Protein AF-0000000079665203 (afdb_homodimer)

Sequence (926 aa):
MATTLQLCRFCIRTGSDNFGGRSGAIPSRRKPISVRCSGDSNLSSSVAVDPDNFDAKSFRRNLTRSKNYNRKGFGHKEETLELMNREYTSDIIKKLKENGNEYTWGSVTVKLAEAYGFCWGVERAVQIAYEARKQFPDERIWITNEIIHNPTVNKRLEEMEVKNIPIEEGKKRFDVVDKKDVVVLPAFGAAVDEMLVLNDKNVQIVDTTCPWVTKVWNVVEKHKKGDFTSIIHGKYAHEETIATASFAGTYIIVKDMTEAMYVCDYILGGELNGSSSTKEAFMEKFKNATSEGFDPDRDLVKVGIANQTTMLKGETEEIGRLVERTMMQKYGVQNVTDHFLSFNTICDATQERQDAMYKLVDEDLDLILVVGGWNSSNTSHLQEISEDRGIPSYWIDSEKRIGPGNRIAHKLKHGELVETENWLPECPITIGVTSGASTPDKVVEDALIKVFDIKREAALQVAMATTLQLCRFCIRTGSDNFGGRSGAIPSRRKPISVRCSGDSNLSSSVAVDPDNFDAKSFRRNLTRSKNYNRKGFGHKEETLELMNREYTSDIIKKLKENGNEYTWGSVTVKLAEAYGFCWGVERAVQIAYEARKQFPDERIWITNEIIHNPTVNKRLEEMEVKNIPIEEGKKRFDVVDKKDVVVLPAFGAAVDEMLVLNDKNVQIVDTTCPWVTKVWNVVEKHKKGDFTSIIHGKYAHEETIATASFAGTYIIVKDMTEAMYVCDYILGGELNGSSSTKEAFMEKFKNATSEGFDPDRDLVKVGIANQTTMLKGETEEIGRLVERTMMQKYGVQNVTDHFLSFNTICDATQERQDAMYKLVDEDLDLILVVGGWNSSNTSHLQEISEDRGIPSYWIDSEKRIGPGNRIAHKLKHGELVETENWLPECPITIGVTSGASTPDKVVEDALIKVFDIKREAALQVA

Nearest PDB structures (foldseek):
  3szu-assembly1_A  TM=8.911E-01  e=7.426E-21  Escherichia coli K-12
  4eb3-assembly2_B  TM=9.051E-01  e=4.471E-20  Escherichia coli K-12
  3t0f-assembly1_A  TM=8.743E-01  e=2.146E-18  Escherichia coli K-12
  4n7b-assembly1_A  TM=8.937E-01  e=2.265E-17  Plasmodium falciparum
  3dnf-assembly1_A  TM=6.644E-01  e=4.471E-20  Aquifex aeolicus

InterPro domains:
  IPR003451 4-hydroxy-3-methylbut-2-enyl diphosphate reductase [MF_00191] (108-455)
  IPR003451 4-hydroxy-3-methylbut-2-enyl diphosphate reductase [PF02401] (110-448)
  IPR003451 4-hydroxy-3-methylbut-2-enyl diphosphate reductase [TIGR00216] (110-448)
  IPR003451 4-hydroxy-3-methylbut-2-enyl diphosphate reductase [cd13944] (110-448)

Structure (mmCIF, N/CA/C/O backbone):
data_AF-0000000079665203-model_v1
#
loop_
_entity.id
_entity.type
_entity.pdbx_description
1 polymer '4-hydroxy-3-methylbut-2-enyl diphosphate reductase'
#
loop_
_atom_site.group_PDB
_atom_site.id
_atom_site.type_symbol
_atom_site.label_atom_id
_atom_site.label_alt_id
_atom_site.label_comp_id
_atom_site.label_asym_id
_atom_site.label_entity_id
_atom_site.label_seq_id
_atom_site.pdbx_PDB_ins_code
_atom_site.Cartn_x
_atom_site.Cartn_y
_atom_site.Cartn_z
_atom_site.occupancy
_atom_site.B_iso_or_equiv
_atom_site.auth_seq_id
_atom_site.auth_comp_id
_atom_site.auth_asym_id
_atom_site.auth_atom_id
_atom_site.pdbx_PDB_model_num
ATOM 1 N N . MET A 1 1 ? -40.719 31.25 -18.406 1 16.84 1 MET A N 1
ATOM 2 C CA . MET A 1 1 ? -40.938 32.688 -18.266 1 16.84 1 MET A CA 1
ATOM 3 C C . MET A 1 1 ? -39.625 33.406 -18 1 16.84 1 MET A C 1
ATOM 5 O O . MET A 1 1 ? -38.875 33.031 -17.094 1 16.84 1 MET A O 1
ATOM 9 N N . ALA A 1 2 ? -39.219 34.469 -18.844 1 17.42 2 ALA A N 1
ATOM 10 C CA . ALA A 1 2 ? -38.031 34.906 -19.562 1 17.42 2 ALA A CA 1
ATOM 11 C C . ALA A 1 2 ? -37.031 35.562 -18.625 1 17.42 2 ALA A C 1
ATOM 13 O O . ALA A 1 2 ? -37.344 35.781 -17.453 1 17.42 2 ALA A O 1
ATOM 14 N N . THR A 1 3 ? -36.656 36.906 -18.734 1 18.45 3 THR A N 1
ATOM 15 C CA . THR A 1 3 ? -35.469 37.562 -19.234 1 18.45 3 THR A CA 1
ATOM 16 C C . THR A 1 3 ? -34.75 38.312 -18.109 1 18.45 3 THR A C 1
ATOM 18 O O . THR A 1 3 ? -33.531 38.25 -17.984 1 18.45 3 THR A O 1
ATOM 21 N N . THR A 1 4 ? -35.344 39.344 -17.453 1 19.11 4 THR A N 1
ATOM 22 C CA . THR A 1 4 ? -34.906 40.719 -17.516 1 19.11 4 THR A CA 1
ATOM 23 C C . THR A 1 4 ? -33.938 41 -16.375 1 19.11 4 THR A C 1
ATOM 25 O O . THR A 1 4 ? -34.312 40.906 -15.203 1 19.11 4 THR A O 1
ATOM 28 N N . LEU A 1 5 ? -32.531 41 -16.625 1 22.38 5 LEU A N 1
ATOM 29 C CA . LEU A 1 5 ? -31.266 41.062 -15.867 1 22.38 5 LEU A CA 1
ATOM 30 C C . LEU A 1 5 ? -31.047 42.469 -15.32 1 22.38 5 LEU A C 1
ATOM 32 O O . LEU A 1 5 ? -30.547 43.344 -16.031 1 22.38 5 LEU A O 1
ATOM 36 N N . GLN A 1 6 ? -32.062 43.094 -14.672 1 17.02 6 GLN A N 1
ATOM 37 C CA . GLN A 1 6 ? -32.062 44.531 -14.656 1 17.02 6 GLN A CA 1
ATOM 38 C C . GLN A 1 6 ? -30.781 45.094 -14.023 1 17.02 6 GLN A C 1
ATOM 40 O O . GLN A 1 6 ? -30.094 45.938 -14.617 1 17.02 6 GLN A O 1
ATOM 45 N N . LEU A 1 7 ? -30.625 45.656 -12.719 1 19.16 7 LEU A N 1
ATOM 46 C CA . LEU A 1 7 ? -30.422 47.062 -12.414 1 19.16 7 LEU A CA 1
ATOM 47 C C . LEU A 1 7 ? -28.938 47.344 -12.164 1 19.16 7 LEU A C 1
ATOM 49 O O . LEU A 1 7 ? -28.297 46.656 -11.367 1 19.16 7 LEU A O 1
ATOM 53 N N . CYS A 1 8 ? -28.156 48.125 -13.039 1 19.47 8 CYS A N 1
ATOM 54 C CA . CYS A 1 8 ? -26.844 48.656 -13.406 1 19.47 8 CYS A CA 1
ATOM 55 C C . CYS A 1 8 ? -26.359 49.656 -12.383 1 19.47 8 CYS A C 1
ATOM 57 O O . CYS A 1 8 ? -26.531 50.875 -12.562 1 19.47 8 CYS A O 1
ATOM 59 N N . ARG A 1 9 ? -26.594 49.5 -11 1 18.66 9 ARG A N 1
ATOM 60 C CA . ARG A 1 9 ? -26.469 50.688 -10.164 1 18.66 9 ARG A CA 1
ATOM 61 C C . ARG A 1 9 ? -25.031 51.25 -10.195 1 18.66 9 ARG A C 1
ATOM 63 O O . ARG A 1 9 ? -24.094 50.531 -9.828 1 18.66 9 ARG A O 1
ATOM 70 N N . PHE A 1 10 ? -24.672 52.25 -11.023 1 17.84 10 PHE A N 1
ATOM 71 C CA . PHE A 1 10 ? -23.531 52.938 -11.617 1 17.84 10 PHE A CA 1
ATOM 72 C C . PHE A 1 10 ? -22.734 53.688 -10.555 1 17.84 10 PHE A C 1
ATOM 74 O O . PHE A 1 10 ? -21.516 53.562 -10.469 1 17.84 10 PHE A O 1
ATOM 81 N N . CYS A 1 11 ? -23.109 54.812 -9.828 1 17.27 11 CYS A N 1
ATOM 82 C CA . CYS A 1 11 ? -22.609 56.156 -10.109 1 17.27 11 CYS A CA 1
ATOM 83 C C . CYS A 1 11 ? -21.625 56.594 -9.023 1 17.27 11 CYS A C 1
ATOM 85 O O . CYS A 1 11 ? -22.047 57.062 -7.965 1 17.27 11 CYS A O 1
ATOM 87 N N . ILE A 1 12 ? -20.625 55.938 -8.5 1 15.79 12 ILE A N 1
ATOM 88 C CA . ILE A 1 12 ? -20.109 56.344 -7.195 1 15.79 12 ILE A CA 1
ATOM 89 C C . ILE A 1 12 ? -19.453 57.719 -7.316 1 15.79 12 ILE A C 1
ATOM 91 O O . ILE A 1 12 ? -19.578 58.562 -6.418 1 15.79 12 ILE A O 1
ATOM 95 N N . ARG A 1 13 ? -18.531 57.969 -8.289 1 16.69 13 ARG A N 1
ATOM 96 C CA . ARG A 1 13 ? -17.188 58.312 -7.832 1 16.69 13 ARG A CA 1
ATOM 97 C C . ARG A 1 13 ? -17.078 59.812 -7.594 1 16.69 13 ARG A C 1
ATOM 99 O O . ARG A 1 13 ? -15.984 60.344 -7.336 1 16.69 13 ARG A O 1
ATOM 106 N N . THR A 1 14 ? -17.812 60.719 -7.535 1 15.81 14 THR A N 1
ATOM 107 C CA . THR A 1 14 ? -17.328 61.969 -8.133 1 15.81 14 THR A CA 1
ATOM 108 C C . THR A 1 14 ? -16.438 62.719 -7.145 1 15.81 14 THR A C 1
ATOM 110 O O . THR A 1 14 ? -15.375 63.219 -7.508 1 15.81 14 THR A O 1
ATOM 113 N N . GLY A 1 15 ? -16.781 63.219 -5.883 1 15.16 15 GLY A N 1
ATOM 114 C CA . GLY A 1 15 ? -16.812 64.688 -5.898 1 15.16 15 GLY A CA 1
ATOM 115 C C . GLY A 1 15 ? -15.492 65.312 -5.477 1 15.16 15 GLY A C 1
ATOM 116 O O . GLY A 1 15 ? -14.609 64.625 -4.953 1 15.16 15 GLY A O 1
ATOM 117 N N . SER A 1 16 ? -15.352 66.562 -4.887 1 16.08 16 SER A N 1
ATOM 118 C CA . SER A 1 16 ? -14.906 67.938 -5.223 1 16.08 16 SER A CA 1
ATOM 119 C C . SER A 1 16 ? -13.68 68.312 -4.406 1 16.08 16 SER A C 1
ATOM 121 O O . SER A 1 16 ? -12.641 68.688 -4.965 1 16.08 16 SER A O 1
ATOM 123 N N . ASP A 1 17 ? -13.656 69.312 -3.498 1 15.59 17 ASP A N 1
ATOM 124 C CA . ASP A 1 17 ? -13.141 70.625 -3.74 1 15.59 17 ASP A CA 1
ATOM 125 C C . ASP A 1 17 ? -11.859 70.875 -2.951 1 15.59 17 ASP A C 1
ATOM 127 O O . ASP A 1 17 ? -10.797 71.125 -3.537 1 15.59 17 ASP A O 1
ATOM 131 N N . ASN A 1 18 ? -11.859 71.562 -1.78 1 15.33 18 ASN A N 1
ATOM 132 C CA . ASN A 1 18 ? -11.359 72.938 -1.76 1 15.33 18 ASN A CA 1
ATOM 133 C C . ASN A 1 18 ? -9.984 73 -1.099 1 15.33 18 ASN A C 1
ATOM 135 O O . ASN A 1 18 ? -9.039 73.562 -1.688 1 15.33 18 ASN A O 1
ATOM 139 N N . PHE A 1 19 ? -9.789 73.375 0.28 1 15.9 19 PHE A N 1
ATOM 140 C CA . PHE A 1 19 ? -9.266 74.75 0.554 1 15.9 19 PHE A CA 1
ATOM 141 C C . PHE A 1 19 ? -7.781 74.688 0.892 1 15.9 19 PHE A C 1
ATOM 143 O O . PHE A 1 19 ? -7.242 73.562 1.136 1 15.9 19 PHE A O 1
ATOM 150 N N . GLY A 1 20 ? -7.242 75.312 2.025 1 15.45 20 GLY A N 1
ATOM 151 C CA . GLY A 1 20 ? -6.473 76.562 2.121 1 15.45 20 GLY A CA 1
ATOM 152 C C . GLY A 1 20 ? -5.031 76.312 2.543 1 15.45 20 GLY A C 1
ATOM 153 O O . GLY A 1 20 ? -4.102 76.812 1.885 1 15.45 20 GLY A O 1
ATOM 154 N N . GLY A 1 21 ? -4.676 75.875 3.789 1 15.53 21 GLY A N 1
ATOM 155 C CA . GLY A 1 21 ? -3.895 76.875 4.527 1 15.53 21 GLY A CA 1
ATOM 156 C C . GLY A 1 21 ? -2.4 76.625 4.453 1 15.53 21 GLY A C 1
ATOM 157 O O . GLY A 1 21 ? -1.955 75.438 4.531 1 15.53 21 GLY A O 1
ATOM 158 N N . ARG A 1 22 ? -1.627 77.5 3.91 1 16.28 22 ARG A N 1
ATOM 159 C CA . ARG A 1 22 ? -0.283 77.5 3.342 1 16.28 22 ARG A CA 1
ATOM 160 C C . ARG A 1 22 ? 0.775 77.438 4.434 1 16.28 22 ARG A C 1
ATOM 162 O O . ARG A 1 22 ? 1.966 77.25 4.145 1 16.28 22 ARG A O 1
ATOM 169 N N . SER A 1 23 ? 0.536 77.438 5.773 1 15.3 23 SER A N 1
ATOM 170 C CA . SER A 1 23 ? 1.487 78.5 6.23 1 15.3 23 SER A CA 1
ATOM 171 C C . SER A 1 23 ? 2.92 77.938 6.145 1 15.3 23 SER A C 1
ATOM 173 O O . SER A 1 23 ? 3.146 76.75 5.988 1 15.3 23 SER A O 1
ATOM 175 N N . GLY A 1 24 ? 3.783 78.375 7.18 1 16.02 24 GLY A N 1
ATOM 176 C CA . GLY A 1 24 ? 4.992 79.125 7.32 1 16.02 24 GLY A CA 1
ATOM 177 C C . GLY A 1 24 ? 6.254 78.312 7.395 1 16.02 24 GLY A C 1
ATOM 178 O O . GLY A 1 24 ? 6.191 77.125 7.676 1 16.02 24 GLY A O 1
ATOM 179 N N . ALA A 1 25 ? 7.289 78.938 7.047 1 17.89 25 ALA A N 1
ATOM 180 C CA . ALA A 1 25 ? 8.586 78.688 6.43 1 17.89 25 ALA A CA 1
ATOM 181 C C . ALA A 1 25 ? 9.57 78.125 7.449 1 17.89 25 ALA A C 1
ATOM 183 O O . ALA A 1 25 ? 10.758 78 7.152 1 17.89 25 ALA A O 1
ATOM 184 N N . ILE A 1 26 ? 9.125 77.375 8.5 1 17.59 26 ILE A N 1
ATOM 185 C CA . ILE A 1 26 ? 10.086 77.562 9.578 1 17.59 26 ILE A CA 1
ATOM 186 C C . ILE A 1 26 ? 11.469 77.125 9.133 1 17.59 26 ILE A C 1
ATOM 188 O O . ILE A 1 26 ? 11.586 76.125 8.414 1 17.59 26 ILE A O 1
ATOM 192 N N . PRO A 1 27 ? 12.461 77.688 9.781 1 17.12 27 PRO A N 1
ATOM 193 C CA . PRO A 1 27 ? 13.836 78.062 9.438 1 17.12 27 PRO A CA 1
ATOM 194 C C . PRO A 1 27 ? 14.766 76.875 9.297 1 17.12 27 PRO A C 1
ATOM 196 O O . PRO A 1 27 ? 15.383 76.688 8.25 1 17.12 27 PRO A O 1
ATOM 199 N N . SER A 1 28 ? 15.547 76.625 10.266 1 16.75 28 SER A N 1
ATOM 200 C CA . SER A 1 28 ? 16.984 76.812 10.344 1 16.75 28 SER A CA 1
ATOM 201 C C . SER A 1 28 ? 17.734 75.5 10.18 1 16.75 28 SER A C 1
ATOM 203 O O . SER A 1 28 ? 17.281 74.5 10.664 1 16.75 28 SER A O 1
ATOM 205 N N . ARG A 1 29 ? 18.719 75.5 9.398 1 18.69 29 ARG A N 1
ATOM 206 C CA . ARG A 1 29 ? 19.453 74.5 8.633 1 18.69 29 ARG A CA 1
ATOM 207 C C . ARG A 1 29 ? 20.344 73.625 9.531 1 18.69 29 ARG A C 1
ATOM 209 O O . ARG A 1 29 ? 20.969 72.688 9.078 1 18.69 29 ARG A O 1
ATOM 216 N N . ARG A 1 30 ? 20.625 74.125 10.758 1 19.45 30 ARG A N 1
ATOM 217 C CA . ARG A 1 30 ? 22.047 73.938 11 1 19.45 30 ARG A CA 1
ATOM 218 C C . ARG A 1 30 ? 22.391 72.438 10.969 1 19.45 30 ARG A C 1
ATOM 220 O O . ARG A 1 30 ? 21.625 71.625 11.438 1 19.45 30 ARG A O 1
ATOM 227 N N . LYS A 1 31 ? 23.641 72.125 10.344 1 21.03 31 LYS A N 1
ATOM 228 C CA . LYS A 1 31 ? 24.156 70.875 9.734 1 21.03 31 LYS A CA 1
ATOM 229 C C . LYS A 1 31 ? 24.609 69.875 10.797 1 21.03 31 LYS A C 1
ATOM 231 O O . LYS A 1 31 ? 25.453 70.188 11.641 1 21.03 31 LYS A O 1
ATOM 236 N N . PRO A 1 32 ? 23.766 69.125 11.406 1 19.14 32 PRO A N 1
ATOM 237 C CA . PRO A 1 32 ? 24.297 68.312 12.516 1 19.14 32 PRO A CA 1
ATOM 238 C C . PRO A 1 32 ? 25.578 67.562 12.133 1 19.14 32 PRO A C 1
ATOM 240 O O . PRO A 1 32 ? 25.828 67.312 10.945 1 19.14 32 PRO A O 1
ATOM 243 N N . ILE A 1 33 ? 26.516 67.375 13.164 1 23.34 33 ILE A N 1
ATOM 244 C CA . ILE A 1 33 ? 27.844 66.875 13.461 1 23.34 33 ILE A CA 1
ATOM 245 C C . ILE A 1 33 ? 27.938 65.375 13.023 1 23.34 33 ILE A C 1
ATOM 247 O O . ILE A 1 33 ? 27.078 64.562 13.359 1 23.34 33 ILE A O 1
ATOM 251 N N . SER A 1 34 ? 28.797 65.188 11.969 1 21.22 34 SER A N 1
ATOM 252 C CA . SER A 1 34 ? 29.031 64 11.141 1 21.22 34 SER A CA 1
ATOM 253 C C . SER A 1 34 ? 29.688 62.875 11.953 1 21.22 34 SER A C 1
ATOM 255 O O . SER A 1 34 ? 30.859 62.969 12.336 1 21.22 34 SER A O 1
ATOM 257 N N . VAL A 1 35 ? 29.188 62.5 13.117 1 19.97 35 VAL A N 1
ATOM 258 C CA . VAL A 1 35 ? 29.984 61.531 13.859 1 19.97 35 VAL A CA 1
ATOM 259 C C . VAL A 1 35 ? 30.219 60.312 12.992 1 19.97 35 VAL A C 1
ATOM 261 O O . VAL A 1 35 ? 29.281 59.688 12.484 1 19.97 35 VAL A O 1
ATOM 264 N N . ARG A 1 36 ? 31.438 60.156 12.562 1 23.16 36 ARG A N 1
ATOM 265 C CA . ARG A 1 36 ? 32.062 59.125 11.734 1 23.16 36 ARG A CA 1
ATOM 266 C C . ARG A 1 36 ? 31.938 57.75 12.406 1 23.16 36 ARG A C 1
ATOM 268 O O . ARG A 1 36 ? 32.719 57.438 13.305 1 23.16 36 ARG A O 1
ATOM 275 N N . CYS A 1 37 ? 30.766 57.281 12.992 1 19.7 37 CYS A N 1
ATOM 276 C CA . CYS A 1 37 ? 30.844 56 13.703 1 19.7 37 CYS A CA 1
ATOM 277 C C . CYS A 1 37 ? 31.312 54.875 12.773 1 19.7 37 CYS A C 1
ATOM 279 O O . CYS A 1 37 ? 30.75 54.688 11.688 1 19.7 37 CYS A O 1
ATOM 281 N N . SER A 1 38 ? 32.594 54.469 12.828 1 24.52 38 SER A N 1
ATOM 282 C CA . SER A 1 38 ? 33.281 53.406 12.094 1 24.52 38 SER A CA 1
ATOM 283 C C . SER A 1 38 ? 32.531 52.094 12.234 1 24.52 38 SER A C 1
ATOM 285 O O . SER A 1 38 ? 32.531 51.469 13.305 1 24.52 38 SER A O 1
ATOM 287 N N . GLY A 1 39 ? 31.297 51.875 11.898 1 21.2 39 GLY A N 1
ATOM 288 C CA . GLY A 1 39 ? 30.484 50.688 12.031 1 21.2 39 GLY A CA 1
ATOM 289 C C . GLY A 1 39 ? 31.047 49.5 11.281 1 21.2 39 GLY A C 1
ATOM 290 O O . GLY A 1 39 ? 30.922 49.406 10.055 1 21.2 39 GLY A O 1
ATOM 291 N N . ASP A 1 40 ? 32.281 49 11.609 1 24.8 40 ASP A N 1
ATOM 292 C CA . ASP A 1 40 ? 32.781 47.781 10.977 1 24.8 40 ASP A CA 1
ATOM 293 C C . ASP A 1 40 ? 31.75 46.656 11.047 1 24.8 40 ASP A C 1
ATOM 295 O O . ASP A 1 40 ? 31.469 46.125 12.125 1 24.8 40 ASP A O 1
ATOM 299 N N . SER A 1 41 ? 30.703 46.656 10.375 1 24.61 41 SER A N 1
ATOM 300 C CA . SER A 1 41 ? 29.688 45.625 10.258 1 24.61 41 SER A CA 1
ATOM 301 C C . SER A 1 41 ? 30.297 44.312 9.773 1 24.61 41 SER A C 1
ATOM 303 O O . SER A 1 41 ? 30.734 44.188 8.633 1 24.61 41 SER A O 1
ATOM 305 N N . ASN A 1 42 ? 31.125 43.656 10.625 1 26.3 42 ASN A N 1
ATOM 306 C CA . ASN A 1 42 ? 31.562 42.281 10.312 1 26.3 42 ASN A CA 1
ATOM 307 C C . ASN A 1 42 ? 30.406 41.438 9.797 1 26.3 42 ASN A C 1
ATOM 309 O O . ASN A 1 42 ? 29.406 41.25 10.492 1 26.3 42 ASN A O 1
ATOM 313 N N . LEU A 1 43 ? 30.188 41.406 8.5 1 26.56 43 LEU A N 1
ATOM 314 C CA . LEU A 1 43 ? 29.312 40.531 7.711 1 26.56 43 LEU A CA 1
ATOM 315 C C . LEU A 1 43 ? 29.406 39.094 8.188 1 26.56 43 LEU A C 1
ATOM 317 O O . LEU A 1 43 ? 30.5 38.531 8.234 1 26.56 43 LEU A O 1
ATOM 321 N N . SER A 1 44 ? 28.578 38.719 9.109 1 27.33 44 SER A N 1
ATOM 322 C CA . SER A 1 44 ? 28.359 37.375 9.57 1 27.33 44 SER A CA 1
ATOM 323 C C . SER A 1 44 ? 28.469 36.375 8.422 1 27.33 44 SER A C 1
ATOM 325 O O . SER A 1 44 ? 27.859 36.562 7.367 1 27.33 44 SER A O 1
ATOM 327 N N . SER A 1 45 ? 29.719 35.781 8.234 1 28.7 45 SER A N 1
ATOM 328 C CA . SER A 1 45 ? 30.078 34.688 7.359 1 28.7 45 SER A CA 1
ATOM 329 C C . SER A 1 45 ? 28.969 33.625 7.301 1 28.7 45 SER A C 1
ATOM 331 O O . SER A 1 45 ? 28.547 33.125 8.336 1 28.7 45 SER A O 1
ATOM 333 N N . SER A 1 46 ? 28.094 33.781 6.445 1 29.52 46 SER A N 1
ATOM 334 C CA . SER A 1 46 ? 27.234 32.656 6.066 1 29.52 46 SER A CA 1
ATOM 335 C C . SER A 1 46 ? 28.047 31.375 5.895 1 29.52 46 SER A C 1
ATOM 337 O O . SER A 1 46 ? 28.875 31.281 4.988 1 29.52 46 SER A O 1
ATOM 339 N N . VAL A 1 47 ? 28.547 30.734 6.895 1 33.44 47 VAL A N 1
ATOM 340 C CA . VAL A 1 47 ? 29.094 29.375 6.734 1 33.44 47 VAL A CA 1
ATOM 341 C C . VAL A 1 47 ? 28.234 28.594 5.75 1 33.44 47 VAL A C 1
ATOM 343 O O . VAL A 1 47 ? 27.078 28.266 6.047 1 33.44 47 VAL A O 1
ATOM 346 N N . ALA A 1 48 ? 28.422 28.906 4.512 1 35.66 48 ALA A N 1
ATOM 347 C CA . ALA A 1 48 ? 27.828 28.031 3.502 1 35.66 48 ALA A CA 1
ATOM 348 C C . ALA A 1 48 ? 28.125 26.562 3.799 1 35.66 48 ALA A C 1
ATOM 350 O O . ALA A 1 48 ? 29.281 26.125 3.727 1 35.66 48 ALA A O 1
ATOM 351 N N . VAL A 1 49 ? 27.453 25.906 4.629 1 43.22 49 VAL A N 1
ATOM 352 C CA . VAL A 1 49 ? 27.547 24.453 4.719 1 43.22 49 VAL A CA 1
ATOM 353 C C . VAL A 1 49 ? 27.562 23.844 3.318 1 43.22 49 VAL A C 1
ATOM 355 O O . VAL A 1 49 ? 26.812 24.281 2.438 1 43.22 49 VAL A O 1
ATOM 358 N N . ASP A 1 50 ? 28.609 23.328 2.811 1 43.5 50 ASP A N 1
ATOM 359 C CA . ASP A 1 50 ? 28.656 22.562 1.569 1 43.5 50 ASP A CA 1
ATOM 360 C C . ASP A 1 50 ? 27.516 21.547 1.493 1 43.5 50 ASP A C 1
ATOM 362 O O . ASP A 1 50 ? 27.453 20.594 2.273 1 43.5 50 ASP A O 1
ATOM 366 N N . PRO A 1 51 ? 26.406 21.906 0.857 1 50.41 51 PRO A N 1
ATOM 367 C CA . PRO A 1 51 ? 25.172 21.125 0.779 1 50.41 51 PRO A CA 1
ATOM 368 C C . PRO A 1 51 ? 25.438 19.672 0.409 1 50.41 51 PRO A C 1
ATOM 370 O O . PRO A 1 51 ? 24.719 18.766 0.868 1 50.41 51 PRO A O 1
ATOM 373 N N . ASP A 1 52 ? 26.516 19.391 -0.466 1 53.16 52 ASP A N 1
ATOM 374 C CA . ASP A 1 52 ? 26.688 18.062 -1.027 1 53.16 52 ASP A CA 1
ATOM 375 C C . ASP A 1 52 ? 27.203 17.078 0.028 1 53.16 52 ASP A C 1
ATOM 377 O O . ASP A 1 52 ? 26.984 15.875 -0.069 1 53.16 52 ASP A O 1
ATOM 381 N N . ASN A 1 53 ? 27.859 17.641 1.106 1 63.66 53 ASN A N 1
ATOM 382 C CA . ASN A 1 53 ? 28.5 16.719 2.049 1 63.66 53 ASN A CA 1
ATOM 383 C C . ASN A 1 53 ? 28 16.953 3.473 1 63.66 53 ASN A C 1
ATOM 385 O O . ASN A 1 53 ? 28.609 16.484 4.43 1 63.66 53 ASN A O 1
ATOM 389 N N . PHE A 1 54 ? 26.922 17.75 3.582 1 79.25 54 PHE A N 1
ATOM 390 C CA . PHE A 1 54 ? 26.469 18 4.941 1 79.25 54 PHE A CA 1
ATOM 391 C C . PHE A 1 54 ? 25.641 16.844 5.469 1 79.25 54 PHE A C 1
ATOM 393 O O . PHE A 1 54 ? 24.688 16.406 4.816 1 79.25 54 PHE A O 1
ATOM 400 N N . ASP A 1 55 ? 26.047 16.297 6.594 1 90.81 55 ASP A N 1
ATOM 401 C CA . ASP A 1 55 ? 25.328 15.203 7.238 1 90.81 55 ASP A CA 1
ATOM 402 C C . ASP A 1 55 ? 24.219 15.727 8.133 1 90.81 55 ASP A C 1
ATOM 404 O O . ASP A 1 55 ? 24.391 15.836 9.352 1 90.81 55 ASP A O 1
ATOM 408 N N . ALA A 1 56 ? 23.109 15.906 7.531 1 91.56 56 ALA A N 1
ATOM 409 C CA . ALA A 1 56 ? 21.953 16.469 8.227 1 91.56 56 ALA A CA 1
ATOM 410 C C . ALA A 1 56 ? 21.516 15.578 9.375 1 91.56 56 ALA A C 1
ATOM 412 O O . ALA A 1 56 ? 21.078 16.078 10.422 1 91.56 56 ALA A O 1
ATOM 413 N N . LYS A 1 57 ? 21.656 14.344 9.211 1 89.31 57 LYS A N 1
ATOM 414 C CA . LYS A 1 57 ? 21.234 13.391 10.234 1 89.31 57 LYS A CA 1
ATOM 415 C C . LYS A 1 57 ? 22.078 13.516 11.492 1 89.31 57 LYS A C 1
ATOM 417 O O . LYS A 1 57 ? 21.562 13.625 12.602 1 89.31 57 LYS A O 1
ATOM 422 N N . SER A 1 58 ? 23.359 13.492 11.297 1 91.31 58 SER A N 1
ATOM 423 C CA . SER A 1 58 ? 24.266 13.648 12.43 1 91.31 58 SER A CA 1
ATOM 424 C C . SER A 1 58 ? 24.078 15.008 13.102 1 91.31 58 SER A C 1
ATOM 426 O O . SER A 1 58 ? 24.109 15.102 14.328 1 91.31 58 SER A O 1
ATOM 428 N N . PHE A 1 59 ? 23.953 16 12.352 1 93.56 59 PHE A N 1
ATOM 429 C CA . PHE A 1 59 ? 23.719 17.344 12.898 1 93.56 59 PHE A CA 1
ATOM 430 C C . PHE A 1 59 ? 22.484 17.344 13.781 1 93.56 59 PHE A C 1
ATOM 432 O O . PHE A 1 59 ? 22.531 17.844 14.906 1 93.56 59 PHE A O 1
ATOM 439 N N . ARG A 1 60 ? 21.391 16.875 13.242 1 92.62 60 ARG A N 1
ATOM 440 C CA . ARG A 1 60 ? 20.141 16.859 13.992 1 92.62 60 ARG A CA 1
ATOM 441 C C . ARG A 1 60 ? 20.281 16.062 15.281 1 92.62 60 ARG A C 1
ATOM 443 O O . ARG A 1 60 ? 19.781 16.453 16.328 1 92.62 60 ARG A O 1
ATOM 450 N N . ARG A 1 61 ? 20.969 14.953 15.18 1 90.69 61 ARG A N 1
ATOM 451 C CA . ARG A 1 61 ? 21.203 14.133 16.359 1 90.69 61 ARG A CA 1
ATOM 452 C C . ARG A 1 61 ? 21.953 14.914 17.438 1 90.69 61 ARG A C 1
ATOM 454 O O . ARG A 1 61 ? 21.594 14.844 18.609 1 90.69 61 ARG A O 1
ATOM 461 N N . ASN A 1 62 ? 22.906 15.625 17.031 1 93.38 62 ASN A N 1
ATOM 462 C CA . ASN A 1 62 ? 23.672 16.453 17.969 1 93.38 62 ASN A CA 1
ATOM 463 C C . ASN A 1 62 ? 22.828 17.594 18.516 1 93.38 62 ASN A C 1
ATOM 465 O O . ASN A 1 62 ? 22.906 17.906 19.703 1 93.38 62 ASN A O 1
ATOM 469 N N . LEU A 1 63 ? 22.047 18.172 17.609 1 94.81 63 LEU A N 1
ATOM 470 C CA . LEU A 1 63 ? 21.188 19.281 18.031 1 94.81 63 LEU A CA 1
ATOM 471 C C . LEU A 1 63 ? 20.203 18.828 19.109 1 94.81 63 LEU A C 1
ATOM 473 O O . LEU A 1 63 ? 20 19.516 20.094 1 94.81 63 LEU A O 1
ATOM 477 N N . THR A 1 64 ? 19.609 17.641 18.922 1 93.06 64 THR A N 1
ATOM 478 C CA . THR A 1 64 ? 18.578 17.156 19.828 1 93.06 64 THR A CA 1
ATOM 479 C C . THR A 1 64 ? 19.188 16.797 21.188 1 93.06 64 THR A C 1
ATOM 481 O O . THR A 1 64 ? 18.453 16.672 22.172 1 93.06 64 THR A O 1
ATOM 484 N N . ARG A 1 65 ? 20.516 16.688 21.281 1 92.56 65 ARG A N 1
ATOM 485 C CA . ARG A 1 65 ? 21.188 16.328 22.516 1 92.56 65 ARG A CA 1
ATOM 486 C C . ARG A 1 65 ? 21.766 17.562 23.203 1 92.56 65 ARG A C 1
ATOM 488 O O . ARG A 1 65 ? 22.281 17.484 24.312 1 92.56 65 ARG A O 1
ATOM 495 N N . SER A 1 66 ? 21.688 18.625 22.531 1 93.19 66 SER A N 1
ATOM 496 C CA . SER A 1 66 ? 22.25 19.844 23.078 1 93.19 66 SER A CA 1
ATOM 497 C C . SER A 1 66 ? 21.422 20.344 24.266 1 93.19 66 SER A C 1
ATOM 499 O O . SER A 1 66 ? 20.25 20.031 24.391 1 93.19 66 SER A O 1
ATOM 501 N N . LYS A 1 67 ? 22.016 21.172 25.141 1 92.56 67 LYS A N 1
ATOM 502 C CA . LYS A 1 67 ? 21.406 21.656 26.375 1 92.56 67 LYS A CA 1
ATOM 503 C C . LYS A 1 67 ? 20.281 22.641 26.078 1 92.56 67 LYS A C 1
ATOM 505 O O . LYS A 1 67 ? 19.344 22.766 26.859 1 92.56 67 LYS A O 1
ATOM 510 N N . ASN A 1 68 ? 20.422 23.375 25.016 1 94 68 ASN A N 1
ATOM 511 C CA . ASN A 1 68 ? 19.453 24.406 24.703 1 94 68 ASN A CA 1
ATOM 512 C C . ASN A 1 68 ? 18.328 23.875 23.812 1 94 68 ASN A C 1
ATOM 514 O O . ASN A 1 68 ? 17.578 24.656 23.219 1 94 68 ASN A O 1
ATOM 518 N N . TYR A 1 69 ? 18.188 22.578 23.75 1 96.25 69 TYR A N 1
ATOM 519 C CA . TYR A 1 69 ? 17.172 21.953 22.891 1 96.25 69 TYR A CA 1
ATOM 520 C C . TYR A 1 69 ? 16.141 21.203 23.734 1 96.25 69 TYR A C 1
ATOM 522 O O . TYR A 1 69 ? 16.5 20.422 24.625 1 96.25 69 TYR A O 1
ATOM 530 N N . ASN A 1 70 ? 14.828 21.516 23.469 1 96 70 ASN A N 1
ATOM 531 C CA . ASN A 1 70 ? 13.75 20.828 24.172 1 96 70 ASN A CA 1
ATOM 532 C C . ASN A 1 70 ? 12.625 20.422 23.234 1 96 70 ASN A C 1
ATOM 534 O O . ASN A 1 70 ? 12.117 21.234 22.469 1 96 70 ASN A O 1
ATOM 538 N N . ARG A 1 71 ? 12.203 19.141 23.312 1 94.69 71 ARG A N 1
ATOM 539 C CA . ARG A 1 71 ? 11.109 18.672 22.484 1 94.69 71 ARG A CA 1
ATOM 540 C C . ARG A 1 71 ? 10.062 17.922 23.312 1 94.69 71 ARG A C 1
ATOM 542 O O . ARG A 1 71 ? 9.117 17.359 22.75 1 94.69 71 ARG A O 1
ATOM 549 N N . LYS A 1 72 ? 10.203 17.859 24.594 1 91.31 72 LYS A N 1
ATOM 550 C CA . LYS A 1 72 ? 9.344 17.031 25.438 1 91.31 72 LYS A CA 1
ATOM 551 C C . LYS A 1 72 ? 8.422 17.906 26.297 1 91.31 72 LYS A C 1
ATOM 553 O O . LYS A 1 72 ? 7.539 17.391 26.984 1 91.31 72 LYS A O 1
ATOM 558 N N . GLY A 1 73 ? 8.664 19.172 26.281 1 90.44 73 GLY A N 1
ATOM 559 C CA . GLY A 1 73 ? 7.93 20.062 27.188 1 90.44 73 GLY A CA 1
ATOM 560 C C . GLY A 1 73 ? 8.703 20.406 28.438 1 90.44 73 GLY A C 1
ATOM 561 O O . GLY A 1 73 ? 9.875 20.031 28.578 1 90.44 73 GLY A O 1
ATOM 562 N N . PHE A 1 74 ? 8.086 21.141 29.344 1 93.56 74 PHE A N 1
ATOM 563 C CA . PHE A 1 74 ? 8.797 21.688 30.484 1 93.56 74 PHE A CA 1
ATOM 564 C C . PHE A 1 74 ? 8.117 21.281 31.781 1 93.56 74 PHE A C 1
ATOM 566 O O . PHE A 1 74 ? 8.258 21.953 32.812 1 93.56 74 PHE A O 1
ATOM 573 N N . GLY A 1 75 ? 7.27 20.234 31.688 1 91.38 75 GLY A N 1
ATOM 574 C CA . GLY A 1 75 ? 6.668 19.688 32.906 1 91.38 75 GLY A CA 1
ATOM 575 C C . GLY A 1 75 ? 5.402 20.422 33.312 1 91.38 75 GLY A C 1
ATOM 576 O O . GLY A 1 75 ? 4.961 20.312 34.469 1 91.38 75 GLY A O 1
ATOM 577 N N . HIS A 1 76 ? 4.832 21.266 32.5 1 92.88 76 HIS A N 1
ATOM 578 C CA . HIS A 1 76 ? 3.598 21.984 32.781 1 92.88 76 HIS A CA 1
ATOM 579 C C . HIS A 1 76 ? 2.426 21.406 31.984 1 92.88 76 HIS A C 1
ATOM 581 O O . HIS A 1 76 ? 1.51 22.141 31.594 1 92.88 76 HIS A O 1
ATOM 587 N N . LYS A 1 77 ? 2.479 20.188 31.703 1 91.38 77 LYS A N 1
ATOM 588 C CA . LYS A 1 77 ? 1.538 19.547 30.781 1 91.38 77 LYS A CA 1
ATOM 589 C C . LYS A 1 77 ? 0.109 19.641 31.312 1 91.38 77 LYS A C 1
ATOM 591 O O . LYS A 1 77 ? -0.803 20.031 30.578 1 91.38 77 LYS A O 1
ATOM 596 N N . GLU A 1 78 ? -0.159 19.328 32.531 1 91.25 78 GLU A N 1
ATOM 597 C CA . GLU A 1 78 ? -1.505 19.297 33.125 1 91.25 78 GLU A CA 1
ATOM 598 C C . GLU A 1 78 ? -2.156 20.688 33.031 1 91.25 78 GLU A C 1
ATOM 600 O O . GLU A 1 78 ? -3.299 20.812 32.594 1 91.25 78 GLU A O 1
ATOM 605 N N . GLU A 1 79 ? -1.45 21.641 33.469 1 92.62 79 GLU A N 1
ATOM 606 C CA . GLU A 1 79 ? -1.959 23.016 33.469 1 92.62 79 GLU A CA 1
ATOM 607 C C . GLU A 1 79 ? -2.248 23.5 32.062 1 92.62 79 GLU A C 1
ATOM 609 O O . GLU A 1 79 ? -3.256 24.172 31.828 1 92.62 79 GLU A O 1
ATOM 614 N N . THR A 1 80 ? -1.389 23.25 31.172 1 92.5 80 THR A N 1
ATOM 615 C CA . THR A 1 80 ? -1.54 23.734 29.812 1 92.5 80 THR A CA 1
ATOM 616 C C . THR A 1 80 ? -2.662 23 29.094 1 92.5 80 THR A C 1
ATOM 618 O O . THR A 1 80 ? -3.381 23.594 28.281 1 92.5 80 THR A O 1
ATOM 621 N N . LEU A 1 81 ? -2.801 21.734 29.375 1 91.69 81 LEU A N 1
ATOM 622 C CA . LEU A 1 81 ? -3.904 20.984 28.797 1 91.69 81 LEU A CA 1
ATOM 623 C C . LEU A 1 81 ? -5.246 21.516 29.281 1 91.69 81 LEU A C 1
ATOM 625 O O . LEU A 1 81 ? -6.215 21.547 28.516 1 91.69 81 LEU A O 1
ATOM 629 N N . GLU A 1 82 ? -5.32 21.859 30.484 1 92.12 82 GLU A N 1
ATOM 630 C CA . GLU A 1 82 ? -6.539 22.469 31.016 1 92.12 82 GLU A CA 1
ATOM 631 C C . GLU A 1 82 ? -6.867 23.781 30.297 1 92.12 82 GLU A C 1
ATOM 633 O O . GLU A 1 82 ? -8.031 24.047 29.984 1 92.12 82 GLU A O 1
ATOM 638 N N . LEU A 1 83 ? -5.895 24.562 30.141 1 92.56 83 LEU A N 1
ATOM 639 C CA . LEU A 1 83 ? -6.07 25.828 29.438 1 92.56 83 LEU A CA 1
ATOM 640 C C . LEU A 1 83 ? -6.559 25.578 28 1 92.56 83 LEU A C 1
ATOM 642 O O . LEU A 1 83 ? -7.48 26.25 27.531 1 92.56 83 LEU A O 1
ATOM 646 N N . MET A 1 84 ? -5.941 24.641 27.344 1 93.06 84 MET A N 1
ATOM 647 C CA . MET A 1 84 ? -6.32 24.297 25.969 1 93.06 84 MET A CA 1
ATOM 648 C C . MET A 1 84 ? -7.754 23.781 25.922 1 93.06 84 MET A C 1
ATOM 650 O O . MET A 1 84 ? -8.508 24.109 25 1 93.06 84 MET A O 1
ATOM 654 N N . ASN A 1 85 ? -8.094 22.984 26.844 1 91.5 85 ASN A N 1
ATOM 655 C CA . ASN A 1 85 ? -9.445 22.438 26.891 1 91.5 85 ASN A CA 1
ATOM 656 C C . ASN A 1 85 ? -10.5 23.531 27.016 1 91.5 85 ASN A C 1
ATOM 658 O O . ASN A 1 85 ? -11.562 23.453 26.406 1 91.5 85 ASN A O 1
ATOM 662 N N . ARG A 1 86 ? -10.219 24.453 27.719 1 90 86 ARG A N 1
ATOM 663 C CA . ARG A 1 86 ? -11.133 25.578 27.891 1 90 86 ARG A CA 1
ATOM 664 C C . ARG A 1 86 ? -11.273 26.359 26.578 1 90 86 ARG A C 1
ATOM 666 O O . ARG A 1 86 ? -12.359 26.844 26.25 1 90 86 ARG A O 1
ATOM 673 N N . GLU A 1 87 ? -10.273 26.391 25.891 1 90.06 87 GLU A N 1
ATOM 674 C CA . GLU A 1 87 ? -10.219 27.25 24.719 1 90.06 87 GLU A CA 1
ATOM 675 C C . GLU A 1 87 ? -10.742 26.516 23.484 1 90.06 87 GLU A C 1
ATOM 677 O O . GLU A 1 87 ? -11.32 27.141 22.578 1 90.06 87 GLU A O 1
ATOM 682 N N . TYR A 1 88 ? -10.562 25.188 23.484 1 91.56 88 TYR A N 1
ATOM 683 C CA . TYR A 1 88 ? -10.68 24.562 22.172 1 91.56 88 TYR A CA 1
ATOM 684 C C . TYR A 1 88 ? -11.742 23.469 22.188 1 91.56 88 TYR A C 1
ATOM 686 O O . TYR A 1 88 ? -12.07 22.906 21.141 1 91.56 88 TYR A O 1
ATOM 694 N N . THR A 1 89 ? -12.398 23.188 23.219 1 90.75 89 THR A N 1
ATOM 695 C CA . THR A 1 89 ? -13.414 22.141 23.281 1 90.75 89 THR A CA 1
ATOM 696 C C . THR A 1 89 ? -14.797 22.703 22.984 1 90.75 89 THR A C 1
ATOM 698 O O . THR A 1 89 ? -14.969 23.922 22.891 1 90.75 89 THR A O 1
ATOM 701 N N . SER A 1 90 ? -15.711 21.844 22.719 1 92.88 90 SER A N 1
ATOM 702 C CA . SER A 1 90 ? -17.047 22.219 22.266 1 92.88 90 SER A CA 1
ATOM 703 C C . SER A 1 90 ? -18.109 21.312 22.891 1 92.88 90 SER A C 1
ATOM 705 O O . SER A 1 90 ? -17.984 20.094 22.875 1 92.88 90 SER A O 1
ATOM 707 N N . ASP A 1 91 ? -19.203 21.938 23.312 1 93.94 91 ASP A N 1
ATOM 708 C CA . ASP A 1 91 ? -20.344 21.188 23.859 1 93.94 91 ASP A CA 1
ATOM 709 C C . ASP A 1 91 ? -21.156 20.547 22.734 1 93.94 91 ASP A C 1
ATOM 711 O O . ASP A 1 91 ? -21.703 19.453 22.922 1 93.94 91 ASP A O 1
ATOM 715 N N . ILE A 1 92 ? -21.234 21.219 21.688 1 96.19 92 ILE A N 1
ATOM 716 C CA . ILE A 1 92 ? -21.969 20.688 20.547 1 96.19 92 ILE A CA 1
ATOM 717 C C . ILE A 1 92 ? -21.312 19.406 20.047 1 96.19 92 ILE A C 1
ATOM 719 O O . ILE A 1 92 ? -21.984 18.406 19.812 1 96.19 92 ILE A O 1
ATOM 723 N N . ILE A 1 93 ? -19.984 19.422 19.969 1 97.12 93 ILE A N 1
ATOM 724 C CA . ILE A 1 93 ? -19.25 18.266 19.5 1 97.12 93 ILE A CA 1
ATOM 725 C C . ILE A 1 93 ? -19.375 17.125 20.5 1 97.12 93 ILE A C 1
ATOM 727 O O . ILE A 1 93 ? -19.531 15.961 20.125 1 97.12 93 ILE A O 1
ATOM 731 N N . LYS A 1 94 ? -19.328 17.438 21.734 1 95.38 94 LYS A N 1
ATOM 732 C CA . LYS A 1 94 ? -19.516 16.438 22.797 1 95.38 94 LYS A CA 1
ATOM 733 C C . LYS A 1 94 ? -20.875 15.758 22.672 1 95.38 94 LYS A C 1
ATOM 735 O O . LYS A 1 94 ? -20.969 14.539 22.812 1 95.38 94 LYS A O 1
ATOM 740 N N . LYS A 1 95 ? -21.828 16.562 22.422 1 96.44 95 LYS A N 1
ATOM 741 C CA . LYS A 1 95 ? -23.188 16.031 22.281 1 96.44 95 LYS A CA 1
ATOM 742 C C . LYS A 1 95 ? -23.281 15.094 21.078 1 96.44 95 LYS A C 1
ATOM 744 O O . LYS A 1 95 ? -23.906 14.039 21.172 1 96.44 95 LYS A O 1
ATOM 749 N N . LEU A 1 96 ? -22.703 15.453 20.078 1 97.56 96 LEU A N 1
ATOM 750 C CA . LEU A 1 96 ? -22.703 14.602 18.891 1 97.56 96 LEU A CA 1
ATOM 751 C C . LEU A 1 96 ? -22.016 13.266 19.172 1 97.56 96 LEU A C 1
ATOM 753 O O . LEU A 1 96 ? -22.562 12.203 18.859 1 97.56 96 LEU A O 1
ATOM 757 N N . LYS A 1 97 ? -20.875 13.328 19.797 1 95.06 97 LYS A N 1
ATOM 758 C CA . LYS A 1 97 ? -20.125 12.125 20.109 1 95.06 97 LYS A CA 1
ATOM 759 C C . LYS A 1 97 ? -20.906 11.211 21.047 1 95.06 97 LYS A C 1
ATOM 761 O O . LYS A 1 97 ? -20.891 9.984 20.875 1 95.06 97 LYS A O 1
ATOM 766 N N . GLU A 1 98 ? -21.594 11.781 21.938 1 95.44 98 GLU A N 1
ATOM 767 C CA . GLU A 1 98 ? -22.359 11.023 22.922 1 95.44 98 GLU A CA 1
ATOM 768 C C . GLU A 1 98 ? -23.594 10.398 22.297 1 95.44 98 GLU A C 1
ATOM 770 O O . GLU A 1 98 ? -24.203 9.5 22.875 1 95.44 98 GLU A O 1
ATOM 775 N N . ASN A 1 99 ? -23.953 10.828 21.109 1 96.94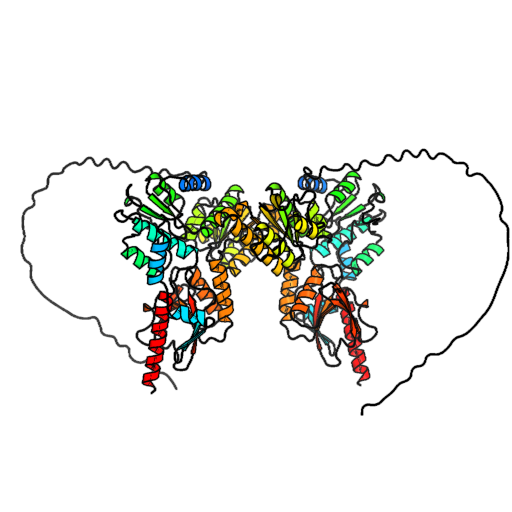 99 ASN A N 1
ATOM 776 C CA . ASN A 1 99 ? -25.141 10.328 20.438 1 96.94 99 ASN A CA 1
ATOM 777 C C . ASN A 1 99 ? -24.812 9.648 19.125 1 96.94 99 ASN A C 1
ATOM 779 O O . ASN A 1 99 ? -25.516 9.82 18.125 1 96.94 99 ASN A O 1
ATOM 783 N N . GLY A 1 100 ? -23.688 9.047 19.094 1 95.31 100 GLY A N 1
ATOM 784 C CA . GLY A 1 100 ? -23.312 8.289 17.906 1 95.31 100 GLY A CA 1
ATOM 785 C C . GLY A 1 100 ? -22.984 9.172 16.719 1 95.31 100 GLY A C 1
ATOM 786 O O . GLY A 1 100 ? -23.281 8.812 15.578 1 95.31 100 GLY A O 1
ATOM 787 N N . ASN A 1 101 ? -22.484 10.367 16.922 1 98.06 101 ASN A N 1
ATOM 788 C CA . ASN A 1 101 ? -22 11.336 15.93 1 98.06 101 ASN A CA 1
ATOM 789 C C . ASN A 1 101 ? -23.156 11.898 15.102 1 98.06 101 ASN A C 1
ATOM 791 O O . ASN A 1 101 ? -22.953 12.305 13.961 1 98.06 101 ASN A O 1
ATOM 795 N N . GLU A 1 102 ? -24.344 11.812 15.648 1 98.25 102 GLU A N 1
ATOM 796 C CA . GLU A 1 102 ? -25.516 12.359 14.969 1 98.25 102 GLU A CA 1
ATOM 797 C C . GLU A 1 102 ? -26.484 12.984 15.969 1 98.25 102 GLU A C 1
ATOM 799 O O . GLU A 1 102 ? -26.719 12.43 17.047 1 98.25 102 GLU A O 1
ATOM 804 N N . TYR A 1 103 ? -27 14.117 15.617 1 98.25 103 TYR A N 1
ATOM 805 C CA . TYR A 1 103 ? -27.984 14.781 16.453 1 98.25 103 TYR A CA 1
ATOM 806 C C . TYR A 1 103 ? -28.781 15.797 15.648 1 98.25 103 TYR A C 1
ATOM 808 O O . TYR A 1 103 ? -28.281 16.359 14.672 1 98.25 103 TYR A O 1
ATOM 816 N N . THR A 1 104 ? -30.016 16 16.031 1 98 104 THR A N 1
ATOM 817 C CA . THR A 1 104 ? -30.891 16.938 15.336 1 98 104 THR A CA 1
ATOM 818 C C . THR A 1 104 ? -31.203 18.156 16.203 1 98 104 THR A C 1
ATOM 820 O O . THR A 1 104 ? -31.625 18 17.359 1 98 104 THR A O 1
ATOM 823 N N . TRP A 1 105 ? -30.891 19.297 15.719 1 96.81 105 TRP A N 1
ATOM 824 C CA . TRP A 1 105 ? -31.297 20.562 16.297 1 96.81 105 TRP A CA 1
ATOM 825 C C . TRP A 1 105 ? -32.312 21.281 15.414 1 96.81 105 TRP A C 1
ATOM 827 O O . TRP A 1 105 ? -31.953 21.828 14.367 1 96.81 105 TRP A O 1
ATOM 837 N N . GLY A 1 106 ? -33.594 21.312 15.859 1 94.56 106 GLY A N 1
ATOM 838 C CA . GLY A 1 106 ? -34.625 21.891 15.008 1 94.56 106 GLY A CA 1
ATOM 839 C C . GLY A 1 106 ? -34.781 21.156 13.688 1 94.56 106 GLY A C 1
ATOM 840 O O . GLY A 1 106 ? -35.062 19.953 13.664 1 94.56 106 GLY A O 1
ATOM 841 N N . SER A 1 107 ? -34.469 21.922 12.633 1 95.69 107 SER A N 1
ATOM 842 C CA . SER A 1 107 ? -34.656 21.359 11.297 1 95.69 107 SER A CA 1
ATOM 843 C C . SER A 1 107 ? -33.312 20.906 10.711 1 95.69 107 SER A C 1
ATOM 845 O O . SER A 1 107 ? -33.219 20.609 9.516 1 95.69 107 SER A O 1
ATOM 847 N N . VAL A 1 108 ? -32.344 20.891 11.516 1 97.69 108 VAL A N 1
ATOM 848 C CA . VAL A 1 108 ? -31.016 20.531 11.016 1 97.69 108 VAL A CA 1
ATOM 849 C C . VAL A 1 108 ? -30.531 19.266 11.703 1 97.69 108 VAL A C 1
ATOM 851 O O . VAL A 1 108 ? -30.375 19.219 12.922 1 97.69 108 VAL A O 1
ATOM 854 N N . THR A 1 109 ? -30.328 18.234 10.906 1 98.5 109 THR A N 1
ATOM 855 C CA . THR A 1 109 ? -29.656 17.031 11.383 1 98.5 109 THR A CA 1
ATOM 856 C C . THR A 1 109 ? -28.172 17.078 11.023 1 98.5 109 THR A C 1
ATOM 858 O O . THR A 1 109 ? -27.812 17.266 9.859 1 98.5 109 THR A O 1
ATOM 861 N N . VAL A 1 110 ? -27.344 16.922 12.078 1 98.62 110 VAL A N 1
ATOM 862 C CA . VAL A 1 110 ? -25.906 16.969 11.875 1 98.62 110 VAL A CA 1
ATOM 863 C C . VAL A 1 110 ? -25.312 15.555 12 1 98.62 110 VAL A C 1
ATOM 865 O O . VAL A 1 110 ? -25.594 14.852 12.977 1 98.62 110 VAL A O 1
ATOM 868 N N . LYS A 1 111 ? -24.547 15.172 11.016 1 98.75 111 LYS A N 1
ATOM 869 C CA . LYS A 1 111 ? -23.734 13.961 11.078 1 98.75 111 LYS A CA 1
ATOM 870 C C . LYS A 1 111 ? -22.25 14.289 11.094 1 98.75 111 LYS A C 1
ATOM 872 O O . LYS A 1 111 ? -21.703 14.781 10.102 1 98.75 111 LYS A O 1
ATOM 877 N N . LEU A 1 112 ? -21.625 13.969 12.172 1 98.69 112 LEU A N 1
ATOM 878 C CA . LEU A 1 112 ? -20.203 14.266 12.375 1 98.69 112 LEU A CA 1
ATOM 879 C C . LEU A 1 112 ? -19.328 13.102 11.922 1 98.69 112 LEU A C 1
ATOM 881 O O . LEU A 1 112 ? -19.625 11.945 12.242 1 98.69 112 LEU A O 1
ATOM 885 N N . ALA A 1 113 ? -18.297 13.406 11.156 1 98.62 113 ALA A N 1
ATOM 886 C CA . ALA A 1 113 ? -17.359 12.367 10.742 1 98.62 113 ALA A CA 1
ATOM 887 C C . ALA A 1 113 ? -16.797 11.625 11.945 1 98.62 113 ALA A C 1
ATOM 889 O O . ALA A 1 113 ? -16.641 12.203 13.023 1 98.62 113 ALA A O 1
ATOM 890 N N . GLU A 1 114 ? -16.359 10.43 11.742 1 97.56 114 GLU A N 1
ATOM 891 C CA . GLU A 1 114 ? -15.875 9.578 12.828 1 97.56 114 GLU A CA 1
ATOM 892 C C . GLU A 1 114 ? -14.523 10.055 13.336 1 97.56 114 GLU A C 1
ATOM 894 O O . GLU A 1 114 ? -14.188 9.852 14.508 1 97.56 114 GLU A O 1
ATOM 899 N N . ALA A 1 115 ? -13.68 10.555 12.453 1 97.38 115 ALA A N 1
ATOM 900 C CA . ALA A 1 115 ? -12.406 11.18 12.797 1 97.38 115 ALA A CA 1
ATOM 901 C C . ALA A 1 115 ? -12.352 12.617 12.297 1 97.38 115 ALA A C 1
ATOM 903 O O . ALA A 1 115 ? -12.68 12.891 11.133 1 97.38 115 ALA A O 1
ATOM 904 N N . TYR A 1 116 ? -12.016 13.555 13.18 1 97.31 116 TYR A N 1
ATOM 905 C CA . TYR A 1 116 ? -12.055 14.992 12.93 1 97.31 116 TYR A CA 1
ATOM 906 C C . TYR A 1 116 ? -11.195 15.75 13.938 1 97.31 116 TYR A C 1
ATOM 908 O O . TYR A 1 116 ? -10.75 15.172 14.93 1 97.31 116 TYR A O 1
ATOM 916 N N . GLY A 1 117 ? -10.914 17.016 13.586 1 97 117 GLY A N 1
ATOM 917 C CA . GLY A 1 117 ? -10.359 17.922 14.578 1 97 117 GLY A CA 1
ATOM 918 C C . GLY A 1 117 ? -8.914 17.641 14.906 1 97 117 GLY A C 1
ATOM 919 O O . GLY A 1 117 ? -8.211 17 14.125 1 97 117 GLY A O 1
ATOM 920 N N . PHE A 1 118 ? -8.461 18.109 15.953 1 95.88 118 PHE A N 1
ATOM 921 C CA . PHE A 1 118 ? -7.07 18.047 16.391 1 95.88 118 PHE A CA 1
ATOM 922 C C . PHE A 1 118 ? -6.57 16.609 16.375 1 95.88 118 PHE A C 1
ATOM 924 O O . PHE A 1 118 ? -7.207 15.719 16.938 1 95.88 118 PHE A O 1
ATOM 931 N N . CYS A 1 119 ? -5.434 16.438 15.727 1 96.69 119 CYS A N 1
ATOM 932 C CA . CYS A 1 119 ? -4.734 15.164 15.875 1 96.69 119 CYS A CA 1
ATOM 933 C C . CYS A 1 119 ? -3.713 15.234 17 1 96.69 119 CYS A C 1
ATOM 935 O O . CYS A 1 119 ? -3.445 16.312 17.547 1 96.69 119 CYS A O 1
ATOM 937 N N . TRP A 1 120 ? -3.17 14.148 17.375 1 93 120 TRP A N 1
ATOM 938 C CA . TRP A 1 120 ? -2.229 14.055 18.5 1 93 120 TRP A CA 1
ATOM 939 C C . TRP A 1 120 ? -1.017 14.945 18.25 1 93 120 TRP A C 1
ATOM 941 O O . TRP A 1 120 ? -0.564 15.648 19.172 1 93 120 TRP A O 1
ATOM 951 N N . GLY A 1 121 ? -0.477 14.953 17.031 1 94.81 121 GLY A N 1
ATOM 952 C CA . GLY A 1 121 ? 0.682 15.773 16.719 1 94.81 121 GLY A CA 1
ATOM 953 C C . GLY A 1 121 ? 0.42 17.266 16.891 1 94.81 121 GLY A C 1
ATOM 954 O O . GLY A 1 121 ? 1.278 18 17.375 1 94.81 121 GLY A O 1
ATOM 955 N N . VAL A 1 122 ? -0.688 17.641 16.484 1 96.56 122 VAL A N 1
ATOM 956 C CA . VAL A 1 122 ? -1.097 19.047 16.594 1 96.56 122 VAL A CA 1
ATOM 957 C C . VAL A 1 122 ? -1.301 19.406 18.062 1 96.56 122 VAL A C 1
ATOM 959 O O . VAL A 1 122 ? -0.787 20.438 18.531 1 96.56 122 VAL A O 1
ATOM 962 N N . GLU A 1 123 ? -2.023 18.578 18.766 1 95.56 123 GLU A N 1
ATOM 963 C CA . GLU A 1 123 ? -2.252 18.828 20.188 1 95.56 123 GLU A CA 1
ATOM 964 C C . GLU A 1 123 ? -0.934 18.953 20.953 1 95.56 123 GLU A C 1
ATOM 966 O O . GLU A 1 123 ? -0.762 19.844 21.781 1 95.56 123 GLU A O 1
ATOM 971 N N . ARG A 1 124 ? -0.102 18.062 20.656 1 95.5 124 ARG A N 1
ATOM 972 C CA . ARG A 1 124 ? 1.218 18.062 21.281 1 95.5 124 ARG A CA 1
ATOM 973 C C . ARG A 1 124 ? 1.982 19.344 20.969 1 95.5 124 ARG A C 1
ATOM 975 O O . ARG A 1 124 ? 2.594 19.938 21.859 1 95.5 124 ARG A O 1
ATOM 982 N N . ALA A 1 125 ? 1.974 19.75 19.766 1 97.44 125 ALA A N 1
ATOM 983 C CA . ALA A 1 125 ? 2.699 20.953 19.344 1 97.44 125 ALA A CA 1
ATOM 984 C C . ALA A 1 125 ? 2.176 22.188 20.062 1 97.44 125 ALA A C 1
ATOM 986 O O . ALA A 1 125 ? 2.957 22.984 20.609 1 97.44 125 ALA A O 1
ATOM 987 N N . VAL A 1 126 ? 0.868 22.344 20.094 1 97.06 126 VAL A N 1
ATOM 988 C CA . VAL A 1 126 ? 0.252 23.5 20.734 1 97.06 126 VAL A CA 1
ATOM 989 C C . VAL A 1 126 ? 0.514 23.469 22.234 1 97.06 126 VAL A C 1
ATOM 991 O O . VAL A 1 126 ? 0.854 24.484 22.844 1 97.06 126 VAL A O 1
ATOM 994 N N . GLN A 1 127 ? 0.4 22.297 22.781 1 96.75 127 GLN A N 1
ATOM 995 C CA . GLN A 1 127 ? 0.636 22.125 24.203 1 96.75 127 GLN A CA 1
ATOM 996 C C . GLN A 1 127 ? 2.059 22.531 24.578 1 96.75 127 GLN A C 1
ATOM 998 O O . GLN A 1 127 ? 2.264 23.25 25.562 1 96.75 127 GLN A O 1
ATOM 1003 N N . ILE A 1 128 ? 3.01 22.094 23.844 1 97.38 128 ILE A N 1
ATOM 1004 C CA . ILE A 1 128 ? 4.41 22.406 24.125 1 97.38 128 ILE A CA 1
ATOM 1005 C C . ILE A 1 128 ? 4.66 23.906 23.938 1 97.38 128 ILE A C 1
ATOM 1007 O O . ILE A 1 128 ? 5.422 24.5 24.688 1 97.38 128 ILE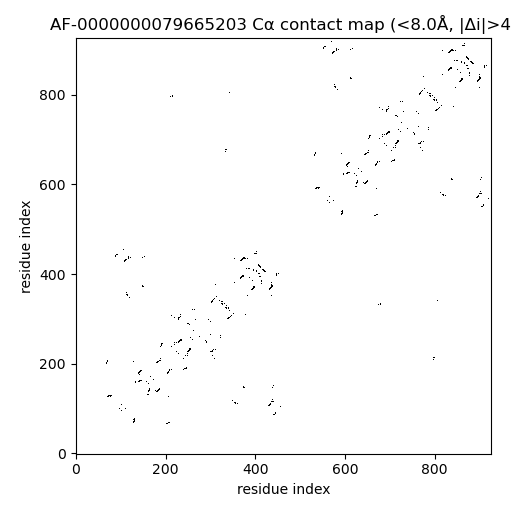 A O 1
ATOM 1011 N N . ALA A 1 129 ? 4.07 24.484 22.969 1 97.12 129 ALA A N 1
ATOM 1012 C CA . ALA A 1 129 ? 4.195 25.938 22.766 1 97.12 129 ALA A CA 1
ATOM 1013 C C . ALA A 1 129 ? 3.641 26.703 23.953 1 97.12 129 ALA A C 1
ATOM 1015 O O . ALA A 1 129 ? 4.238 27.688 24.406 1 97.12 129 ALA A O 1
ATOM 1016 N N . TYR A 1 130 ? 2.504 26.25 24.438 1 96.69 130 TYR A N 1
ATOM 1017 C CA . TYR A 1 130 ? 1.934 26.859 25.641 1 96.69 130 TYR A CA 1
ATOM 1018 C C . TYR A 1 130 ? 2.873 26.703 26.828 1 96.69 130 TYR A C 1
ATOM 1020 O O . TYR A 1 130 ? 3.057 27.641 27.609 1 96.69 130 TYR A O 1
ATOM 1028 N N . GLU A 1 131 ? 3.457 25.562 26.922 1 97.25 131 GLU A N 1
ATOM 1029 C CA . GLU A 1 131 ? 4.402 25.328 28.016 1 97.25 131 GLU A CA 1
ATOM 1030 C C . GLU A 1 131 ? 5.613 26.25 27.906 1 97.25 131 GLU A C 1
ATOM 1032 O O . GLU A 1 131 ? 6.145 26.703 28.922 1 97.25 131 GLU A O 1
ATOM 1037 N N . ALA A 1 132 ? 6.043 26.438 26.703 1 97.12 132 ALA A N 1
ATOM 1038 C CA . ALA A 1 132 ? 7.184 27.312 26.484 1 97.12 132 ALA A CA 1
ATOM 1039 C C . ALA A 1 132 ? 6.906 28.719 27.047 1 97.12 132 ALA A C 1
ATOM 1041 O O . ALA A 1 132 ? 7.754 29.297 27.719 1 97.12 132 ALA A O 1
ATOM 1042 N N . ARG A 1 133 ? 5.742 29.266 26.812 1 96.5 133 ARG A N 1
ATOM 1043 C CA . ARG A 1 133 ? 5.383 30.594 27.312 1 96.5 133 ARG A CA 1
ATOM 1044 C C . ARG A 1 133 ? 5.348 30.594 28.844 1 96.5 133 ARG A C 1
ATOM 1046 O O . ARG A 1 133 ? 5.812 31.531 29.484 1 96.5 133 ARG A O 1
ATOM 1053 N N . LYS A 1 134 ? 4.812 29.547 29.359 1 95.69 134 LYS A N 1
ATOM 1054 C CA . LYS A 1 134 ? 4.762 29.422 30.812 1 95.69 134 LYS A CA 1
ATOM 1055 C C . LYS A 1 134 ? 6.164 29.344 31.406 1 95.69 134 LYS A C 1
ATOM 1057 O O . LYS A 1 134 ? 6.449 29.953 32.438 1 95.69 134 LYS A O 1
ATOM 1062 N N . GLN A 1 135 ? 6.977 28.562 30.797 1 96.25 135 GLN A N 1
ATOM 1063 C CA . GLN A 1 135 ? 8.344 28.344 31.266 1 96.25 135 GLN A CA 1
ATOM 1064 C C . GLN A 1 135 ? 9.18 29.609 31.125 1 96.25 135 GLN A C 1
ATOM 1066 O O . GLN A 1 135 ? 10.062 29.859 31.953 1 96.25 135 GLN A O 1
ATOM 1071 N N . PHE A 1 136 ? 8.891 30.344 30.078 1 96.88 136 PHE A N 1
ATOM 1072 C CA . PHE A 1 136 ? 9.633 31.562 29.781 1 96.88 136 PHE A CA 1
ATOM 1073 C C . PHE A 1 136 ? 8.703 32.75 29.719 1 96.88 136 PHE A C 1
ATOM 1075 O O . PHE A 1 136 ? 8.5 33.344 28.656 1 96.88 136 PHE A O 1
ATOM 1082 N N . PRO A 1 137 ? 8.305 33.25 30.812 1 95.5 137 PRO A N 1
ATOM 1083 C CA . PRO A 1 137 ? 7.262 34.281 30.859 1 95.5 137 PRO A CA 1
ATOM 1084 C C . PRO A 1 137 ? 7.75 35.656 30.375 1 95.5 137 PRO A C 1
ATOM 1086 O O . PRO A 1 137 ? 6.961 36.438 29.844 1 95.5 137 PRO A O 1
ATOM 1089 N N . ASP A 1 138 ? 9.031 35.875 30.453 1 95.19 138 ASP A N 1
ATOM 1090 C CA . ASP A 1 138 ? 9.523 37.219 30.172 1 95.19 138 ASP A CA 1
ATOM 1091 C C . ASP A 1 138 ? 10.352 37.219 28.875 1 95.19 138 ASP A C 1
ATOM 1093 O O . ASP A 1 138 ? 10.578 38.281 28.297 1 95.19 138 ASP A O 1
ATOM 1097 N N . GLU A 1 139 ? 10.781 36.062 28.484 1 96.12 139 GLU A N 1
ATOM 1098 C CA . GLU A 1 139 ? 11.617 36 27.297 1 96.12 139 GLU A CA 1
ATOM 1099 C C . GLU A 1 139 ? 10.805 36.188 26.016 1 96.12 139 GLU A C 1
ATOM 1101 O O . GLU A 1 139 ? 9.609 35.906 25.984 1 96.12 139 GLU A O 1
ATOM 1106 N N . ARG A 1 140 ? 11.469 36.844 25.078 1 97.38 140 ARG A N 1
ATOM 1107 C CA . ARG A 1 140 ? 10.859 36.906 23.75 1 97.38 140 ARG A CA 1
ATOM 1108 C C . ARG A 1 140 ? 10.828 35.5 23.109 1 97.38 140 ARG A C 1
ATOM 1110 O O . ARG A 1 140 ? 11.836 34.812 23.094 1 97.38 140 ARG A O 1
ATOM 1117 N N . ILE A 1 141 ? 9.648 35.094 22.688 1 97.62 141 ILE A N 1
ATOM 1118 C CA . ILE A 1 141 ? 9.484 33.812 22.031 1 97.62 141 ILE A CA 1
ATOM 1119 C C . ILE A 1 141 ? 9.125 34 20.562 1 97.62 141 ILE A C 1
ATOM 1121 O O . ILE A 1 141 ? 8.164 34.719 20.25 1 97.62 141 ILE A O 1
ATOM 1125 N N . TRP A 1 142 ? 9.961 33.438 19.703 1 97.81 142 TRP A N 1
ATOM 1126 C CA . TRP A 1 142 ? 9.734 33.438 18.25 1 97.81 142 TRP A CA 1
ATOM 1127 C C . TRP A 1 142 ? 9.258 32.062 17.781 1 97.81 142 TRP A C 1
ATOM 1129 O O . TRP A 1 142 ? 9.523 31.047 18.422 1 97.81 142 TRP A O 1
ATOM 1139 N N . ILE A 1 143 ? 8.562 32.031 16.734 1 97.31 143 ILE A N 1
ATOM 1140 C CA . ILE A 1 143 ? 8.25 30.797 16 1 97.31 143 ILE A CA 1
ATOM 1141 C C . ILE A 1 143 ? 8.641 30.969 14.539 1 97.31 143 ILE A C 1
ATOM 1143 O O . ILE A 1 143 ? 8.469 32.031 13.961 1 97.31 143 ILE A O 1
ATOM 1147 N N . THR A 1 144 ? 9.188 29.938 13.922 1 95.94 144 THR A N 1
ATOM 1148 C CA . THR A 1 144 ? 9.758 30.062 12.594 1 95.94 144 THR A CA 1
ATOM 1149 C C . THR A 1 144 ? 8.664 30.203 11.539 1 95.94 144 THR A C 1
ATOM 1151 O O . THR A 1 144 ? 8.883 30.781 10.469 1 95.94 144 THR A O 1
ATOM 1154 N N . ASN A 1 145 ? 7.555 29.547 11.773 1 93.44 145 ASN A N 1
ATOM 1155 C CA . ASN A 1 145 ? 6.332 29.609 10.984 1 93.44 145 ASN A CA 1
ATOM 1156 C C . ASN A 1 145 ? 5.086 29.531 11.867 1 93.44 145 ASN A C 1
ATOM 1158 O O . ASN A 1 145 ? 5.176 29.672 13.086 1 93.44 145 ASN A O 1
ATOM 1162 N N . GLU A 1 146 ? 3.967 29.406 11.195 1 95.5 146 GLU A N 1
ATOM 1163 C CA . GLU A 1 146 ? 2.787 29.062 11.992 1 95.5 146 GLU A CA 1
ATOM 1164 C C . GLU A 1 146 ? 2.971 27.734 12.711 1 95.5 146 GLU A C 1
ATOM 1166 O O . GLU A 1 146 ? 3.561 26.797 12.164 1 95.5 146 GLU A O 1
ATOM 1171 N N . ILE A 1 147 ? 2.547 27.734 13.953 1 96.88 147 ILE A N 1
ATOM 1172 C CA . ILE A 1 147 ? 2.705 26.484 14.711 1 96.88 147 ILE A CA 1
ATOM 1173 C C . ILE A 1 147 ? 1.989 25.359 13.984 1 96.88 147 ILE A C 1
ATOM 1175 O O . ILE A 1 147 ? 2.477 24.219 13.961 1 96.88 147 ILE A O 1
ATOM 1179 N N . ILE A 1 148 ? 0.783 25.609 13.531 1 96.88 148 ILE A N 1
ATOM 1180 C CA . ILE A 1 148 ? -0.051 24.75 12.688 1 96.88 148 ILE A CA 1
ATOM 1181 C C . ILE A 1 148 ? -0.873 25.625 11.734 1 96.88 148 ILE A C 1
ATOM 1183 O O . ILE A 1 148 ? -0.937 26.844 11.898 1 96.88 148 ILE A O 1
ATOM 1187 N N . HIS A 1 149 ? -1.49 24.984 10.711 1 95.75 149 HIS A N 1
ATOM 1188 C CA . HIS A 1 149 ? -2.242 25.75 9.719 1 95.75 149 HIS A CA 1
ATOM 1189 C C . HIS A 1 149 ? -3.688 25.938 10.156 1 95.75 149 HIS A C 1
ATOM 1191 O O . HIS A 1 149 ? -4.609 25.406 9.547 1 95.75 149 HIS A O 1
ATOM 1197 N N . ASN A 1 150 ? -3.859 26.844 11.117 1 95.94 150 ASN A N 1
ATOM 1198 C CA . ASN A 1 150 ? -5.172 27.25 11.602 1 95.94 150 ASN A CA 1
ATOM 1199 C C . ASN A 1 150 ? -5.137 28.672 12.18 1 95.94 150 ASN A C 1
ATOM 1201 O O . ASN A 1 150 ? -4.441 28.922 13.164 1 95.94 150 ASN A O 1
ATOM 1205 N N . PRO A 1 151 ? -5.945 29.562 11.672 1 95.81 151 PRO A N 1
ATOM 1206 C CA . PRO A 1 151 ? -5.848 30.969 12.07 1 95.81 151 PRO A CA 1
ATOM 1207 C C . PRO A 1 151 ? -6.266 31.203 13.516 1 95.81 151 PRO A C 1
ATOM 1209 O O . PRO A 1 151 ? -5.707 32.062 14.188 1 95.81 151 PRO A O 1
ATOM 1212 N N . THR A 1 152 ? -7.203 30.453 13.992 1 94.69 152 THR A N 1
ATOM 1213 C CA . THR A 1 152 ? -7.672 30.625 15.367 1 94.69 152 THR A CA 1
ATOM 1214 C C . THR A 1 152 ? -6.562 30.312 16.359 1 94.69 152 THR A C 1
ATOM 1216 O O . THR A 1 152 ? -6.336 31.062 17.312 1 94.69 152 THR A O 1
ATOM 1219 N N . VAL A 1 153 ? -5.918 29.266 16.141 1 96 153 VAL A N 1
ATOM 1220 C CA . VAL A 1 153 ? -4.844 28.828 17.016 1 96 153 VAL A CA 1
ATOM 1221 C C . VAL A 1 153 ? -3.674 29.797 16.938 1 96 153 VAL A C 1
ATOM 1223 O O . VAL A 1 153 ? -3.1 30.188 17.953 1 96 153 VAL A O 1
ATOM 1226 N N . ASN A 1 154 ? -3.348 30.25 15.75 1 96.62 154 ASN A N 1
ATOM 1227 C CA . ASN A 1 154 ? -2.23 31.172 15.562 1 96.62 154 ASN A CA 1
ATOM 1228 C C . ASN A 1 154 ? -2.508 32.531 16.203 1 96.62 154 ASN A C 1
ATOM 1230 O O . ASN A 1 154 ? -1.603 33.156 16.766 1 96.62 154 ASN A O 1
ATOM 1234 N N . LYS A 1 155 ? -3.73 32.906 16.109 1 95.62 155 LYS A N 1
ATOM 1235 C CA . LYS A 1 155 ? -4.105 34.188 16.75 1 95.62 155 LYS A CA 1
ATOM 1236 C C . LYS A 1 155 ? -3.936 34.094 18.266 1 95.62 155 LYS A C 1
ATOM 1238 O O . LYS A 1 155 ? -3.475 35.031 18.891 1 95.62 155 LYS A O 1
ATOM 1243 N N . ARG A 1 156 ? -4.305 33 18.797 1 95.38 156 ARG A N 1
ATOM 1244 C CA . ARG A 1 156 ? -4.164 32.812 20.25 1 95.38 156 ARG A CA 1
ATOM 1245 C C . ARG A 1 156 ? -2.699 32.844 20.656 1 95.38 156 ARG A C 1
ATOM 1247 O O . ARG A 1 156 ? -2.355 33.438 21.688 1 95.38 156 ARG A O 1
ATOM 1254 N N . LEU A 1 157 ? -1.859 32.25 19.922 1 96.81 157 LEU A N 1
ATOM 1255 C CA . LEU A 1 157 ? -0.43 32.281 20.219 1 96.81 157 LEU A CA 1
ATOM 1256 C C . LEU A 1 157 ? 0.121 33.688 20.125 1 96.81 157 LEU A C 1
ATOM 1258 O O . LEU A 1 157 ? 0.971 34.094 20.922 1 96.81 157 LEU A O 1
ATOM 1262 N N . GLU A 1 158 ? -0.352 34.438 19.188 1 96 158 GLU A N 1
ATOM 1263 C CA . GLU A 1 158 ? 0.032 35.844 19.062 1 96 158 GLU A CA 1
ATOM 1264 C C . GLU A 1 158 ? -0.366 36.625 20.312 1 96 158 GLU A C 1
ATOM 1266 O O . GLU A 1 158 ? 0.399 37.469 20.797 1 96 158 GLU A O 1
ATOM 1271 N N . GLU A 1 159 ? -1.524 36.312 20.797 1 95.88 159 GLU A N 1
ATOM 1272 C CA . GLU A 1 159 ? -2.016 36.969 22 1 95.88 159 GLU A CA 1
ATOM 1273 C C . GLU A 1 159 ? -1.159 36.625 23.219 1 95.88 159 GLU A C 1
ATOM 1275 O O . GLU A 1 159 ? -1.078 37.375 24.172 1 95.88 159 GLU A O 1
ATOM 1280 N N . MET A 1 160 ? -0.538 35.5 23.125 1 95.5 160 MET A N 1
ATOM 1281 C CA . MET A 1 160 ? 0.36 35.062 24.188 1 95.5 160 MET A CA 1
ATOM 1282 C C . MET A 1 160 ? 1.779 35.562 23.953 1 95.5 160 MET A C 1
ATOM 1284 O O . MET A 1 160 ? 2.725 35.125 24.594 1 95.5 160 MET A O 1
ATOM 1288 N N . GLU A 1 161 ? 1.905 36.375 22.922 1 96.38 161 GLU A N 1
ATOM 1289 C CA . GLU A 1 161 ? 3.16 37.062 22.594 1 96.38 161 GLU A CA 1
ATOM 1290 C C . GLU A 1 161 ? 4.191 36.062 22.062 1 96.38 161 GLU A C 1
ATOM 1292 O O . GLU A 1 161 ? 5.379 36.188 22.375 1 96.38 161 GLU A O 1
ATOM 1297 N N . VAL A 1 162 ? 3.76 35.062 21.484 1 96.94 162 VAL A N 1
ATOM 1298 C CA . VAL A 1 162 ? 4.594 34.25 20.609 1 96.94 162 VAL A CA 1
ATOM 1299 C C . VAL A 1 162 ? 4.566 34.781 19.188 1 96.94 162 VAL A C 1
ATOM 1301 O O . VAL A 1 162 ? 3.535 34.719 18.516 1 96.94 162 VAL A O 1
ATOM 1304 N N . LYS A 1 163 ? 5.695 35.25 18.75 1 95.12 163 LYS A N 1
ATOM 1305 C CA . LYS A 1 163 ? 5.684 36.031 17.516 1 95.12 163 LYS A CA 1
ATOM 1306 C C . LYS A 1 163 ? 6.344 35.25 16.375 1 95.12 163 LYS A C 1
ATOM 1308 O O . LYS A 1 163 ? 7.32 34.531 16.594 1 95.12 163 LYS A O 1
ATOM 1313 N N . ASN A 1 164 ? 5.863 35.5 15.188 1 95 164 ASN A N 1
ATOM 1314 C CA . ASN A 1 164 ? 6.492 34.938 13.992 1 95 164 ASN A CA 1
ATOM 1315 C C . ASN A 1 164 ? 7.781 35.656 13.641 1 95 164 ASN A C 1
ATOM 1317 O O . ASN A 1 164 ? 7.855 36.906 13.758 1 95 164 ASN A O 1
ATOM 1321 N N . ILE A 1 165 ? 8.719 34.875 13.266 1 96.25 165 ILE A N 1
ATOM 1322 C CA . ILE A 1 165 ? 9.898 35.531 12.695 1 96.25 165 ILE A CA 1
ATOM 1323 C C . ILE A 1 165 ? 9.516 36.281 11.43 1 96.25 165 ILE A C 1
ATOM 1325 O O . ILE A 1 165 ? 8.844 35.719 10.547 1 96.25 165 ILE A O 1
ATOM 1329 N N . PRO A 1 166 ? 9.891 37.5 11.383 1 94.94 166 PRO A N 1
ATOM 1330 C CA . PRO A 1 166 ? 9.5 38.281 10.211 1 94.94 166 PRO A CA 1
ATOM 1331 C C . PRO A 1 166 ? 10.125 37.781 8.922 1 94.94 166 PRO A C 1
ATOM 1333 O O . PRO A 1 166 ? 11.227 37.219 8.938 1 94.94 166 PRO A O 1
ATOM 1336 N N . ILE A 1 167 ? 9.43 37.969 7.879 1 92.12 167 ILE A N 1
ATOM 1337 C CA . ILE A 1 167 ? 9.898 37.594 6.547 1 92.12 167 ILE A CA 1
ATOM 1338 C C . ILE A 1 167 ? 10.141 38.844 5.711 1 92.12 167 ILE A C 1
ATOM 1340 O O . ILE A 1 167 ? 9.281 39.719 5.645 1 92.12 167 ILE A O 1
ATOM 1344 N N . GLU A 1 168 ? 11.281 39 5.152 1 88.94 168 GLU A N 1
ATOM 1345 C CA . GLU A 1 168 ? 11.641 40.062 4.246 1 88.94 168 GLU A CA 1
ATOM 1346 C C . GLU A 1 168 ? 12.188 39.531 2.928 1 88.94 168 GLU A C 1
ATOM 1348 O O . GLU A 1 168 ? 13.133 38.75 2.918 1 88.94 168 GLU A O 1
ATOM 1353 N N . GLU A 1 169 ? 11.648 39.938 1.744 1 88.19 169 GLU A N 1
ATOM 1354 C CA . GLU A 1 169 ? 12.039 39.5 0.408 1 88.19 169 GLU A CA 1
ATOM 1355 C C . GLU A 1 169 ? 12.023 38 0.299 1 88.19 169 GLU A C 1
ATOM 1357 O O . GLU A 1 169 ? 12.984 37.375 -0.183 1 88.19 169 GLU A O 1
ATOM 1362 N N . GLY A 1 170 ? 11.102 37.406 0.932 1 83.31 170 GLY A N 1
ATOM 1363 C CA . GLY A 1 170 ? 10.883 35.969 0.808 1 83.31 170 GLY A CA 1
ATOM 1364 C C . GLY A 1 170 ? 11.781 35.156 1.717 1 83.31 170 GLY A C 1
ATOM 1365 O O . GLY A 1 170 ? 11.734 33.906 1.693 1 83.31 170 GLY A O 1
ATOM 1366 N N . LYS A 1 171 ? 12.484 35.781 2.545 1 89.38 171 LYS A N 1
ATOM 1367 C CA . LYS A 1 171 ? 13.398 35.062 3.441 1 89.38 171 LYS A CA 1
ATOM 1368 C C . LYS A 1 171 ? 13.125 35.438 4.898 1 89.38 171 LYS A C 1
ATOM 1370 O O . LYS A 1 171 ? 12.828 36.594 5.207 1 89.38 171 LYS A O 1
ATOM 1375 N N . LYS A 1 172 ? 13.328 34.5 5.719 1 93.75 172 LYS A N 1
ATOM 1376 C CA . LYS A 1 172 ? 13.156 34.719 7.152 1 93.75 172 LYS A CA 1
ATOM 1377 C C . LYS A 1 172 ? 14.32 35.531 7.723 1 93.75 172 LYS A C 1
ATOM 1379 O O . LYS A 1 172 ? 15.484 35.25 7.402 1 93.75 172 LYS A O 1
ATOM 1384 N N . ARG A 1 173 ? 13.961 36.469 8.594 1 93.81 173 ARG A N 1
ATOM 1385 C CA . ARG A 1 173 ? 14.961 37.344 9.219 1 93.81 173 ARG A CA 1
ATOM 1386 C C . ARG A 1 173 ? 15.383 36.781 10.578 1 93.81 173 ARG A C 1
ATOM 1388 O O . ARG A 1 173 ? 14.891 37.25 11.617 1 93.81 173 ARG A O 1
ATOM 1395 N N . PHE A 1 174 ? 16.375 35.969 10.516 1 95.56 174 PHE A N 1
ATOM 1396 C CA . PHE A 1 174 ? 16.828 35.344 11.758 1 95.56 174 PHE A CA 1
ATOM 1397 C C . PHE A 1 174 ? 17.703 36.312 12.555 1 95.56 174 PHE A C 1
ATOM 1399 O O . PHE A 1 174 ? 17.984 36.062 13.727 1 95.56 174 PHE A O 1
ATOM 1406 N N . ASP A 1 175 ? 18.031 37.438 11.938 1 93.62 175 ASP A N 1
ATOM 1407 C CA . ASP A 1 175 ? 18.859 38.438 12.602 1 93.62 175 ASP A CA 1
ATOM 1408 C C . ASP A 1 175 ? 18.125 39.062 13.789 1 93.62 175 ASP A C 1
ATOM 1410 O O . ASP A 1 175 ? 18.75 39.562 14.719 1 93.62 175 ASP A O 1
ATOM 1414 N N . VAL A 1 176 ? 16.828 39 13.773 1 95.06 176 VAL A N 1
ATOM 1415 C CA . VAL A 1 176 ? 16.031 39.594 14.844 1 95.06 176 VAL A CA 1
ATOM 1416 C C . VAL A 1 176 ? 16.109 38.719 16.094 1 95.06 176 VAL A C 1
ATOM 1418 O O . VAL A 1 176 ? 15.758 39.188 17.188 1 95.06 176 VAL A O 1
ATOM 1421 N N . VAL A 1 177 ? 16.547 37.5 16.016 1 96.19 177 VAL A N 1
ATOM 1422 C CA . VAL A 1 177 ? 16.625 36.562 17.141 1 96.19 177 VAL A CA 1
ATOM 1423 C C . VAL A 1 177 ? 17.891 36.812 17.953 1 96.19 177 VAL A C 1
ATOM 1425 O O . VAL A 1 177 ? 19 36.75 17.422 1 96.19 177 VAL A O 1
ATOM 1428 N N . ASP A 1 178 ? 17.719 37.094 19.203 1 93.88 178 ASP A N 1
ATOM 1429 C CA . ASP A 1 178 ? 18.844 37.344 20.094 1 93.88 178 ASP A CA 1
ATOM 1430 C C . ASP A 1 178 ? 19.188 36.062 20.891 1 93.88 178 ASP A C 1
ATOM 1432 O O . ASP A 1 178 ? 18.375 35.156 20.969 1 93.88 178 ASP A O 1
ATOM 1436 N N . LYS A 1 179 ? 20.312 36.062 21.547 1 91.06 179 LYS A N 1
ATOM 1437 C CA . LYS A 1 179 ? 20.828 34.906 22.266 1 91.06 179 LYS A CA 1
ATOM 1438 C C . LYS A 1 179 ? 19.906 34.5 23.391 1 91.06 179 LYS A C 1
ATOM 1440 O O . LYS A 1 179 ? 19.812 33.312 23.734 1 91.06 179 LYS A O 1
ATOM 1445 N N . LYS A 1 180 ? 19.219 35.344 23.953 1 93.5 180 LYS A N 1
ATOM 1446 C CA . LYS A 1 180 ? 18.391 35.031 25.109 1 93.5 180 LYS A CA 1
ATOM 1447 C C . LYS A 1 180 ? 16.969 34.656 24.656 1 93.5 180 LYS A C 1
ATOM 1449 O O . LYS A 1 180 ? 16.156 34.25 25.484 1 93.5 180 LYS A O 1
ATOM 1454 N N . ASP A 1 181 ? 16.75 34.719 23.422 1 97.06 181 ASP A N 1
ATOM 1455 C CA . ASP A 1 181 ? 15.414 34.438 22.906 1 97.06 181 ASP A CA 1
ATOM 1456 C C . ASP A 1 181 ? 15.148 32.938 22.859 1 97.06 181 ASP A C 1
ATOM 1458 O O . ASP A 1 181 ? 16.094 32.125 22.938 1 97.06 181 ASP A O 1
ATOM 1462 N N . VAL A 1 182 ? 13.859 32.562 22.906 1 98 182 VAL A N 1
ATOM 1463 C CA . VAL A 1 182 ? 13.383 31.203 22.688 1 98 182 VAL A CA 1
ATOM 1464 C C . VAL A 1 182 ? 12.781 31.078 21.297 1 98 182 VAL A C 1
ATOM 1466 O O . VAL A 1 182 ? 12.047 31.969 20.844 1 98 182 VAL A O 1
ATOM 1469 N N . VAL A 1 183 ? 13.164 30.109 20.562 1 98.31 183 VAL A N 1
ATOM 1470 C CA . VAL A 1 183 ? 12.609 29.906 19.219 1 98.31 183 VAL A CA 1
ATOM 1471 C C . VAL A 1 183 ? 11.867 28.578 19.172 1 98.31 183 VAL A C 1
ATOM 1473 O O . VAL A 1 183 ? 12.422 27.531 19.531 1 98.31 183 VAL A O 1
ATOM 1476 N N . VAL A 1 184 ? 10.625 28.625 18.719 1 98.31 184 VAL A N 1
ATOM 1477 C CA . VAL A 1 184 ? 9.781 27.438 18.594 1 98.31 184 VAL A CA 1
ATOM 1478 C C . VAL A 1 184 ? 9.797 26.953 17.141 1 98.31 184 VAL A C 1
ATOM 1480 O O . VAL A 1 184 ? 9.633 27.75 16.219 1 98.31 184 VAL A O 1
ATOM 1483 N N . LEU A 1 185 ? 10.094 25.688 16.938 1 98.19 185 LEU A N 1
ATOM 1484 C CA . LEU A 1 185 ? 9.914 25.031 15.633 1 98.19 185 LEU A CA 1
ATOM 1485 C C . LEU A 1 185 ? 8.516 24.453 15.5 1 98.19 185 LEU A C 1
ATOM 1487 O O . LEU A 1 185 ? 8.039 23.766 16.406 1 98.19 185 LEU A O 1
ATOM 1491 N N . PRO A 1 186 ? 7.891 24.688 14.406 1 98.06 186 PRO A N 1
ATOM 1492 C CA . PRO A 1 186 ? 6.48 24.312 14.266 1 98.06 186 PRO A CA 1
ATOM 1493 C C . PRO A 1 186 ? 6.281 22.812 14.102 1 98.06 186 PRO A C 1
ATOM 1495 O O . PRO A 1 186 ? 7.254 22.078 13.93 1 98.06 186 PRO A O 1
ATOM 1498 N N . ALA A 1 187 ? 4.984 22.375 14.102 1 97.69 187 ALA A N 1
ATOM 1499 C CA . ALA A 1 187 ? 4.59 20.969 14.062 1 97.69 187 ALA A CA 1
ATOM 1500 C C . ALA A 1 187 ? 5.09 20.297 12.781 1 97.69 187 ALA A C 1
ATOM 1502 O O . ALA A 1 187 ? 5.402 19.109 12.789 1 97.69 187 ALA A O 1
ATOM 1503 N N . PHE A 1 188 ? 5.168 21 11.711 1 97 188 PHE A N 1
ATOM 1504 C CA . PHE A 1 188 ? 5.527 20.406 10.43 1 97 188 PHE A CA 1
ATOM 1505 C C . PHE A 1 188 ? 7.031 20.5 10.195 1 97 188 PHE A C 1
ATOM 1507 O O . PHE A 1 188 ? 7.523 20.141 9.125 1 97 188 PHE A O 1
ATOM 1514 N N . GLY A 1 189 ? 7.797 21.062 11.141 1 96.38 189 GLY A N 1
ATOM 1515 C CA . GLY A 1 189 ? 9.25 21.047 11.094 1 96.38 189 GLY A CA 1
ATOM 1516 C C . GLY A 1 189 ? 9.852 22.312 10.539 1 96.38 189 GLY A C 1
ATOM 1517 O O . GLY A 1 189 ? 9.125 23.281 10.25 1 96.38 189 GLY A O 1
ATOM 1518 N N . ALA A 1 190 ? 11.172 22.359 10.578 1 96.12 190 ALA A N 1
ATOM 1519 C CA . ALA A 1 190 ? 11.984 23.438 10.023 1 96.12 190 ALA A CA 1
ATOM 1520 C C . ALA A 1 190 ? 13.094 22.891 9.133 1 96.12 190 ALA A C 1
ATOM 1522 O O . ALA A 1 190 ? 13.531 21.75 9.312 1 96.12 190 ALA A O 1
ATOM 1523 N N . ALA A 1 191 ? 13.516 23.703 8.188 1 96.25 191 ALA A N 1
ATOM 1524 C CA . ALA A 1 191 ? 14.586 23.281 7.285 1 96.25 191 ALA A CA 1
ATOM 1525 C C . ALA A 1 191 ? 15.914 23.172 8.023 1 96.25 191 ALA A C 1
ATOM 1527 O O . ALA A 1 191 ? 16.125 23.844 9.031 1 96.25 191 ALA A O 1
ATOM 1528 N N . VAL A 1 192 ? 16.812 22.359 7.461 1 96.62 192 VAL A N 1
ATOM 1529 C CA . VAL A 1 192 ? 18.109 22.094 8.07 1 96.62 192 VAL A CA 1
ATOM 1530 C C . VAL A 1 192 ? 18.891 23.406 8.227 1 96.62 192 VAL A C 1
ATOM 1532 O O . VAL A 1 192 ? 19.5 23.656 9.273 1 96.62 192 VAL A O 1
ATOM 1535 N N . ASP A 1 193 ? 18.859 24.25 7.266 1 94.69 193 ASP A N 1
ATOM 1536 C CA . ASP A 1 193 ? 19.594 25.516 7.305 1 94.69 193 ASP A CA 1
ATOM 1537 C C . ASP A 1 193 ? 19.062 26.422 8.414 1 94.69 193 ASP A C 1
ATOM 1539 O O . ASP A 1 193 ? 19.828 27.125 9.062 1 94.69 193 ASP A O 1
ATOM 1543 N N . GLU A 1 194 ? 17.766 26.438 8.617 1 95.5 194 GLU A N 1
ATOM 1544 C CA . GLU A 1 194 ? 17.172 27.203 9.711 1 95.5 194 GLU A CA 1
ATOM 1545 C C . GLU A 1 194 ? 17.672 26.703 11.062 1 95.5 194 GLU A C 1
ATOM 1547 O O . GLU A 1 194 ? 18.031 27.5 11.938 1 95.5 194 GLU A O 1
ATOM 1552 N N . MET A 1 195 ? 17.688 25.438 11.195 1 96.19 195 MET A N 1
ATOM 1553 C CA . MET A 1 195 ? 18.141 24.828 12.453 1 96.19 195 MET A CA 1
ATOM 1554 C C . MET A 1 195 ? 19.609 25.125 12.703 1 96.19 195 MET A C 1
ATOM 1556 O O . MET A 1 195 ? 20.016 25.344 13.844 1 96.19 195 MET A O 1
ATOM 1560 N N . LEU A 1 196 ? 20.359 25.094 11.641 1 95.44 196 LEU A N 1
ATOM 1561 C CA . LEU A 1 196 ? 21.781 25.406 11.742 1 95.44 196 LEU A CA 1
ATOM 1562 C C . LEU A 1 196 ? 21.984 26.844 12.242 1 95.44 196 LEU A C 1
ATOM 1564 O O . LEU A 1 196 ? 22.812 27.078 13.133 1 95.44 196 LEU A O 1
ATOM 1568 N N . VAL A 1 197 ? 21.234 27.797 11.68 1 95.25 197 VAL A N 1
ATOM 1569 C CA . VAL A 1 197 ? 21.328 29.203 12.07 1 95.25 197 VAL A CA 1
ATOM 1570 C C . VAL A 1 197 ? 21 29.344 13.555 1 95.25 197 VAL A C 1
ATOM 1572 O O . VAL A 1 197 ? 21.719 30.031 14.289 1 95.25 197 VAL A O 1
ATOM 1575 N N . LEU A 1 198 ? 20.016 28.703 13.961 1 96.31 198 LEU A N 1
ATOM 1576 C CA . LEU A 1 198 ? 19.562 28.797 15.352 1 96.31 198 LEU A CA 1
ATOM 1577 C C . LEU A 1 198 ? 20.578 28.156 16.297 1 96.31 198 LEU A C 1
ATOM 1579 O O . LEU A 1 198 ? 20.812 28.656 17.391 1 96.31 198 LEU A O 1
ATOM 1583 N N . ASN A 1 199 ? 21.078 26.984 15.898 1 94.94 199 ASN A N 1
ATOM 1584 C CA . ASN A 1 199 ? 22.109 26.328 16.672 1 94.94 199 ASN A CA 1
ATOM 1585 C C . ASN A 1 199 ? 23.344 27.203 16.859 1 94.94 199 ASN A C 1
ATOM 1587 O O . ASN A 1 199 ? 23.891 27.297 17.953 1 94.94 199 ASN A O 1
ATOM 1591 N N . ASP A 1 200 ? 23.766 27.875 15.797 1 94.44 200 ASP A N 1
ATOM 1592 C CA . ASP A 1 200 ? 24.938 28.734 15.812 1 94.44 200 ASP A CA 1
ATOM 1593 C C . ASP A 1 200 ? 24.703 29.953 16.719 1 94.44 200 ASP A C 1
ATOM 1595 O O . ASP A 1 200 ? 25.656 30.453 17.344 1 94.44 200 ASP A O 1
ATOM 1599 N N . LYS A 1 201 ? 23.484 30.406 16.797 1 94.81 201 LYS A N 1
ATOM 1600 C CA . LYS A 1 201 ? 23.141 31.531 17.656 1 94.81 201 LYS A CA 1
ATOM 1601 C C . LYS A 1 201 ? 23.031 31.094 19.125 1 94.81 201 LYS A C 1
ATOM 1603 O O . LYS A 1 201 ? 22.953 31.938 20.016 1 94.81 201 LYS A O 1
ATOM 1608 N N . ASN A 1 202 ? 23.016 29.797 19.297 1 94.31 202 ASN A N 1
ATOM 1609 C CA . ASN A 1 202 ? 22.969 29.203 20.641 1 94.31 202 ASN A CA 1
ATOM 1610 C C . ASN A 1 202 ? 21.719 29.656 21.406 1 94.31 202 ASN A C 1
ATOM 1612 O O . ASN A 1 202 ? 21.812 30.031 22.578 1 94.31 202 ASN A O 1
ATOM 1616 N N . VAL A 1 203 ? 20.641 29.734 20.734 1 96.44 203 VAL A N 1
ATOM 1617 C CA . VAL A 1 203 ? 19.375 30.109 21.344 1 96.44 203 VAL A CA 1
ATOM 1618 C C . VAL A 1 203 ? 18.672 28.875 21.922 1 96.44 203 VAL A C 1
ATOM 1620 O O . VAL A 1 203 ? 19.062 27.75 21.625 1 96.44 203 VAL A O 1
ATOM 1623 N N . GLN A 1 204 ? 17.703 29.172 22.812 1 96.94 204 GLN A N 1
ATOM 1624 C CA . GLN A 1 204 ? 16.844 28.094 23.297 1 96.94 204 GLN A CA 1
ATOM 1625 C C . GLN A 1 204 ? 15.875 27.641 22.203 1 96.94 204 GLN A C 1
ATOM 1627 O O . GLN A 1 204 ? 15.086 28.438 21.703 1 96.94 204 GLN A O 1
ATOM 1632 N N . ILE A 1 205 ? 15.945 26.391 21.875 1 97.94 205 ILE A N 1
ATOM 1633 C CA . ILE A 1 205 ? 15.078 25.844 20.828 1 97.94 205 ILE A CA 1
ATOM 1634 C C . ILE A 1 205 ? 14 24.969 21.453 1 97.94 205 ILE A C 1
ATOM 1636 O O . ILE A 1 205 ? 14.305 24.062 22.234 1 97.94 205 ILE A O 1
ATOM 1640 N N . VAL A 1 206 ? 12.766 25.281 21.219 1 98.25 206 VAL A N 1
ATOM 1641 C CA . VAL A 1 206 ? 11.617 24.453 21.562 1 98.25 206 VAL A CA 1
ATOM 1642 C C . VAL A 1 206 ? 11.07 23.797 20.281 1 98.25 206 VAL A C 1
ATOM 1644 O O . VAL A 1 206 ? 10.43 24.453 19.469 1 98.25 206 VAL A O 1
ATOM 1647 N N . ASP A 1 207 ? 11.289 22.484 20.156 1 98 207 ASP A N 1
ATOM 1648 C CA . ASP A 1 207 ? 10.938 21.75 18.938 1 98 207 ASP A CA 1
ATOM 1649 C C . ASP A 1 207 ? 9.602 21.031 19.094 1 98 207 ASP A C 1
ATOM 1651 O O . ASP A 1 207 ? 9.508 20.031 19.797 1 98 207 ASP A O 1
ATOM 1655 N N . THR A 1 208 ? 8.602 21.516 18.391 1 98.06 208 THR A N 1
ATOM 1656 C CA . THR A 1 208 ? 7.277 20.906 18.484 1 98.06 208 THR A CA 1
ATOM 1657 C C . THR A 1 208 ? 7.004 20.031 17.266 1 98.06 208 THR A C 1
ATOM 1659 O O . THR A 1 208 ? 5.859 19.641 17.031 1 98.06 208 THR A O 1
ATOM 1662 N N . THR A 1 209 ? 8.023 19.734 16.469 1 97.69 209 THR A N 1
ATOM 1663 C CA . THR A 1 209 ? 7.895 18.922 15.258 1 97.69 209 THR A CA 1
ATOM 1664 C C . THR A 1 209 ? 7.223 17.578 15.578 1 97.69 209 THR A C 1
ATOM 1666 O O . THR A 1 209 ? 7.574 16.922 16.547 1 97.69 209 THR A O 1
ATOM 1669 N N . CYS A 1 210 ? 6.211 17.297 14.781 1 96.94 210 CYS A N 1
ATOM 1670 C CA . CYS A 1 210 ? 5.508 16.031 14.93 1 96.94 210 CYS A CA 1
ATOM 1671 C C . CYS A 1 210 ? 6.426 14.859 14.609 1 96.94 210 CYS A C 1
ATOM 1673 O O . CYS A 1 210 ? 7.117 14.867 13.586 1 96.94 210 CYS A O 1
ATOM 1675 N N . PRO A 1 211 ? 6.441 13.82 15.414 1 94.5 211 PRO A N 1
ATOM 1676 C CA . PRO A 1 211 ? 7.293 12.648 15.18 1 94.5 211 PRO A CA 1
ATOM 1677 C C . PRO A 1 211 ? 7.023 11.992 13.82 1 94.5 211 PRO A C 1
ATOM 1679 O O . PRO A 1 211 ? 7.926 11.391 13.234 1 94.5 211 PRO A O 1
ATOM 1682 N N . TRP A 1 212 ? 5.824 12.078 13.312 1 93.88 212 TRP A N 1
ATOM 1683 C CA . TRP A 1 212 ? 5.504 11.531 12 1 93.88 212 TRP A CA 1
ATOM 1684 C C . TRP A 1 212 ? 6.27 12.266 10.898 1 93.88 212 TRP A C 1
ATOM 1686 O O . TRP A 1 212 ? 6.613 11.672 9.875 1 93.88 212 TRP A O 1
ATOM 1696 N N . VAL A 1 213 ? 6.438 13.531 11.117 1 96.94 213 VAL A N 1
ATOM 1697 C CA . VAL A 1 213 ? 7.219 14.32 10.172 1 96.94 213 VAL A CA 1
ATOM 1698 C C . VAL A 1 213 ? 8.688 13.898 10.234 1 96.94 213 VAL A C 1
ATOM 1700 O O . VAL A 1 213 ? 9.344 13.766 9.195 1 96.94 213 VAL A O 1
ATOM 1703 N N . THR A 1 214 ? 9.203 13.688 11.406 1 95.19 214 THR A N 1
ATOM 1704 C CA . THR A 1 214 ? 10.57 13.219 11.578 1 95.19 214 THR A CA 1
ATOM 1705 C C . THR A 1 214 ? 10.773 11.875 10.883 1 95.19 214 THR A C 1
ATOM 1707 O O . THR A 1 214 ? 11.852 11.602 10.352 1 95.19 214 THR A O 1
ATOM 1710 N N . LYS A 1 215 ? 9.781 11.047 10.953 1 93.75 215 LYS A N 1
ATOM 1711 C CA . LYS A 1 215 ? 9.82 9.773 10.234 1 93.75 215 LYS A CA 1
ATOM 1712 C C . LYS A 1 215 ? 10.109 10 8.75 1 93.75 215 LYS A C 1
ATOM 1714 O O . LYS A 1 215 ? 10.891 9.266 8.148 1 93.75 215 LYS A O 1
ATOM 1719 N N . VAL A 1 216 ? 9.5 10.977 8.148 1 96.62 216 VAL A N 1
ATOM 1720 C CA . VAL A 1 216 ? 9.703 11.273 6.734 1 96.62 216 VAL A CA 1
ATOM 1721 C C . VAL A 1 216 ? 11.156 11.672 6.496 1 96.62 216 VAL A C 1
ATOM 1723 O O . VAL A 1 216 ? 11.766 11.25 5.512 1 96.62 216 VAL A O 1
ATOM 1726 N N . TRP A 1 217 ? 11.68 12.5 7.426 1 96.94 217 TRP A N 1
ATOM 1727 C CA . TRP A 1 217 ? 13.078 12.898 7.328 1 96.94 217 TRP A CA 1
ATOM 1728 C C . TRP A 1 217 ? 13.992 11.68 7.336 1 96.94 217 TRP A C 1
ATOM 1730 O O . TRP A 1 217 ? 14.945 11.602 6.555 1 96.94 217 TRP A O 1
ATOM 1740 N N . ASN A 1 218 ? 13.688 10.758 8.164 1 94.5 218 ASN A N 1
ATOM 1741 C CA . ASN A 1 218 ? 14.484 9.539 8.258 1 94.5 218 ASN A CA 1
ATOM 1742 C C . ASN A 1 218 ? 14.43 8.742 6.957 1 94.5 218 ASN A C 1
ATOM 1744 O O . ASN A 1 218 ? 15.422 8.141 6.551 1 94.5 218 ASN A O 1
ATOM 1748 N N . VAL A 1 219 ? 13.32 8.703 6.316 1 94.81 219 VAL A N 1
ATOM 1749 C CA . VAL A 1 219 ? 13.148 7.961 5.07 1 94.81 219 VAL A CA 1
ATOM 1750 C C . VAL A 1 219 ? 14 8.594 3.971 1 94.81 219 VAL A C 1
ATOM 1752 O O . VAL A 1 219 ? 14.727 7.898 3.264 1 94.81 219 VAL A O 1
ATOM 1755 N N . VAL A 1 220 ? 13.953 9.906 3.828 1 96.88 220 VAL A N 1
ATOM 1756 C CA . VAL A 1 220 ? 14.703 10.547 2.748 1 96.88 220 VAL A CA 1
ATOM 1757 C C . VAL A 1 220 ? 16.203 10.492 3.053 1 96.88 220 VAL A C 1
ATOM 1759 O O . VAL A 1 220 ? 17.016 10.461 2.137 1 96.88 220 VAL A O 1
ATOM 1762 N N . GLU A 1 221 ? 16.547 10.477 4.309 1 94.88 221 GLU A N 1
ATOM 1763 C CA . GLU A 1 221 ? 17.953 10.273 4.672 1 94.88 221 GLU A CA 1
ATOM 1764 C C . GLU A 1 221 ? 18.422 8.875 4.281 1 94.88 221 GLU A C 1
ATOM 1766 O O . GLU A 1 221 ? 19.562 8.703 3.855 1 94.88 221 GLU A O 1
ATOM 1771 N N . LYS A 1 222 ? 17.578 7.941 4.504 1 91.62 222 LYS A N 1
ATOM 1772 C CA . LYS A 1 222 ? 17.906 6.586 4.066 1 91.62 222 LYS A CA 1
ATOM 1773 C C . LYS A 1 222 ? 18.094 6.527 2.555 1 91.62 222 LYS A C 1
ATOM 1775 O O . LYS A 1 222 ? 18.984 5.828 2.064 1 91.62 222 LYS A O 1
ATOM 1780 N N . HIS A 1 223 ? 17.219 7.23 1.797 1 95.38 223 HIS A N 1
ATOM 1781 C CA . HIS A 1 223 ? 17.422 7.352 0.358 1 95.38 223 HIS A CA 1
ATOM 1782 C C . HIS A 1 223 ? 18.812 7.891 0.045 1 95.38 223 HIS A C 1
ATOM 1784 O O . HIS A 1 223 ? 19.516 7.336 -0.8 1 95.38 223 HIS A O 1
ATOM 1790 N N . LYS A 1 224 ? 19.141 8.93 0.73 1 95.19 224 LYS A N 1
ATOM 1791 C CA . LYS A 1 224 ? 20.422 9.594 0.534 1 95.19 224 LYS A CA 1
ATOM 1792 C C . LYS A 1 224 ? 21.594 8.633 0.762 1 95.19 224 LYS A C 1
ATOM 1794 O O . LYS A 1 224 ? 22.516 8.57 -0.044 1 95.19 224 LYS A O 1
ATOM 1799 N N . LYS A 1 225 ? 21.531 7.887 1.728 1 91.94 225 LYS A N 1
ATOM 1800 C CA . LYS A 1 225 ? 22.578 6.934 2.072 1 91.94 225 LYS A CA 1
ATOM 1801 C C . LYS A 1 225 ? 22.719 5.852 1.004 1 91.94 225 LYS A C 1
ATOM 1803 O O . LYS A 1 225 ? 23.812 5.395 0.71 1 91.94 225 LYS A O 1
ATOM 1808 N N . GLY A 1 226 ? 21.609 5.492 0.404 1 92.38 226 GLY A N 1
ATOM 1809 C CA . GLY A 1 226 ? 21.625 4.453 -0.614 1 92.38 226 GLY A CA 1
ATOM 1810 C C . GLY A 1 226 ? 21.766 5 -2.021 1 92.38 226 GLY A C 1
ATOM 1811 O O . GLY A 1 226 ? 21.641 4.258 -2.998 1 92.38 226 GLY A O 1
ATOM 1812 N N . ASP A 1 227 ? 21.953 6.254 -2.156 1 95.69 227 ASP A N 1
ATOM 1813 C CA . ASP A 1 227 ? 22.125 6.941 -3.432 1 95.69 227 ASP A CA 1
ATOM 1814 C C . ASP A 1 227 ? 20.859 6.871 -4.266 1 95.69 227 ASP A C 1
ATOM 1816 O O . ASP A 1 227 ? 20.906 6.668 -5.48 1 95.69 227 ASP A O 1
ATOM 1820 N N . PHE A 1 228 ? 19.75 6.836 -3.607 1 97.38 228 PHE A N 1
ATOM 1821 C CA . PHE A 1 228 ? 18.453 6.953 -4.262 1 97.38 228 PHE A CA 1
ATOM 1822 C C . PHE A 1 228 ? 18 8.406 -4.324 1 97.38 228 PHE A C 1
ATOM 1824 O O . PHE A 1 228 ? 18.188 9.164 -3.365 1 97.38 228 PHE A O 1
ATOM 1831 N N . THR A 1 229 ? 17.484 8.836 -5.504 1 98.56 229 THR A N 1
ATOM 1832 C CA . THR A 1 229 ? 16.781 10.109 -5.582 1 98.56 229 THR A CA 1
ATOM 1833 C C . THR A 1 229 ? 15.398 9.992 -4.938 1 98.56 229 THR A C 1
ATOM 1835 O O . THR A 1 229 ? 14.648 9.062 -5.227 1 98.56 229 THR A O 1
ATOM 1838 N N . SER A 1 230 ? 15.07 10.93 -4.008 1 98.44 230 SER A N 1
ATOM 1839 C CA . SER A 1 230 ? 13.75 10.93 -3.391 1 98.44 230 SER A CA 1
ATOM 1840 C C . SER A 1 230 ? 12.711 11.562 -4.312 1 98.44 230 SER A C 1
ATOM 1842 O O . SER A 1 230 ? 12.828 12.734 -4.684 1 98.44 230 SER A O 1
ATOM 1844 N N . ILE A 1 231 ? 11.75 10.773 -4.742 1 98.69 231 ILE A N 1
ATOM 1845 C CA . ILE A 1 231 ? 10.531 11.336 -5.312 1 98.69 231 ILE A CA 1
ATOM 1846 C C . ILE A 1 231 ? 9.539 11.656 -4.191 1 98.69 231 ILE A C 1
ATOM 1848 O O . ILE A 1 231 ? 8.945 10.758 -3.605 1 98.69 231 ILE A O 1
ATOM 1852 N N . ILE A 1 232 ? 9.414 12.914 -3.936 1 98.56 232 ILE A N 1
ATOM 1853 C CA . ILE A 1 232 ? 8.586 13.359 -2.818 1 98.56 232 ILE A CA 1
ATOM 1854 C C . ILE A 1 232 ? 7.211 13.781 -3.332 1 98.56 232 ILE A C 1
ATOM 1856 O O . ILE A 1 232 ? 7.086 14.789 -4.039 1 98.56 232 ILE A O 1
ATOM 1860 N N . HIS A 1 233 ? 6.152 12.961 -3.047 1 98.56 233 HIS A N 1
ATOM 1861 C CA . HIS A 1 233 ? 4.777 13.367 -3.312 1 98.56 233 HIS A CA 1
ATOM 1862 C C . HIS A 1 233 ? 4.324 14.445 -2.336 1 98.56 233 HIS A C 1
ATOM 1864 O O . HIS A 1 233 ? 4.129 14.172 -1.149 1 98.56 233 HIS A O 1
ATOM 1870 N N . GLY A 1 234 ? 4.203 15.641 -2.826 1 98.25 234 GLY A N 1
ATOM 1871 C CA . GLY A 1 234 ? 3.875 16.781 -1.981 1 98.25 234 GLY A CA 1
ATOM 1872 C C . GLY A 1 234 ? 3.793 18.094 -2.746 1 98.25 234 GLY A C 1
ATOM 1873 O O . GLY A 1 234 ? 3.934 18.109 -3.971 1 98.25 234 GLY A O 1
ATOM 1874 N N . LYS A 1 235 ? 3.498 19.156 -2.029 1 96.25 235 LYS A N 1
ATOM 1875 C CA . LYS A 1 235 ? 3.492 20.516 -2.568 1 96.25 235 LYS A CA 1
ATOM 1876 C C . LYS A 1 235 ? 4.824 21.203 -2.316 1 96.25 235 LYS A C 1
ATOM 1878 O O . LYS A 1 235 ? 5.23 21.391 -1.167 1 96.25 235 LYS A O 1
ATOM 1883 N N . TYR A 1 236 ? 5.523 21.641 -3.381 1 96.06 236 TYR A N 1
ATOM 1884 C CA . TYR A 1 236 ? 6.918 22.062 -3.277 1 96.06 236 TYR A CA 1
ATOM 1885 C C . TYR A 1 236 ? 7.062 23.281 -2.381 1 96.06 236 TYR A C 1
ATOM 1887 O O . TYR A 1 236 ? 8.109 23.484 -1.76 1 96.06 236 TYR A O 1
ATOM 1895 N N . ALA A 1 237 ? 5.988 24.109 -2.246 1 93.94 237 ALA A N 1
ATOM 1896 C CA . ALA A 1 237 ? 6.086 25.344 -1.476 1 93.94 237 ALA A CA 1
ATOM 1897 C C . ALA A 1 237 ? 5.578 25.141 -0.051 1 93.94 237 ALA A C 1
ATOM 1899 O O . ALA A 1 237 ? 5.652 26.062 0.775 1 93.94 237 ALA A O 1
ATOM 1900 N N . HIS A 1 238 ? 5.066 24 0.193 1 95.25 238 HIS A N 1
ATOM 1901 C CA . HIS A 1 238 ? 4.574 23.734 1.54 1 95.25 238 HIS A CA 1
ATOM 1902 C C . HIS A 1 238 ? 5.727 23.594 2.531 1 95.25 238 HIS A C 1
ATOM 1904 O O . HIS A 1 238 ? 6.742 22.969 2.227 1 95.25 238 HIS A O 1
ATOM 1910 N N . GLU A 1 239 ? 5.551 24.141 3.715 1 95.31 239 GLU A N 1
ATOM 1911 C CA . GLU A 1 239 ? 6.602 24.203 4.727 1 95.31 239 GLU A CA 1
ATOM 1912 C C . GLU A 1 239 ? 7.113 22.797 5.074 1 95.31 239 GLU A C 1
ATOM 1914 O O . GLU A 1 239 ? 8.32 22.594 5.223 1 95.31 239 GLU A O 1
ATOM 1919 N N . GLU A 1 240 ? 6.199 21.844 5.246 1 97.44 240 GLU A N 1
ATOM 1920 C CA . GLU A 1 240 ? 6.598 20.484 5.566 1 97.44 240 GLU A CA 1
ATOM 1921 C C . GLU A 1 240 ? 7.477 19.891 4.465 1 97.44 240 GLU A C 1
ATOM 1923 O O . GLU A 1 240 ? 8.469 19.219 4.754 1 97.44 240 GLU A O 1
ATOM 1928 N N . THR A 1 241 ? 7.07 20.094 3.24 1 98.12 241 THR A N 1
ATOM 1929 C CA . THR A 1 241 ? 7.824 19.578 2.104 1 98.12 241 THR A CA 1
ATOM 1930 C C . THR A 1 241 ? 9.188 20.266 2.008 1 98.12 241 THR A C 1
ATOM 1932 O O . THR A 1 241 ? 10.195 19.609 1.719 1 98.12 241 THR A O 1
ATOM 1935 N N . ILE A 1 242 ? 9.211 21.547 2.279 1 96.5 242 ILE A N 1
ATOM 1936 C CA . ILE A 1 242 ? 10.461 22.297 2.289 1 96.5 242 ILE A CA 1
ATOM 1937 C C . ILE A 1 242 ? 11.406 21.703 3.332 1 96.5 242 ILE A C 1
ATOM 1939 O O . ILE A 1 242 ? 12.586 21.453 3.049 1 96.5 242 ILE A O 1
ATOM 1943 N N . ALA A 1 243 ? 10.906 21.516 4.492 1 97.5 243 ALA A N 1
ATOM 1944 C CA . ALA A 1 243 ? 11.711 20.891 5.547 1 97.5 243 ALA A CA 1
ATOM 1945 C C . ALA A 1 243 ? 12.203 19.516 5.129 1 97.5 243 ALA A C 1
ATOM 1947 O O . ALA A 1 243 ? 13.391 19.203 5.258 1 97.5 243 ALA A O 1
ATOM 1948 N N . THR A 1 244 ? 11.336 18.641 4.594 1 98 244 THR A N 1
ATOM 1949 C CA . THR A 1 244 ? 11.672 17.281 4.172 1 98 244 THR A CA 1
ATOM 1950 C C . THR A 1 244 ? 12.758 17.312 3.104 1 98 244 THR A C 1
ATOM 1952 O O . THR A 1 244 ? 13.75 16.578 3.199 1 98 244 THR A O 1
ATOM 1955 N N . ALA A 1 245 ? 12.578 18.188 2.135 1 97.94 245 ALA A N 1
ATOM 1956 C CA . ALA A 1 245 ? 13.531 18.297 1.035 1 97.94 245 ALA A CA 1
ATOM 1957 C C . ALA A 1 245 ? 14.922 18.672 1.548 1 97.94 245 ALA A C 1
ATOM 1959 O O . ALA A 1 245 ? 15.938 18.234 1 1 97.94 245 ALA A O 1
ATOM 1960 N N . SER A 1 246 ? 14.984 19.453 2.58 1 97.25 246 SER A N 1
ATOM 1961 C CA . SER A 1 246 ? 16.266 19.922 3.111 1 97.25 246 SER A CA 1
ATOM 1962 C C . SER A 1 246 ? 17.047 18.781 3.74 1 97.25 246 SER A C 1
ATOM 1964 O O . SER A 1 246 ? 18.266 18.875 3.906 1 97.25 246 SER A O 1
ATOM 1966 N N . PHE A 1 247 ? 16.391 17.703 4.105 1 97.12 247 PHE A N 1
ATOM 1967 C CA . PHE A 1 247 ? 17.031 16.531 4.68 1 97.12 247 PHE A CA 1
ATOM 1968 C C . PHE A 1 247 ? 17.422 15.531 3.592 1 97.12 247 PHE A C 1
ATOM 1970 O O . PHE A 1 247 ? 18.203 14.617 3.828 1 97.12 247 PHE A O 1
ATOM 1977 N N . ALA A 1 248 ? 16.859 15.766 2.414 1 97.25 248 ALA A N 1
ATOM 1978 C CA . ALA A 1 248 ? 17.094 14.844 1.307 1 97.25 248 ALA A CA 1
ATOM 1979 C C . ALA A 1 248 ? 18.406 15.164 0.604 1 97.25 248 ALA A C 1
ATOM 1981 O O . ALA A 1 248 ? 18.984 16.25 0.796 1 97.25 248 ALA A O 1
ATOM 1982 N N . GLY A 1 249 ? 19.062 14.188 -0.026 1 96.31 249 GLY A N 1
ATOM 1983 C CA . GLY A 1 249 ? 20.125 14.477 -0.979 1 96.31 249 GLY A CA 1
ATOM 1984 C C . GLY A 1 249 ? 19.609 14.984 -2.312 1 96.31 249 GLY A C 1
ATOM 1985 O O . GLY A 1 249 ? 19.172 16.125 -2.42 1 96.31 249 GLY A O 1
ATOM 1986 N N . THR A 1 250 ? 19.578 14.117 -3.242 1 98.19 250 THR A N 1
ATOM 1987 C CA . THR A 1 250 ? 18.922 14.43 -4.512 1 98.19 250 THR A CA 1
ATOM 1988 C C . THR A 1 250 ? 17.422 14.148 -4.434 1 98.19 250 THR A C 1
ATOM 1990 O O . THR A 1 250 ? 17 13.148 -3.852 1 98.19 250 THR A O 1
ATOM 1993 N N . TYR A 1 251 ? 16.594 15.125 -4.938 1 98.75 251 TYR A N 1
ATOM 1994 C CA . TYR A 1 251 ? 15.164 14.906 -4.848 1 98.75 251 TYR A CA 1
ATOM 1995 C C . TYR A 1 251 ? 14.438 15.578 -6.008 1 98.75 251 TYR A C 1
ATOM 1997 O O . TYR A 1 251 ? 15 16.438 -6.688 1 98.75 251 TYR A O 1
ATOM 2005 N N . ILE A 1 252 ? 13.227 15.156 -6.285 1 98.88 252 ILE A N 1
ATOM 2006 C CA . ILE A 1 252 ? 12.227 15.828 -7.109 1 98.88 252 ILE A CA 1
ATOM 2007 C C . ILE A 1 252 ? 10.867 15.766 -6.422 1 98.88 252 ILE A C 1
ATOM 2009 O O . ILE A 1 252 ? 10.484 14.727 -5.871 1 98.88 252 ILE A O 1
ATOM 2013 N N . ILE A 1 253 ? 10.203 16.844 -6.379 1 98.81 253 ILE A N 1
ATOM 2014 C CA . ILE A 1 253 ? 8.883 16.922 -5.773 1 98.81 253 ILE A CA 1
ATOM 2015 C C . ILE A 1 253 ? 7.812 16.859 -6.859 1 98.81 253 ILE A C 1
ATOM 2017 O O . ILE A 1 253 ? 7.875 17.594 -7.848 1 98.81 253 ILE A O 1
ATOM 2021 N N . VAL A 1 254 ? 6.883 15.93 -6.691 1 98.75 254 VAL A N 1
ATOM 2022 C CA . VAL A 1 254 ? 5.75 15.82 -7.605 1 98.75 254 VAL A CA 1
ATOM 2023 C C . VAL A 1 254 ? 4.453 16.109 -6.859 1 98.75 254 VAL A C 1
ATOM 2025 O O . VAL A 1 254 ? 4.23 15.602 -5.762 1 98.75 254 VAL A O 1
ATOM 2028 N N . LYS A 1 255 ? 3.625 16.875 -7.48 1 97.5 255 LYS A N 1
ATOM 2029 C CA . LYS A 1 255 ? 2.426 17.375 -6.812 1 97.5 255 LYS A CA 1
ATOM 2030 C C . LYS A 1 255 ? 1.285 16.359 -6.906 1 97.5 255 LYS A C 1
ATOM 2032 O O . LYS A 1 255 ? 0.451 16.281 -6.004 1 97.5 255 LYS A O 1
ATOM 2037 N N . ASP A 1 256 ? 1.211 15.625 -8.039 1 96.5 256 ASP A N 1
ATOM 2038 C CA . ASP A 1 256 ? 0.062 14.766 -8.305 1 96.5 256 ASP A CA 1
ATOM 2039 C C . ASP A 1 256 ? 0.415 13.68 -9.32 1 96.5 256 ASP A C 1
ATOM 2041 O O . ASP A 1 256 ? 1.576 13.539 -9.711 1 96.5 256 ASP A O 1
ATOM 2045 N N . MET A 1 257 ? -0.59 12.922 -9.688 1 96.81 257 MET A N 1
ATOM 2046 C CA . MET A 1 257 ? -0.415 11.797 -10.609 1 96.81 257 MET A CA 1
ATOM 2047 C C . MET A 1 257 ? 0.07 12.281 -11.977 1 96.81 257 MET A C 1
ATOM 2049 O O . MET A 1 257 ? 0.858 11.609 -12.633 1 96.81 257 MET A O 1
ATOM 2053 N N . THR A 1 258 ? -0.446 13.43 -12.391 1 97.19 258 THR A N 1
ATOM 2054 C CA . THR A 1 258 ? -0.054 13.969 -13.688 1 97.19 258 THR A CA 1
ATOM 2055 C C . THR A 1 258 ? 1.449 14.227 -13.734 1 97.19 258 THR A C 1
ATOM 2057 O O . THR A 1 258 ? 2.121 13.844 -14.695 1 97.19 258 THR A O 1
ATOM 2060 N N . GLU A 1 259 ? 1.965 14.836 -12.703 1 98.19 259 GLU A N 1
ATOM 2061 C CA . GLU A 1 259 ? 3.396 15.117 -12.648 1 98.19 259 GLU A CA 1
ATOM 2062 C C . GLU A 1 259 ? 4.207 13.836 -12.477 1 98.19 259 GLU A C 1
ATOM 2064 O O . GLU A 1 259 ? 5.281 13.695 -13.055 1 98.19 259 GLU A O 1
ATOM 2069 N N . ALA A 1 260 ? 3.709 12.93 -11.695 1 98.56 260 ALA A N 1
ATOM 2070 C CA . ALA A 1 260 ? 4.375 11.641 -11.539 1 98.56 260 ALA A CA 1
ATOM 2071 C C . ALA A 1 260 ? 4.465 10.898 -12.867 1 98.56 260 ALA A C 1
ATOM 2073 O O . ALA A 1 260 ? 5.504 10.32 -13.195 1 98.56 260 ALA A O 1
ATOM 2074 N N . MET A 1 261 ? 3.381 10.914 -13.633 1 98.25 261 MET A N 1
ATOM 2075 C CA . MET A 1 261 ? 3.35 10.289 -14.953 1 98.25 261 MET A CA 1
ATOM 2076 C C . MET A 1 261 ? 4.387 10.914 -15.875 1 98.25 261 MET A C 1
ATOM 2078 O O . MET A 1 261 ? 5.043 10.211 -16.641 1 98.25 261 MET A O 1
ATOM 2082 N N . TYR A 1 262 ? 4.496 12.227 -15.773 1 98.5 262 TYR A N 1
ATOM 2083 C CA . TYR A 1 262 ? 5.473 12.953 -16.578 1 98.5 262 TYR A CA 1
ATOM 2084 C C . TYR A 1 262 ? 6.891 12.469 -16.281 1 98.5 262 TYR A C 1
ATOM 2086 O O . TYR A 1 262 ? 7.672 12.219 -17.203 1 98.5 262 TYR A O 1
ATOM 2094 N N . VAL A 1 263 ? 7.234 12.305 -15.023 1 98.75 263 VAL A N 1
ATOM 2095 C CA . VAL A 1 263 ? 8.547 11.844 -14.594 1 98.75 263 VAL A CA 1
ATOM 2096 C C . VAL A 1 263 ? 8.781 10.414 -15.078 1 98.75 263 VAL A C 1
ATOM 2098 O O . VAL A 1 263 ? 9.836 10.102 -15.625 1 98.75 263 VAL A O 1
ATOM 2101 N N . CYS A 1 264 ? 7.805 9.562 -14.891 1 98.56 264 CYS A N 1
ATOM 2102 C CA . CYS A 1 264 ? 7.918 8.164 -15.273 1 98.56 264 CYS A CA 1
ATOM 2103 C C . CYS A 1 264 ? 8.047 8.016 -16.781 1 98.56 264 CYS A C 1
ATOM 2105 O O . CYS A 1 264 ? 8.797 7.164 -17.266 1 98.56 264 CYS A O 1
ATOM 2107 N N . ASP A 1 265 ? 7.293 8.82 -17.531 1 98.25 265 ASP A N 1
ATOM 2108 C CA . ASP A 1 265 ? 7.414 8.82 -19 1 98.25 265 ASP A CA 1
ATOM 2109 C C . ASP A 1 265 ? 8.836 9.18 -19.422 1 98.25 265 ASP A C 1
ATOM 2111 O O . ASP A 1 265 ? 9.375 8.57 -20.344 1 98.25 265 ASP A O 1
ATOM 2115 N N . TYR A 1 266 ? 9.391 10.148 -18.766 1 98.56 266 TYR A N 1
ATOM 2116 C CA . TYR A 1 266 ? 10.766 10.531 -19.062 1 98.56 266 TYR A CA 1
ATOM 2117 C C . TYR A 1 266 ? 11.727 9.391 -18.781 1 98.56 266 TYR A C 1
ATOM 2119 O O . TYR A 1 266 ? 12.625 9.117 -19.594 1 98.56 266 TYR A O 1
ATOM 2127 N N . ILE A 1 267 ? 11.562 8.734 -17.672 1 98.25 267 ILE A N 1
ATOM 2128 C CA . ILE A 1 267 ? 12.414 7.605 -17.297 1 98.25 267 ILE A CA 1
ATOM 2129 C C . ILE A 1 267 ? 12.391 6.551 -18.391 1 98.25 267 ILE A C 1
ATOM 2131 O O . ILE A 1 267 ? 13.422 5.949 -18.703 1 98.25 267 ILE A O 1
ATOM 2135 N N . LEU A 1 268 ? 11.242 6.367 -19.016 1 97.81 268 LEU A N 1
ATOM 2136 C CA . LEU A 1 268 ? 11.086 5.332 -20.031 1 97.81 268 LEU A CA 1
ATOM 2137 C C . LEU A 1 268 ? 11.336 5.898 -21.422 1 97.81 268 LEU A C 1
ATOM 2139 O O . LEU A 1 268 ? 10.953 5.281 -22.422 1 97.81 268 LEU A O 1
ATOM 2143 N N . GLY A 1 269 ? 11.812 7.086 -21.547 1 95.88 269 GLY A N 1
ATOM 2144 C CA . GLY A 1 269 ? 12.18 7.68 -22.828 1 95.88 269 GLY A CA 1
ATOM 2145 C C . GLY A 1 269 ? 10.977 8.117 -23.656 1 95.88 269 GLY A C 1
ATOM 2146 O O . GLY A 1 269 ? 11.023 8.109 -24.875 1 95.88 269 GLY A O 1
ATOM 2147 N N . GLY A 1 270 ? 9.891 8.344 -22.969 1 95.88 270 GLY A N 1
ATOM 2148 C CA . GLY A 1 270 ? 8.688 8.805 -23.641 1 95.88 270 GLY A CA 1
ATOM 2149 C C . GLY A 1 270 ? 7.75 7.684 -24.031 1 95.88 270 GLY A C 1
ATOM 2150 O O . GLY A 1 270 ? 6.734 7.918 -24.688 1 95.88 270 GLY A O 1
ATOM 2151 N N . GLU A 1 271 ? 7.965 6.527 -23.578 1 94.62 271 GLU A N 1
ATOM 2152 C CA . GLU A 1 271 ? 7.254 5.363 -24.109 1 94.62 271 GLU A CA 1
ATOM 2153 C C . GLU A 1 271 ? 6.062 5.004 -23.234 1 94.62 271 GLU A C 1
ATOM 2155 O O . GLU A 1 271 ? 5.262 4.133 -23.578 1 94.62 271 GLU A O 1
ATOM 2160 N N . LEU A 1 272 ? 6.035 5.633 -22.016 1 94.88 272 LEU A N 1
ATOM 2161 C CA . LEU A 1 272 ? 4.91 5.312 -21.156 1 94.88 272 LEU A CA 1
ATOM 2162 C C . LEU A 1 272 ? 3.604 5.848 -21.734 1 94.88 272 LEU A C 1
ATOM 2164 O O . LEU A 1 272 ? 2.693 5.078 -22.047 1 94.88 272 LEU A O 1
ATOM 2168 N N . ASN A 1 273 ? 3.559 7.176 -21.953 1 93.19 273 ASN A N 1
ATOM 2169 C CA . ASN A 1 273 ? 2.359 7.766 -22.547 1 93.19 273 ASN A CA 1
ATOM 2170 C C . ASN A 1 273 ? 2.693 8.977 -23.406 1 93.19 273 ASN A C 1
ATOM 2172 O O . ASN A 1 273 ? 1.795 9.688 -23.859 1 93.19 273 ASN A O 1
ATOM 2176 N N . GLY A 1 274 ? 3.9 9.352 -23.547 1 93.69 274 GLY A N 1
ATOM 2177 C CA . GLY A 1 274 ? 4.371 10.398 -24.438 1 93.69 274 GLY A CA 1
ATOM 2178 C C . GLY A 1 274 ? 4.223 11.789 -23.859 1 93.69 274 GLY A C 1
ATOM 2179 O O . GLY A 1 274 ? 4.332 12.781 -24.578 1 93.69 274 GLY A O 1
ATOM 2180 N N . SER A 1 275 ? 3.988 11.852 -22.578 1 92.56 275 SER A N 1
ATOM 2181 C CA . SER A 1 275 ? 3.742 13.156 -21.969 1 92.56 275 SER A CA 1
ATOM 2182 C C . SER A 1 275 ? 5.039 13.93 -21.781 1 92.56 275 SER A C 1
ATOM 2184 O O . SER A 1 275 ? 5.035 15.164 -21.766 1 92.56 275 SER A O 1
ATOM 2186 N N . SER A 1 276 ? 6.168 13.148 -21.562 1 91.5 276 SER A N 1
ATOM 2187 C CA . SER A 1 276 ? 7.441 13.82 -21.328 1 91.5 276 SER A CA 1
ATOM 2188 C C . SER A 1 276 ? 8.086 14.266 -22.625 1 91.5 276 SER A C 1
ATOM 2190 O O . SER A 1 276 ? 7.676 13.836 -23.703 1 91.5 276 SER A O 1
ATOM 2192 N N . SER A 1 277 ? 8.969 15.273 -22.594 1 88.81 277 SER A N 1
ATOM 2193 C CA . SER A 1 277 ? 9.625 15.828 -23.766 1 88.81 277 SER A CA 1
ATOM 2194 C C . SER A 1 277 ? 11.141 15.844 -23.609 1 88.81 277 SER A C 1
ATOM 2196 O O . SER A 1 277 ? 11.734 14.844 -23.188 1 88.81 277 SER A O 1
ATOM 2198 N N . THR A 1 278 ? 11.742 16.984 -23.859 1 94.31 278 THR A N 1
ATOM 2199 C CA . THR A 1 278 ? 13.195 17.094 -23.812 1 94.31 278 THR A CA 1
ATOM 2200 C C . THR A 1 278 ? 13.664 17.328 -22.375 1 94.31 278 THR A C 1
ATOM 2202 O O . THR A 1 278 ? 12.867 17.625 -21.5 1 94.31 278 THR A O 1
ATOM 2205 N N . LYS A 1 279 ? 14.938 17.078 -22.203 1 96.94 279 LYS A N 1
ATOM 2206 C CA . LYS A 1 279 ? 15.547 17.344 -20.906 1 96.94 279 LYS A CA 1
ATOM 2207 C C . LYS A 1 279 ? 15.312 18.797 -20.469 1 96.94 279 LYS A C 1
ATOM 2209 O O . LYS A 1 279 ? 15.031 19.062 -19.297 1 96.94 279 LYS A O 1
ATOM 2214 N N . GLU A 1 280 ? 15.414 19.703 -21.391 1 97 280 GLU A N 1
ATOM 2215 C CA . GLU A 1 280 ? 15.203 21.125 -21.125 1 97 280 GLU A CA 1
ATOM 2216 C C . GLU A 1 280 ? 13.781 21.375 -20.641 1 97 280 GLU A C 1
ATOM 2218 O O . GLU A 1 280 ? 13.562 22.141 -19.703 1 97 280 GLU A O 1
ATOM 2223 N N . ALA A 1 281 ? 12.875 20.766 -21.312 1 97.31 281 ALA A N 1
ATOM 2224 C CA . ALA A 1 281 ? 11.477 20.922 -20.938 1 97.31 281 ALA A CA 1
ATOM 2225 C C . ALA A 1 281 ? 11.211 20.344 -19.547 1 97.31 281 ALA A C 1
ATOM 2227 O O . ALA A 1 281 ? 10.461 20.922 -18.766 1 97.31 281 ALA A O 1
ATOM 2228 N N . PHE A 1 282 ? 11.844 19.234 -19.312 1 98.19 282 PHE A N 1
ATOM 2229 C CA . PHE A 1 282 ? 11.727 18.594 -18.016 1 98.19 282 PHE A CA 1
ATOM 2230 C C . PHE A 1 282 ? 12.234 19.516 -16.906 1 98.19 282 PHE A C 1
ATOM 2232 O O . PHE A 1 282 ? 11.555 19.719 -15.898 1 98.19 282 PHE A O 1
ATOM 2239 N N . MET A 1 283 ? 13.359 20.078 -17.109 1 98.12 283 MET A N 1
ATOM 2240 C CA . MET A 1 283 ? 13.992 20.938 -16.109 1 98.12 283 MET A CA 1
ATOM 2241 C C . MET A 1 283 ? 13.188 22.219 -15.898 1 98.12 283 MET A C 1
ATOM 2243 O O . MET A 1 283 ? 13.109 22.719 -14.781 1 98.12 283 MET A O 1
ATOM 2247 N N . GLU A 1 284 ? 12.609 22.703 -16.922 1 97.88 284 GLU A N 1
ATOM 2248 C CA . GLU A 1 284 ? 11.773 23.891 -16.797 1 97.88 284 GLU A CA 1
ATOM 2249 C C . GLU A 1 284 ? 10.508 23.594 -15.992 1 97.88 284 GLU A C 1
ATOM 2251 O O . GLU A 1 284 ? 10.117 24.391 -15.133 1 97.88 284 GLU A O 1
ATOM 2256 N N . LYS A 1 285 ? 9.898 22.5 -16.281 1 97.38 285 LYS A N 1
ATOM 2257 C CA . LYS A 1 285 ? 8.656 22.125 -15.609 1 97.38 285 LYS A CA 1
ATOM 2258 C C . LYS A 1 285 ? 8.859 21.984 -14.109 1 97.38 285 LYS A C 1
ATOM 2260 O O . LYS A 1 285 ? 8.008 22.391 -13.32 1 97.38 285 LYS A O 1
ATOM 2265 N N . PHE A 1 286 ? 10.008 21.438 -13.734 1 98.31 286 PHE A N 1
ATOM 2266 C CA . PHE A 1 286 ? 10.25 21.125 -12.328 1 98.31 286 PHE A CA 1
ATOM 2267 C C . PHE A 1 286 ? 11.297 22.062 -11.742 1 98.31 286 PHE A C 1
ATOM 2269 O O . PHE A 1 286 ? 12 21.703 -10.805 1 98.31 286 PHE A O 1
ATOM 2276 N N . LYS A 1 287 ? 11.453 23.281 -12.172 1 97.25 287 LYS A N 1
ATOM 2277 C CA . LYS A 1 287 ? 12.516 24.219 -11.828 1 97.25 287 LYS A CA 1
ATOM 2278 C C . LYS A 1 287 ? 12.492 24.562 -10.344 1 97.25 287 LYS A C 1
ATOM 2280 O O . LYS A 1 287 ? 13.531 24.812 -9.742 1 97.25 287 LYS A O 1
ATOM 2285 N N . ASN A 1 288 ? 11.336 24.531 -9.688 1 96.94 288 ASN A N 1
ATOM 2286 C CA . ASN A 1 288 ? 11.227 24.875 -8.273 1 96.94 288 ASN A CA 1
ATOM 2287 C C . ASN A 1 288 ? 11.141 23.625 -7.402 1 96.94 288 ASN A C 1
ATOM 2289 O O . ASN A 1 288 ? 11.039 23.719 -6.18 1 96.94 288 ASN A O 1
ATOM 2293 N N . ALA A 1 289 ? 11.203 22.453 -8.047 1 98.44 289 ALA A N 1
ATOM 2294 C CA . ALA A 1 289 ? 10.805 21.234 -7.332 1 98.44 289 ALA A CA 1
ATOM 2295 C C . ALA A 1 289 ? 11.93 20.219 -7.328 1 98.44 289 ALA A C 1
ATOM 2297 O O . ALA A 1 289 ? 11.688 19.016 -7.172 1 98.44 289 ALA A O 1
ATOM 2298 N N . THR A 1 290 ? 13.172 20.641 -7.578 1 98.56 290 THR A N 1
ATOM 2299 C CA . THR A 1 290 ? 14.281 19.703 -7.578 1 98.56 290 THR A CA 1
ATOM 2300 C C . THR A 1 290 ? 15.438 20.234 -6.742 1 98.56 290 THR A C 1
ATOM 2302 O O . THR A 1 290 ? 15.508 21.422 -6.445 1 98.56 290 THR A O 1
ATOM 2305 N N . SER A 1 291 ? 16.312 19.281 -6.344 1 98 291 SER A N 1
ATOM 2306 C CA . SER A 1 291 ? 17.531 19.672 -5.645 1 98 291 SER A CA 1
ATOM 2307 C C . SER A 1 291 ? 18.5 20.406 -6.574 1 98 291 SER A C 1
ATOM 2309 O O . SER A 1 291 ? 18.391 20.297 -7.797 1 98 291 SER A O 1
ATOM 2311 N N . GLU A 1 292 ? 19.391 21.172 -5.945 1 95.5 292 GLU A N 1
ATOM 2312 C CA . GLU A 1 292 ? 20.438 21.828 -6.723 1 95.5 292 GLU A CA 1
ATOM 2313 C C . GLU A 1 292 ? 21.297 20.812 -7.477 1 95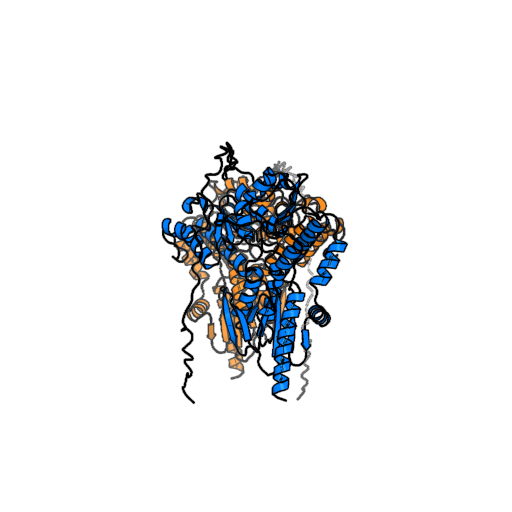.5 292 GLU A C 1
ATOM 2315 O O . GLU A 1 292 ? 21.672 19.781 -6.922 1 95.5 292 GLU A O 1
ATOM 2320 N N . GLY A 1 293 ? 21.516 21.062 -8.734 1 96.31 293 GLY A N 1
ATOM 2321 C CA . GLY A 1 293 ? 22.359 20.203 -9.539 1 96.31 293 GLY A CA 1
ATOM 2322 C C . GLY A 1 293 ? 21.641 18.969 -10.055 1 96.31 293 GLY A C 1
ATOM 2323 O O . GLY A 1 293 ? 22.266 18.078 -10.633 1 96.31 293 GLY A O 1
ATOM 2324 N N . PHE A 1 294 ? 20.359 18.906 -9.961 1 98.31 294 PHE A N 1
ATOM 2325 C CA . PHE A 1 294 ? 19.562 17.781 -10.406 1 98.31 294 PHE A CA 1
ATOM 2326 C C . PHE A 1 294 ? 19.719 17.562 -11.906 1 98.31 294 PHE A C 1
ATOM 2328 O O . PHE A 1 294 ? 19.688 18.516 -12.688 1 98.31 294 PHE A O 1
ATOM 2335 N N . ASP A 1 295 ? 19.984 16.344 -12.273 1 98.38 295 ASP A N 1
ATOM 2336 C CA . ASP A 1 295 ? 20.047 15.883 -13.656 1 98.38 295 ASP A CA 1
ATOM 2337 C C . ASP A 1 295 ? 19.172 14.648 -13.859 1 98.38 295 ASP A C 1
ATOM 2339 O O . ASP A 1 295 ? 19.5 13.562 -13.391 1 98.38 295 ASP A O 1
ATOM 2343 N N . PRO A 1 296 ? 18.078 14.789 -14.656 1 98 296 PRO A N 1
ATOM 2344 C CA . PRO A 1 296 ? 17.141 13.664 -14.758 1 98 296 PRO A CA 1
ATOM 2345 C C . PRO A 1 296 ? 17.75 12.445 -15.438 1 98 296 PRO A C 1
ATOM 2347 O O . PRO A 1 296 ? 17.328 11.312 -15.188 1 98 296 PRO A O 1
ATOM 2350 N N . ASP A 1 297 ? 18.734 12.562 -16.266 1 97.56 297 ASP A N 1
ATOM 2351 C CA . ASP A 1 297 ? 19.375 11.438 -16.922 1 97.56 297 ASP A CA 1
ATOM 2352 C C . ASP A 1 297 ? 20.234 10.641 -15.945 1 97.56 297 ASP A C 1
ATOM 2354 O O . ASP A 1 297 ? 20.391 9.43 -16.094 1 97.56 297 ASP A O 1
ATOM 2358 N N . ARG A 1 298 ? 20.688 11.289 -14.984 1 97.75 298 ARG A N 1
ATOM 2359 C CA . ARG A 1 298 ? 21.578 10.68 -14 1 97.75 298 ARG A CA 1
ATOM 2360 C C . ARG A 1 298 ? 20.812 10.305 -12.734 1 97.75 298 ARG A C 1
ATOM 2362 O O . ARG A 1 298 ? 21.062 9.242 -12.148 1 97.75 298 ARG A O 1
ATOM 2369 N N . ASP A 1 299 ? 19.906 11.125 -12.359 1 98.38 299 ASP A N 1
ATOM 2370 C CA . ASP A 1 299 ? 19.391 11.078 -11 1 98.38 299 ASP A CA 1
ATOM 2371 C C . ASP A 1 299 ? 18.109 10.25 -10.938 1 98.38 299 ASP A C 1
ATOM 2373 O O . ASP A 1 299 ? 17.609 9.945 -9.852 1 98.38 299 ASP A O 1
ATOM 2377 N N . LEU A 1 300 ? 17.609 9.781 -12.07 1 98.5 300 LEU A N 1
ATOM 2378 C CA . LEU A 1 300 ? 16.391 9 -12.047 1 98.5 300 LEU A CA 1
ATOM 2379 C C . LEU A 1 300 ? 16.672 7.523 -12.305 1 98.5 300 LEU A C 1
ATOM 2381 O O . LEU A 1 300 ? 15.789 6.77 -12.719 1 98.5 300 LEU A O 1
ATOM 2385 N N . VAL A 1 301 ? 17.875 7.098 -12.008 1 98.12 301 VAL A N 1
ATOM 2386 C CA . VAL A 1 301 ? 18.312 5.711 -12.164 1 98.12 301 VAL A CA 1
ATOM 2387 C C . VAL A 1 301 ? 17.891 4.898 -10.938 1 98.12 301 VAL A C 1
ATOM 2389 O O . VAL A 1 301 ? 17.484 3.738 -11.062 1 98.12 301 VAL A O 1
ATOM 2392 N N . LYS A 1 302 ? 18.047 5.402 -9.758 1 97.81 302 LYS A N 1
ATOM 2393 C CA . LYS A 1 302 ? 17.578 4.879 -8.477 1 97.81 302 LYS A CA 1
ATOM 2394 C C . LYS A 1 302 ? 16.641 5.871 -7.789 1 97.81 302 LYS A C 1
ATOM 2396 O O . LYS A 1 302 ? 17.031 7.004 -7.504 1 97.81 302 LYS A O 1
ATOM 2401 N N . VAL A 1 303 ? 15.453 5.371 -7.523 1 98.31 303 VAL A N 1
ATOM 2402 C CA . VAL A 1 303 ? 14.492 6.324 -6.98 1 98.31 303 VAL A CA 1
ATOM 2403 C C . VAL A 1 303 ? 13.789 5.715 -5.77 1 98.31 303 VAL A C 1
ATOM 2405 O O . VAL A 1 303 ? 13.578 4.5 -5.715 1 98.31 303 VAL A O 1
ATOM 2408 N N . GLY A 1 304 ? 13.531 6.508 -4.746 1 96.88 304 GLY A N 1
ATOM 2409 C CA . GLY A 1 304 ? 12.719 6.164 -3.59 1 96.88 304 GLY A C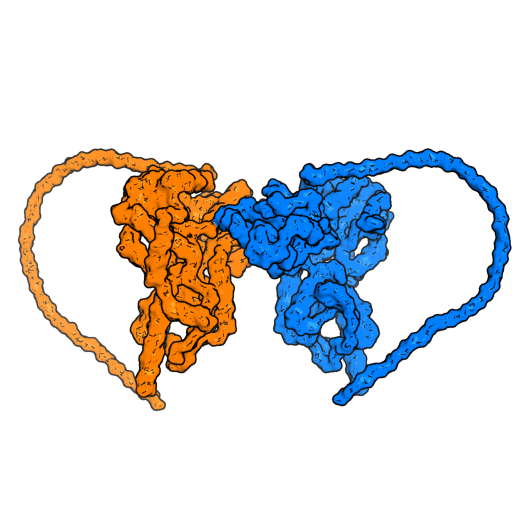A 1
ATOM 2410 C C . GLY A 1 304 ? 11.531 7.094 -3.395 1 96.88 304 GLY A C 1
ATOM 2411 O O . GLY A 1 304 ? 11.617 8.289 -3.688 1 96.88 304 GLY A O 1
ATOM 2412 N N . ILE A 1 305 ? 10.469 6.559 -2.822 1 96.81 305 ILE A N 1
ATOM 2413 C CA . ILE A 1 305 ? 9.242 7.336 -2.662 1 96.81 305 ILE A CA 1
ATOM 2414 C C . ILE A 1 305 ? 9.117 7.805 -1.214 1 96.81 305 ILE A C 1
ATOM 2416 O O . ILE A 1 305 ? 9.344 7.027 -0.282 1 96.81 305 ILE A O 1
ATOM 2420 N N . ALA A 1 306 ? 8.82 9.023 -0.993 1 96.38 306 ALA A N 1
ATOM 2421 C CA . ALA A 1 306 ? 8.367 9.617 0.263 1 96.38 306 ALA A CA 1
ATOM 2422 C C . ALA A 1 306 ? 7.223 10.602 0.025 1 96.38 306 ALA A C 1
ATOM 2424 O O . ALA A 1 306 ? 6.961 11 -1.113 1 96.38 306 ALA A O 1
ATOM 2425 N N . ASN A 1 307 ? 6.492 10.891 1.061 1 97.12 307 ASN A N 1
ATOM 2426 C CA . ASN A 1 307 ? 5.355 11.773 0.862 1 97.12 307 ASN A CA 1
ATOM 2427 C C . ASN A 1 307 ? 5.18 12.734 2.037 1 97.12 307 ASN A C 1
ATOM 2429 O O . ASN A 1 307 ? 5.477 12.383 3.18 1 97.12 307 ASN A O 1
ATOM 2433 N N . GLN A 1 308 ? 4.742 13.961 1.614 1 97.69 308 GLN A N 1
ATOM 2434 C CA . GLN A 1 308 ? 4.145 14.812 2.639 1 97.69 308 GLN A CA 1
ATOM 2435 C C . GLN A 1 308 ? 3.059 14.062 3.408 1 97.69 308 GLN A C 1
ATOM 2437 O O . GLN A 1 308 ? 2.246 13.352 2.812 1 97.69 308 GLN A O 1
ATOM 2442 N N . THR A 1 309 ? 2.992 14.242 4.719 1 97.81 309 THR A N 1
ATOM 2443 C CA . THR A 1 309 ? 2.184 13.398 5.59 1 97.81 309 THR A CA 1
ATOM 2444 C C . THR A 1 309 ? 0.696 13.625 5.34 1 97.81 309 THR A C 1
ATOM 2446 O O . THR A 1 309 ? -0.14 12.82 5.746 1 97.81 309 THR A O 1
ATOM 2449 N N . THR A 1 310 ? 0.312 14.727 4.66 1 97.62 310 THR A N 1
ATOM 2450 C CA . THR A 1 310 ? -1.09 15.133 4.594 1 97.62 310 THR A CA 1
ATOM 2451 C C . THR A 1 310 ? -1.638 14.945 3.182 1 97.62 310 THR A C 1
ATOM 2453 O O . THR A 1 310 ? -2.711 15.453 2.855 1 97.62 310 THR A O 1
ATOM 2456 N N . MET A 1 311 ? -0.861 14.273 2.289 1 97.62 311 MET A N 1
ATOM 2457 C CA . MET A 1 311 ? -1.336 14.062 0.923 1 97.62 311 MET A CA 1
ATOM 2458 C C . MET A 1 311 ? -2.439 13.016 0.885 1 97.62 311 MET A C 1
ATOM 2460 O O . MET A 1 311 ? -2.691 12.336 1.883 1 97.62 311 MET A O 1
ATOM 2464 N N . LEU A 1 312 ? -3.152 13.016 -0.271 1 96.19 312 LEU A N 1
ATOM 2465 C CA . LEU A 1 312 ? -4.184 12 -0.459 1 96.19 312 LEU A CA 1
ATOM 2466 C C . LEU A 1 312 ? -3.57 10.602 -0.492 1 96.19 312 LEU A C 1
ATOM 2468 O O . LEU A 1 312 ? -2.756 10.297 -1.367 1 96.19 312 LEU A O 1
ATOM 2472 N N . LYS A 1 313 ? -3.988 9.766 0.442 1 94.19 313 LYS A N 1
ATOM 2473 C CA . LYS A 1 313 ? -3.428 8.43 0.627 1 94.19 313 LYS A CA 1
ATOM 2474 C C . LYS A 1 313 ? -3.533 7.609 -0.653 1 94.19 313 LYS A C 1
ATOM 2476 O O . LYS A 1 313 ? -2.553 6.996 -1.087 1 94.19 313 LYS A O 1
ATOM 2481 N N . GLY A 1 314 ? -4.762 7.52 -1.245 1 92.38 314 GLY A N 1
ATOM 2482 C CA . GLY A 1 314 ? -4.969 6.766 -2.473 1 92.38 314 GLY A CA 1
ATOM 2483 C C . GLY A 1 314 ? -4.023 7.172 -3.588 1 92.38 314 GLY A C 1
ATOM 2484 O O . GLY A 1 314 ? -3.449 6.316 -4.262 1 92.38 314 GLY A O 1
ATOM 2485 N N . GLU A 1 315 ? -3.814 8.406 -3.746 1 95.12 315 GLU A N 1
ATOM 2486 C CA . GLU A 1 315 ? -2.932 8.914 -4.793 1 95.12 315 GLU A CA 1
ATOM 2487 C C . GLU A 1 315 ? -1.475 8.57 -4.5 1 95.12 315 GLU A C 1
ATOM 2489 O O . GLU A 1 315 ? -0.713 8.242 -5.414 1 95.12 315 GLU A O 1
ATOM 2494 N N . THR A 1 316 ? -1.084 8.688 -3.262 1 95.75 316 THR A N 1
ATOM 2495 C CA . THR A 1 316 ? 0.269 8.344 -2.838 1 95.75 316 THR A CA 1
ATOM 2496 C C . THR A 1 316 ? 0.59 6.895 -3.186 1 95.75 316 THR A C 1
ATOM 2498 O O . THR A 1 316 ? 1.667 6.598 -3.707 1 95.75 316 THR A O 1
ATOM 2501 N N . GLU A 1 317 ? -0.325 6.055 -2.895 1 91.69 317 GLU A N 1
ATOM 2502 C CA . GLU A 1 317 ? -0.152 4.641 -3.201 1 91.69 317 GLU A CA 1
ATOM 2503 C C . GLU A 1 317 ? -0.057 4.41 -4.707 1 91.69 317 GLU A C 1
ATOM 2505 O O . GLU A 1 317 ? 0.762 3.611 -5.168 1 91.69 317 GLU A O 1
ATOM 2510 N N . GLU A 1 318 ? -0.874 5.066 -5.465 1 93.5 318 GLU A N 1
ATOM 2511 C CA . GLU A 1 318 ? -0.867 4.945 -6.922 1 93.5 318 GLU A CA 1
ATOM 2512 C C . GLU A 1 318 ? 0.457 5.426 -7.508 1 93.5 318 GLU A C 1
ATOM 2514 O O . GLU A 1 318 ? 0.984 4.82 -8.445 1 93.5 318 GLU A O 1
ATOM 2519 N N . ILE A 1 319 ? 0.949 6.477 -6.992 1 96.75 319 ILE A N 1
ATOM 2520 C CA . ILE A 1 319 ? 2.227 7.008 -7.457 1 96.75 319 ILE A CA 1
ATOM 2521 C C . ILE A 1 319 ? 3.34 6.008 -7.148 1 96.75 319 ILE A C 1
ATOM 2523 O O . ILE A 1 319 ? 4.188 5.734 -8 1 96.75 319 ILE A O 1
ATOM 2527 N N . GLY A 1 320 ? 3.348 5.5 -5.938 1 94.94 320 GLY A N 1
ATOM 2528 C CA . GLY A 1 320 ? 4.316 4.465 -5.605 1 94.94 320 GLY A CA 1
ATOM 2529 C C . GLY A 1 320 ? 4.301 3.299 -6.57 1 94.94 320 GLY A C 1
ATOM 2530 O O . GLY A 1 320 ? 5.352 2.863 -7.047 1 94.94 320 GLY A O 1
ATOM 2531 N N . ARG A 1 321 ? 3.156 2.809 -6.961 1 91.06 321 ARG A N 1
ATOM 2532 C CA . ARG A 1 321 ? 3.008 1.688 -7.887 1 91.06 321 ARG A CA 1
ATOM 2533 C C . ARG A 1 321 ? 3.49 2.066 -9.281 1 91.06 321 ARG A C 1
ATOM 2535 O O . ARG A 1 321 ? 4.141 1.265 -9.961 1 91.06 321 ARG A O 1
ATOM 2542 N N . LEU A 1 322 ? 3.076 3.23 -9.664 1 95.31 322 LEU A N 1
ATOM 2543 C CA . LEU A 1 322 ? 3.479 3.721 -10.984 1 95.31 322 LEU A CA 1
ATOM 2544 C C . LEU A 1 322 ? 4.996 3.738 -11.117 1 95.31 322 LEU A C 1
ATOM 2546 O O . LEU A 1 322 ? 5.543 3.264 -12.109 1 95.31 322 LEU A O 1
ATOM 2550 N N . VAL A 1 323 ? 5.645 4.254 -10.117 1 97.38 323 VAL A N 1
ATOM 2551 C CA . VAL A 1 323 ? 7.098 4.371 -10.164 1 97.38 323 VAL A CA 1
ATOM 2552 C C . VAL A 1 323 ? 7.73 2.984 -10.117 1 97.38 323 VAL A C 1
ATOM 2554 O O . VAL A 1 323 ? 8.68 2.699 -10.852 1 97.38 323 VAL A O 1
ATOM 2557 N N . GLU A 1 324 ? 7.238 2.143 -9.266 1 94.31 324 GLU A N 1
ATOM 2558 C CA . GLU A 1 324 ? 7.742 0.776 -9.188 1 94.31 324 GLU A CA 1
ATOM 2559 C C . GLU A 1 324 ? 7.648 0.071 -10.539 1 94.31 324 GLU A C 1
ATOM 2561 O O . GLU A 1 324 ? 8.625 -0.518 -11.008 1 94.31 324 GLU A O 1
ATOM 2566 N N . ARG A 1 325 ? 6.488 0.143 -11.148 1 92.88 325 ARG A N 1
ATOM 2567 C CA . ARG A 1 325 ? 6.266 -0.482 -12.453 1 92.88 325 ARG A CA 1
ATOM 2568 C C . ARG A 1 325 ? 7.211 0.092 -13.5 1 92.88 325 ARG A C 1
ATOM 2570 O O . ARG A 1 325 ? 7.715 -0.64 -14.352 1 92.88 325 ARG A O 1
ATOM 2577 N N . THR A 1 326 ? 7.352 1.364 -13.406 1 96.88 326 THR A N 1
ATOM 2578 C CA . THR A 1 326 ? 8.25 2.045 -14.328 1 96.88 326 THR A CA 1
ATOM 2579 C C . THR A 1 326 ? 9.672 1.503 -14.203 1 96.88 326 THR A C 1
ATOM 2581 O O . THR A 1 326 ? 10.312 1.191 -15.211 1 96.88 326 THR A O 1
ATOM 2584 N N . MET A 1 327 ? 10.156 1.345 -12.984 1 96.88 327 MET A N 1
ATOM 2585 C CA . MET A 1 327 ? 11.508 0.845 -12.75 1 96.88 327 MET A CA 1
ATOM 2586 C C . MET A 1 327 ? 11.617 -0.623 -13.148 1 96.88 327 MET A C 1
ATOM 2588 O O . MET A 1 327 ? 12.656 -1.053 -13.664 1 96.88 327 MET A O 1
ATOM 2592 N N . MET A 1 328 ? 10.562 -1.345 -12.945 1 93.75 328 MET A N 1
ATOM 2593 C CA . MET A 1 328 ? 10.539 -2.736 -13.383 1 93.75 328 MET A CA 1
ATOM 2594 C C . MET A 1 328 ? 10.633 -2.826 -14.906 1 93.75 328 MET A C 1
ATOM 2596 O O . MET A 1 328 ? 11.336 -3.684 -15.438 1 93.75 328 MET A O 1
ATOM 2600 N N . GLN A 1 329 ? 9.883 -1.999 -15.57 1 94.56 329 GLN A N 1
ATOM 2601 C CA . GLN A 1 329 ? 9.875 -1.986 -17.031 1 94.56 329 GLN A CA 1
ATOM 2602 C C . GLN A 1 329 ? 11.25 -1.618 -17.578 1 94.56 329 GLN A C 1
ATOM 2604 O O . GLN A 1 329 ? 11.719 -2.209 -18.562 1 94.56 329 GLN A O 1
ATOM 2609 N N . LYS A 1 330 ? 11.867 -0.688 -16.938 1 96.5 330 LYS A N 1
ATOM 2610 C CA . LYS A 1 330 ? 13.133 -0.186 -17.453 1 96.5 330 LYS A CA 1
ATOM 2611 C C . LYS A 1 330 ? 14.281 -1.136 -17.109 1 96.5 330 LYS A C 1
ATOM 2613 O O . LYS A 1 330 ? 15.156 -1.386 -17.938 1 96.5 330 LYS A O 1
ATOM 2618 N N . TYR A 1 331 ? 14.25 -1.706 -15.922 1 95.75 331 TYR A N 1
ATOM 2619 C CA . TYR A 1 331 ? 15.445 -2.4 -15.445 1 95.75 331 TYR A CA 1
ATOM 2620 C C . TYR A 1 331 ? 15.164 -3.885 -15.242 1 95.75 331 TYR A C 1
ATOM 2622 O O . TYR A 1 331 ? 16.078 -4.66 -14.938 1 95.75 331 TYR A O 1
ATOM 2630 N N . GLY A 1 332 ? 13.914 -4.289 -15.406 1 92.56 332 GLY A N 1
ATOM 2631 C CA . GLY A 1 332 ? 13.531 -5.676 -15.18 1 92.56 332 GLY A CA 1
ATOM 2632 C C . GLY A 1 332 ? 13.016 -5.93 -13.773 1 92.56 332 GLY A C 1
ATOM 2633 O O . GLY A 1 332 ? 13.508 -5.34 -12.812 1 92.56 332 GLY A O 1
ATOM 2634 N N . VAL A 1 333 ? 12.094 -6.801 -13.633 1 88.62 333 VAL A N 1
ATOM 2635 C CA . VAL A 1 333 ? 11.414 -7.113 -12.375 1 88.62 333 VAL A CA 1
ATOM 2636 C C . VAL A 1 333 ? 12.43 -7.633 -11.359 1 88.62 333 VAL A C 1
ATOM 2638 O O . VAL A 1 333 ? 12.391 -7.254 -10.188 1 88.62 333 VAL A O 1
ATOM 2641 N N . GLN A 1 334 ? 13.344 -8.398 -11.75 1 84.5 334 GLN A N 1
ATOM 2642 C CA . GLN A 1 334 ? 14.289 -9.055 -10.852 1 84.5 334 GLN A CA 1
ATOM 2643 C C . GLN A 1 334 ? 15.273 -8.047 -10.266 1 84.5 334 GLN A C 1
ATOM 2645 O O . GLN A 1 334 ? 15.914 -8.312 -9.242 1 84.5 334 GLN A O 1
ATOM 2650 N N . ASN A 1 335 ? 15.383 -6.883 -10.922 1 90.44 335 ASN A N 1
ATOM 2651 C CA . ASN A 1 335 ? 16.375 -5.895 -10.508 1 90.44 335 ASN A CA 1
ATOM 2652 C C . ASN A 1 335 ? 15.719 -4.723 -9.781 1 90.44 335 ASN A C 1
ATOM 2654 O O . ASN A 1 335 ? 16.406 -3.773 -9.391 1 90.44 335 ASN A O 1
ATOM 2658 N N . VAL A 1 336 ? 14.516 -4.746 -9.523 1 91.31 336 VAL A N 1
ATOM 2659 C CA . VAL A 1 336 ? 13.766 -3.58 -9.07 1 91.31 336 VAL A CA 1
ATOM 2660 C C . VAL A 1 336 ? 14.25 -3.156 -7.684 1 91.31 336 VAL A C 1
ATOM 2662 O O . VAL A 1 336 ? 14.281 -1.966 -7.367 1 91.31 336 VAL A O 1
ATOM 2665 N N . THR A 1 337 ? 14.734 -4.102 -6.832 1 87.94 337 THR A N 1
ATOM 2666 C CA . THR A 1 337 ? 15.141 -3.781 -5.469 1 87.94 337 THR A CA 1
ATOM 2667 C C . THR A 1 337 ? 16.406 -2.924 -5.465 1 87.94 337 THR A C 1
ATOM 2669 O O . THR A 1 337 ? 16.734 -2.285 -4.461 1 87.94 337 THR A O 1
ATOM 2672 N N . ASP A 1 338 ? 17.094 -2.91 -6.598 1 92.5 338 ASP A N 1
ATOM 2673 C CA . ASP A 1 338 ? 18.297 -2.1 -6.723 1 92.5 338 ASP A CA 1
ATOM 2674 C C . ASP A 1 338 ? 17.969 -0.698 -7.23 1 92.5 338 ASP A C 1
ATOM 2676 O O . ASP A 1 338 ? 18.797 0.206 -7.164 1 92.5 338 ASP A O 1
ATOM 2680 N N . HIS A 1 339 ? 16.719 -0.533 -7.699 1 95.94 339 HIS A N 1
ATOM 2681 C CA . HIS A 1 339 ? 16.406 0.713 -8.391 1 95.94 339 HIS A CA 1
ATOM 2682 C C . HIS A 1 339 ? 15.203 1.411 -7.754 1 95.94 339 HIS A C 1
ATOM 2684 O O . HIS A 1 339 ? 14.828 2.512 -8.172 1 95.94 339 HIS A O 1
ATOM 2690 N N . PHE A 1 340 ? 14.648 0.731 -6.754 1 95 340 PHE A N 1
ATOM 2691 C CA . PHE A 1 340 ? 13.414 1.288 -6.207 1 95 340 PHE A CA 1
ATOM 2692 C C . PHE A 1 340 ? 13.281 0.957 -4.727 1 95 340 PHE A C 1
ATOM 2694 O O . PHE A 1 340 ? 13.562 -0.167 -4.305 1 95 340 PHE A O 1
ATOM 2701 N N . LEU A 1 341 ? 12.945 2.025 -3.984 1 90.69 341 LEU A N 1
ATOM 2702 C CA . LEU A 1 341 ? 12.586 1.891 -2.578 1 90.69 341 LEU A CA 1
ATOM 2703 C C . LEU A 1 341 ? 11.25 2.578 -2.293 1 90.69 341 LEU A C 1
ATOM 2705 O O . LEU A 1 341 ? 11.023 3.705 -2.738 1 90.69 341 LEU A O 1
ATOM 2709 N N . SER A 1 342 ? 10.352 1.868 -1.605 1 84.88 342 SER A N 1
ATOM 2710 C CA . SER A 1 342 ? 9.07 2.494 -1.294 1 84.88 342 SER A CA 1
ATOM 2711 C C . SER A 1 342 ? 8.82 2.512 0.21 1 84.88 342 SER A C 1
ATOM 2713 O O . SER A 1 342 ? 9.016 1.504 0.891 1 84.88 342 SER A O 1
ATOM 2715 N N . PHE A 1 343 ? 8.492 3.67 0.748 1 82.94 343 PHE A N 1
ATOM 2716 C CA . PHE A 1 343 ? 8.023 3.826 2.121 1 82.94 343 PHE A CA 1
ATOM 2717 C C . PHE A 1 343 ? 6.832 4.777 2.184 1 82.94 343 PHE A C 1
ATOM 2719 O O . PHE A 1 343 ? 6.922 5.922 1.74 1 82.94 343 PHE A O 1
ATOM 2726 N N . ASN A 1 344 ? 5.758 4.273 2.627 1 86.56 344 ASN A N 1
ATOM 2727 C CA . ASN A 1 344 ? 4.582 5.121 2.814 1 86.56 344 ASN A CA 1
ATOM 2728 C C . ASN A 1 344 ? 4.703 5.977 4.074 1 86.56 344 ASN A C 1
ATOM 2730 O O . ASN A 1 344 ? 4.75 5.445 5.184 1 86.56 344 ASN A O 1
ATOM 2734 N N . THR A 1 345 ? 4.66 7.281 3.865 1 92.25 345 THR A N 1
ATOM 2735 C CA . THR A 1 345 ? 4.91 8.156 5.008 1 92.25 345 THR A CA 1
ATOM 2736 C C . THR A 1 345 ? 3.658 8.953 5.363 1 92.25 345 THR A C 1
ATOM 2738 O O . THR A 1 345 ? 3.732 9.945 6.09 1 92.25 345 THR A O 1
ATOM 2741 N N . ILE A 1 346 ? 2.51 8.586 4.789 1 94.31 346 ILE A N 1
ATOM 2742 C CA . ILE A 1 346 ? 1.253 9.188 5.227 1 94.31 346 ILE A CA 1
ATOM 2743 C C . ILE A 1 346 ? 1.042 8.922 6.715 1 94.31 346 ILE A C 1
ATOM 2745 O O . ILE A 1 346 ? 1.277 7.809 7.191 1 94.31 346 ILE A O 1
ATOM 2749 N N . CYS A 1 347 ? 0.681 9.992 7.418 1 94 347 CYS A N 1
ATOM 2750 C CA . CYS A 1 347 ? 0.552 9.789 8.859 1 94 347 CYS A CA 1
ATOM 2751 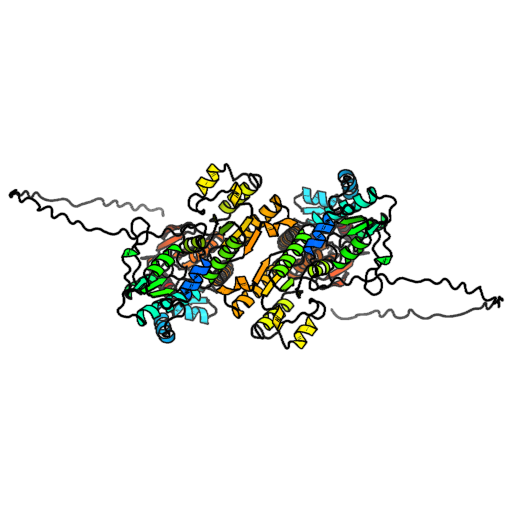C C . CYS A 1 347 ? -0.8 9.18 9.203 1 94 347 CYS A C 1
ATOM 2753 O O . CYS A 1 347 ? -1.729 9.219 8.398 1 94 347 CYS A O 1
ATOM 2755 N N . ASP A 1 348 ? -0.875 8.656 10.359 1 89.06 348 ASP A N 1
ATOM 2756 C CA . ASP A 1 348 ? -2.059 7.949 10.844 1 89.06 348 ASP A CA 1
ATOM 2757 C C . ASP A 1 348 ? -3.271 8.875 10.891 1 89.06 348 ASP A C 1
ATOM 2759 O O . ASP A 1 348 ? -4.367 8.492 10.477 1 89.06 348 ASP A O 1
ATOM 2763 N N . ALA A 1 349 ? -3.076 10.078 11.328 1 94.5 349 ALA A N 1
ATOM 2764 C CA . ALA A 1 349 ? -4.168 11.039 11.453 1 94.5 349 ALA A CA 1
ATOM 2765 C C . ALA A 1 349 ? -4.789 11.344 10.086 1 94.5 349 ALA A C 1
ATOM 2767 O O . ALA A 1 349 ? -6.008 11.461 9.969 1 94.5 349 ALA A O 1
ATOM 2768 N N . THR A 1 350 ? -3.959 11.555 9.086 1 96.81 350 THR A N 1
ATOM 2769 C CA . THR A 1 350 ? -4.438 11.805 7.734 1 96.81 350 THR A CA 1
ATOM 2770 C C . THR A 1 350 ? -5.238 10.617 7.215 1 96.81 350 THR A C 1
ATOM 2772 O O . THR A 1 350 ? -6.336 10.781 6.684 1 96.81 350 THR A O 1
ATOM 2775 N N . GLN A 1 351 ? -4.73 9.453 7.414 1 92.69 351 GLN A N 1
ATOM 2776 C CA . GLN A 1 351 ? -5.414 8.242 6.977 1 92.69 351 GLN A CA 1
ATOM 2777 C C . GLN A 1 351 ? -6.781 8.109 7.641 1 92.69 351 GLN A C 1
ATOM 2779 O O . GLN A 1 351 ? -7.781 7.859 6.965 1 92.69 351 GLN A O 1
ATOM 2784 N N . GLU A 1 352 ? -6.859 8.234 8.898 1 94 352 GLU A N 1
ATOM 2785 C CA . GLU A 1 352 ? -8.094 8.078 9.656 1 94 352 GLU A CA 1
ATOM 2786 C C . GLU A 1 352 ? -9.156 9.078 9.203 1 94 352 GLU A C 1
ATOM 2788 O O . GLU A 1 352 ? -10.328 8.734 9.07 1 94 352 GLU A O 1
ATOM 2793 N N . ARG A 1 353 ? -8.766 10.258 8.977 1 97.44 353 ARG A N 1
ATOM 2794 C CA . ARG A 1 353 ? -9.711 11.297 8.594 1 97.44 353 ARG A CA 1
ATOM 2795 C C . ARG A 1 353 ? -10.219 11.07 7.172 1 97.44 353 ARG A C 1
ATOM 2797 O O . ARG A 1 353 ? -11.398 11.297 6.883 1 97.44 353 ARG A O 1
ATOM 2804 N N . GLN A 1 354 ? -9.328 10.664 6.305 1 97.31 354 GLN A N 1
ATOM 2805 C CA . GLN A 1 354 ? -9.781 10.352 4.953 1 97.31 354 GLN A CA 1
ATOM 2806 C C . GLN A 1 354 ? -10.719 9.148 4.945 1 97.31 354 GLN A C 1
ATOM 2808 O O . GLN A 1 354 ? -11.75 9.164 4.266 1 97.31 354 GLN A O 1
ATOM 2813 N N . ASP A 1 355 ? -10.406 8.125 5.711 1 94.94 355 ASP A N 1
ATOM 2814 C CA . ASP A 1 355 ? -11.305 6.984 5.844 1 94.94 355 ASP A CA 1
ATOM 2815 C C . ASP A 1 355 ? -12.672 7.422 6.371 1 94.94 355 ASP A C 1
ATOM 2817 O O . ASP A 1 355 ? -13.703 6.984 5.863 1 94.94 355 ASP A O 1
ATOM 2821 N N . ALA A 1 356 ? -12.695 8.227 7.387 1 97.81 356 ALA A N 1
ATOM 2822 C CA . ALA A 1 356 ? -13.93 8.75 7.961 1 97.81 356 ALA A CA 1
ATOM 2823 C C . ALA A 1 356 ? -14.727 9.539 6.922 1 97.81 356 ALA A C 1
ATOM 2825 O O . ALA A 1 356 ? -15.961 9.453 6.879 1 97.81 356 ALA A O 1
ATOM 2826 N N . MET A 1 357 ? -14.055 10.273 6.121 1 98.19 357 MET A N 1
ATOM 2827 C CA . MET A 1 357 ? -14.719 11.062 5.09 1 98.19 357 MET A CA 1
ATOM 2828 C C . MET A 1 357 ? -15.375 10.164 4.051 1 98.19 357 MET A C 1
ATOM 2830 O O . MET A 1 357 ? -16.5 10.422 3.619 1 98.19 357 MET A O 1
ATOM 2834 N N . TYR A 1 358 ? -14.648 9.117 3.668 1 96.62 358 TYR A N 1
ATOM 2835 C CA . TYR A 1 358 ? -15.211 8.195 2.688 1 96.62 358 TYR A CA 1
ATOM 2836 C C . TYR A 1 358 ? -16.469 7.512 3.229 1 96.62 358 TYR A C 1
ATOM 2838 O O . TYR A 1 358 ? -17.391 7.223 2.477 1 96.62 358 TYR A O 1
ATOM 2846 N N . LYS A 1 359 ? -16.5 7.242 4.465 1 96.31 359 LYS A N 1
ATOM 2847 C CA . LYS A 1 359 ? -17.703 6.703 5.09 1 96.31 359 LYS A CA 1
ATOM 2848 C C . LYS A 1 359 ? -18.812 7.746 5.121 1 96.31 359 LYS A C 1
ATOM 2850 O O . LYS A 1 359 ? -19.984 7.434 4.844 1 96.31 359 LYS A O 1
ATOM 2855 N N . LEU A 1 360 ? -18.469 8.938 5.406 1 98 360 LEU A N 1
ATOM 2856 C CA . LEU A 1 360 ? -19.438 10.023 5.551 1 98 360 LEU A CA 1
ATOM 2857 C C . LEU A 1 360 ? -20.125 10.328 4.219 1 98 360 LEU A C 1
ATOM 2859 O O . LEU A 1 360 ? -21.328 10.523 4.168 1 98 360 LEU A O 1
ATOM 2863 N N . VAL A 1 361 ? -19.344 10.32 3.164 1 97.56 361 VAL A N 1
ATOM 2864 C CA . VAL A 1 361 ? -19.891 10.711 1.865 1 97.56 361 VAL A CA 1
ATOM 2865 C C . VAL A 1 361 ? -20.797 9.609 1.333 1 97.56 361 VAL A C 1
ATOM 2867 O O . VAL A 1 361 ? -21.547 9.82 0.378 1 97.56 361 VAL A O 1
ATOM 2870 N N . ASP A 1 362 ? -20.781 8.492 1.871 1 93.94 362 ASP A N 1
ATOM 2871 C CA . ASP A 1 362 ? -21.656 7.398 1.464 1 93.94 362 ASP A CA 1
ATOM 2872 C C . ASP A 1 362 ? -23.016 7.512 2.137 1 93.94 362 ASP A C 1
ATOM 2874 O O . ASP A 1 362 ? -23.969 6.84 1.735 1 93.94 362 ASP A O 1
ATOM 2878 N N . GLU A 1 363 ? -23.141 8.375 3.121 1 95.31 363 GLU A N 1
ATOM 2879 C CA . GLU A 1 363 ? -24.406 8.617 3.793 1 95.31 363 GLU A CA 1
ATOM 2880 C C . GLU A 1 363 ? -25.312 9.516 2.957 1 95.31 363 GLU A C 1
ATOM 2882 O O . GLU A 1 363 ? -24.875 10.125 1.985 1 95.31 363 GLU A O 1
ATOM 2887 N N . ASP A 1 364 ? -26.656 9.43 3.297 1 95.56 364 ASP A N 1
ATOM 2888 C CA . ASP A 1 364 ? -27.609 10.305 2.625 1 95.56 364 ASP A CA 1
ATOM 2889 C C . ASP A 1 364 ? -27.562 11.719 3.197 1 95.56 364 ASP A C 1
ATOM 2891 O O . ASP A 1 364 ? -28.234 12.016 4.188 1 95.56 364 ASP A O 1
ATOM 2895 N N . LEU A 1 365 ? -26.797 12.602 2.559 1 98 365 LEU A N 1
ATOM 2896 C CA . LEU A 1 365 ? -26.578 13.961 3.031 1 98 365 LEU A CA 1
ATOM 2897 C C . LEU A 1 365 ? -27.062 14.977 2.008 1 98 365 LEU A C 1
ATOM 2899 O O . LEU A 1 365 ? -26.984 14.742 0.801 1 98 365 LEU A O 1
ATOM 2903 N N . ASP A 1 366 ? -27.531 16.062 2.533 1 97.69 366 ASP A N 1
ATOM 2904 C CA . ASP A 1 366 ? -27.906 17.172 1.655 1 97.69 366 ASP A CA 1
ATOM 2905 C C . ASP A 1 366 ? -26.688 18.016 1.295 1 97.69 366 ASP A C 1
ATOM 2907 O O . ASP A 1 366 ? -26.625 18.562 0.194 1 97.69 366 ASP A O 1
ATOM 2911 N N . LEU A 1 367 ? -25.812 18.188 2.191 1 98.25 367 LEU A N 1
ATOM 2912 C CA . LEU A 1 367 ? -24.578 18.938 1.983 1 98.25 367 LEU A CA 1
ATOM 2913 C C . LEU A 1 367 ? -23.531 18.562 3.027 1 98.25 367 LEU A C 1
ATOM 2915 O O . LEU A 1 367 ? -23.844 17.859 3.99 1 98.25 367 LEU A O 1
ATOM 2919 N N . ILE A 1 368 ? -22.25 19.016 2.797 1 98.81 368 ILE A N 1
ATOM 2920 C CA . ILE A 1 368 ? -21.172 18.75 3.732 1 98.81 368 ILE A CA 1
ATOM 2921 C C . ILE A 1 368 ? -20.453 20.062 4.074 1 98.81 368 ILE A C 1
ATOM 2923 O O . ILE A 1 368 ? -20.203 20.891 3.191 1 98.81 368 ILE A O 1
ATOM 2927 N N . LEU A 1 369 ? -20.219 20.281 5.32 1 98.81 369 LEU A N 1
ATOM 2928 C CA . LEU A 1 369 ? -19.422 21.406 5.805 1 98.81 369 LEU A CA 1
ATOM 2929 C C . LEU A 1 369 ? -18.031 20.938 6.219 1 98.81 369 LEU A C 1
ATOM 2931 O O . LEU A 1 369 ? -17.891 20.109 7.125 1 98.81 369 LEU A O 1
ATOM 2935 N N . VAL A 1 370 ? -17 21.406 5.551 1 98.81 370 VAL A N 1
ATOM 2936 C CA . VAL A 1 370 ? -15.602 21.094 5.852 1 98.81 370 VAL A CA 1
ATOM 2937 C C . VAL A 1 370 ? -14.945 22.297 6.531 1 98.81 370 VAL A C 1
ATOM 2939 O O . VAL A 1 370 ? -14.773 23.344 5.914 1 98.81 370 VAL A O 1
ATOM 2942 N N . VAL A 1 371 ? -14.516 22.125 7.781 1 98.75 371 VAL A N 1
ATOM 2943 C CA . VAL A 1 371 ? -14 23.25 8.555 1 98.75 371 VAL A CA 1
ATOM 2944 C C . VAL A 1 371 ? -12.5 23.078 8.781 1 98.75 371 VAL A C 1
ATOM 2946 O O . VAL A 1 371 ? -12.055 22.031 9.266 1 98.75 371 VAL A O 1
ATOM 2949 N N . GLY A 1 372 ? -11.719 24.125 8.445 1 98.38 372 GLY A N 1
ATOM 2950 C CA . GLY A 1 372 ? -10.281 24.125 8.664 1 98.38 372 GLY A CA 1
ATOM 2951 C C . GLY A 1 372 ? -9.555 25.234 7.934 1 98.38 372 GLY A C 1
ATOM 2952 O O . GLY A 1 372 ? -10.125 25.891 7.051 1 98.38 372 GLY A O 1
ATOM 2953 N N . GLY A 1 373 ? -8.336 25.438 8.281 1 97.5 373 GLY A N 1
ATOM 2954 C CA . GLY A 1 373 ? -7.551 26.5 7.68 1 97.5 373 GLY A CA 1
ATOM 2955 C C . GLY A 1 373 ? -7.406 26.375 6.176 1 97.5 373 GLY A C 1
ATOM 2956 O O . GLY A 1 373 ? -7.309 25.25 5.656 1 97.5 373 GLY A O 1
ATOM 2957 N N . TRP A 1 374 ? -7.277 27.469 5.465 1 96.5 374 TRP A N 1
ATOM 2958 C CA . TRP A 1 374 ? -7.23 27.484 4.004 1 96.5 374 TRP A CA 1
ATOM 2959 C C . TRP A 1 374 ? -5.852 27.078 3.498 1 96.5 374 TRP A C 1
ATOM 2961 O O . TRP A 1 374 ? -5.68 26.797 2.311 1 96.5 374 TRP A O 1
ATOM 2971 N N . ASN A 1 375 ? -4.91 27.094 4.379 1 95.06 375 ASN A N 1
ATOM 2972 C CA . ASN A 1 375 ? -3.58 26.625 4.016 1 95.06 375 ASN A CA 1
ATOM 2973 C C . ASN A 1 375 ? -3.316 25.219 4.551 1 95.06 375 ASN A C 1
ATOM 2975 O O . ASN A 1 375 ? -2.174 24.766 4.566 1 95.06 375 ASN A O 1
ATOM 2979 N N . SER A 1 376 ? -4.328 24.609 5.055 1 96.31 376 SER A N 1
ATOM 2980 C CA . SER A 1 376 ? -4.219 23.234 5.562 1 96.31 376 SER A CA 1
ATOM 2981 C C . SER A 1 376 ? -4.344 22.219 4.434 1 96.31 376 SER A C 1
ATOM 2983 O O . SER A 1 376 ? -5.422 22.031 3.871 1 96.31 376 SER A O 1
ATOM 2985 N N . SER A 1 377 ? -3.281 21.531 4.199 1 96.12 377 SER A N 1
ATOM 2986 C CA . SER A 1 377 ? -3.271 20.5 3.17 1 96.12 377 SER A CA 1
ATOM 2987 C C . SER A 1 377 ? -4.246 19.375 3.506 1 96.12 377 SER A C 1
ATOM 2989 O O . SER A 1 377 ? -5.016 18.938 2.648 1 96.12 377 SER A O 1
ATOM 2991 N N . ASN A 1 378 ? -4.258 18.859 4.688 1 96.88 378 ASN A N 1
ATOM 2992 C CA . ASN A 1 378 ? -5.188 17.828 5.133 1 96.88 378 ASN A CA 1
ATOM 2993 C C . ASN A 1 378 ? -6.637 18.234 4.883 1 96.88 378 ASN A C 1
ATOM 2995 O O . ASN A 1 378 ? -7.434 17.438 4.383 1 96.88 378 ASN A O 1
ATOM 2999 N N . THR A 1 379 ? -7.008 19.469 5.227 1 97.75 379 THR A N 1
ATOM 3000 C CA . THR A 1 379 ? -8.367 19.969 5.055 1 97.75 379 THR A CA 1
ATOM 3001 C C . THR A 1 379 ? -8.75 20.016 3.578 1 97.75 379 THR A C 1
ATOM 3003 O O . THR A 1 379 ? -9.859 19.641 3.203 1 97.75 379 THR A O 1
ATOM 3006 N N . SER A 1 380 ? -7.855 20.484 2.82 1 97.06 380 SER A N 1
ATOM 3007 C CA . SER A 1 380 ? -8.109 20.594 1.388 1 97.06 380 SER A CA 1
ATOM 3008 C C . SER A 1 380 ? -8.461 19.234 0.789 1 97.06 380 SER A C 1
ATOM 3010 O O . SER A 1 380 ? -9.336 19.141 -0.076 1 97.06 380 SER A O 1
ATOM 3012 N N . HIS A 1 381 ? -7.812 18.203 1.221 1 97.5 381 HIS A N 1
ATOM 3013 C CA . HIS A 1 381 ? -8.055 16.875 0.662 1 97.5 381 HIS A CA 1
ATOM 3014 C C . HIS A 1 381 ? -9.391 16.312 1.143 1 97.5 381 HIS A C 1
ATOM 3016 O O . HIS A 1 381 ? -10.031 15.531 0.432 1 97.5 381 HIS A O 1
ATOM 3022 N N . LEU A 1 382 ? -9.828 16.656 2.354 1 98.38 382 LEU A N 1
ATOM 3023 C CA . LEU A 1 382 ? -11.172 16.297 2.775 1 98.38 382 LEU A CA 1
ATOM 3024 C C . LEU A 1 382 ? -12.227 16.938 1.881 1 98.38 382 LEU A C 1
ATOM 3026 O O . LEU A 1 382 ? -13.195 16.297 1.482 1 98.38 382 LEU A O 1
ATOM 3030 N N . GLN A 1 383 ? -11.984 18.219 1.547 1 98.31 383 GLN A N 1
ATOM 3031 C CA . GLN A 1 383 ? -12.859 18.922 0.618 1 98.31 383 GLN A CA 1
ATOM 3032 C C . GLN A 1 383 ? -12.883 18.234 -0.745 1 98.31 383 GLN A C 1
ATOM 3034 O O . GLN A 1 383 ? -13.945 18.109 -1.363 1 98.31 383 GLN A O 1
ATOM 3039 N N . GLU A 1 384 ? -11.719 17.844 -1.148 1 97.44 384 GLU A N 1
ATOM 3040 C CA . GLU A 1 384 ? -11.578 17.156 -2.436 1 97.44 384 GLU A CA 1
ATOM 3041 C C . GLU A 1 384 ? -12.445 15.906 -2.502 1 97.44 384 GLU A C 1
ATOM 3043 O O . GLU A 1 384 ? -13.133 15.68 -3.496 1 97.44 384 GLU A O 1
ATOM 3048 N N . ILE A 1 385 ? -12.43 15.07 -1.494 1 97.44 385 ILE A N 1
ATOM 3049 C CA . ILE A 1 385 ? -13.195 13.836 -1.439 1 97.44 385 ILE A CA 1
ATOM 3050 C C . ILE A 1 385 ? -14.688 14.141 -1.566 1 97.44 385 ILE A C 1
ATOM 3052 O O . ILE A 1 385 ? -15.406 13.461 -2.295 1 97.44 385 ILE A O 1
ATOM 3056 N N . SER A 1 386 ? -15.156 15.18 -0.919 1 97.44 386 SER A N 1
ATOM 3057 C CA . SER A 1 386 ? -16.562 15.578 -0.969 1 97.44 386 SER A CA 1
ATOM 3058 C C . SER A 1 386 ? -16.969 16.031 -2.371 1 97.44 386 SER A C 1
ATOM 3060 O O . SER A 1 386 ? -18 15.617 -2.889 1 97.44 386 SER A O 1
ATOM 3062 N N . GLU A 1 387 ? -16.156 16.859 -2.957 1 96.56 387 GLU A N 1
ATOM 3063 C CA . GLU A 1 387 ? -16.438 17.375 -4.297 1 96.56 387 GLU A CA 1
ATOM 3064 C C . GLU A 1 387 ? -16.438 16.25 -5.328 1 96.56 387 GLU A C 1
ATOM 3066 O O . GLU A 1 387 ? -17.297 16.219 -6.215 1 96.56 387 GLU A O 1
ATOM 3071 N N . ASP A 1 388 ? -15.508 15.398 -5.184 1 94.94 388 ASP A N 1
ATOM 3072 C CA . ASP A 1 388 ? -15.391 14.305 -6.137 1 94.94 388 ASP A CA 1
ATOM 3073 C C . ASP A 1 388 ? -16.609 13.383 -6.078 1 94.94 388 ASP A C 1
ATOM 3075 O O . ASP A 1 388 ? -16.969 12.75 -7.07 1 94.94 388 ASP A O 1
ATOM 3079 N N . ARG A 1 389 ? -17.219 13.25 -4.93 1 95.06 389 ARG A N 1
ATOM 3080 C CA . ARG A 1 389 ? -18.422 12.43 -4.773 1 95.06 389 ARG A CA 1
ATOM 3081 C C . ARG A 1 389 ? -19.656 13.156 -5.297 1 95.06 389 ARG A C 1
ATOM 3083 O O . ARG A 1 389 ? -20.719 12.555 -5.418 1 95.06 389 ARG A O 1
ATOM 3090 N N . GLY A 1 390 ? -19.594 14.477 -5.566 1 95.25 390 GLY A N 1
ATOM 3091 C CA . GLY A 1 390 ? -20.672 15.258 -6.156 1 95.25 390 GLY A CA 1
ATOM 3092 C C . GLY A 1 390 ? -21.641 15.812 -5.125 1 95.25 390 GLY A C 1
ATOM 3093 O O . GLY A 1 390 ? -22.766 16.203 -5.465 1 95.25 390 GLY A O 1
ATOM 3094 N N . ILE A 1 391 ? -21.312 15.844 -3.918 1 96.62 391 ILE A N 1
ATOM 3095 C CA . ILE A 1 391 ? -22.141 16.406 -2.859 1 96.62 391 ILE A CA 1
ATOM 3096 C C . ILE A 1 391 ? -21.797 17.875 -2.66 1 96.62 391 ILE A C 1
ATOM 3098 O O . ILE A 1 391 ? -20.625 18.25 -2.537 1 96.62 391 ILE A O 1
ATOM 3102 N N . PRO A 1 392 ? -22.812 18.75 -2.631 1 97.44 392 PRO A N 1
ATOM 3103 C CA . PRO A 1 392 ? -22.484 20.125 -2.283 1 97.44 392 PRO A CA 1
ATOM 3104 C C . PRO A 1 392 ? -21.688 20.234 -0.988 1 97.44 392 PRO A C 1
ATOM 3106 O O . PRO A 1 392 ? -22.078 19.672 0.037 1 97.44 392 PRO A O 1
ATOM 3109 N N . SER A 1 393 ? -20.516 20.891 -1.076 1 98.5 393 SER A N 1
ATOM 3110 C CA . SER A 1 393 ? -19.625 20.969 0.084 1 98.5 393 SER A CA 1
ATOM 3111 C C . SER A 1 393 ? -18.969 22.344 0.194 1 98.5 393 SER A C 1
ATOM 3113 O O . SER A 1 393 ? -18.703 22.984 -0.819 1 98.5 393 SER A O 1
ATOM 3115 N N . TYR A 1 394 ? -18.75 22.812 1.418 1 98.75 394 TYR A N 1
ATOM 3116 C CA . TYR A 1 394 ? -18.281 24.156 1.706 1 98.75 394 TYR A CA 1
ATOM 3117 C C . TYR A 1 394 ? -17.109 24.141 2.68 1 98.75 394 TYR A C 1
ATOM 3119 O O . TYR A 1 394 ? -17.281 23.844 3.865 1 98.75 394 TYR A O 1
ATOM 3127 N N . TRP A 1 395 ? -15.93 24.5 2.188 1 98.75 395 TRP A N 1
ATOM 3128 C CA . TRP A 1 395 ? -14.719 24.578 2.996 1 98.75 395 TRP A CA 1
ATOM 3129 C C . TRP A 1 395 ? -14.523 25.969 3.568 1 98.75 395 TRP A C 1
ATOM 3131 O O . TRP A 1 395 ? -14.273 26.922 2.828 1 98.75 395 TRP A O 1
ATOM 3141 N N . ILE A 1 396 ? -14.594 26.062 4.91 1 98.75 396 ILE A N 1
ATOM 3142 C CA . ILE A 1 396 ? -14.469 27.359 5.566 1 98.75 396 ILE A CA 1
ATOM 3143 C C . ILE A 1 396 ? -13.406 27.281 6.668 1 98.75 396 ILE A C 1
ATOM 3145 O O . ILE A 1 396 ? -13.188 26.219 7.246 1 98.75 396 ILE A O 1
ATOM 3149 N N . ASP A 1 397 ? -12.797 28.406 6.969 1 98.12 397 ASP A N 1
ATOM 3150 C CA . ASP A 1 397 ? -11.758 28.406 7.992 1 98.12 397 ASP A CA 1
ATOM 3151 C C . ASP A 1 397 ? -12.312 28.875 9.336 1 98.12 397 ASP A C 1
ATOM 3153 O O . ASP A 1 397 ? -11.672 28.703 10.375 1 98.12 397 ASP A O 1
ATOM 3157 N N . SER A 1 398 ? -13.492 29.5 9.281 1 97.19 398 SER A N 1
ATOM 3158 C CA . SER A 1 398 ? -14.117 29.984 10.508 1 97.19 398 SER A CA 1
ATOM 3159 C C . SER A 1 398 ? -15.586 30.328 10.273 1 97.19 398 SER A C 1
ATOM 3161 O O . SER A 1 398 ? -16.047 30.375 9.133 1 97.19 398 SER A O 1
ATOM 3163 N N . GLU A 1 399 ? -16.234 30.594 11.391 1 97.81 399 GLU A N 1
ATOM 3164 C CA . GLU A 1 399 ? -17.641 30.984 11.344 1 97.81 399 GLU A CA 1
ATOM 3165 C C . GLU A 1 399 ? -17.828 32.312 10.633 1 97.81 399 GLU A C 1
ATOM 3167 O O . GLU A 1 399 ? -18.938 32.656 10.195 1 97.81 399 GLU A O 1
ATOM 3172 N N . LYS A 1 400 ? -16.812 33.062 10.516 1 97.19 400 LYS A N 1
ATOM 3173 C CA . LYS A 1 400 ? -16.891 34.375 9.906 1 97.19 400 LYS A CA 1
ATOM 3174 C C . LYS A 1 400 ? -17.234 34.281 8.422 1 97.19 400 LYS A C 1
ATOM 3176 O O . LYS A 1 400 ? -17.625 35.281 7.809 1 97.19 400 LYS A O 1
ATOM 3181 N N . ARG A 1 401 ? -17.094 33.062 7.879 1 98.25 401 ARG A N 1
ATOM 3182 C CA . ARG A 1 401 ? -17.391 32.844 6.465 1 98.25 401 ARG A CA 1
ATOM 3183 C C . ARG A 1 401 ? -18.891 32.688 6.227 1 98.25 401 ARG A C 1
ATOM 3185 O O . ARG A 1 401 ? -19.344 32.688 5.082 1 98.25 401 ARG A O 1
ATOM 3192 N N . ILE A 1 402 ? -19.656 32.625 7.27 1 98.5 402 ILE A N 1
ATOM 3193 C CA . ILE A 1 402 ? -21.094 32.375 7.164 1 98.5 402 ILE A CA 1
ATOM 3194 C C . ILE A 1 402 ? -21.875 33.656 7.504 1 98.5 402 ILE A C 1
ATOM 3196 O O . ILE A 1 402 ? -21.703 34.219 8.586 1 98.5 402 ILE A O 1
ATOM 3200 N N . GLY A 1 403 ? -22.781 34 6.582 1 94.75 403 GLY A N 1
ATOM 3201 C CA . GLY A 1 403 ? -23.594 35.188 6.801 1 94.75 403 GLY A CA 1
ATOM 3202 C C . GLY A 1 403 ? -22.875 36.5 6.473 1 94.75 403 GLY A C 1
ATOM 3203 O O . GLY A 1 403 ? -21.75 36.469 5.961 1 94.75 403 GLY A O 1
ATOM 3204 N N . PRO A 1 404 ? -23.484 37.531 6.727 1 93.25 404 PRO A N 1
ATOM 3205 C CA . PRO A 1 404 ? -24.875 37.688 7.152 1 93.25 404 PRO A CA 1
ATOM 3206 C C . PRO A 1 404 ? -25.859 37.156 6.125 1 93.25 404 PRO A C 1
ATOM 3208 O O . PRO A 1 404 ? -25.562 37.125 4.926 1 93.25 404 PRO A O 1
ATOM 3211 N N . GLY A 1 405 ? -26.969 36.781 6.578 1 94.12 405 GLY A N 1
ATOM 3212 C CA . GLY A 1 405 ? -27.938 36.156 5.695 1 94.12 405 GLY A CA 1
ATOM 3213 C C . GLY A 1 405 ? -27.578 34.75 5.316 1 94.12 405 GLY A C 1
ATOM 3214 O O . GLY A 1 405 ? -26.656 34.156 5.898 1 94.12 405 GLY A O 1
ATOM 3215 N N . ASN A 1 406 ? -28.328 34.188 4.332 1 97.12 406 ASN A N 1
ATOM 3216 C CA . ASN A 1 406 ? -28.094 32.844 3.877 1 97.12 406 ASN A CA 1
ATOM 3217 C C . ASN A 1 406 ? -27.031 32.781 2.773 1 97.12 406 ASN A C 1
ATOM 3219 O O . ASN A 1 406 ? -27.328 32.406 1.642 1 97.12 406 ASN A O 1
ATOM 3223 N N . ARG A 1 407 ? -25.875 33.219 3.217 1 97.88 407 ARG A N 1
ATOM 3224 C CA . ARG A 1 407 ? -24.719 33.25 2.324 1 97.88 407 ARG A CA 1
ATOM 3225 C C . ARG A 1 407 ? -23.5 32.625 2.977 1 97.88 407 ARG A C 1
ATOM 3227 O O . ARG A 1 407 ? -23.359 32.625 4.203 1 97.88 407 ARG A O 1
ATOM 3234 N N . ILE A 1 408 ? -22.578 32.094 2.107 1 98.38 408 ILE A N 1
ATOM 3235 C CA . ILE A 1 408 ? -21.375 31.469 2.623 1 98.38 408 ILE A CA 1
ATOM 3236 C C . ILE A 1 408 ? -20.219 31.688 1.655 1 98.38 408 ILE A C 1
ATOM 3238 O O . ILE A 1 408 ? -20.375 31.547 0.441 1 98.38 408 ILE A O 1
ATOM 3242 N N . ALA A 1 409 ? -19.172 32.219 2.174 1 98.44 409 ALA A N 1
ATOM 3243 C CA . ALA A 1 409 ? -17.922 32.281 1.425 1 98.44 409 ALA A CA 1
ATOM 3244 C C . ALA A 1 409 ? -17.047 31.062 1.707 1 98.44 409 ALA A C 1
ATOM 3246 O O . ALA A 1 409 ? -16.75 30.766 2.863 1 98.44 409 ALA A O 1
ATOM 3247 N N . HIS A 1 410 ? -16.656 30.297 0.639 1 98.38 410 HIS A N 1
ATOM 3248 C CA . HIS A 1 410 ? -15.953 29.031 0.848 1 98.38 410 HIS A CA 1
ATOM 3249 C C . HIS A 1 410 ? -14.953 28.766 -0.269 1 98.38 410 HIS A C 1
ATOM 3251 O O . HIS A 1 410 ? -15.008 29.406 -1.321 1 98.38 410 HIS A O 1
ATOM 3257 N N . LYS A 1 411 ? -14.023 27.891 0.024 1 97.75 411 LYS A N 1
ATOM 3258 C CA . LYS A 1 411 ? -13.047 27.516 -0.992 1 97.75 411 LYS A CA 1
ATOM 3259 C C . LYS A 1 411 ? -13.422 26.172 -1.633 1 97.75 411 LYS A C 1
ATOM 3261 O O . LYS A 1 411 ? -13.992 25.297 -0.972 1 97.75 411 LYS A O 1
ATOM 3266 N N . LEU A 1 412 ? -13.078 26.078 -2.912 1 95.56 412 LEU A N 1
ATOM 3267 C CA . LEU A 1 412 ? -13.164 24.812 -3.627 1 95.56 412 LEU A CA 1
ATOM 3268 C C . LEU A 1 412 ? -11.844 24.047 -3.525 1 95.56 412 LEU A C 1
ATOM 3270 O O . LEU A 1 412 ? -10.828 24.609 -3.107 1 95.56 412 LEU A O 1
ATOM 3274 N N . LYS A 1 413 ? -11.859 22.797 -3.918 1 91.56 413 LYS A N 1
ATOM 3275 C CA . LYS A 1 413 ? -10.695 21.938 -3.775 1 91.56 413 LYS A CA 1
ATOM 3276 C C . LYS A 1 413 ? -9.492 22.5 -4.527 1 91.56 413 LYS A C 1
ATOM 3278 O O . LYS A 1 413 ? -8.352 22.297 -4.121 1 91.56 413 LYS A O 1
ATOM 3283 N N . HIS A 1 414 ? -9.695 23.266 -5.555 1 88 414 HIS A N 1
ATOM 3284 C CA . HIS A 1 414 ? -8.586 23.797 -6.336 1 88 414 HIS A CA 1
ATOM 3285 C C . HIS A 1 414 ? -8.133 25.156 -5.797 1 88 414 HIS A C 1
ATOM 3287 O O . HIS A 1 414 ? -7.242 25.781 -6.367 1 88 414 HIS A O 1
ATOM 3293 N N . GLY A 1 415 ? -8.805 25.656 -4.805 1 90.06 415 GLY A N 1
ATOM 3294 C CA . GLY A 1 415 ? -8.289 26.828 -4.102 1 90.06 415 GLY A CA 1
ATOM 3295 C C . GLY A 1 415 ? -9.086 28.094 -4.375 1 90.06 415 GLY A C 1
ATOM 3296 O O . GLY A 1 415 ? -8.875 29.109 -3.723 1 90.06 415 GLY A O 1
ATOM 3297 N N . GLU A 1 416 ? -10.047 28.031 -5.211 1 92.12 416 GLU A N 1
ATOM 3298 C CA . GLU A 1 416 ? -10.836 29.203 -5.57 1 92.12 416 GLU A CA 1
ATOM 3299 C C . GLU A 1 416 ? -11.812 29.578 -4.461 1 92.12 416 GLU A C 1
ATOM 3301 O O . GLU A 1 416 ? -12.445 28.703 -3.865 1 92.12 416 GLU A O 1
ATOM 3306 N N . LEU A 1 417 ? -11.867 30.891 -4.184 1 96.44 417 LEU A N 1
ATOM 3307 C CA . LEU A 1 417 ? -12.836 31.406 -3.229 1 96.44 417 LEU A CA 1
ATOM 3308 C C . LEU A 1 417 ? -14.164 31.719 -3.918 1 96.44 417 LEU A C 1
ATOM 3310 O O . LEU A 1 417 ? -14.188 32.406 -4.934 1 96.44 417 LEU A O 1
ATOM 3314 N N . VAL A 1 418 ? -15.203 31.188 -3.375 1 97.19 418 VAL A N 1
ATOM 3315 C CA . VAL A 1 418 ? -16.531 31.344 -3.975 1 97.19 418 VAL A CA 1
ATOM 3316 C C . VAL A 1 418 ? -17.531 31.781 -2.91 1 97.19 418 VAL A C 1
ATOM 3318 O O . VAL A 1 418 ? -17.438 31.359 -1.754 1 97.19 418 VAL A O 1
ATOM 3321 N N . GLU A 1 419 ? -18.422 32.625 -3.34 1 97.56 419 GLU A N 1
ATOM 3322 C CA . GLU A 1 419 ? -19.562 33 -2.498 1 97.56 419 GLU A CA 1
ATOM 3323 C C . GLU A 1 419 ? -20.844 32.375 -3.02 1 97.56 419 GLU A C 1
ATOM 3325 O O . GLU A 1 419 ? -21.172 32.5 -4.199 1 97.56 419 GLU A O 1
ATOM 3330 N N . THR A 1 420 ? -21.531 31.688 -2.17 1 97.81 420 THR A N 1
ATOM 3331 C CA . THR A 1 420 ? -22.766 31.031 -2.551 1 97.81 420 THR A CA 1
ATOM 3332 C C . THR A 1 420 ? -23.953 31.594 -1.772 1 97.81 420 THR A C 1
ATOM 3334 O O . THR A 1 420 ? -23.922 31.656 -0.542 1 97.81 420 THR A O 1
ATOM 3337 N N . GLU A 1 421 ? -25.031 31.969 -2.51 1 97.19 421 GLU A N 1
ATOM 3338 C CA . GLU A 1 421 ? -26.25 32.469 -1.897 1 97.19 421 GLU A CA 1
ATOM 3339 C C . GLU A 1 421 ? -27.281 31.328 -1.756 1 97.19 421 GLU A C 1
ATOM 3341 O O . GLU A 1 421 ? -27.297 30.391 -2.549 1 97.19 421 GLU A O 1
ATOM 3346 N N . ASN A 1 422 ? -28.062 31.453 -0.728 1 96.31 422 ASN A N 1
ATOM 3347 C CA . ASN A 1 422 ? -29.141 30.5 -0.465 1 96.31 422 ASN A CA 1
ATOM 3348 C C . ASN A 1 422 ? -28.625 29.062 -0.448 1 96.31 422 ASN A C 1
ATOM 3350 O O . ASN A 1 422 ? -29.188 28.203 -1.119 1 96.31 422 ASN A O 1
ATOM 3354 N N . TRP A 1 423 ? -27.5 28.906 0.312 1 97.19 423 TRP A N 1
ATOM 3355 C CA . TRP A 1 423 ? -26.844 27.609 0.35 1 97.19 423 TRP A CA 1
ATOM 3356 C C . TRP A 1 423 ? -27.562 26.656 1.298 1 97.19 423 TRP A C 1
ATOM 3358 O O . TRP A 1 423 ? -27.406 25.438 1.208 1 97.19 423 TRP A O 1
ATOM 3368 N N . LEU A 1 424 ? -28.359 27.172 2.221 1 97.62 424 LEU A N 1
ATOM 3369 C CA . LEU A 1 424 ? -29.188 26.359 3.107 1 97.62 424 LEU A CA 1
ATOM 3370 C C . LEU 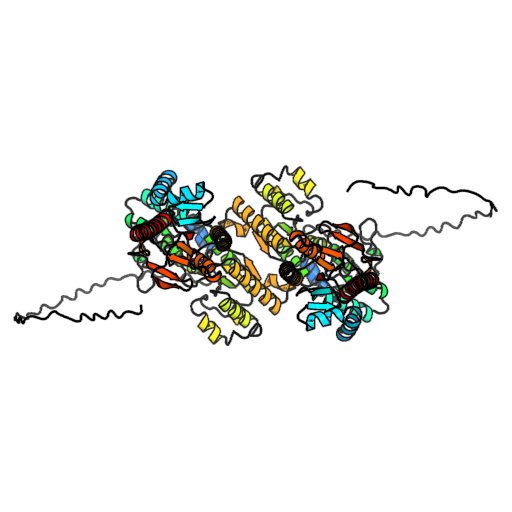A 1 424 ? -30.641 26.406 2.678 1 97.62 424 LEU A C 1
ATOM 3372 O O . LEU A 1 424 ? -31.281 27.453 2.74 1 97.62 424 LEU A O 1
ATOM 3376 N N . PRO A 1 425 ? -31.172 25.312 2.352 1 94.62 425 PRO A N 1
ATOM 3377 C CA . PRO A 1 425 ? -32.594 25.312 1.983 1 94.62 425 PRO A CA 1
ATOM 3378 C C . PRO A 1 425 ? -33.5 25.484 3.188 1 94.62 425 PRO A C 1
ATOM 3380 O O . PRO A 1 425 ? -33.094 25.25 4.324 1 94.62 425 PRO A O 1
ATOM 3383 N N . GLU A 1 426 ? -34.781 25.797 2.881 1 91.44 426 GLU A N 1
ATOM 3384 C CA . GLU A 1 426 ? -35.75 26.047 3.945 1 91.44 426 GLU A CA 1
ATOM 3385 C C . GLU A 1 426 ? -36.25 24.75 4.562 1 91.44 426 GLU A C 1
ATOM 3387 O O . GLU A 1 426 ? -36.625 24.703 5.738 1 91.44 426 GLU A O 1
ATOM 3392 N N . CYS A 1 427 ? -36.219 23.75 3.838 1 93.44 427 CYS A N 1
ATOM 3393 C CA . CYS A 1 427 ? -36.688 22.453 4.309 1 93.44 427 CYS A CA 1
ATOM 3394 C C . CYS A 1 427 ? -35.719 21.812 5.273 1 93.44 427 CYS A C 1
ATOM 3396 O O . CYS A 1 427 ? -34.562 22.281 5.395 1 93.44 427 CYS A O 1
ATOM 3398 N N . PRO A 1 428 ? -36.188 20.844 6.02 1 95.38 428 PRO A N 1
ATOM 3399 C CA . PRO A 1 428 ? -35.219 20.109 6.875 1 95.38 428 PRO A CA 1
ATOM 3400 C C . PRO A 1 428 ? -34.094 19.484 6.086 1 95.38 428 PRO A C 1
ATOM 3402 O O . PRO A 1 428 ? -34.281 18.969 4.984 1 95.38 428 PRO A O 1
ATOM 3405 N N . ILE A 1 429 ? -32.906 19.562 6.727 1 97.25 429 ILE A N 1
ATOM 3406 C CA . ILE A 1 429 ? -31.766 19.062 5.98 1 97.25 429 ILE A CA 1
ATOM 3407 C C . ILE A 1 429 ? -30.891 18.188 6.895 1 97.25 429 ILE A C 1
ATOM 3409 O O . ILE A 1 429 ? -30.938 18.328 8.117 1 97.25 429 ILE A O 1
ATOM 3413 N N . THR A 1 430 ? -30.109 17.344 6.277 1 98.44 430 THR A N 1
ATOM 3414 C CA . THR A 1 430 ? -29.047 16.578 6.91 1 98.44 430 THR A CA 1
ATOM 3415 C C . THR A 1 430 ? -27.672 17.047 6.406 1 98.44 430 THR A C 1
ATOM 3417 O O . THR A 1 430 ? -27.391 16.969 5.207 1 98.44 430 THR A O 1
ATOM 3420 N N . ILE A 1 431 ? -26.859 17.484 7.379 1 98.5 431 ILE A N 1
ATOM 3421 C CA . ILE A 1 431 ? -25.562 18.047 7.027 1 98.5 431 ILE A CA 1
ATOM 3422 C C . ILE A 1 431 ? -24.438 17.156 7.547 1 98.5 431 ILE A C 1
ATOM 3424 O O . ILE A 1 431 ? -24.422 16.797 8.727 1 98.5 431 ILE A O 1
ATOM 3428 N N . GLY A 1 432 ? -23.5 16.734 6.633 1 98.75 432 GLY A N 1
ATOM 3429 C CA . GLY A 1 432 ? -22.25 16.156 7.094 1 98.75 432 GLY A CA 1
ATOM 3430 C C . GLY A 1 432 ? -21.234 17.188 7.535 1 98.75 432 GLY A C 1
ATOM 3431 O O . GLY A 1 432 ? -21.078 18.234 6.891 1 98.75 432 GLY A O 1
ATOM 3432 N N . VAL A 1 433 ? -20.562 16.938 8.633 1 98.81 433 VAL A N 1
ATOM 3433 C CA . VAL A 1 433 ? -19.594 17.875 9.156 1 98.81 433 VAL A CA 1
ATOM 3434 C C . VAL A 1 433 ? -18.266 17.156 9.438 1 98.81 433 VAL A C 1
ATOM 3436 O O . VAL A 1 433 ? -18.266 16.062 9.992 1 98.81 433 VAL A O 1
ATOM 3439 N N . THR A 1 434 ? -17.203 17.734 8.984 1 98.75 434 THR A N 1
ATOM 3440 C CA . THR A 1 434 ? -15.852 17.281 9.305 1 98.75 434 THR A CA 1
ATOM 3441 C C . THR A 1 434 ? -14.898 18.453 9.469 1 98.75 434 THR A C 1
ATOM 3443 O O . THR A 1 434 ? -15.289 19.609 9.266 1 98.75 434 THR A O 1
ATOM 3446 N N . SER A 1 435 ? -13.773 18.203 10 1 98.62 435 SER A N 1
ATOM 3447 C CA . SER A 1 435 ? -12.758 19.234 10.164 1 98.62 435 SER A CA 1
ATOM 3448 C C . SER A 1 435 ? -11.352 18.656 10.039 1 98.62 435 SER A C 1
ATOM 3450 O O . SER A 1 435 ? -11.133 17.484 10.344 1 98.62 435 SER A O 1
ATOM 3452 N N . GLY A 1 436 ? -10.438 19.5 9.578 1 98 436 GLY A N 1
ATOM 3453 C CA . GLY A 1 436 ? -9.055 19.078 9.406 1 98 436 GLY A CA 1
ATOM 3454 C C . GLY A 1 436 ? -8.359 18.797 10.719 1 98 436 GLY A C 1
ATOM 3455 O O . GLY A 1 436 ? -8.844 19.172 11.789 1 98 436 GLY A O 1
ATOM 3456 N N . ALA A 1 437 ? -7.145 18.297 10.633 1 97.69 437 ALA A N 1
ATOM 3457 C CA . ALA A 1 437 ? -6.359 17.844 11.781 1 97.69 437 ALA A CA 1
ATOM 3458 C C . ALA A 1 437 ? -5.883 19.031 12.617 1 97.69 437 ALA A C 1
ATOM 3460 O O . ALA A 1 437 ? -5.492 18.875 13.773 1 97.69 437 ALA A O 1
ATOM 3461 N N . SER A 1 438 ? -5.949 20.234 12.102 1 97.88 438 SER A N 1
ATOM 3462 C CA . SER A 1 438 ? -5.469 21.422 12.797 1 97.88 438 SER A CA 1
ATOM 3463 C C . SER A 1 438 ? -6.629 22.25 13.344 1 97.88 438 SER A C 1
ATOM 3465 O O . SER A 1 438 ? -6.438 23.375 13.789 1 97.88 438 SER A O 1
ATOM 3467 N N . THR A 1 439 ? -7.797 21.75 13.359 1 98.31 439 THR A N 1
ATOM 3468 C CA . THR A 1 439 ? -8.969 22.562 13.664 1 98.31 439 THR A CA 1
ATOM 3469 C C . THR A 1 439 ? -9.531 22.219 15.039 1 98.31 439 THR A C 1
ATOM 3471 O O . THR A 1 439 ? -9.969 21.094 15.266 1 98.31 439 THR A O 1
ATOM 3474 N N . PRO A 1 440 ? -9.609 23.188 15.914 1 97.69 440 PRO A N 1
ATOM 3475 C CA . PRO A 1 440 ? -10.25 22.938 17.203 1 97.69 440 PRO A CA 1
ATOM 3476 C C . PRO A 1 440 ? -11.75 22.672 17.094 1 97.69 440 PRO A C 1
ATOM 3478 O O . PRO A 1 440 ? -12.406 23.219 16.203 1 97.69 440 PRO A O 1
ATOM 3481 N N . ASP A 1 441 ? -12.258 21.938 18.062 1 97.56 441 ASP A N 1
ATOM 3482 C CA . ASP A 1 441 ? -13.688 21.672 18.109 1 97.56 441 ASP A CA 1
ATOM 3483 C C . ASP A 1 441 ? -14.5 22.953 18.219 1 97.56 441 ASP A C 1
ATOM 3485 O O . ASP A 1 441 ? -15.594 23.062 17.656 1 97.56 441 ASP A O 1
ATOM 3489 N N . LYS A 1 442 ? -13.969 23.875 18.891 1 97.62 442 LYS A N 1
ATOM 3490 C CA . LYS A 1 442 ? -14.648 25.156 19.109 1 97.62 442 LYS A CA 1
ATOM 3491 C C . LYS A 1 442 ? -14.93 25.859 17.797 1 97.62 442 LYS A C 1
ATOM 3493 O O . LYS A 1 442 ? -15.961 26.516 17.641 1 97.62 442 LYS A O 1
ATOM 3498 N N . VAL A 1 443 ? -14.062 25.75 16.875 1 97.94 443 VAL A N 1
ATOM 3499 C CA . VAL A 1 443 ? -14.227 26.391 15.578 1 97.94 443 VAL A CA 1
ATOM 3500 C C . VAL A 1 443 ? -15.398 25.766 14.836 1 97.94 443 VAL A C 1
ATOM 3502 O O . VAL A 1 443 ? -16.172 26.453 14.18 1 97.94 443 VAL A O 1
ATOM 3505 N N . VAL A 1 444 ? -15.508 24.484 14.953 1 98.38 444 VAL A N 1
ATOM 3506 C CA . VAL A 1 444 ? -16.609 23.75 14.336 1 98.38 444 VAL A CA 1
ATOM 3507 C C . VAL A 1 444 ? -17.938 24.156 14.984 1 98.38 444 VAL A C 1
ATOM 3509 O O . VAL A 1 444 ? -18.922 24.406 14.281 1 98.38 444 VAL A O 1
ATOM 3512 N N . GLU A 1 445 ? -17.906 24.188 16.266 1 98.19 445 GLU A N 1
ATOM 3513 C CA . GLU A 1 445 ? -19.094 24.609 17 1 98.19 445 GLU A CA 1
ATOM 3514 C C . GLU A 1 445 ? -19.562 26 16.547 1 98.19 445 GLU A C 1
ATOM 3516 O O . GLU A 1 445 ? -20.75 26.203 16.281 1 98.19 445 GLU A O 1
ATOM 3521 N N . ASP A 1 446 ? -18.641 26.922 16.5 1 98.06 446 ASP A N 1
ATOM 3522 C CA . ASP A 1 446 ? -18.984 28.297 16.125 1 98.06 446 ASP A CA 1
ATOM 3523 C C . ASP A 1 446 ? -19.594 28.344 14.727 1 98.06 446 ASP A C 1
ATOM 3525 O O . ASP A 1 446 ? -20.531 29.109 14.477 1 98.06 446 ASP A O 1
ATOM 3529 N N . ALA A 1 447 ? -19.109 27.562 13.844 1 98.38 447 ALA A N 1
ATOM 3530 C CA . ALA A 1 447 ? -19.672 27.484 12.5 1 98.38 447 ALA A CA 1
ATOM 3531 C C . ALA A 1 447 ? -21.094 26.922 12.531 1 98.38 447 ALA A C 1
ATOM 3533 O O . ALA A 1 447 ? -21.984 27.453 11.875 1 98.38 447 ALA A O 1
ATOM 3534 N N . LEU A 1 448 ? -21.312 25.875 13.273 1 98.38 448 LEU A N 1
ATOM 3535 C CA . LEU A 1 448 ? -22.609 25.219 13.359 1 98.38 448 LEU A CA 1
ATOM 3536 C C . LEU A 1 448 ? -23.641 26.156 13.969 1 98.38 448 LEU A C 1
ATOM 3538 O O . LEU A 1 448 ? -24.812 26.156 13.555 1 98.38 448 LEU A O 1
ATOM 3542 N N . ILE A 1 449 ? -23.234 26.906 14.945 1 98.06 449 ILE A N 1
ATOM 3543 C CA . ILE A 1 449 ? -24.141 27.875 15.578 1 98.06 449 ILE A CA 1
ATOM 3544 C C . ILE A 1 449 ? -24.672 28.844 14.531 1 98.06 449 ILE A C 1
ATOM 3546 O O . ILE A 1 449 ? -25.859 29.172 14.531 1 98.06 449 ILE A O 1
ATOM 3550 N N . LYS A 1 450 ? -23.797 29.297 13.648 1 98.19 450 LYS A N 1
ATOM 3551 C CA . LYS A 1 450 ? -24.234 30.172 12.57 1 98.19 450 LYS A CA 1
ATOM 3552 C C . LYS A 1 450 ? -25.266 29.484 11.68 1 98.19 450 LYS A C 1
ATOM 3554 O O . LYS A 1 450 ? -26.234 30.094 11.234 1 98.19 450 LYS A O 1
ATOM 3559 N N . VAL A 1 451 ? -25.047 28.25 11.391 1 98 451 VAL A N 1
ATOM 3560 C CA . VAL A 1 451 ? -25.953 27.453 10.57 1 98 451 VAL A CA 1
ATOM 3561 C C . VAL A 1 451 ? -27.328 27.391 11.242 1 98 451 VAL A C 1
ATOM 3563 O O . VAL A 1 451 ? -28.359 27.609 10.602 1 98 451 VAL A O 1
ATOM 3566 N N . PHE A 1 452 ? -27.328 27.109 12.523 1 97.25 452 PHE A N 1
ATOM 3567 C CA . PHE A 1 452 ? -28.562 27 13.289 1 97.25 452 PHE A CA 1
ATOM 3568 C C . PHE A 1 452 ? -29.312 28.312 13.289 1 97.25 452 PHE A C 1
ATOM 3570 O O . PHE A 1 452 ? -30.547 28.344 13.195 1 97.25 452 PHE A O 1
ATOM 3577 N N . ASP A 1 453 ? -28.547 29.344 13.398 1 96.31 453 ASP A N 1
ATOM 3578 C CA . ASP A 1 453 ? -29.141 30.672 13.438 1 96.31 453 ASP A CA 1
ATOM 3579 C C . ASP A 1 453 ? -29.859 31 12.125 1 96.31 453 ASP A C 1
ATOM 3581 O O . ASP A 1 453 ? -30.969 31.531 12.133 1 96.31 453 ASP A O 1
ATOM 3585 N N . ILE A 1 454 ? -29.281 30.688 11.047 1 96.56 454 ILE A N 1
ATOM 3586 C CA . ILE A 1 454 ? -29.859 30.953 9.734 1 96.56 454 ILE A CA 1
ATOM 3587 C C . ILE A 1 454 ? -31.141 30.141 9.562 1 96.56 454 ILE A C 1
ATOM 3589 O O . ILE A 1 454 ? -32.156 30.672 9.102 1 96.56 454 ILE A O 1
ATOM 3593 N N . LYS A 1 455 ? -31.078 28.922 9.945 1 95.69 455 LYS A N 1
ATOM 3594 C CA . LYS A 1 455 ? -32.219 28.016 9.797 1 95.69 455 LYS A CA 1
ATOM 3595 C C . LYS A 1 455 ? -33.375 28.453 10.695 1 95.69 455 LYS A C 1
ATOM 3597 O O . LYS A 1 455 ? -34.531 28.375 10.305 1 95.69 455 LYS A O 1
ATOM 3602 N N . ARG A 1 456 ? -33.062 28.922 11.797 1 92.81 456 ARG A N 1
ATOM 3603 C CA . ARG A 1 456 ? -34.094 29.406 12.727 1 92.81 456 ARG A CA 1
ATOM 3604 C C . ARG A 1 456 ? -34.75 30.672 12.195 1 92.81 456 ARG A C 1
ATOM 3606 O O . ARG A 1 456 ? -35.969 30.844 12.32 1 92.81 456 ARG A O 1
ATOM 3613 N N . GLU A 1 457 ? -33.969 31.547 11.672 1 91.38 457 GLU A N 1
ATOM 3614 C CA . GLU A 1 457 ? -34.5 32.781 11.125 1 91.38 457 GLU A CA 1
ATOM 3615 C C . GLU A 1 457 ? -35.406 32.531 9.945 1 91.38 457 GLU A C 1
ATOM 3617 O O . GLU A 1 457 ? -36.438 33.188 9.781 1 91.38 457 GLU A O 1
ATOM 3622 N N . ALA A 1 458 ? -35.094 31.609 9.203 1 86.62 458 ALA A N 1
ATOM 3623 C CA . ALA A 1 458 ? -35.906 31.25 8.062 1 86.62 458 ALA A CA 1
ATOM 3624 C C . ALA A 1 458 ? -37.25 30.672 8.516 1 86.62 458 ALA A C 1
ATOM 3626 O O . ALA A 1 458 ? -38.281 30.906 7.887 1 86.62 458 ALA A O 1
ATOM 3627 N N . ALA A 1 459 ? -37.188 29.953 9.5 1 83.88 459 ALA A N 1
ATOM 3628 C CA . ALA A 1 459 ? -38.406 29.344 10.023 1 83.88 459 ALA A CA 1
ATOM 3629 C C . ALA A 1 459 ? -39.344 30.406 10.602 1 83.88 459 ALA A C 1
ATOM 3631 O O . ALA A 1 459 ? -40.562 30.266 10.523 1 83.88 459 ALA A O 1
ATOM 3632 N N . LEU A 1 460 ? -38.781 31.406 11.141 1 84 460 LEU A N 1
ATOM 3633 C CA . LEU A 1 460 ? -39.594 32.5 11.734 1 84 460 LEU A CA 1
ATOM 3634 C C . LEU A 1 460 ? -40.25 33.344 10.648 1 84 460 LEU A C 1
ATOM 3636 O O . LEU A 1 460 ? -41.312 33.938 10.875 1 84 460 LEU A O 1
ATOM 3640 N N . GLN A 1 461 ? -39.719 33.438 9.523 1 74.38 461 GLN A N 1
ATOM 3641 C CA . GLN A 1 461 ? -40.281 34.219 8.43 1 74.38 461 GLN A CA 1
ATOM 3642 C C . GLN A 1 461 ? -41.438 33.469 7.762 1 74.38 461 GLN A C 1
ATOM 3644 O O . GLN A 1 461 ? -42.344 34.125 7.223 1 74.38 461 GLN A O 1
ATOM 3649 N N . VAL A 1 462 ? -41.531 32.188 7.852 1 67.31 462 VAL A N 1
ATOM 3650 C CA . VAL A 1 462 ? -42.594 31.391 7.223 1 67.31 462 VAL A CA 1
ATOM 3651 C C . VAL A 1 462 ? -43.75 31.203 8.203 1 67.31 462 VAL A C 1
ATOM 3653 O O . VAL A 1 462 ? -44.906 30.953 7.797 1 67.31 462 VAL A O 1
ATOM 3656 N N . ALA A 1 463 ? -43.406 31.438 9.359 1 58.38 463 ALA A N 1
ATOM 3657 C CA . ALA A 1 463 ? -44.5 31.359 10.312 1 58.38 463 ALA A CA 1
ATOM 3658 C C . ALA A 1 463 ? -45.281 32.688 10.367 1 58.38 463 ALA A C 1
ATOM 3660 O O . ALA A 1 463 ? -44.688 33.75 10.5 1 58.38 463 ALA A O 1
ATOM 3661 N N . MET B 1 1 ? -51.312 -32.406 -3.25 1 13.8 1 MET B N 1
ATOM 3662 C CA . MET B 1 1 ? -51.406 -33.844 -3.59 1 13.8 1 MET B CA 1
ATOM 3663 C C . MET B 1 1 ? -50.094 -34.531 -3.295 1 13.8 1 MET B C 1
ATOM 3665 O O . MET B 1 1 ? -49.062 -34.25 -3.924 1 13.8 1 MET B O 1
ATOM 3669 N N . ALA B 1 2 ? -49.844 -34.938 -2.023 1 18.06 2 ALA B N 1
ATOM 3670 C CA . ALA B 1 2 ? -48.844 -35.219 -0.991 1 18.06 2 ALA B CA 1
ATOM 3671 C C . ALA B 1 2 ? -48.219 -36.594 -1.211 1 18.06 2 ALA B C 1
ATOM 3673 O O . ALA B 1 2 ? -47.5 -37.094 -0.342 1 18.06 2 ALA B O 1
ATOM 3674 N N . THR B 1 3 ? -48.312 -37.25 -2.494 1 16.11 3 THR B N 1
ATOM 3675 C CA . THR B 1 3 ? -48.375 -38.719 -2.459 1 16.11 3 THR B CA 1
ATOM 3676 C C . THR B 1 3 ? -47.031 -39.312 -2.137 1 16.11 3 THR B C 1
ATOM 3678 O O . THR B 1 3 ? -46 -38.719 -2.389 1 16.11 3 THR B O 1
ATOM 3681 N N . THR B 1 4 ? -46.812 -40.719 -1.875 1 16.11 4 THR B N 1
ATOM 3682 C CA . THR B 1 4 ? -46.406 -41.812 -1.021 1 16.11 4 THR B CA 1
ATOM 3683 C C . THR B 1 4 ? -45.125 -42.469 -1.582 1 16.11 4 THR B C 1
ATOM 3685 O O . THR B 1 4 ? -44.375 -43.094 -0.846 1 16.11 4 THR B O 1
ATOM 3688 N N . LEU B 1 5 ? -44.562 -42.438 -2.84 1 16.72 5 LEU B N 1
ATOM 3689 C CA . LEU B 1 5 ? -44.312 -43.812 -3.238 1 16.72 5 LEU B CA 1
ATOM 3690 C C . LEU B 1 5 ? -42.969 -44.281 -2.646 1 16.72 5 LEU B C 1
ATOM 3692 O O . LEU B 1 5 ? -41.969 -43.594 -2.734 1 16.72 5 LEU B O 1
ATOM 3696 N N . GLN B 1 6 ? -42.781 -45.469 -1.968 1 16.11 6 GLN B N 1
ATOM 3697 C CA . GLN B 1 6 ? -42.156 -46.406 -1.015 1 16.11 6 GLN B CA 1
ATOM 3698 C C . GLN B 1 6 ? -40.969 -47.094 -1.634 1 16.11 6 GLN B C 1
ATOM 3700 O O . GLN B 1 6 ? -39.969 -47.375 -0.952 1 16.11 6 GLN B O 1
ATOM 3705 N N . LEU B 1 7 ? -40.781 -47.719 -2.859 1 16.16 7 LEU B N 1
ATOM 3706 C CA . LEU B 1 7 ? -40.438 -49.156 -2.844 1 16.16 7 LEU B CA 1
ATOM 3707 C C . LEU B 1 7 ? -38.969 -49.344 -2.611 1 16.16 7 LEU B C 1
ATOM 3709 O O . LEU B 1 7 ? -38.125 -48.688 -3.256 1 16.16 7 LEU B O 1
ATOM 3713 N N . CYS B 1 8 ? -38.406 -50.25 -1.612 1 16.69 8 CYS B N 1
ATOM 3714 C CA . CYS B 1 8 ? -37.438 -50.906 -0.733 1 16.69 8 CYS B CA 1
ATOM 3715 C C . CYS B 1 8 ? -36.625 -51.969 -1.481 1 16.69 8 CYS B C 1
ATOM 3717 O O . CYS B 1 8 ? -35.844 -52.688 -0.876 1 16.69 8 CYS B O 1
ATOM 3719 N N . ARG B 1 9 ? -36.438 -52.125 -2.715 1 15.06 9 ARG B N 1
ATOM 3720 C CA . ARG B 1 9 ? -36.156 -53.5 -3.102 1 15.06 9 ARG B CA 1
ATOM 3721 C C . ARG B 1 9 ? -34.75 -53.906 -2.703 1 15.06 9 ARG B C 1
ATOM 3723 O O . ARG B 1 9 ? -33.781 -53.25 -3.121 1 15.06 9 ARG B O 1
ATOM 3730 N N . PHE B 1 10 ? -34.438 -54.875 -1.68 1 16.09 10 PHE B N 1
ATOM 3731 C CA . PHE B 1 10 ? -33.531 -55.594 -0.806 1 16.09 10 PHE B CA 1
ATOM 3732 C C . PHE B 1 10 ? -32.719 -56.625 -1.588 1 16.09 10 PHE B C 1
ATOM 3734 O O . PHE B 1 10 ? -31.656 -57.062 -1.151 1 16.09 10 PHE B O 1
ATOM 3741 N N . CYS B 1 11 ? -32.969 -57.219 -2.729 1 15.1 11 CYS B N 1
ATOM 3742 C CA . CYS B 1 11 ? -33 -58.688 -2.645 1 15.1 11 CYS B CA 1
ATOM 3743 C C . CYS B 1 11 ? -31.562 -59.25 -2.641 1 15.1 11 CYS B C 1
ATOM 3745 O O . CYS B 1 11 ? -31.219 -60.062 -1.776 1 15.1 11 CYS B O 1
ATOM 3747 N N . ILE B 1 12 ? -30.844 -59.812 -3.758 1 15.31 12 ILE B N 1
ATOM 3748 C CA . ILE B 1 12 ? -30.938 -61.25 -4.012 1 15.31 12 ILE B CA 1
ATOM 3749 C C . ILE B 1 12 ? -29.625 -61.938 -3.611 1 15.31 12 ILE B C 1
ATOM 3751 O O . ILE B 1 12 ? -29.625 -62.906 -2.883 1 15.31 12 ILE B O 1
ATOM 3755 N N . ARG B 1 13 ? -28.5 -61.969 -4.375 1 15.7 13 ARG B N 1
ATOM 3756 C CA . ARG B 1 13 ? -28.234 -63.312 -4.871 1 15.7 13 ARG B CA 1
ATOM 3757 C C . ARG B 1 13 ? -27.234 -64.062 -3.986 1 15.7 13 ARG B C 1
ATOM 3759 O O . ARG B 1 13 ? -26.344 -63.438 -3.408 1 15.7 13 ARG B O 1
ATOM 3766 N N . THR B 1 14 ? -27.328 -65.312 -3.969 1 15.62 14 THR B N 1
ATOM 3767 C CA . THR B 1 14 ? -27.141 -66.562 -3.197 1 15.62 14 THR B CA 1
ATOM 3768 C C . THR B 1 14 ? -25.688 -67 -3.227 1 15.62 14 THR B C 1
ATOM 3770 O O . THR B 1 14 ? -25.078 -67.25 -2.178 1 15.62 14 THR B O 1
ATOM 3773 N N . GLY B 1 15 ? -25.172 -67.812 -4.215 1 14.87 15 GLY B N 1
ATOM 3774 C CA . GLY B 1 15 ? -24.953 -69.188 -3.852 1 14.87 15 GLY B CA 1
ATOM 3775 C C . GLY B 1 15 ? -23.516 -69.5 -3.48 1 14.87 15 GLY B C 1
ATOM 3776 O O . GLY B 1 15 ? -23.219 -69.875 -2.34 1 14.87 15 GLY B O 1
ATOM 3777 N N . SER B 1 16 ? -22.625 -70.125 -4.387 1 14.94 16 SER B N 1
ATOM 3778 C CA . SER B 1 16 ? -22.219 -71.5 -4.289 1 14.94 16 SER B CA 1
ATOM 3779 C C . SER B 1 16 ? -20.828 -71.625 -3.65 1 14.94 16 SER B C 1
ATOM 3781 O O . SER B 1 16 ? -20.094 -70.625 -3.551 1 14.94 16 SER B O 1
ATOM 3783 N N . ASP B 1 17 ? -19.984 -72.688 -4.102 1 15.2 17 ASP B N 1
ATOM 3784 C CA . ASP B 1 17 ? -19.5 -74 -3.539 1 15.2 17 ASP B CA 1
ATOM 3785 C C . ASP B 1 17 ? -18.031 -73.875 -3.148 1 15.2 17 ASP B C 1
ATOM 3787 O O . ASP B 1 17 ? -17.328 -72.938 -3.574 1 15.2 17 ASP B O 1
ATOM 3791 N N . ASN B 1 18 ? -17.359 -75.062 -2.973 1 14.93 18 ASN B N 1
ATOM 3792 C CA . ASN B 1 18 ? -16.625 -75.875 -1.974 1 14.93 18 ASN B CA 1
ATOM 3793 C C . ASN B 1 18 ? -15.125 -75.875 -2.271 1 14.93 18 ASN B C 1
ATOM 3795 O O . ASN B 1 18 ? -14.32 -76.25 -1.43 1 14.93 18 ASN B O 1
ATOM 3799 N N . PHE B 1 19 ? -14.562 -75.688 -3.441 1 15.54 19 PHE B N 1
ATOM 3800 C CA . PHE B 1 19 ? -13.664 -76.75 -3.725 1 15.54 19 PHE B CA 1
ATOM 3801 C C . PHE B 1 19 ? -12.344 -76.625 -2.977 1 15.54 19 PHE B C 1
ATOM 3803 O O . PHE B 1 19 ? -11.836 -75.5 -2.834 1 15.54 19 PHE B O 1
ATOM 3810 N N . GLY B 1 20 ? -11.766 -77.75 -2.492 1 14.92 20 GLY B N 1
ATOM 3811 C CA . GLY B 1 20 ? -10.922 -78.312 -1.45 1 14.92 20 GLY B CA 1
ATOM 3812 C C . GLY B 1 20 ? -9.438 -78.125 -1.729 1 14.92 20 GLY B C 1
ATOM 3813 O O . GLY B 1 20 ? -8.641 -78 -0.8 1 14.92 20 GLY B O 1
ATOM 3814 N N . GLY B 1 21 ? -8.906 -78.375 -2.895 1 14.34 21 GLY B N 1
ATOM 3815 C CA . GLY B 1 21 ? -7.898 -79.438 -2.812 1 14.34 21 GLY B CA 1
ATOM 3816 C C . GLY B 1 21 ? -6.574 -78.938 -2.252 1 14.34 21 GLY B C 1
ATOM 3817 O O . GLY B 1 21 ? -6.352 -77.75 -2.125 1 14.34 21 GLY B O 1
ATOM 3818 N N . ARG B 1 22 ? -5.516 -79.875 -2.611 1 15.48 22 ARG B N 1
ATOM 3819 C CA . ARG B 1 22 ? -4.508 -80.625 -1.863 1 15.48 22 ARG B CA 1
ATOM 3820 C C . ARG B 1 22 ? -3.246 -79.812 -1.671 1 15.48 22 ARG B C 1
ATOM 3822 O O . ARG B 1 22 ? -3.076 -78.75 -2.316 1 15.48 22 ARG B O 1
ATOM 3829 N N . SER B 1 23 ? -1.939 -80.438 -2.008 1 14.91 23 SER B N 1
ATOM 3830 C CA . SER B 1 23 ? -0.934 -81.062 -1.148 1 14.91 23 SER B CA 1
ATOM 3831 C C . SER B 1 23 ? 0.363 -80.25 -1.15 1 14.91 23 SER B C 1
ATOM 3833 O O . SER B 1 23 ? 0.95 -80 -0.094 1 14.91 23 SER B O 1
ATOM 3835 N N . GLY B 1 24 ? 1.061 -80.125 -2.334 1 16.05 24 GLY B N 1
ATOM 3836 C CA . GLY B 1 24 ? 2.355 -80.812 -2.336 1 16.05 24 GLY B CA 1
ATOM 3837 C C . GLY B 1 24 ? 3.445 -79.938 -1.674 1 16.05 24 GLY B C 1
ATOM 3838 O O . GLY B 1 24 ? 3.295 -78.75 -1.489 1 16.05 24 GLY B O 1
ATOM 3839 N N . ALA B 1 25 ? 4.703 -80.625 -1.677 1 17.56 25 ALA B N 1
ATOM 3840 C CA . ALA B 1 25 ? 5.816 -80.938 -0.781 1 17.56 25 ALA B CA 1
ATOM 3841 C C . ALA B 1 25 ? 6.812 -79.75 -0.735 1 17.56 25 ALA B C 1
ATOM 3843 O O . ALA B 1 25 ? 6.883 -78.938 -1.669 1 17.56 25 ALA B O 1
ATOM 3844 N N . ILE B 1 26 ? 7.727 -79.875 0.227 1 17.39 26 ILE B N 1
ATOM 3845 C CA . ILE B 1 26 ? 8.383 -79.125 1.269 1 17.39 26 ILE B CA 1
ATOM 3846 C C . ILE B 1 26 ? 9.719 -78.562 0.747 1 17.39 26 ILE B C 1
ATOM 3848 O O . ILE B 1 26 ? 10.133 -77.5 1.108 1 17.39 26 ILE B O 1
ATOM 3852 N N . PRO B 1 27 ? 10.422 -79.312 -0.286 1 16.28 27 PRO B N 1
ATOM 3853 C CA . PRO B 1 27 ? 11.68 -79.562 0.404 1 16.28 27 PRO B CA 1
ATOM 3854 C C . PRO B 1 27 ? 12.531 -78.312 0.651 1 16.28 27 PRO B C 1
ATOM 3856 O O . PRO B 1 27 ? 12.219 -77.25 0.135 1 16.28 27 PRO B O 1
ATOM 3859 N N . SER B 1 28 ? 13.844 -78.562 0.288 1 16.61 28 SER B N 1
ATOM 3860 C CA . SER B 1 28 ? 15.078 -78.625 1.063 1 16.61 28 SER B CA 1
ATOM 3861 C C . SER B 1 28 ? 15.781 -77.312 1.095 1 16.61 28 SER B C 1
ATOM 3863 O O . SER B 1 28 ? 15.461 -76.375 0.302 1 16.61 28 SER B O 1
ATOM 3865 N N . ARG B 1 29 ? 17.141 -77.375 1.199 1 16.19 29 ARG B N 1
ATOM 3866 C CA . ARG B 1 29 ? 18.172 -76.938 2.158 1 16.19 29 ARG B CA 1
ATOM 3867 C C . ARG B 1 29 ? 18.891 -75.688 1.691 1 16.19 29 ARG B C 1
ATOM 3869 O O . ARG B 1 29 ? 19.5 -75 2.498 1 16.19 29 ARG B O 1
ATOM 3876 N N . ARG B 1 30 ? 18.969 -75.688 0.353 1 18.52 30 ARG B N 1
ATOM 3877 C CA . ARG B 1 30 ? 20.375 -75.312 0.165 1 18.52 30 ARG B CA 1
ATOM 3878 C C . ARG B 1 30 ? 20.688 -73.938 0.712 1 18.52 30 ARG B C 1
ATOM 3880 O O . ARG B 1 30 ? 19.875 -73 0.599 1 18.52 30 ARG B O 1
ATOM 3887 N N . LYS B 1 31 ? 21.828 -74 1.488 1 19.53 31 LYS B N 1
ATOM 3888 C CA . LYS B 1 31 ? 22.453 -73 2.336 1 19.53 31 LYS B CA 1
ATOM 3889 C C . LYS B 1 31 ? 22.812 -71.75 1.529 1 19.53 31 LYS B C 1
ATOM 3891 O O . LYS B 1 31 ? 23.406 -71.875 0.453 1 19.53 31 LYS B O 1
ATOM 3896 N N . PRO B 1 32 ? 22.219 -70.625 1.74 1 16.78 32 PRO B N 1
ATOM 3897 C CA . PRO B 1 32 ? 22.531 -69.438 0.993 1 16.78 32 PRO B CA 1
ATOM 3898 C C . PRO B 1 32 ? 23.969 -68.938 1.18 1 16.78 32 PRO B C 1
ATOM 3900 O O . PRO B 1 32 ? 24.531 -69.125 2.268 1 16.78 32 PRO B O 1
ATOM 3903 N N . ILE B 1 33 ? 24.812 -69.312 0.186 1 20.3 33 ILE B N 1
ATOM 3904 C CA . ILE B 1 33 ? 26.172 -68.75 0.065 1 20.3 33 ILE B CA 1
ATOM 3905 C C . ILE B 1 33 ? 26.156 -67.25 0.329 1 20.3 33 ILE B C 1
ATOM 3907 O O . ILE B 1 33 ? 25.391 -66.5 -0.304 1 20.3 33 ILE B O 1
ATOM 3911 N N . SER B 1 34 ? 26.562 -66.938 1.527 1 18.8 34 SER B N 1
ATOM 3912 C CA . SER B 1 34 ? 26.562 -65.562 2.084 1 18.8 34 SER B CA 1
ATOM 3913 C C . SER B 1 34 ? 27.562 -64.688 1.354 1 18.8 34 SER B C 1
ATOM 3915 O O . SER B 1 34 ? 28.781 -64.938 1.4 1 18.8 34 SER B O 1
ATOM 3917 N N . VAL B 1 35 ? 27.5 -64.625 0.081 1 19.62 35 VAL B N 1
ATOM 3918 C CA . VAL B 1 35 ? 28.531 -63.781 -0.499 1 19.62 35 VAL B CA 1
ATOM 3919 C C . VAL B 1 35 ? 28.5 -62.406 0.168 1 19.62 35 VAL B C 1
ATOM 3921 O O . VAL B 1 35 ? 27.453 -61.781 0.254 1 19.62 35 VAL B O 1
ATOM 3924 N N . ARG B 1 36 ? 29.562 -62.156 0.963 1 22.03 36 ARG B N 1
ATOM 3925 C CA . ARG B 1 36 ? 29.922 -60.938 1.697 1 22.03 36 ARG B CA 1
ATOM 3926 C C . ARG B 1 36 ? 30.094 -59.75 0.752 1 22.03 36 ARG B C 1
ATOM 3928 O O . ARG B 1 36 ? 30.984 -59.781 -0.114 1 22.03 36 ARG B O 1
ATOM 3935 N N . CYS B 1 37 ? 28.984 -59.125 0.175 1 18.42 37 CYS B N 1
ATOM 3936 C CA . CYS B 1 37 ? 29 -57.875 -0.576 1 18.42 37 CYS B CA 1
ATOM 3937 C C . CYS B 1 37 ? 29.656 -56.75 0.237 1 18.42 37 CYS B C 1
ATOM 3939 O O . CYS B 1 37 ? 29.125 -56.375 1.278 1 18.42 37 CYS B O 1
ATOM 3941 N N . SER B 1 38 ? 30.938 -56.719 0.342 1 23.77 38 SER B N 1
ATOM 3942 C CA . SER B 1 38 ? 31.609 -55.594 0.996 1 23.77 38 SER B CA 1
ATOM 3943 C C . SER B 1 38 ? 31.25 -54.281 0.333 1 23.77 38 SER B C 1
ATOM 3945 O O . SER B 1 38 ? 31.969 -53.281 0.475 1 23.77 38 SER B O 1
ATOM 3947 N N . GLY B 1 39 ? 30.125 -53.938 -0.279 1 21.12 39 GLY B N 1
ATOM 3948 C CA . GLY B 1 39 ? 29.969 -52.719 -1.069 1 21.12 39 GLY B CA 1
ATOM 3949 C C . GLY B 1 39 ? 30.203 -51.438 -0.273 1 21.12 39 GLY B C 1
ATOM 3950 O O . GLY B 1 39 ? 29.5 -51.188 0.697 1 21.12 39 GLY B O 1
ATOM 3951 N N . ASP B 1 40 ? 31.469 -50.906 -0.133 1 24.7 40 ASP B N 1
ATOM 3952 C CA . ASP B 1 40 ? 31.875 -49.656 0.457 1 24.7 40 ASP B CA 1
ATOM 3953 C C . ASP B 1 40 ? 31.047 -48.5 -0.105 1 24.7 40 ASP B C 1
ATOM 3955 O O . ASP B 1 40 ? 31.219 -48.094 -1.264 1 24.7 40 ASP B O 1
ATOM 3959 N N . SER B 1 41 ? 29.766 -48.406 -0.004 1 24.19 41 SER B N 1
ATOM 3960 C CA . SER B 1 41 ? 28.922 -47.281 -0.403 1 24.19 41 SER B CA 1
ATOM 3961 C C . SER B 1 41 ? 29.359 -46 0.277 1 24.19 41 SER B C 1
ATOM 3963 O O . SER B 1 41 ? 29.281 -45.875 1.501 1 24.19 41 SER B O 1
ATOM 3965 N N . ASN B 1 42 ? 30.469 -45.375 -0.221 1 26.27 42 ASN B N 1
ATOM 3966 C CA . ASN B 1 42 ? 30.828 -44.031 0.18 1 26.27 42 ASN B CA 1
ATOM 3967 C C . ASN B 1 42 ? 29.609 -43.125 0.242 1 26.27 42 ASN B C 1
ATOM 3969 O O . ASN B 1 42 ? 28.922 -42.906 -0.763 1 26.27 42 ASN B O 1
ATOM 3973 N N . LEU B 1 43 ? 28.953 -43.031 1.347 1 25.88 43 LEU B N 1
ATOM 3974 C CA . LEU B 1 43 ? 27.938 -42.094 1.762 1 25.88 43 LEU B CA 1
ATOM 3975 C C . LEU B 1 43 ? 28.312 -40.656 1.358 1 25.88 43 LEU B C 1
ATOM 3977 O O . LEU B 1 43 ? 29.391 -40.188 1.735 1 25.88 43 LEU B O 1
ATOM 3981 N N . SER B 1 44 ? 28 -40.312 0.137 1 27.19 44 SER B N 1
ATOM 3982 C CA . SER B 1 44 ? 28.078 -38.938 -0.331 1 27.19 44 SER B CA 1
ATOM 3983 C C . SER B 1 44 ? 27.75 -37.938 0.792 1 27.19 44 SER B C 1
ATOM 3985 O O . SER B 1 44 ? 26.766 -38.094 1.502 1 27.19 44 SER B O 1
ATOM 3987 N N . SER B 1 45 ? 28.844 -37.438 1.457 1 28.59 45 SER B N 1
ATOM 3988 C CA . SER B 1 45 ? 28.875 -36.375 2.434 1 28.59 45 SER B CA 1
ATOM 3989 C C . SER B 1 45 ? 27.906 -35.25 2.061 1 28.59 45 SER B C 1
ATOM 3991 O O . SER B 1 45 ? 27.938 -34.75 0.943 1 28.59 45 SER B O 1
ATOM 3993 N N . SER B 1 46 ? 26.766 -35.312 2.51 1 29.36 46 SER B N 1
ATOM 3994 C CA . SER B 1 46 ? 25.906 -34.156 2.539 1 29.36 46 SER B CA 1
ATOM 3995 C C . SER B 1 46 ? 26.688 -32.906 2.982 1 29.36 46 SER B C 1
ATOM 3997 O O . SER B 1 46 ? 27.172 -32.844 4.117 1 29.36 46 SER B O 1
ATOM 3999 N N . VAL B 1 47 ? 27.547 -32.312 2.186 1 33.47 47 VAL B N 1
ATOM 4000 C CA . VAL B 1 47 ? 28.094 -31 2.52 1 33.47 47 VAL B CA 1
ATOM 4001 C C . VAL B 1 47 ? 27 -30.141 3.176 1 33.47 47 VAL B C 1
ATOM 4003 O O . VAL B 1 47 ? 26.031 -29.766 2.527 1 33.47 47 VAL B O 1
ATOM 4006 N N . ALA B 1 48 ? 26.781 -30.438 4.402 1 35.56 48 ALA B N 1
ATOM 4007 C CA . ALA B 1 48 ? 25.938 -29.516 5.176 1 35.56 48 ALA B CA 1
ATOM 4008 C C . ALA B 1 48 ? 26.406 -28.078 4.988 1 35.56 48 ALA B C 1
ATOM 4010 O O . ALA B 1 48 ? 27.484 -27.703 5.426 1 35.56 48 ALA B O 1
ATOM 4011 N N . VAL B 1 49 ? 26.062 -27.375 3.973 1 43.34 49 VAL B N 1
ATOM 4012 C CA . VAL B 1 49 ? 26.25 -25.938 3.926 1 43.34 49 VAL B CA 1
ATOM 4013 C C . VAL B 1 49 ? 25.875 -25.312 5.266 1 43.34 49 VAL B C 1
ATOM 4015 O O . VAL B 1 49 ? 24.875 -25.703 5.871 1 43.34 49 VAL B O 1
ATOM 4018 N N . ASP B 1 50 ? 26.734 -24.844 6.082 1 43.75 50 ASP B N 1
ATOM 4019 C CA . ASP B 1 50 ? 26.438 -24.078 7.285 1 43.75 50 ASP B CA 1
ATOM 4020 C C . ASP B 1 50 ? 25.391 -23 7.008 1 43.75 50 ASP B C 1
ATOM 4022 O O . ASP B 1 50 ? 25.656 -22.062 6.254 1 43.75 50 ASP B O 1
ATOM 4026 N N . PRO B 1 51 ? 24.125 -23.281 7.258 1 50.47 51 PRO B N 1
ATOM 4027 C CA . PRO B 1 51 ? 22.984 -22.422 6.949 1 50.47 51 PRO B CA 1
ATOM 4028 C C . PRO B 1 51 ? 23.203 -20.984 7.383 1 50.47 51 PRO B C 1
ATOM 4030 O O . PRO B 1 51 ? 22.734 -20.047 6.727 1 50.47 51 PRO B O 1
ATOM 4033 N N . ASP B 1 52 ? 23.984 -20.75 8.547 1 53.34 52 ASP B N 1
ATOM 4034 C CA . ASP B 1 52 ? 24.062 -19.422 9.141 1 53.34 52 ASP B CA 1
ATOM 4035 C C . ASP B 1 52 ? 24.938 -18.5 8.305 1 53.34 52 ASP B C 1
ATOM 4037 O O . ASP B 1 52 ? 24.766 -17.266 8.336 1 53.34 52 ASP B O 1
ATOM 4041 N N . ASN B 1 53 ? 25.859 -19.094 7.469 1 64.12 53 ASN B N 1
ATOM 4042 C CA . ASN B 1 53 ? 26.812 -18.234 6.785 1 64.12 53 ASN B CA 1
ATOM 4043 C C . ASN B 1 53 ? 26.781 -18.453 5.273 1 64.12 53 ASN B C 1
ATOM 4045 O O . ASN B 1 53 ? 27.688 -18.031 4.562 1 64.12 53 ASN B O 1
ATOM 4049 N N . PHE B 1 54 ? 25.75 -19.203 4.832 1 79.44 54 PHE B N 1
ATOM 4050 C CA . PHE B 1 54 ? 25.734 -19.438 3.396 1 79.44 54 PHE B CA 1
ATOM 4051 C C . PHE B 1 54 ? 25.172 -18.25 2.648 1 79.44 54 PHE B C 1
ATOM 4053 O O . PHE B 1 54 ? 24.078 -17.75 2.971 1 79.44 54 PHE B O 1
ATOM 4060 N N . ASP B 1 55 ? 25.922 -17.734 1.709 1 90.69 55 ASP B N 1
ATOM 4061 C CA . ASP B 1 55 ? 25.516 -16.594 0.887 1 90.69 55 ASP B CA 1
ATOM 4062 C C . ASP B 1 55 ? 24.703 -17.062 -0.326 1 90.69 55 ASP B C 1
ATOM 4064 O O . ASP B 1 55 ? 25.266 -17.203 -1.422 1 90.69 55 ASP B O 1
ATOM 4068 N N . ALA B 1 56 ? 23.469 -17.188 -0.103 1 91.56 56 ALA B N 1
ATOM 4069 C CA . ALA B 1 56 ? 22.562 -17.703 -1.132 1 91.56 56 ALA B CA 1
ATOM 4070 C C . ALA B 1 56 ? 22.562 -16.797 -2.359 1 91.56 56 ALA B C 1
ATOM 4072 O O . ALA B 1 56 ? 22.469 -17.266 -3.492 1 91.56 56 ALA B O 1
ATOM 4073 N N . LYS B 1 57 ? 22.703 -15.562 -2.141 1 89.31 57 LYS B N 1
ATOM 4074 C CA . LYS B 1 57 ? 22.688 -14.602 -3.24 1 89.31 57 LYS B CA 1
ATOM 4075 C C . LYS B 1 57 ? 23.891 -14.781 -4.16 1 89.31 57 LYS B C 1
ATOM 4077 O O . LYS B 1 57 ? 23.734 -14.867 -5.379 1 89.31 57 LYS B O 1
ATOM 4082 N N . SER B 1 58 ? 25.031 -14.82 -3.578 1 91.19 58 SER B N 1
ATOM 4083 C CA . SER B 1 58 ? 26.234 -15.031 -4.359 1 91.19 58 SER B CA 1
ATOM 4084 C C . SER B 1 58 ? 26.219 -16.375 -5.07 1 91.19 58 SER B C 1
ATOM 4086 O O . SER B 1 58 ? 26.641 -16.484 -6.223 1 91.19 58 SER B O 1
ATOM 4088 N N . PHE B 1 59 ? 25.797 -17.375 -4.406 1 93.5 59 PHE B N 1
ATOM 4089 C CA . PHE B 1 59 ? 25.688 -18.688 -5.008 1 93.5 59 PHE B CA 1
ATOM 4090 C C . PHE B 1 59 ? 24.797 -18.641 -6.242 1 93.5 59 PHE B C 1
ATOM 4092 O O . PHE B 1 59 ? 25.172 -19.156 -7.301 1 93.5 59 PHE B O 1
ATOM 4099 N N . ARG B 1 60 ? 23.625 -18.109 -6.066 1 92.56 60 ARG B N 1
ATOM 4100 C CA . ARG B 1 60 ? 22.672 -18.031 -7.18 1 92.56 60 ARG B CA 1
ATOM 4101 C C . ARG B 1 60 ? 23.266 -17.25 -8.344 1 92.56 60 ARG B C 1
ATOM 4103 O O . ARG B 1 60 ? 23.109 -17.641 -9.508 1 92.56 60 ARG B O 1
ATOM 4110 N N . ARG B 1 61 ? 23.938 -16.188 -8.031 1 90.69 61 ARG B N 1
ATOM 4111 C CA . ARG B 1 61 ? 24.594 -15.383 -9.062 1 90.69 61 ARG B CA 1
ATOM 4112 C C . ARG B 1 61 ? 25.594 -16.219 -9.852 1 90.69 61 ARG B C 1
ATOM 4114 O O . ARG B 1 61 ? 25.641 -16.141 -11.086 1 90.69 61 ARG B O 1
ATOM 4121 N N . ASN B 1 62 ? 26.328 -16.969 -9.164 1 93.38 62 ASN B N 1
ATOM 4122 C CA . ASN B 1 62 ? 27.312 -17.844 -9.812 1 93.38 62 ASN B CA 1
ATOM 4123 C C . ASN B 1 62 ? 26.625 -18.953 -10.617 1 93.38 62 ASN B C 1
ATOM 4125 O O . ASN B 1 62 ? 27.078 -19.281 -11.719 1 93.38 62 ASN B O 1
ATOM 4129 N N . LEU B 1 63 ? 25.578 -19.484 -10.008 1 94.81 63 LEU B N 1
ATOM 4130 C CA . LEU B 1 63 ? 24.828 -20.547 -10.68 1 94.81 63 LEU B CA 1
ATOM 4131 C C . LEU B 1 63 ? 24.266 -20.047 -12.016 1 94.81 63 LEU B C 1
ATOM 4133 O O . LEU B 1 63 ? 24.359 -20.75 -13.023 1 94.81 63 LEU B O 1
ATOM 4137 N N . THR B 1 64 ? 23.719 -18.844 -12.023 1 93.06 64 THR B N 1
ATOM 4138 C CA . THR B 1 64 ? 23.047 -18.312 -13.211 1 93.06 64 THR B CA 1
ATOM 4139 C C . THR B 1 64 ? 24.062 -18 -14.305 1 93.06 64 THR B C 1
ATOM 4141 O O . THR B 1 64 ? 23.703 -17.844 -15.469 1 93.06 64 THR B O 1
ATOM 4144 N N . ARG B 1 65 ? 25.375 -17.953 -13.961 1 92.56 65 ARG B N 1
ATOM 4145 C CA . ARG B 1 65 ? 26.422 -17.641 -14.922 1 92.56 65 ARG B CA 1
ATOM 4146 C C . ARG B 1 65 ? 27.125 -18.922 -15.391 1 92.56 65 ARG B C 1
ATOM 4148 O O . ARG B 1 65 ? 27.969 -18.875 -16.281 1 92.56 65 ARG B O 1
ATOM 4155 N N . SER B 1 66 ? 26.766 -19.953 -14.812 1 93.12 66 SER B N 1
ATOM 4156 C CA . SER B 1 66 ? 27.406 -21.219 -15.164 1 93.12 66 SER B CA 1
ATOM 4157 C C . SER B 1 66 ? 27 -21.688 -16.547 1 93.12 66 SER B C 1
ATOM 4159 O O . SER B 1 66 ? 25.938 -21.297 -17.047 1 93.12 66 SER B O 1
ATOM 4161 N N . LYS B 1 67 ? 27.781 -22.531 -17.203 1 92.44 67 LYS B N 1
ATOM 4162 C CA . LYS B 1 67 ? 27.562 -23 -18.562 1 92.44 67 LYS B CA 1
ATOM 4163 C C . LYS B 1 67 ? 26.359 -23.922 -18.656 1 92.44 67 LYS B C 1
ATOM 4165 O O . LYS B 1 67 ? 25.703 -24 -19.688 1 92.44 67 LYS B O 1
ATOM 4170 N N . ASN B 1 68 ? 26.109 -24.641 -17.609 1 94 68 ASN B N 1
ATOM 4171 C CA . ASN B 1 68 ? 25.031 -25.641 -17.609 1 94 68 ASN B CA 1
ATOM 4172 C C . ASN B 1 68 ? 23.719 -25.031 -17.141 1 94 68 ASN B C 1
ATOM 4174 O O . ASN B 1 68 ? 22.781 -25.766 -16.812 1 94 68 ASN B O 1
ATOM 4178 N N . TYR B 1 69 ? 23.625 -23.734 -17.094 1 96.31 69 TYR B N 1
ATOM 4179 C CA . TYR B 1 69 ? 22.438 -23.031 -16.609 1 96.31 69 TYR B CA 1
ATOM 4180 C C . TYR B 1 69 ? 21.766 -22.234 -17.734 1 96.31 69 TYR B C 1
ATOM 4182 O O . TYR B 1 69 ? 22.438 -21.484 -18.453 1 96.31 69 TYR B O 1
ATOM 4190 N N . ASN B 1 70 ? 20.422 -22.484 -17.906 1 96 70 ASN B N 1
ATOM 4191 C CA . ASN B 1 70 ? 19.672 -21.734 -18.906 1 96 70 ASN B CA 1
ATOM 4192 C C . ASN B 1 70 ? 18.328 -21.266 -18.359 1 96 70 ASN B C 1
ATOM 4194 O O . ASN B 1 70 ? 17.562 -22.047 -17.812 1 96 70 ASN B O 1
ATOM 4198 N N . ARG B 1 71 ? 18.016 -19.969 -18.578 1 94.69 71 ARG B N 1
ATOM 4199 C CA . ARG B 1 71 ? 16.75 -19.422 -18.125 1 94.69 71 ARG B CA 1
ATOM 4200 C C . ARG B 1 71 ? 16.062 -18.641 -19.234 1 94.69 71 ARG B C 1
ATOM 4202 O O . ARG B 1 71 ? 15.008 -18.031 -19.016 1 94.69 71 ARG B O 1
ATOM 4209 N N . LYS B 1 72 ? 16.594 -18.578 -20.391 1 91.25 72 LYS B N 1
ATOM 4210 C CA . LYS B 1 72 ? 16.109 -17.719 -21.469 1 91.25 72 LYS B CA 1
ATOM 4211 C C . LYS B 1 72 ? 15.453 -18.547 -22.578 1 91.25 72 LYS B C 1
ATOM 4213 O O . LYS B 1 72 ? 14.867 -18 -23.5 1 91.25 72 LYS B O 1
ATOM 4218 N N . GLY B 1 73 ? 15.617 -19.828 -22.5 1 90.31 73 GLY B N 1
ATOM 4219 C CA . GLY B 1 73 ? 15.156 -20.672 -23.594 1 90.31 73 GLY B CA 1
ATOM 4220 C C . GLY B 1 73 ? 16.281 -21.078 -24.547 1 90.31 73 GLY B C 1
ATOM 4221 O O . GLY B 1 73 ? 17.438 -20.781 -24.297 1 90.31 73 GLY B O 1
ATOM 4222 N N . PHE B 1 74 ? 15.93 -21.781 -25.609 1 93.69 74 PHE B N 1
ATOM 4223 C CA . PHE B 1 74 ? 16.938 -22.375 -26.469 1 93.69 74 PHE B CA 1
ATOM 4224 C C . PHE B 1 74 ? 16.734 -21.938 -27.922 1 93.69 74 PHE B C 1
ATOM 4226 O O . PHE B 1 74 ? 17.156 -22.625 -28.844 1 93.69 74 PHE B O 1
ATOM 4233 N N . GLY B 1 75 ? 15.961 -20.844 -28.078 1 91.25 75 GLY B N 1
ATOM 4234 C CA . GLY B 1 75 ? 15.812 -20.281 -29.406 1 91.25 75 GLY B CA 1
ATOM 4235 C C . GLY B 1 75 ? 14.703 -20.953 -30.203 1 91.25 75 GLY B C 1
ATOM 4236 O O . GLY B 1 75 ? 14.664 -20.828 -31.438 1 91.25 75 GLY B O 1
ATOM 4237 N N . HIS B 1 76 ? 13.859 -21.75 -29.625 1 92.69 76 HIS B N 1
ATOM 4238 C CA . HIS B 1 76 ? 12.742 -22.422 -30.297 1 92.69 76 HIS B CA 1
ATOM 4239 C C . HIS B 1 76 ? 11.414 -21.781 -29.922 1 92.69 76 HIS B C 1
ATOM 4241 O O . HIS B 1 76 ? 10.383 -22.453 -29.875 1 92.69 76 HIS B O 1
ATOM 4247 N N . LYS B 1 77 ? 11.445 -20.562 -29.625 1 91.31 77 LYS B N 1
ATOM 4248 C CA . LYS B 1 77 ? 10.297 -19.875 -29.047 1 91.31 77 LYS B CA 1
ATOM 4249 C C . LYS B 1 77 ? 9.102 -19.891 -30 1 91.31 77 LYS B C 1
ATOM 4251 O O . LYS B 1 77 ? 7.988 -20.234 -29.609 1 91.31 77 LYS B O 1
ATOM 4256 N N . GLU B 1 78 ? 9.258 -19.562 -31.25 1 91.06 78 GLU B N 1
ATOM 4257 C CA . GLU B 1 78 ? 8.164 -19.469 -32.219 1 91.06 78 GLU B CA 1
ATOM 4258 C C . GLU B 1 78 ? 7.457 -20.812 -32.375 1 91.06 78 GLU B C 1
ATOM 4260 O O . GLU B 1 78 ? 6.227 -20.891 -32.312 1 91.06 78 GLU B O 1
ATOM 4265 N N . GLU B 1 79 ? 8.203 -21.812 -32.562 1 92.44 79 GLU B N 1
ATOM 4266 C CA . GLU B 1 79 ? 7.66 -23.156 -32.75 1 92.44 79 GLU B CA 1
ATOM 4267 C C . GLU B 1 79 ? 6.91 -23.625 -31.5 1 92.44 79 GLU B C 1
ATOM 4269 O O . GLU B 1 79 ? 5.844 -24.234 -31.609 1 92.44 79 GLU B O 1
ATOM 4274 N N . THR B 1 80 ? 7.457 -23.406 -30.391 1 92.5 80 THR B N 1
ATOM 4275 C CA . THR B 1 80 ? 6.852 -23.891 -29.156 1 92.5 80 THR B CA 1
ATOM 4276 C C . THR B 1 80 ? 5.598 -23.078 -28.812 1 92.5 80 THR B C 1
ATOM 4278 O O . THR B 1 80 ? 4.629 -23.625 -28.281 1 92.5 80 THR B O 1
ATOM 4281 N N . LEU B 1 81 ? 5.625 -21.812 -29.109 1 91.56 81 LEU B N 1
ATOM 4282 C CA . LEU B 1 81 ? 4.434 -21 -28.906 1 91.56 81 LEU B CA 1
ATOM 4283 C C . LEU B 1 81 ? 3.289 -21.469 -29.797 1 91.56 81 LEU B C 1
ATOM 4285 O O . LEU B 1 81 ? 2.127 -21.453 -29.375 1 91.56 81 LEU B O 1
ATOM 4289 N N . GLU B 1 82 ? 3.586 -21.812 -30.969 1 92.12 82 GLU B N 1
ATOM 4290 C CA . GLU B 1 82 ? 2.568 -22.359 -31.859 1 92.12 82 GLU B CA 1
ATOM 4291 C C . GLU B 1 82 ? 1.961 -23.641 -31.297 1 92.12 82 GLU B C 1
ATOM 4293 O O . GLU B 1 82 ? 0.748 -23.844 -31.375 1 92.12 82 GLU B O 1
ATOM 4298 N N . LEU B 1 83 ? 2.791 -24.484 -30.859 1 92.69 83 LEU B N 1
ATOM 4299 C CA . LEU B 1 83 ? 2.33 -25.719 -30.25 1 92.69 83 LEU B CA 1
ATOM 4300 C C . LEU B 1 83 ? 1.43 -25.438 -29.047 1 92.69 83 LEU B C 1
ATOM 4302 O O . LEU B 1 83 ? 0.372 -26.047 -28.906 1 92.69 83 LEU B O 1
ATOM 4306 N N . MET B 1 84 ? 1.852 -24.531 -28.219 1 93.06 84 MET B N 1
ATOM 4307 C CA . MET B 1 84 ? 1.073 -24.156 -27.031 1 93.06 84 MET B CA 1
ATOM 4308 C C . MET B 1 84 ? -0.275 -23.562 -27.438 1 93.06 84 MET B C 1
ATOM 4310 O O . MET B 1 84 ? -1.295 -23.859 -26.812 1 93.06 84 MET B O 1
ATOM 4314 N N . ASN B 1 85 ? -0.26 -22.766 -28.422 1 91.62 85 ASN B N 1
ATOM 4315 C CA . ASN B 1 85 ? -1.494 -22.141 -28.891 1 91.62 85 ASN B CA 1
ATOM 4316 C C . ASN B 1 85 ? -2.504 -23.188 -29.359 1 91.62 85 ASN B C 1
ATOM 4318 O O . ASN B 1 85 ? -3.705 -23.047 -29.125 1 91.62 85 ASN B O 1
ATOM 4322 N N . ARG B 1 86 ? -2.07 -24.125 -29.953 1 90.12 86 ARG B N 1
ATOM 4323 C CA . ARG B 1 86 ? -2.938 -25.219 -30.406 1 90.12 86 ARG B CA 1
ATOM 4324 C C . ARG B 1 86 ? -3.531 -25.969 -29.219 1 90.12 86 ARG B C 1
ATOM 4326 O O . ARG B 1 86 ? -4.688 -26.406 -29.266 1 90.12 86 ARG B O 1
ATOM 4333 N N . GLU B 1 87 ? -2.801 -26.047 -28.25 1 90.31 87 GLU B N 1
ATOM 4334 C CA . GLU B 1 87 ? -3.17 -26.891 -27.125 1 90.31 87 GLU B CA 1
ATOM 4335 C C . GLU B 1 87 ? -4.016 -26.125 -26.109 1 90.31 87 GLU B C 1
ATOM 4337 O O . GLU B 1 87 ? -4.883 -26.703 -25.453 1 90.31 87 GLU B O 1
ATOM 4342 N N . TYR B 1 88 ? -3.775 -24.828 -26.031 1 91.5 88 TYR B N 1
ATOM 4343 C CA . TYR B 1 88 ? -4.27 -24.172 -24.828 1 91.5 88 TYR B CA 1
ATOM 4344 C C . TYR B 1 88 ? -5.215 -23.031 -25.172 1 91.5 88 TYR B C 1
ATOM 4346 O O . TYR B 1 88 ? -5.824 -22.438 -24.281 1 91.5 88 TYR B O 1
ATOM 4354 N N . THR B 1 89 ? -5.484 -22.719 -26.359 1 90.69 89 THR B N 1
ATOM 4355 C CA . THR B 1 89 ? -6.367 -21.625 -26.734 1 90.69 89 THR B CA 1
ATOM 4356 C C . THR B 1 89 ? -7.801 -22.125 -26.891 1 90.69 89 THR B C 1
ATOM 4358 O O . THR B 1 89 ? -8.055 -23.328 -26.859 1 90.69 89 THR B O 1
ATOM 4361 N N . SER B 1 90 ? -8.711 -21.219 -26.938 1 92.81 90 SER B N 1
ATOM 4362 C CA . SER B 1 90 ? -10.141 -21.516 -26.938 1 92.81 90 SER B CA 1
ATOM 4363 C C . SER B 1 90 ? -10.906 -20.562 -27.859 1 92.81 90 SER B C 1
ATOM 4365 O O . SER B 1 90 ? -10.719 -19.344 -27.797 1 92.81 90 SER B O 1
ATOM 4367 N N . ASP B 1 91 ? -11.828 -21.125 -28.625 1 93.94 91 ASP B N 1
ATOM 4368 C CA . ASP B 1 91 ? -12.688 -20.328 -29.484 1 93.94 91 ASP B CA 1
ATOM 4369 C C . ASP B 1 91 ? -13.781 -19.625 -28.688 1 93.94 91 ASP B C 1
ATOM 4371 O O . ASP B 1 91 ? -14.188 -18.516 -29.016 1 93.94 91 ASP B O 1
ATOM 4375 N N . ILE B 1 92 ? -14.227 -20.297 -27.719 1 96.12 92 ILE B N 1
ATOM 4376 C CA . ILE B 1 92 ? -15.266 -19.719 -26.875 1 96.12 92 ILE B CA 1
ATOM 4377 C C . ILE B 1 92 ? -14.727 -18.469 -26.172 1 96.12 92 ILE B C 1
ATOM 4379 O O . ILE B 1 92 ? -15.391 -17.438 -26.156 1 96.12 92 ILE B O 1
ATOM 4383 N N . ILE B 1 93 ? -13.508 -18.562 -25.672 1 97.12 93 ILE B N 1
ATOM 4384 C CA . ILE B 1 93 ? -12.898 -17.438 -24.984 1 97.12 93 ILE B CA 1
ATOM 4385 C C . ILE B 1 93 ? -12.641 -16.297 -25.969 1 97.12 93 ILE B C 1
ATOM 4387 O O . ILE B 1 93 ? -12.844 -15.125 -25.641 1 97.12 93 ILE B O 1
ATOM 4391 N N . LYS B 1 94 ? -12.203 -16.625 -27.109 1 95.44 94 LYS B N 1
ATOM 4392 C CA . LYS B 1 94 ? -11.977 -15.617 -28.156 1 95.44 94 LYS B CA 1
ATOM 4393 C C . LYS B 1 94 ? -13.266 -14.867 -28.469 1 95.44 94 LYS B C 1
ATOM 4395 O O . LYS B 1 94 ? -13.258 -13.641 -28.609 1 95.44 94 LYS B O 1
ATOM 4400 N N . LYS B 1 95 ? -14.305 -15.617 -28.562 1 96.44 95 LYS B N 1
ATOM 4401 C CA . LYS B 1 95 ? -15.602 -15.016 -28.859 1 96.44 95 LYS B CA 1
ATOM 4402 C C . LYS B 1 95 ? -16.031 -14.055 -27.75 1 96.44 95 LYS B C 1
ATOM 4404 O O . LYS B 1 95 ? -16.547 -12.977 -28.016 1 96.44 95 LYS B O 1
ATOM 4409 N N . LEU B 1 96 ? -15.828 -14.438 -26.594 1 97.5 96 LEU B N 1
ATOM 4410 C CA . LEU B 1 96 ? -16.172 -13.578 -25.469 1 97.5 96 LEU B CA 1
ATOM 4411 C C . LEU B 1 96 ? -15.359 -12.289 -25.516 1 97.5 96 LEU B C 1
ATOM 4413 O O . LEU B 1 96 ? -15.922 -11.195 -25.375 1 97.5 96 LEU B O 1
ATOM 4417 N N . LYS B 1 97 ? -14.086 -12.414 -25.734 1 95 97 LYS B N 1
ATOM 4418 C CA . LYS B 1 97 ? -13.203 -11.258 -25.781 1 95 97 LYS B CA 1
ATOM 4419 C C . LYS B 1 97 ? -13.602 -10.305 -26.906 1 95 97 LYS B C 1
ATOM 4421 O O . LYS B 1 97 ? -13.586 -9.086 -26.719 1 95 97 LYS B O 1
ATOM 4426 N N . GLU B 1 98 ? -13.977 -10.852 -27.969 1 95.44 98 GLU B N 1
ATOM 4427 C CA . GLU B 1 98 ? -14.352 -10.062 -29.141 1 95.44 98 GLU B CA 1
ATOM 4428 C C . GLU B 1 98 ? -15.688 -9.359 -28.938 1 95.44 98 GLU B C 1
ATOM 4430 O O . GLU B 1 98 ? -16.031 -8.438 -29.672 1 95.44 98 GLU B O 1
ATOM 4435 N N . ASN B 1 99 ? -16.453 -9.766 -27.938 1 96.81 99 ASN B N 1
ATOM 4436 C CA . ASN B 1 99 ? -17.766 -9.203 -27.688 1 96.81 99 ASN B CA 1
ATOM 4437 C C . ASN B 1 99 ? -17.844 -8.531 -26.328 1 96.81 99 ASN B C 1
ATOM 4439 O O . ASN B 1 99 ? -18.844 -8.672 -25.609 1 96.81 99 ASN B O 1
ATOM 4443 N N . GLY B 1 100 ? -16.75 -7.98 -25.922 1 95.25 100 GLY B N 1
ATOM 4444 C CA . GLY B 1 100 ? -16.75 -7.238 -24.672 1 95.25 100 GLY B CA 1
ATOM 4445 C C . GLY B 1 100 ? -16.859 -8.125 -23.453 1 95.25 100 GLY B C 1
ATOM 4446 O O . GLY B 1 100 ? -17.484 -7.746 -22.453 1 95.25 100 GLY B O 1
ATOM 4447 N N . ASN B 1 101 ? -16.375 -9.352 -23.484 1 98 101 ASN B N 1
ATOM 4448 C CA . ASN B 1 101 ? -16.297 -10.328 -22.406 1 98 101 ASN B CA 1
ATOM 4449 C C . ASN B 1 101 ? -17.672 -10.828 -22 1 98 101 ASN B C 1
ATOM 4451 O O . ASN B 1 101 ? -17.875 -11.234 -20.859 1 98 101 ASN B O 1
ATOM 4455 N N . GLU B 1 102 ? -18.594 -10.688 -22.891 1 98.19 102 GLU B N 1
ATOM 4456 C CA . GLU B 1 102 ? -19.953 -11.172 -22.641 1 98.19 102 GLU B CA 1
ATOM 4457 C C . GLU B 1 102 ? -20.578 -11.75 -23.906 1 98.19 102 GLU B C 1
ATOM 4459 O O . GLU B 1 102 ? -20.438 -11.195 -24.984 1 98.19 102 GLU B O 1
ATOM 4464 N N . TYR B 1 103 ? -21.25 -12.852 -23.734 1 98.25 103 TYR B N 1
ATOM 4465 C CA . TYR B 1 103 ? -21.953 -13.477 -24.859 1 98.25 103 TYR B CA 1
ATOM 4466 C C . TYR B 1 103 ? -23.016 -14.438 -24.359 1 98.25 103 TYR B C 1
ATOM 4468 O O . TYR B 1 103 ? -22.891 -15.016 -23.281 1 98.25 103 TYR B O 1
ATOM 4476 N N . THR B 1 104 ? -24.062 -14.586 -25.125 1 97.94 104 THR B N 1
ATOM 4477 C CA . THR B 1 104 ? -25.156 -15.461 -24.75 1 97.94 104 THR B CA 1
ATOM 4478 C C . THR B 1 104 ? -25.234 -16.656 -25.688 1 97.94 104 THR B C 1
ATOM 4480 O O . THR B 1 104 ? -25.266 -16.5 -26.906 1 97.94 104 THR B O 1
ATOM 4483 N N . TRP B 1 105 ? -25.172 -17.828 -25.125 1 96.75 105 TRP B N 1
ATOM 4484 C CA . TRP B 1 105 ? -25.438 -19.078 -25.828 1 96.75 105 TRP B CA 1
ATOM 4485 C C . TRP B 1 105 ? -26.719 -19.734 -25.312 1 96.75 105 TRP B C 1
ATOM 4487 O O . TRP B 1 105 ? -26.75 -20.281 -24.219 1 96.75 105 TRP B O 1
ATOM 4497 N N . GLY B 1 106 ? -27.797 -19.703 -26.156 1 94.56 106 GLY B N 1
ATOM 4498 C CA . GLY B 1 106 ? -29.078 -20.219 -25.688 1 94.56 106 GLY B CA 1
ATOM 4499 C C . GLY B 1 106 ? -29.609 -19.469 -24.469 1 94.56 106 GLY B C 1
ATOM 4500 O O . GLY B 1 106 ? -29.828 -18.266 -24.531 1 94.56 106 GLY B O 1
ATOM 4501 N N . SER B 1 107 ? -29.688 -20.25 -23.375 1 95.62 107 SER B N 1
ATOM 4502 C CA . SER B 1 107 ? -30.25 -19.672 -22.156 1 95.62 107 SER B CA 1
ATOM 4503 C C . SER B 1 107 ? -29.156 -19.281 -21.172 1 95.62 107 SER B C 1
ATOM 4505 O O . SER B 1 107 ? -29.438 -18.984 -20.016 1 95.62 107 SER B O 1
ATOM 4507 N N . VAL B 1 108 ? -27.969 -19.312 -21.625 1 97.69 108 VAL B N 1
ATOM 4508 C CA . VAL B 1 108 ? -26.859 -19.016 -20.734 1 97.69 108 VAL B CA 1
ATOM 4509 C C . VAL B 1 108 ? -26.109 -17.766 -21.219 1 97.69 108 VAL B C 1
ATOM 4511 O O . VAL B 1 108 ? -25.578 -17.75 -22.328 1 97.69 108 VAL B O 1
ATOM 4514 N N . THR B 1 109 ? -26.125 -16.766 -20.391 1 98.5 109 THR B N 1
ATOM 4515 C CA . THR B 1 109 ? -25.266 -15.602 -20.609 1 98.5 109 THR B CA 1
ATOM 4516 C C . THR B 1 109 ? -23.984 -15.711 -19.797 1 98.5 109 THR B C 1
ATOM 4518 O O . THR B 1 109 ? -24.031 -15.914 -18.578 1 98.5 109 THR B O 1
ATOM 4521 N N . VAL B 1 110 ? -22.859 -15.602 -20.531 1 98.62 110 VAL B N 1
ATOM 4522 C CA . VAL B 1 110 ? -21.562 -15.719 -19.875 1 98.62 110 VAL B CA 1
ATOM 4523 C C . VAL B 1 110 ? -20.891 -14.344 -19.797 1 98.62 110 VAL B C 1
ATOM 4525 O O . VAL B 1 110 ? -20.797 -13.633 -20.797 1 98.62 110 VAL B O 1
ATOM 4528 N N . LYS B 1 111 ? -20.469 -13.992 -18.609 1 98.75 111 LYS B N 1
ATOM 4529 C CA . LYS B 1 111 ? -19.609 -12.82 -18.391 1 98.75 111 LYS B CA 1
ATOM 4530 C C . LYS B 1 111 ? -18.219 -13.234 -17.938 1 98.75 111 LYS B C 1
ATOM 4532 O O . LYS B 1 111 ? -18.047 -13.742 -16.828 1 98.75 111 LYS B O 1
ATOM 4537 N N . LEU B 1 112 ? -17.266 -12.953 -18.766 1 98.69 112 LEU B N 1
ATOM 4538 C CA . LEU B 1 112 ? -15.875 -13.32 -18.5 1 98.69 112 LEU B CA 1
ATOM 4539 C C . LEU B 1 112 ? -15.141 -12.195 -17.781 1 98.69 112 LEU B C 1
ATOM 4541 O O . LEU B 1 112 ? -15.25 -11.031 -18.172 1 98.69 112 LEU B O 1
ATOM 4545 N N . ALA B 1 113 ? -14.414 -12.555 -16.734 1 98.56 113 ALA B N 1
ATOM 4546 C CA . ALA B 1 113 ? -13.609 -11.555 -16.031 1 98.56 113 ALA B CA 1
ATOM 4547 C C . ALA B 1 113 ? -12.648 -10.859 -16.984 1 98.56 113 ALA B C 1
ATOM 4549 O O . ALA B 1 113 ? -12.195 -11.453 -17.969 1 98.56 113 ALA B O 1
ATOM 4550 N N . GLU B 1 114 ? -12.25 -9.68 -16.641 1 97.56 114 GLU B N 1
ATOM 4551 C CA . GLU B 1 114 ? -11.398 -8.867 -17.5 1 97.56 114 GLU B CA 1
ATOM 4552 C C . GLU B 1 114 ? -9.977 -9.414 -17.562 1 97.56 114 GLU B C 1
ATOM 4554 O O . GLU B 1 114 ? -9.281 -9.242 -18.562 1 97.56 114 GLU B O 1
ATOM 4559 N N . ALA B 1 115 ? -9.5 -9.953 -16.469 1 97.38 115 ALA B N 1
ATOM 4560 C CA . ALA B 1 115 ? -8.219 -10.641 -16.391 1 97.38 115 ALA B CA 1
ATOM 4561 C C . ALA B 1 115 ? -8.398 -12.078 -15.906 1 97.38 115 ALA B C 1
ATOM 4563 O O . ALA B 1 115 ? -9.094 -12.328 -14.922 1 97.38 115 ALA B O 1
ATOM 4564 N N . TYR B 1 116 ? -7.844 -13.039 -16.641 1 97.31 116 TYR B N 1
ATOM 4565 C CA . TYR B 1 116 ? -8.031 -14.469 -16.438 1 97.31 116 TYR B CA 1
ATOM 4566 C C . TYR B 1 116 ? -6.938 -15.273 -17.125 1 97.31 116 TYR B C 1
ATOM 4568 O O . TYR B 1 116 ? -6.164 -14.734 -17.922 1 97.31 116 TYR B O 1
ATOM 4576 N N . GLY B 1 117 ? -6.848 -16.562 -16.703 1 97 117 GLY B N 1
ATOM 4577 C CA . GLY B 1 117 ? -6.055 -17.5 -17.469 1 97 117 GLY B CA 1
ATOM 4578 C C . GLY B 1 117 ? -4.559 -17.297 -17.312 1 97 117 GLY B C 1
ATOM 4579 O O . GLY B 1 117 ? -4.109 -16.688 -16.344 1 97 117 GLY B O 1
ATOM 4580 N N . PHE B 1 118 ? -3.824 -17.797 -18.172 1 95.88 118 PHE B N 1
ATOM 4581 C CA . PHE B 1 118 ? -2.367 -17.797 -18.141 1 95.88 118 PHE B CA 1
ATOM 4582 C C . PHE B 1 118 ? -1.822 -16.391 -17.953 1 95.88 118 PHE B C 1
ATOM 4584 O O . PHE B 1 118 ? -2.197 -15.469 -18.688 1 95.88 118 PHE B O 1
ATOM 4591 N N . CYS B 1 119 ? -0.948 -16.281 -16.984 1 96.69 119 CYS B N 1
ATOM 4592 C CA . CYS B 1 119 ? -0.173 -15.047 -16.875 1 96.69 119 CYS B CA 1
ATOM 4593 C C . CYS B 1 119 ? 1.151 -15.18 -17.625 1 96.69 119 CYS B C 1
ATOM 4595 O O . CYS B 1 119 ? 1.522 -16.266 -18.062 1 96.69 119 CYS B O 1
ATOM 4597 N N . TRP B 1 120 ? 1.834 -14.117 -17.812 1 92.88 120 TRP B N 1
ATOM 4598 C CA . TRP B 1 120 ? 3.084 -14.086 -18.562 1 92.88 120 TRP B CA 1
ATOM 4599 C C . TRP B 1 120 ? 4.109 -15.039 -17.953 1 92.88 120 TRP B C 1
ATOM 4601 O O . TRP B 1 120 ? 4.789 -15.773 -18.672 1 92.88 120 TRP B O 1
ATOM 4611 N N . GLY B 1 121 ? 4.242 -15.062 -16.625 1 94.75 121 GLY B N 1
ATOM 4612 C CA . GLY B 1 121 ? 5.195 -15.945 -15.969 1 94.75 121 GLY B CA 1
ATOM 4613 C C . GLY B 1 121 ? 4.922 -17.406 -16.219 1 94.75 121 GLY B C 1
ATOM 4614 O O . GLY B 1 121 ? 5.852 -18.203 -16.422 1 94.75 121 GLY B O 1
ATOM 4615 N N . VAL B 1 122 ? 3.723 -17.734 -16.203 1 96.56 122 VAL B N 1
ATOM 4616 C CA . VAL B 1 122 ? 3.299 -19.109 -16.438 1 96.56 122 VAL B CA 1
ATOM 4617 C C . VAL B 1 122 ? 3.557 -19.484 -17.906 1 96.56 122 VAL B C 1
ATOM 4619 O O . VAL B 1 122 ? 4.141 -20.531 -18.188 1 96.56 122 VAL B O 1
ATOM 4622 N N . GLU B 1 123 ? 3.137 -18.625 -18.797 1 95.62 123 GLU B N 1
ATOM 4623 C CA . GLU B 1 123 ? 3.363 -18.875 -20.219 1 95.62 123 GLU B CA 1
ATOM 4624 C C . GLU B 1 123 ? 4.848 -19.062 -20.516 1 95.62 123 GLU B C 1
ATOM 4626 O O . GLU B 1 123 ? 5.227 -19.969 -21.25 1 95.62 123 GLU B O 1
ATOM 4631 N N . ARG B 1 124 ? 5.586 -18.219 -19.969 1 95.44 124 ARG B N 1
ATOM 4632 C CA . ARG B 1 124 ? 7.035 -18.281 -20.141 1 95.44 124 ARG B CA 1
ATOM 4633 C C . ARG B 1 124 ? 7.59 -19.609 -19.609 1 95.44 124 ARG B C 1
ATOM 4635 O O . ARG B 1 124 ? 8.422 -20.234 -20.266 1 95.44 124 ARG B O 1
ATOM 4642 N N . ALA B 1 125 ? 7.184 -20.016 -18.469 1 97.44 125 ALA B N 1
ATOM 4643 C CA . ALA B 1 125 ? 7.672 -21.25 -17.859 1 97.44 125 ALA B CA 1
ATOM 4644 C C . ALA B 1 125 ? 7.344 -22.469 -18.719 1 97.44 125 ALA B C 1
ATOM 4646 O O . ALA B 1 125 ? 8.219 -23.297 -18.984 1 97.44 125 ALA B O 1
ATOM 4647 N N . VAL B 1 126 ? 6.105 -22.547 -19.156 1 97.12 126 VAL B N 1
ATOM 4648 C CA . VAL B 1 126 ? 5.668 -23.672 -19.969 1 97.12 126 VAL B CA 1
ATOM 4649 C C . VAL B 1 126 ? 6.398 -23.656 -21.312 1 97.12 126 VAL B C 1
ATOM 4651 O O . VAL B 1 126 ? 6.859 -24.703 -21.781 1 97.12 126 VAL B O 1
ATOM 4654 N N . GLN B 1 127 ? 6.52 -22.484 -21.859 1 96.75 127 GLN B N 1
ATOM 4655 C CA . GLN B 1 127 ? 7.211 -22.344 -23.141 1 96.75 127 GLN B CA 1
ATOM 4656 C C . GLN B 1 127 ? 8.656 -22.828 -23.031 1 96.75 127 GLN B C 1
ATOM 4658 O O . GLN B 1 127 ? 9.125 -23.562 -23.906 1 96.75 127 GLN B O 1
ATOM 4663 N N . ILE B 1 128 ? 9.336 -22.438 -22.016 1 97.38 128 ILE B N 1
ATOM 4664 C CA . ILE B 1 128 ? 10.734 -22.828 -21.844 1 97.38 128 ILE B CA 1
ATOM 4665 C C . ILE B 1 128 ? 10.836 -24.328 -21.609 1 97.38 128 ILE B C 1
ATOM 4667 O O . ILE B 1 128 ? 11.766 -24.984 -22.078 1 97.38 128 ILE B O 1
ATOM 4671 N N . ALA B 1 129 ? 9.93 -24.875 -20.875 1 97.12 129 ALA B N 1
ATOM 4672 C CA . ALA B 1 129 ? 9.914 -26.312 -20.656 1 97.12 129 ALA B CA 1
ATOM 4673 C C . ALA B 1 129 ? 9.727 -27.078 -21.969 1 97.12 129 ALA B C 1
ATOM 4675 O O . ALA B 1 129 ? 10.391 -28.078 -22.219 1 97.12 129 ALA B O 1
ATOM 4676 N N . TYR B 1 130 ? 8.836 -26.578 -22.797 1 96.69 130 TYR B N 1
ATOM 4677 C CA . TYR B 1 130 ? 8.648 -27.156 -24.109 1 96.69 130 TYR B CA 1
ATOM 4678 C C . TYR B 1 130 ? 9.922 -27.062 -24.938 1 96.69 130 TYR B C 1
ATOM 4680 O O . TYR B 1 130 ? 10.297 -28.016 -25.625 1 96.69 130 TYR B O 1
ATOM 4688 N N . GLU B 1 131 ? 10.562 -25.953 -24.844 1 97.25 131 GLU B N 1
ATOM 4689 C CA . GLU B 1 131 ? 11.812 -25.766 -25.562 1 97.25 131 GLU B CA 1
ATOM 4690 C C . GLU B 1 131 ? 12.875 -26.75 -25.078 1 97.25 131 GLU B C 1
ATOM 4692 O O . GLU B 1 131 ? 13.68 -27.234 -25.875 1 97.25 131 GLU B O 1
ATOM 4697 N N . ALA B 1 132 ? 12.891 -26.953 -23.812 1 97.19 132 ALA B N 1
ATOM 4698 C CA . ALA B 1 132 ? 13.859 -27.906 -23.25 1 97.19 132 ALA B CA 1
ATOM 4699 C C . ALA B 1 132 ? 13.695 -29.281 -23.875 1 97.19 132 ALA B C 1
ATOM 4701 O O . ALA B 1 132 ? 14.688 -29.922 -24.25 1 97.19 132 ALA B O 1
ATOM 4702 N N . ARG B 1 133 ? 12.492 -29.766 -24.031 1 96.5 133 ARG B N 1
ATOM 4703 C CA . ARG B 1 133 ? 12.25 -31.062 -24.641 1 96.5 133 ARG B CA 1
ATOM 4704 C C . ARG B 1 133 ? 12.695 -31.078 -26.094 1 96.5 133 ARG B C 1
ATOM 4706 O O . ARG B 1 133 ? 13.289 -32.062 -26.562 1 96.5 133 ARG B O 1
ATOM 4713 N N . LYS B 1 134 ? 12.414 -30.016 -26.75 1 95.69 134 LYS B N 1
ATOM 4714 C CA . LYS B 1 134 ? 12.836 -29.906 -28.141 1 95.69 134 LYS B CA 1
ATOM 4715 C C . LYS B 1 134 ? 14.359 -29.906 -28.25 1 95.69 134 LYS B C 1
ATOM 4717 O O . LYS B 1 134 ? 14.93 -30.547 -29.141 1 95.69 134 LYS B O 1
ATOM 4722 N N . GLN B 1 135 ? 14.969 -29.172 -27.406 1 96.12 135 GLN B N 1
ATOM 4723 C CA . GLN B 1 135 ? 16.422 -29.016 -27.406 1 96.12 135 GLN B CA 1
ATOM 4724 C C . GLN B 1 135 ? 17.109 -30.328 -27.031 1 96.12 135 GLN B C 1
ATOM 4726 O O . GLN B 1 135 ? 18.203 -30.625 -27.516 1 96.12 135 GLN B O 1
ATOM 4731 N N . PHE B 1 136 ? 16.453 -31.031 -26.125 1 96.88 136 PHE B N 1
ATOM 4732 C CA . PHE B 1 136 ? 17 -32.281 -25.609 1 96.88 136 PHE B CA 1
ATOM 4733 C C . PHE B 1 136 ? 16.031 -33.438 -25.875 1 96.88 136 PHE B C 1
ATOM 4735 O O . PHE B 1 136 ? 15.477 -34 -24.938 1 96.88 136 PHE B O 1
ATOM 4742 N N . PRO B 1 137 ? 15.984 -33.938 -27.031 1 95.44 137 PRO B N 1
ATOM 4743 C CA . PRO B 1 137 ? 14.961 -34.906 -27.422 1 95.44 137 PRO B CA 1
ATOM 4744 C C . PRO B 1 137 ? 15.188 -36.281 -26.812 1 95.44 137 PRO B C 1
ATOM 4746 O O . PRO B 1 137 ? 14.234 -37.031 -26.578 1 95.44 137 PRO B O 1
ATOM 4749 N N . ASP B 1 138 ? 16.422 -36.594 -26.5 1 95.06 138 ASP B N 1
ATOM 4750 C CA . ASP B 1 138 ? 16.719 -37.938 -26.062 1 95.06 138 ASP B CA 1
ATOM 4751 C C . ASP B 1 138 ? 17.094 -38 -24.594 1 95.06 138 ASP B C 1
ATOM 4753 O O . ASP B 1 138 ? 17.078 -39.062 -23.969 1 95.06 138 ASP B O 1
ATOM 4757 N N . GLU B 1 139 ? 17.422 -36.844 -24.062 1 96.06 139 GLU B N 1
ATOM 4758 C CA . GLU B 1 139 ? 17.859 -36.812 -22.672 1 96.06 139 GLU B CA 1
ATOM 4759 C C . GLU B 1 139 ? 16.672 -36.969 -21.719 1 96.06 139 GLU B C 1
ATOM 4761 O O . GLU B 1 139 ? 15.539 -36.625 -22.062 1 96.06 139 GLU B O 1
ATOM 4766 N N . ARG B 1 140 ? 16.953 -37.625 -20.625 1 97.31 140 ARG B N 1
ATOM 4767 C CA . ARG B 1 140 ? 15.953 -37.656 -19.562 1 97.31 140 ARG B CA 1
ATOM 4768 C C . ARG B 1 140 ? 15.789 -36.25 -18.938 1 97.31 140 ARG B C 1
ATOM 4770 O O . ARG B 1 140 ? 16.781 -35.594 -18.594 1 97.31 140 ARG B O 1
ATOM 4777 N N . ILE B 1 141 ? 14.555 -35.781 -18.891 1 97.94 141 ILE B N 1
ATOM 4778 C CA . ILE B 1 141 ? 14.266 -34.469 -18.328 1 97.94 141 ILE B CA 1
ATOM 4779 C C . ILE B 1 141 ? 13.445 -34.625 -17.047 1 97.94 141 ILE B C 1
ATOM 4781 O O . ILE B 1 141 ? 12.398 -35.281 -17.047 1 97.94 141 ILE B O 1
ATOM 4785 N N . TRP B 1 142 ? 14 -34.125 -15.961 1 97.81 142 TRP B N 1
ATOM 4786 C CA . TRP B 1 142 ? 13.32 -34.094 -14.664 1 97.81 142 TRP B CA 1
ATOM 4787 C C . TRP B 1 142 ? 12.797 -32.688 -14.352 1 97.81 142 TRP B C 1
ATOM 4789 O O . TRP B 1 142 ? 13.305 -31.688 -14.883 1 97.81 142 TRP B O 1
ATOM 4799 N N . ILE B 1 143 ? 11.812 -32.594 -13.594 1 97.31 143 ILE B N 1
ATOM 4800 C CA . ILE B 1 143 ? 11.352 -31.344 -12.992 1 97.31 143 ILE B CA 1
ATOM 4801 C C . ILE B 1 143 ? 11.242 -31.516 -11.477 1 97.31 143 ILE B C 1
ATOM 4803 O O . ILE B 1 143 ? 10.836 -32.562 -10.992 1 97.31 143 ILE B O 1
ATOM 4807 N N . THR B 1 144 ? 11.609 -30.516 -10.711 1 96.12 144 THR B N 1
ATOM 4808 C CA . THR B 1 144 ? 11.719 -30.656 -9.266 1 96.12 144 THR B CA 1
ATOM 4809 C C . THR B 1 144 ? 10.336 -30.719 -8.625 1 96.12 144 THR B C 1
ATOM 4811 O O . THR B 1 144 ? 10.172 -31.297 -7.547 1 96.12 144 THR B O 1
ATOM 4814 N N . ASN B 1 145 ? 9.398 -30.016 -9.195 1 93.69 145 ASN B N 1
ATOM 4815 C CA . ASN B 1 145 ? 7.98 -30 -8.844 1 93.69 145 ASN B CA 1
ATOM 4816 C C . ASN B 1 145 ? 7.098 -29.859 -10.078 1 93.69 145 ASN B C 1
ATOM 4818 O O . ASN B 1 145 ? 7.574 -29.969 -11.203 1 93.69 145 ASN B O 1
ATOM 4822 N N . GLU B 1 146 ? 5.82 -29.688 -9.805 1 95.62 146 GLU B N 1
ATOM 4823 C CA . GLU B 1 146 ? 4.973 -29.297 -10.93 1 95.62 146 GLU B CA 1
ATOM 4824 C C . GLU B 1 146 ? 5.445 -27.969 -11.539 1 95.62 146 GLU B C 1
ATOM 4826 O O . GLU B 1 146 ? 5.875 -27.062 -10.828 1 95.62 146 GLU B O 1
ATOM 4831 N N . ILE B 1 147 ? 5.441 -27.953 -12.852 1 96.94 147 ILE B N 1
ATOM 4832 C CA . ILE B 1 147 ? 5.895 -26.719 -13.5 1 96.94 147 ILE B CA 1
ATOM 4833 C C . ILE B 1 147 ? 5.047 -25.547 -13.039 1 96.94 147 ILE B C 1
ATOM 4835 O O . ILE B 1 147 ? 5.559 -24.438 -12.852 1 96.94 147 ILE B O 1
ATOM 4839 N N . ILE B 1 148 ? 3.752 -25.734 -12.992 1 96.94 148 ILE B N 1
ATOM 4840 C CA . ILE B 1 148 ? 2.736 -24.828 -12.453 1 96.94 148 ILE B CA 1
ATOM 4841 C C . ILE B 1 148 ? 1.607 -25.641 -11.82 1 96.94 148 ILE B C 1
ATOM 4843 O O . ILE B 1 148 ? 1.531 -26.859 -12.008 1 96.94 148 ILE B O 1
ATOM 4847 N N . HIS B 1 149 ? 0.735 -24.969 -11.047 1 95.94 149 HIS B N 1
ATOM 4848 C CA . HIS B 1 149 ? -0.333 -25.688 -10.352 1 95.94 149 HIS B CA 1
ATOM 4849 C C . HIS B 1 149 ? -1.568 -25.828 -11.234 1 95.94 149 HIS B C 1
ATOM 4851 O O . HIS B 1 149 ? -2.607 -25.219 -10.953 1 95.94 149 HIS B O 1
ATOM 4857 N N . ASN B 1 150 ? -1.472 -26.703 -12.203 1 96.06 150 ASN B N 1
ATOM 4858 C CA . ASN B 1 150 ? -2.576 -27.047 -13.094 1 96.06 150 ASN B CA 1
ATOM 4859 C C . ASN B 1 150 ? -2.436 -28.469 -13.633 1 96.06 150 ASN B C 1
ATOM 4861 O O . ASN B 1 150 ? -1.475 -28.781 -14.344 1 96.06 150 ASN B O 1
ATOM 4865 N N . PRO B 1 151 ? -3.412 -29.297 -13.414 1 95.94 151 PRO B N 1
ATOM 4866 C CA . PRO B 1 151 ? -3.268 -30.719 -13.766 1 95.94 151 PRO B CA 1
ATOM 4867 C C . PRO B 1 151 ? -3.211 -30.953 -15.273 1 95.94 151 PRO B C 1
ATOM 4869 O O . PRO B 1 151 ? -2.516 -31.859 -15.742 1 95.94 151 PRO B O 1
ATOM 4872 N N . THR B 1 152 ? -3.908 -30.172 -16.031 1 94.88 152 THR B N 1
ATOM 4873 C CA . THR B 1 152 ? -3.924 -30.328 -17.484 1 94.88 152 THR B CA 1
ATOM 4874 C C . THR B 1 152 ? -2.539 -30.078 -18.062 1 94.88 152 THR B C 1
ATOM 4876 O O . THR B 1 152 ? -2.061 -30.859 -18.906 1 94.88 152 THR B O 1
ATOM 4879 N N . VAL B 1 153 ? -1.948 -29.062 -17.641 1 96.12 153 VAL B N 1
ATOM 4880 C CA . VAL B 1 153 ? -0.625 -28.703 -18.125 1 96.12 153 VAL B CA 1
ATOM 4881 C C . VAL B 1 153 ? 0.401 -29.734 -17.688 1 96.12 153 VAL B C 1
ATOM 4883 O O . VAL B 1 153 ? 1.248 -30.156 -18.469 1 96.12 153 VAL B O 1
ATOM 4886 N N . ASN B 1 154 ? 0.321 -30.188 -16.469 1 96.75 154 ASN B N 1
ATOM 4887 C CA . ASN B 1 154 ? 1.271 -31.156 -15.938 1 96.75 154 ASN B CA 1
ATOM 4888 C C . ASN B 1 154 ? 1.142 -32.5 -16.641 1 96.75 154 ASN B C 1
ATOM 4890 O O . ASN B 1 154 ? 2.141 -33.188 -16.875 1 96.75 154 ASN B O 1
ATOM 4894 N N . LYS B 1 155 ? -0.073 -32.844 -16.938 1 95.69 155 LYS B N 1
ATOM 4895 C CA . LYS B 1 155 ? -0.29 -34.062 -17.672 1 95.69 155 LYS B CA 1
ATOM 4896 C C . LYS B 1 155 ? 0.359 -34 -19.062 1 95.69 155 LYS B C 1
ATOM 4898 O O . LYS B 1 155 ? 0.946 -35 -19.516 1 95.69 155 LYS B O 1
ATOM 4903 N N . ARG B 1 156 ? 0.239 -32.906 -19.688 1 95.44 156 ARG B N 1
ATOM 4904 C CA . ARG B 1 156 ? 0.842 -32.75 -21 1 95.44 156 ARG B CA 1
ATOM 4905 C C . ARG B 1 156 ? 2.361 -32.875 -20.922 1 95.44 156 ARG B C 1
ATOM 4907 O O . ARG B 1 156 ? 2.984 -33.469 -21.797 1 95.44 156 ARG B O 1
ATOM 4914 N N . LEU B 1 157 ? 2.953 -32.281 -19.953 1 96.88 157 LEU B N 1
ATOM 4915 C CA . LEU B 1 157 ? 4.398 -32.406 -19.781 1 96.88 157 LEU B CA 1
ATOM 4916 C C . LEU B 1 157 ? 4.812 -33.844 -19.516 1 96.88 157 LEU B C 1
ATOM 4918 O O . LEU B 1 157 ? 5.852 -34.281 -20.016 1 96.88 157 LEU B O 1
ATOM 4922 N N . GLU B 1 158 ? 4.023 -34.531 -18.781 1 96.12 158 GLU B N 1
ATOM 4923 C CA . GLU B 1 158 ? 4.277 -35.969 -18.562 1 96.12 158 GLU B CA 1
ATOM 4924 C C . GLU B 1 158 ? 4.258 -36.75 -19.875 1 96.12 158 GLU B C 1
ATOM 4926 O O . GLU B 1 158 ? 5.09 -37.625 -20.094 1 96.12 158 GLU B O 1
ATOM 4931 N N . GLU B 1 159 ? 3.326 -36.375 -20.703 1 96 159 GLU B N 1
ATOM 4932 C CA . GLU B 1 159 ? 3.213 -37.031 -22.016 1 96 159 GLU B CA 1
ATOM 4933 C C . GLU B 1 159 ? 4.43 -36.719 -22.891 1 96 159 GLU B C 1
ATOM 4935 O O . GLU B 1 159 ? 4.773 -37.5 -23.766 1 96 159 GLU B O 1
ATOM 4940 N N . MET B 1 160 ? 5.043 -35.656 -22.578 1 95.56 160 MET B N 1
ATOM 4941 C CA . MET B 1 160 ? 6.258 -35.281 -23.297 1 95.56 160 MET B CA 1
ATOM 4942 C C . MET B 1 160 ? 7.496 -35.844 -22.625 1 95.56 160 MET B C 1
ATOM 4944 O O . MET B 1 160 ? 8.617 -35.438 -22.922 1 95.56 160 MET B O 1
ATOM 4948 N N . GLU B 1 161 ? 7.25 -36.656 -21.625 1 96.44 161 GLU B N 1
ATOM 4949 C CA . GLU B 1 161 ? 8.297 -37.375 -20.922 1 96.44 161 GLU B CA 1
ATOM 4950 C C . GLU B 1 161 ? 9.156 -36.438 -20.062 1 96.44 161 GLU B C 1
ATOM 4952 O O . GLU B 1 161 ? 10.375 -36.625 -19.984 1 96.44 161 GLU B O 1
ATOM 4957 N N . VAL B 1 162 ? 8.609 -35.438 -19.641 1 96.94 162 VAL B N 1
ATOM 4958 C CA . VAL B 1 162 ? 9.172 -34.625 -18.562 1 96.94 162 VAL B CA 1
ATOM 4959 C C . VAL B 1 162 ? 8.656 -35.156 -17.219 1 96.94 162 VAL B C 1
ATOM 4961 O O . VAL B 1 162 ? 7.469 -35.031 -16.906 1 96.94 162 VAL B O 1
ATOM 4964 N N . LYS B 1 163 ? 9.555 -35.656 -16.438 1 95.31 163 LYS B N 1
ATOM 4965 C CA . LYS B 1 163 ? 9.109 -36.438 -15.273 1 95.31 163 LYS B CA 1
ATOM 4966 C C . LYS B 1 163 ? 9.414 -35.688 -13.977 1 95.31 163 LYS B C 1
ATOM 4968 O O . LYS B 1 163 ? 10.445 -35.031 -13.867 1 95.31 163 LYS B O 1
ATOM 4973 N N . ASN B 1 164 ? 8.562 -35.875 -13.016 1 95.12 164 ASN B N 1
ATOM 4974 C CA . ASN B 1 164 ? 8.812 -35.344 -11.68 1 95.12 164 ASN B CA 1
ATOM 4975 C C . ASN B 1 164 ? 9.875 -36.156 -10.945 1 95.12 164 ASN B C 1
ATOM 4977 O O . ASN B 1 164 ? 9.914 -37.375 -11.039 1 95.12 164 ASN B O 1
ATOM 4981 N N . ILE B 1 165 ? 10.703 -35.406 -10.281 1 96.25 165 ILE B N 1
ATOM 4982 C CA . ILE B 1 165 ? 11.602 -36.094 -9.367 1 96.25 165 ILE B CA 1
ATOM 4983 C C . ILE B 1 165 ? 10.789 -36.812 -8.289 1 96.25 165 ILE B C 1
ATOM 4985 O O . ILE B 1 165 ? 9.914 -36.219 -7.664 1 96.25 165 ILE B O 1
ATOM 4989 N N . PRO B 1 166 ? 11.055 -38.062 -8.117 1 95.06 166 PRO B N 1
ATOM 4990 C CA . PRO B 1 166 ? 10.266 -38.812 -7.141 1 95.06 166 PRO B CA 1
ATOM 4991 C C . PRO B 1 166 ? 10.477 -38.344 -5.707 1 95.06 166 PRO B C 1
ATOM 4993 O O . PRO B 1 166 ? 11.555 -37.844 -5.375 1 95.06 166 PRO B O 1
ATOM 4996 N N . ILE B 1 167 ? 9.477 -38.469 -4.949 1 92.19 167 ILE B N 1
ATOM 4997 C CA . ILE B 1 167 ? 9.516 -38.125 -3.537 1 92.19 167 ILE B CA 1
ATOM 4998 C C . ILE B 1 167 ? 9.406 -39.375 -2.67 1 92.19 167 ILE B C 1
ATOM 5000 O O . ILE B 1 167 ? 8.531 -40.188 -2.887 1 92.19 167 ILE B O 1
ATOM 5004 N N . GLU B 1 168 ? 10.297 -39.562 -1.77 1 89.19 168 GLU B N 1
ATOM 5005 C CA . GLU B 1 168 ? 10.289 -40.656 -0.797 1 89.19 168 GLU B CA 1
ATOM 5006 C C . GLU B 1 168 ? 10.414 -40.125 0.628 1 89.19 168 GLU B C 1
ATOM 5008 O O . GLU B 1 168 ? 11.344 -39.375 0.943 1 89.19 168 GLU B O 1
ATOM 5013 N N . GLU B 1 169 ? 9.492 -40.5 1.558 1 88.38 169 GLU B N 1
ATOM 5014 C CA . GLU B 1 169 ? 9.461 -40.062 2.951 1 88.38 169 GLU B CA 1
ATOM 5015 C C . GLU B 1 169 ? 9.484 -38.562 3.053 1 88.38 169 GLU B C 1
ATOM 5017 O O . GLU B 1 169 ? 10.273 -38 3.816 1 88.38 169 GLU B O 1
ATOM 5022 N N . GLY B 1 170 ? 8.852 -37.938 2.156 1 83.38 170 GLY B N 1
ATOM 5023 C CA . GLY B 1 170 ? 8.68 -36.469 2.207 1 83.38 170 GLY B CA 1
ATOM 5024 C C . GLY B 1 170 ? 9.867 -35.719 1.64 1 83.38 170 GLY B C 1
ATOM 5025 O O . GLY B 1 170 ? 9.883 -34.5 1.651 1 83.38 170 GLY B O 1
ATOM 5026 N N . LYS B 1 171 ? 10.766 -36.406 1.08 1 89.44 171 LYS B N 1
ATOM 5027 C CA . LYS B 1 171 ? 11.953 -35.75 0.527 1 89.44 171 LYS B CA 1
ATOM 5028 C C . LYS B 1 171 ? 12.148 -36.125 -0.94 1 89.44 171 LYS B C 1
ATOM 5030 O O . LYS B 1 171 ? 11.906 -37.281 -1.336 1 89.44 171 LYS B O 1
ATOM 5035 N N . LYS B 1 172 ? 12.648 -35.219 -1.659 1 93.81 172 LYS B N 1
ATOM 5036 C CA . LYS B 1 172 ? 12.93 -35.438 -3.072 1 93.81 172 LYS B CA 1
ATOM 5037 C C . LYS B 1 172 ? 14.172 -36.312 -3.246 1 93.81 172 LYS B C 1
ATOM 5039 O O . LYS B 1 172 ? 15.18 -36.094 -2.57 1 93.81 172 LYS B O 1
ATOM 5044 N N . ARG B 1 173 ? 14.062 -37.25 -4.18 1 93.81 173 ARG B N 1
ATOM 5045 C CA . ARG B 1 173 ? 15.164 -38.156 -4.457 1 93.81 173 ARG B CA 1
ATOM 5046 C C . ARG B 1 173 ? 16.031 -37.656 -5.609 1 93.81 173 ARG B C 1
ATOM 5048 O O . ARG B 1 173 ? 15.867 -38.094 -6.75 1 93.81 173 ARG B O 1
ATOM 5055 N N . PHE B 1 174 ? 16.969 -36.906 -5.223 1 95.56 174 PHE B N 1
ATOM 5056 C CA . PHE B 1 174 ? 17.828 -36.312 -6.246 1 95.56 174 PHE B CA 1
ATOM 5057 C C . PHE B 1 174 ? 18.859 -37.344 -6.738 1 95.56 174 PHE B C 1
ATOM 5059 O O . PHE B 1 174 ? 19.516 -37.125 -7.754 1 95.56 174 PHE B O 1
ATOM 5066 N N . ASP B 1 175 ? 18.922 -38.438 -6.051 1 93.62 175 ASP B N 1
ATOM 5067 C CA . ASP B 1 175 ? 19.875 -39.5 -6.426 1 93.62 175 ASP B CA 1
ATOM 5068 C C . ASP B 1 175 ? 19.516 -40.094 -7.785 1 93.62 175 ASP B C 1
ATOM 5070 O O . ASP B 1 175 ? 20.375 -40.625 -8.469 1 93.62 175 ASP B O 1
ATOM 5074 N N . VAL B 1 176 ? 18.297 -39.938 -8.195 1 95 176 VAL B N 1
ATOM 5075 C CA . VAL B 1 176 ? 17.859 -40.531 -9.461 1 95 176 VAL B CA 1
ATOM 5076 C C . VAL B 1 176 ? 18.375 -39.688 -10.625 1 95 176 VAL B C 1
ATOM 5078 O O . VAL B 1 176 ? 18.359 -40.125 -11.773 1 95 176 VAL B O 1
ATOM 5081 N N . VAL B 1 177 ? 18.844 -38.5 -10.406 1 96.19 177 VAL B N 1
ATOM 5082 C CA . VAL B 1 177 ? 19.312 -37.562 -11.43 1 96.19 177 VAL B CA 1
ATOM 5083 C C . VAL B 1 177 ? 20.766 -37.906 -11.797 1 96.19 177 VAL B C 1
ATOM 5085 O O . VAL B 1 177 ? 21.641 -37.875 -10.938 1 96.19 177 VAL B O 1
ATOM 5088 N N . ASP B 1 178 ? 20.984 -38.156 -13.047 1 93.75 178 ASP B N 1
ATOM 5089 C CA . ASP B 1 178 ? 22.328 -38.469 -13.531 1 93.75 178 ASP B CA 1
ATOM 5090 C C . ASP B 1 178 ? 22.969 -37.25 -14.18 1 93.75 178 ASP B C 1
ATOM 5092 O O . ASP B 1 178 ? 22.281 -36.281 -14.5 1 93.75 178 ASP B O 1
ATOM 5096 N N . LYS B 1 179 ? 24.234 -37.312 -14.438 1 90.75 179 LYS B N 1
ATOM 5097 C CA . LYS B 1 179 ? 25.016 -36.188 -14.938 1 90.75 179 LYS B CA 1
ATOM 5098 C C . LYS B 1 179 ? 24.516 -35.719 -16.312 1 90.75 179 LYS B C 1
ATOM 5100 O O . LYS B 1 179 ? 24.609 -34.531 -16.641 1 90.75 179 LYS B O 1
ATOM 5105 N N . LYS B 1 180 ? 24 -36.562 -17.062 1 93.25 180 LYS B N 1
ATOM 5106 C CA . LYS B 1 180 ? 23.594 -36.188 -18.422 1 93.25 180 LYS B CA 1
ATOM 5107 C C . LYS B 1 180 ? 22.156 -35.719 -18.453 1 93.25 180 LYS B C 1
ATOM 5109 O O . LYS B 1 180 ? 21.656 -35.281 -19.484 1 93.25 180 LYS B O 1
ATOM 5114 N N . ASP B 1 181 ? 21.531 -35.75 -17.328 1 97 181 ASP B N 1
ATOM 5115 C CA . ASP B 1 181 ? 20.125 -35.406 -17.281 1 97 181 ASP B CA 1
ATOM 5116 C C . ASP B 1 181 ? 19.938 -33.906 -17.297 1 97 181 ASP B C 1
ATOM 5118 O O . ASP B 1 181 ? 20.891 -33.156 -17.062 1 97 181 ASP B O 1
ATOM 5122 N N . VAL B 1 182 ? 18.75 -33.469 -17.766 1 98 182 VAL B N 1
ATOM 5123 C CA . VAL B 1 182 ? 18.312 -32.094 -17.703 1 98 182 VAL B CA 1
ATOM 5124 C C . VAL B 1 182 ? 17.297 -31.922 -16.562 1 98 182 VAL B C 1
ATOM 5126 O O . VAL B 1 182 ? 16.422 -32.75 -16.375 1 98 182 VAL B O 1
ATOM 5129 N N . VAL B 1 183 ? 17.469 -30.953 -15.742 1 98.38 183 VAL B N 1
ATOM 5130 C CA . VAL B 1 183 ? 16.531 -30.719 -14.656 1 98.38 183 VAL B CA 1
ATOM 5131 C C . VAL B 1 183 ? 15.883 -29.344 -14.828 1 98.38 183 VAL B C 1
ATOM 5133 O O . VAL B 1 183 ? 16.578 -28.328 -14.969 1 98.38 183 VAL B O 1
ATOM 5136 N N . VAL B 1 184 ? 14.57 -29.312 -14.805 1 98.38 184 VAL B N 1
ATOM 5137 C CA . VAL B 1 184 ? 13.789 -28.094 -14.938 1 98.38 184 VAL B CA 1
ATOM 5138 C C . VAL B 1 184 ? 13.367 -27.594 -13.555 1 98.38 184 VAL B C 1
ATOM 5140 O O . VAL B 1 184 ? 12.875 -28.375 -12.734 1 98.38 184 VAL B O 1
ATOM 5143 N N . LEU B 1 185 ? 13.641 -26.344 -13.242 1 98.19 185 LEU B N 1
ATOM 5144 C CA . LEU B 1 185 ? 13.094 -25.672 -12.07 1 98.19 185 LEU B CA 1
ATOM 5145 C C . LEU B 1 185 ? 11.758 -25.016 -12.391 1 98.19 185 LEU B C 1
ATOM 5147 O O . LEU B 1 185 ? 11.633 -24.312 -13.398 1 98.19 185 LEU B O 1
ATOM 5151 N N . PRO B 1 186 ? 10.805 -25.203 -11.547 1 98.06 186 PRO B N 1
ATOM 5152 C CA . PRO B 1 186 ? 9.453 -24.75 -11.867 1 98.06 186 PRO B CA 1
ATOM 5153 C C . PRO B 1 186 ? 9.289 -23.234 -11.758 1 98.06 186 PRO B C 1
ATOM 5155 O O . PRO B 1 186 ? 10.195 -22.547 -11.281 1 98.06 186 PRO B O 1
ATOM 5158 N N . ALA B 1 187 ? 8.078 -22.734 -12.172 1 97.75 187 ALA B N 1
ATOM 5159 C CA . ALA B 1 187 ? 7.773 -21.312 -12.242 1 97.75 187 ALA B CA 1
ATOM 5160 C C . ALA B 1 187 ? 7.871 -20.656 -10.867 1 97.75 187 ALA B C 1
ATOM 5162 O O . ALA B 1 187 ? 8.234 -19.484 -10.758 1 97.75 187 ALA B O 1
ATOM 5163 N N . PHE B 1 188 ? 7.555 -21.359 -9.836 1 97.06 188 PHE B N 1
ATOM 5164 C CA . PHE B 1 188 ? 7.52 -20.781 -8.492 1 97.06 188 PHE B CA 1
ATOM 5165 C C . PHE B 1 188 ? 8.859 -20.953 -7.793 1 97.06 188 PHE B C 1
ATOM 5167 O O . PHE B 1 188 ? 9 -20.625 -6.613 1 97.06 188 PHE B O 1
ATOM 5174 N N . GLY B 1 189 ? 9.859 -21.547 -8.453 1 96.38 189 GLY B N 1
ATOM 5175 C CA . GLY B 1 189 ? 11.227 -21.609 -7.949 1 96.38 189 GLY B CA 1
ATOM 5176 C C . GLY B 1 189 ? 11.539 -22.906 -7.234 1 96.38 189 GLY B C 1
ATOM 5177 O O . GLY B 1 189 ? 10.711 -23.812 -7.195 1 96.38 189 GLY B O 1
ATOM 5178 N N . ALA B 1 190 ? 12.797 -23.016 -6.84 1 96.25 190 ALA B N 1
ATOM 5179 C CA . ALA B 1 190 ? 13.336 -24.125 -6.062 1 96.25 190 ALA B CA 1
ATOM 5180 C C . ALA B 1 190 ? 14.133 -23.625 -4.863 1 96.25 190 ALA B C 1
ATOM 5182 O O . ALA B 1 190 ? 14.664 -22.516 -4.887 1 96.25 190 ALA B O 1
ATOM 5183 N N . ALA B 1 191 ? 14.188 -24.469 -3.846 1 96.31 191 ALA B N 1
ATOM 5184 C CA . ALA B 1 191 ? 14.93 -24.094 -2.648 1 96.31 191 ALA B CA 1
ATOM 5185 C C . ALA B 1 191 ? 16.438 -24.047 -2.928 1 96.31 191 ALA B C 1
ATOM 5187 O O . ALA B 1 191 ? 16.922 -24.75 -3.818 1 96.31 191 ALA B O 1
ATOM 5188 N N . VAL B 1 192 ? 17.156 -23.281 -2.111 1 96.69 192 VAL B N 1
ATOM 5189 C CA . VAL B 1 192 ? 18.594 -23.094 -2.275 1 96.69 192 VAL B CA 1
ATOM 5190 C C . VAL B 1 192 ? 19.297 -24.453 -2.188 1 96.69 192 VAL B C 1
ATOM 5192 O O . VAL B 1 192 ? 20.188 -24.734 -2.984 1 96.69 192 VAL B O 1
ATOM 5195 N N . ASP B 1 193 ? 18.922 -25.281 -1.284 1 94.81 193 ASP B N 1
ATOM 5196 C CA . ASP B 1 193 ? 19.562 -26.578 -1.096 1 94.81 193 ASP B CA 1
ATOM 5197 C C . ASP B 1 193 ? 19.359 -27.469 -2.322 1 94.81 193 ASP B C 1
ATOM 5199 O O . ASP B 1 193 ? 20.266 -28.219 -2.695 1 94.81 193 ASP B O 1
ATOM 5203 N N . GLU B 1 194 ? 18.203 -27.406 -2.924 1 95.5 194 GLU B N 1
ATOM 5204 C CA . GLU B 1 194 ? 17.953 -28.172 -4.152 1 95.5 194 GLU B CA 1
ATOM 5205 C C . GLU B 1 194 ? 18.875 -27.703 -5.273 1 95.5 194 GLU B C 1
ATOM 5207 O O . GLU B 1 194 ? 19.469 -28.516 -5.988 1 95.5 194 GLU B O 1
ATOM 5212 N N . MET B 1 195 ? 19.016 -26.438 -5.395 1 96.19 195 MET B N 1
ATOM 5213 C CA . MET B 1 195 ? 19.875 -25.875 -6.434 1 96.19 195 MET B CA 1
ATOM 5214 C C . MET B 1 195 ? 21.328 -26.25 -6.203 1 96.19 195 MET B C 1
ATOM 5216 O O . MET B 1 195 ? 22.062 -26.5 -7.156 1 96.19 195 MET B O 1
ATOM 5220 N N . LEU B 1 196 ? 21.703 -26.25 -4.957 1 95.44 196 LEU B N 1
ATOM 5221 C CA . LEU B 1 196 ? 23.062 -26.641 -4.602 1 95.44 196 LEU B CA 1
ATOM 5222 C C . LEU B 1 196 ? 23.344 -28.078 -5.012 1 95.44 196 LEU B C 1
ATOM 5224 O O . LEU B 1 196 ? 24.391 -28.375 -5.598 1 95.44 196 LEU B O 1
ATOM 5228 N N . VAL B 1 197 ? 22.406 -28.984 -4.723 1 95.31 197 VAL B N 1
ATOM 5229 C CA . VAL B 1 197 ? 22.547 -30.391 -5.074 1 95.31 197 VAL B CA 1
ATOM 5230 C C . VAL B 1 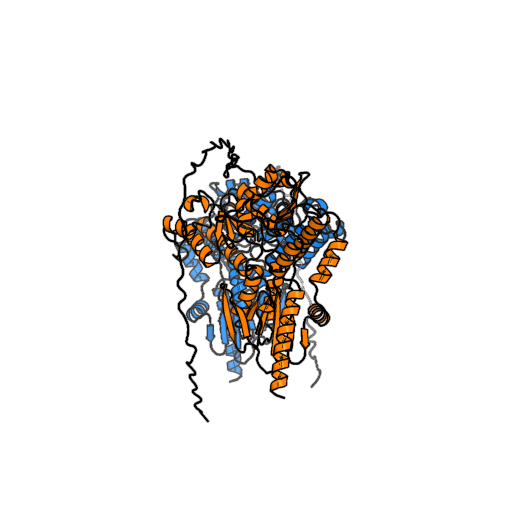197 ? 22.688 -30.531 -6.59 1 95.31 197 VAL B C 1
ATOM 5232 O O . VAL B 1 197 ? 23.562 -31.266 -7.062 1 95.31 197 VAL B O 1
ATOM 5235 N N . LEU B 1 198 ? 21.906 -29.844 -7.293 1 96.31 198 LEU B N 1
ATOM 5236 C CA . LEU B 1 198 ? 21.922 -29.938 -8.75 1 96.31 198 LEU B CA 1
ATOM 5237 C C . LEU B 1 198 ? 23.219 -29.359 -9.32 1 96.31 198 LEU B C 1
ATOM 5239 O O . LEU B 1 198 ? 23.766 -29.891 -10.289 1 96.31 198 LEU B O 1
ATOM 5243 N N . ASN B 1 199 ? 23.625 -28.219 -8.773 1 94.81 199 ASN B N 1
ATOM 5244 C CA . ASN B 1 199 ? 24.891 -27.625 -9.172 1 94.81 199 ASN B CA 1
ATOM 5245 C C . ASN B 1 199 ? 26.062 -28.578 -8.961 1 94.81 199 ASN B C 1
ATOM 5247 O O . ASN B 1 199 ? 26.938 -28.703 -9.82 1 94.81 199 ASN B O 1
ATOM 5251 N N . ASP B 1 200 ? 26.094 -29.234 -7.824 1 94.38 200 ASP B N 1
ATOM 5252 C CA . ASP B 1 200 ? 27.172 -30.172 -7.473 1 94.38 200 ASP B CA 1
ATOM 5253 C C . ASP B 1 200 ? 27.172 -31.375 -8.422 1 94.38 200 ASP B C 1
ATOM 5255 O O . ASP B 1 200 ? 28.234 -31.938 -8.711 1 94.38 200 ASP B O 1
ATOM 5259 N N . LYS B 1 201 ? 26.031 -31.766 -8.891 1 94.88 201 LYS B N 1
ATOM 5260 C CA . LYS B 1 201 ? 25.906 -32.875 -9.82 1 94.88 201 LYS B CA 1
ATOM 5261 C C . LYS B 1 201 ? 26.281 -32.469 -11.234 1 94.88 201 LYS B C 1
ATOM 5263 O O . LYS B 1 201 ? 26.453 -33.312 -12.117 1 94.88 201 LYS B O 1
ATOM 5268 N N . ASN B 1 202 ? 26.406 -31.156 -11.406 1 94.25 202 ASN B N 1
ATOM 5269 C CA . ASN B 1 202 ? 26.812 -30.578 -12.688 1 94.25 202 ASN B CA 1
ATOM 5270 C C . ASN B 1 202 ? 25.844 -30.969 -13.805 1 94.25 202 ASN B C 1
ATOM 5272 O O . ASN B 1 202 ? 26.281 -31.359 -14.898 1 94.25 202 ASN B O 1
ATOM 5276 N N . VAL B 1 203 ? 24.609 -30.984 -13.516 1 96.44 203 VAL B N 1
ATOM 5277 C CA . VAL B 1 203 ? 23.578 -31.297 -14.508 1 96.44 203 VAL B CA 1
ATOM 5278 C C . VAL B 1 203 ? 23.172 -30.047 -15.266 1 96.44 203 VAL B C 1
ATOM 5280 O O . VAL B 1 203 ? 23.516 -28.922 -14.852 1 96.44 203 VAL B O 1
ATOM 5283 N N . GLN B 1 204 ? 22.531 -30.281 -16.422 1 96.81 204 GLN B N 1
ATOM 5284 C CA . GLN B 1 204 ? 21.922 -29.172 -17.141 1 96.81 204 GLN B CA 1
ATOM 5285 C C . GLN B 1 204 ? 20.688 -28.641 -16.422 1 96.81 204 GLN B C 1
ATOM 5287 O O . GLN B 1 204 ? 19.734 -29.391 -16.203 1 96.81 204 GLN B O 1
ATOM 5292 N N . ILE B 1 205 ? 20.719 -27.391 -16.078 1 97.94 205 ILE B N 1
ATOM 5293 C CA . ILE B 1 205 ? 19.594 -26.797 -15.352 1 97.94 205 ILE B CA 1
ATOM 5294 C C . ILE B 1 205 ? 18.812 -25.875 -16.281 1 97.94 205 ILE B C 1
ATOM 5296 O O . ILE B 1 205 ? 19.391 -24.984 -16.906 1 97.94 205 ILE B O 1
ATOM 5300 N N . VAL B 1 206 ? 17.562 -26.125 -16.453 1 98.25 206 VAL B N 1
ATOM 5301 C CA . VAL B 1 206 ? 16.625 -25.219 -17.141 1 98.25 206 VAL B CA 1
ATOM 5302 C C . VAL B 1 206 ? 15.734 -24.531 -16.109 1 98.25 206 VAL B C 1
ATOM 5304 O O . VAL B 1 206 ? 14.828 -25.141 -15.539 1 98.25 206 VAL B O 1
ATOM 5307 N N . ASP B 1 207 ? 15.969 -23.234 -15.891 1 98 207 ASP B N 1
ATOM 5308 C CA . ASP B 1 207 ? 15.289 -22.469 -14.852 1 98 207 ASP B CA 1
ATOM 5309 C C . ASP B 1 207 ? 14.109 -21.688 -15.422 1 98 207 ASP B C 1
ATOM 5311 O O . ASP B 1 207 ? 14.297 -20.688 -16.109 1 98 207 ASP B O 1
ATOM 5315 N N . THR B 1 208 ? 12.914 -22.125 -15.07 1 98.06 208 THR B N 1
ATOM 5316 C CA . THR B 1 208 ? 11.719 -21.438 -15.578 1 98.06 208 THR B CA 1
ATOM 5317 C C . THR B 1 208 ? 11.117 -20.547 -14.5 1 98.06 208 THR B C 1
ATOM 5319 O O . THR B 1 208 ? 9.984 -20.078 -14.641 1 98.06 208 THR B O 1
ATOM 5322 N N . THR B 1 209 ? 11.844 -20.281 -13.422 1 97.62 209 THR B N 1
ATOM 5323 C CA . THR B 1 209 ? 11.375 -19.453 -12.312 1 97.62 209 THR B CA 1
ATOM 5324 C C . THR B 1 209 ? 10.914 -18.078 -12.812 1 97.62 209 THR B C 1
ATOM 5326 O O . THR B 1 209 ? 11.594 -17.453 -13.617 1 97.62 209 THR B O 1
ATOM 5329 N N . CYS B 1 210 ? 9.711 -17.75 -12.383 1 96.94 210 CYS B N 1
ATOM 5330 C CA . CYS B 1 210 ? 9.164 -16.438 -12.734 1 96.94 210 CYS B CA 1
ATOM 5331 C C . CYS B 1 210 ? 9.992 -15.312 -12.125 1 96.94 210 CYS B C 1
ATOM 5333 O O . CYS B 1 210 ? 10.32 -15.352 -10.938 1 96.94 210 CYS B O 1
ATOM 5335 N N . PRO B 1 211 ? 10.32 -14.273 -12.867 1 94.5 211 PRO B N 1
ATOM 5336 C CA . PRO B 1 211 ? 11.109 -13.148 -12.359 1 94.5 211 PRO B CA 1
ATOM 5337 C C . PRO B 1 211 ? 10.461 -12.469 -11.156 1 94.5 211 PRO B C 1
ATOM 5339 O O . PRO B 1 211 ? 11.164 -11.906 -10.305 1 94.5 211 PRO B O 1
ATOM 5342 N N . TRP B 1 212 ? 9.156 -12.492 -11.055 1 93.81 212 TRP B N 1
ATOM 5343 C CA . TRP B 1 212 ? 8.469 -11.922 -9.898 1 93.81 212 TRP B CA 1
ATOM 5344 C C . TRP B 1 212 ? 8.805 -12.688 -8.625 1 93.81 212 TRP B C 1
ATOM 5346 O O . TRP B 1 212 ? 8.836 -12.109 -7.539 1 93.81 212 TRP B O 1
ATOM 5356 N N . VAL B 1 213 ? 8.969 -13.953 -8.789 1 96.94 213 VAL B N 1
ATOM 5357 C CA . VAL B 1 213 ? 9.367 -14.773 -7.648 1 96.94 213 VAL B CA 1
ATOM 5358 C C . VAL B 1 213 ? 10.797 -14.43 -7.238 1 96.94 213 VAL B C 1
ATOM 5360 O O . VAL B 1 213 ? 11.102 -14.32 -6.047 1 96.94 213 VAL B O 1
ATOM 5363 N N . THR B 1 214 ? 11.672 -14.25 -8.188 1 95.12 214 THR B N 1
ATOM 5364 C CA . THR B 1 214 ? 13.047 -13.852 -7.91 1 95.12 214 THR B CA 1
ATOM 5365 C C . THR B 1 214 ? 13.086 -12.516 -7.18 1 95.12 214 THR B C 1
ATOM 5367 O O . THR B 1 214 ? 13.945 -12.289 -6.328 1 95.12 214 THR B O 1
ATOM 5370 N N . LYS B 1 215 ? 12.211 -11.641 -7.559 1 93.75 215 LYS B N 1
ATOM 5371 C CA . LYS B 1 215 ? 12.078 -10.375 -6.852 1 93.75 215 LYS B CA 1
ATOM 5372 C C . LYS B 1 215 ? 11.867 -10.594 -5.355 1 93.75 215 LYS B C 1
ATOM 5374 O O . LYS B 1 215 ? 12.461 -9.898 -4.527 1 93.75 215 LYS B O 1
ATOM 5379 N N . VAL B 1 216 ? 11.047 -11.531 -4.992 1 96.62 216 VAL B N 1
ATOM 5380 C CA . VAL B 1 216 ? 10.773 -11.828 -3.59 1 96.62 216 VAL B CA 1
ATOM 5381 C C . VAL B 1 216 ? 12.055 -12.297 -2.902 1 96.62 216 VAL B C 1
ATOM 5383 O O . VAL B 1 216 ? 12.344 -11.898 -1.772 1 96.62 216 VAL B O 1
ATOM 5386 N N . TRP B 1 217 ? 12.797 -13.164 -3.623 1 96.94 217 TRP B N 1
ATOM 5387 C CA . TRP B 1 217 ? 14.07 -13.633 -3.088 1 96.94 217 TRP B CA 1
ATOM 5388 C C . TRP B 1 217 ? 15 -12.461 -2.793 1 96.94 217 TRP B C 1
ATOM 5390 O O . TRP B 1 217 ? 15.656 -12.422 -1.747 1 96.94 217 TRP B O 1
ATOM 5400 N N . ASN B 1 218 ? 15.023 -11.539 -3.678 1 94.5 218 ASN B N 1
ATOM 5401 C CA . ASN B 1 218 ? 15.875 -10.359 -3.5 1 94.5 218 ASN B CA 1
ATOM 5402 C C . ASN B 1 218 ? 15.453 -9.547 -2.281 1 94.5 218 ASN B C 1
ATOM 5404 O O . ASN B 1 218 ? 16.297 -9 -1.573 1 94.5 218 ASN B O 1
ATOM 5408 N N . VAL B 1 219 ? 14.195 -9.445 -2.021 1 94.94 219 VAL B N 1
ATOM 5409 C CA . VAL B 1 219 ? 13.672 -8.688 -0.887 1 94.94 219 VAL B CA 1
ATOM 5410 C C . VAL B 1 219 ? 14.102 -9.359 0.419 1 94.94 219 VAL B C 1
ATOM 5412 O O . VAL B 1 219 ? 14.602 -8.695 1.328 1 94.94 219 VAL B O 1
ATOM 5415 N N . VAL B 1 220 ? 13.953 -10.664 0.536 1 96.88 220 VAL B N 1
ATOM 5416 C CA . VAL B 1 220 ? 14.281 -11.328 1.792 1 96.88 220 VAL B CA 1
ATOM 5417 C C . VAL B 1 220 ? 15.797 -11.359 1.979 1 96.88 220 VAL B C 1
ATOM 5419 O O . VAL B 1 220 ? 16.281 -11.359 3.109 1 96.88 220 VAL B O 1
ATOM 5422 N N . GLU B 1 221 ? 16.531 -11.367 0.89 1 94.94 221 GLU B N 1
ATOM 5423 C CA . GLU B 1 221 ? 17.984 -11.242 0.993 1 94.94 221 GLU B CA 1
ATOM 5424 C C . GLU B 1 221 ? 18.375 -9.867 1.529 1 94.94 221 GLU B C 1
ATOM 5426 O O . GLU B 1 221 ? 19.344 -9.75 2.299 1 94.94 221 GLU B O 1
ATOM 5431 N N . LYS B 1 222 ? 17.703 -8.898 1.061 1 91.62 222 LYS B N 1
ATOM 5432 C CA . LYS B 1 222 ? 17.938 -7.559 1.59 1 91.62 222 LYS B CA 1
ATOM 5433 C C . LYS B 1 222 ? 17.641 -7.496 3.086 1 91.62 222 LYS B C 1
ATOM 5435 O O . LYS B 1 222 ? 18.359 -6.84 3.84 1 91.62 222 LYS B O 1
ATOM 5440 N N . HIS B 1 223 ? 16.516 -8.148 3.521 1 95.5 223 HIS B N 1
ATOM 5441 C CA . HIS B 1 223 ? 16.25 -8.266 4.949 1 95.5 223 HIS B CA 1
ATOM 5442 C C . HIS B 1 223 ? 17.438 -8.875 5.688 1 95.5 223 HIS B C 1
ATOM 5444 O O . HIS B 1 223 ? 17.875 -8.352 6.719 1 95.5 223 HIS B O 1
ATOM 5450 N N . LYS B 1 224 ? 17.922 -9.938 5.125 1 95.19 224 LYS B N 1
ATOM 5451 C CA . LYS B 1 224 ? 19.031 -10.672 5.711 1 95.19 224 LYS B CA 1
ATOM 5452 C C . LYS B 1 224 ? 20.25 -9.773 5.875 1 95.19 224 LYS B C 1
ATOM 5454 O O . LYS B 1 224 ? 20.875 -9.75 6.938 1 95.19 224 LYS B O 1
ATOM 5459 N N . LYS B 1 225 ? 20.547 -9.031 4.945 1 91.94 225 LYS B N 1
ATOM 5460 C CA . LYS B 1 225 ? 21.703 -8.141 4.965 1 91.94 225 LYS B CA 1
ATOM 5461 C C . LYS B 1 225 ? 21.547 -7.055 6.027 1 91.94 225 LYS B C 1
ATOM 5463 O O . LYS B 1 225 ? 22.531 -6.656 6.664 1 91.94 225 LYS B O 1
ATOM 5468 N N . GLY B 1 226 ? 20.344 -6.641 6.25 1 92.38 226 GLY B N 1
ATOM 5469 C CA . GLY B 1 226 ? 20.078 -5.594 7.227 1 92.38 226 GLY B CA 1
ATOM 5470 C C . GLY B 1 226 ? 19.734 -6.137 8.602 1 92.38 226 GLY B C 1
ATOM 5471 O O . GLY B 1 226 ? 19.328 -5.379 9.492 1 92.38 226 GLY B O 1
ATOM 5472 N N . ASP B 1 227 ? 19.812 -7.387 8.773 1 95.69 227 ASP B N 1
ATOM 5473 C CA . ASP B 1 227 ? 19.516 -8.07 10.031 1 95.69 227 ASP B CA 1
ATOM 5474 C C . ASP B 1 227 ? 18.047 -7.926 10.414 1 95.69 227 ASP B C 1
ATOM 5476 O O . ASP B 1 227 ? 17.734 -7.711 11.586 1 95.69 227 ASP B O 1
ATOM 5480 N N . PHE B 1 228 ? 17.219 -7.844 9.445 1 97.44 228 PHE B N 1
ATOM 5481 C CA . PHE B 1 228 ? 15.773 -7.887 9.656 1 97.44 228 PHE B CA 1
ATOM 5482 C C . PHE B 1 228 ? 15.258 -9.312 9.562 1 97.44 228 PHE B C 1
ATOM 5484 O O . PHE B 1 228 ? 15.695 -10.086 8.703 1 97.44 228 PHE B O 1
ATOM 5491 N N . THR B 1 229 ? 14.375 -9.703 10.5 1 98.56 229 THR B N 1
ATOM 5492 C CA . THR B 1 229 ? 13.602 -10.938 10.344 1 98.56 229 THR B CA 1
ATOM 5493 C C . THR B 1 229 ? 12.508 -10.75 9.289 1 98.56 229 THR B C 1
ATOM 5495 O O . THR B 1 229 ? 11.75 -9.781 9.336 1 98.56 229 THR B O 1
ATOM 5498 N N . SER B 1 230 ? 12.453 -11.68 8.297 1 98.44 230 SER B N 1
ATOM 5499 C CA . SER B 1 230 ? 11.398 -11.617 7.289 1 98.44 230 SER B CA 1
ATOM 5500 C C . SER B 1 230 ? 10.086 -12.18 7.828 1 98.44 230 SER B C 1
ATOM 5502 O O . SER B 1 230 ? 10.016 -13.352 8.203 1 98.44 230 SER B O 1
ATOM 5504 N N . ILE B 1 231 ? 9.078 -11.344 7.938 1 98.69 231 ILE B N 1
ATOM 5505 C CA . ILE B 1 231 ? 7.715 -11.836 8.078 1 98.69 231 ILE B CA 1
ATOM 5506 C C . ILE B 1 231 ? 7.121 -12.117 6.703 1 98.69 231 ILE B C 1
ATOM 5508 O O . ILE B 1 231 ? 6.793 -11.188 5.961 1 98.69 231 ILE B O 1
ATOM 5512 N N . ILE B 1 232 ? 7.012 -13.367 6.41 1 98.62 232 ILE B N 1
ATOM 5513 C CA . ILE B 1 232 ? 6.562 -13.781 5.086 1 98.62 232 ILE B CA 1
ATOM 5514 C C . ILE B 1 232 ? 5.074 -14.125 5.133 1 98.62 232 ILE B C 1
ATOM 5516 O O . ILE B 1 232 ? 4.68 -15.117 5.758 1 98.62 232 ILE B O 1
ATOM 5520 N N . HIS B 1 233 ? 4.223 -13.258 4.531 1 98.56 233 HIS B N 1
ATOM 5521 C CA . HIS B 1 233 ? 2.814 -13.594 4.344 1 98.56 233 HIS B CA 1
ATOM 5522 C C . HIS B 1 233 ? 2.639 -14.656 3.262 1 98.56 233 HIS B C 1
ATOM 5524 O O . HIS B 1 233 ? 2.846 -14.383 2.078 1 98.56 233 HIS B O 1
ATOM 5530 N N . GLY B 1 234 ? 2.303 -15.828 3.68 1 98.19 234 GLY B N 1
ATOM 5531 C CA . GLY B 1 234 ? 2.199 -16.953 2.766 1 98.19 234 GLY B CA 1
ATOM 5532 C C . GLY B 1 234 ? 1.809 -18.25 3.453 1 98.19 234 GLY B C 1
ATOM 5533 O O . GLY B 1 234 ? 1.546 -18.266 4.656 1 98.19 234 GLY B O 1
ATOM 5534 N N . LYS B 1 235 ? 1.704 -19.297 2.672 1 96.19 235 LYS B N 1
ATOM 5535 C CA . LYS B 1 235 ? 1.454 -20.641 3.168 1 96.19 235 LYS B CA 1
ATOM 5536 C C . LYS B 1 235 ? 2.76 -21.406 3.348 1 96.19 235 LYS B C 1
ATOM 5538 O O . LYS B 1 235 ? 3.5 -21.625 2.387 1 96.19 235 LYS B O 1
ATOM 5543 N N . TYR B 1 236 ? 3.057 -21.875 4.578 1 96.12 236 TYR B N 1
ATOM 5544 C CA . TYR B 1 236 ? 4.391 -22.359 4.918 1 96.12 236 TYR B CA 1
ATOM 5545 C C . TYR B 1 236 ?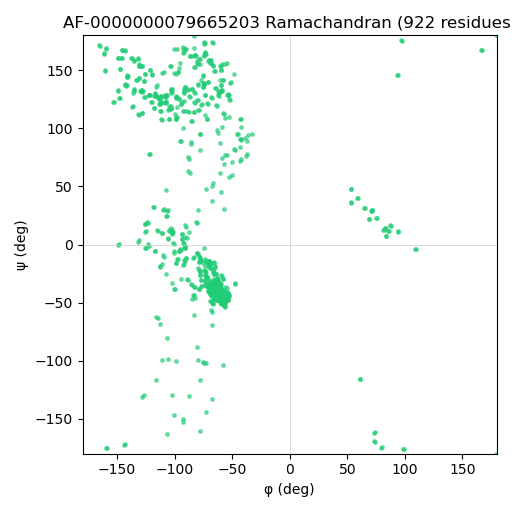 4.746 -23.594 4.105 1 96.12 236 TYR B C 1
ATOM 5547 O O . TYR B 1 236 ? 5.922 -23.859 3.85 1 96.12 236 TYR B O 1
ATOM 5555 N N . ALA B 1 237 ? 3.723 -24.359 3.639 1 93.94 237 ALA B N 1
ATOM 5556 C CA . ALA B 1 237 ? 3.99 -25.609 2.932 1 93.94 237 ALA B CA 1
ATOM 5557 C C . ALA B 1 237 ? 3.977 -25.406 1.42 1 93.94 237 ALA B C 1
ATOM 5559 O O . ALA B 1 237 ? 4.266 -26.328 0.655 1 93.94 237 ALA B O 1
ATOM 5560 N N . HIS B 1 238 ? 3.631 -24.234 1.021 1 95.31 238 HIS B N 1
ATOM 5561 C CA . HIS B 1 238 ? 3.609 -23.953 -0.41 1 95.31 238 HIS B CA 1
ATOM 5562 C C . HIS B 1 238 ? 5.023 -23.891 -0.98 1 95.31 238 HIS B C 1
ATOM 5564 O O . HIS B 1 238 ? 5.922 -23.328 -0.359 1 95.31 238 HIS B O 1
ATOM 5570 N N . GLU B 1 239 ? 5.215 -24.438 -2.158 1 95.38 239 GLU B N 1
ATOM 5571 C CA . GLU B 1 239 ? 6.531 -24.562 -2.779 1 95.38 239 GLU B CA 1
ATOM 5572 C C . GLU B 1 239 ? 7.199 -23.188 -2.936 1 95.38 239 GLU B C 1
ATOM 5574 O O . GLU B 1 239 ? 8.398 -23.047 -2.691 1 95.38 239 GLU B O 1
ATOM 5579 N N . GLU B 1 240 ? 6.438 -22.188 -3.375 1 97.44 240 GLU B N 1
ATOM 5580 C CA . GLU B 1 240 ? 6.988 -20.859 -3.541 1 97.44 240 GLU B CA 1
ATOM 5581 C C . GLU B 1 240 ? 7.5 -20.297 -2.215 1 97.44 240 GLU B C 1
ATOM 5583 O O . GLU B 1 240 ? 8.57 -19.688 -2.162 1 97.44 240 GLU B O 1
ATOM 5588 N N . THR B 1 241 ? 6.707 -20.469 -1.184 1 98.19 241 THR B N 1
ATOM 5589 C CA . THR B 1 241 ? 7.086 -19.984 0.138 1 98.19 241 THR B CA 1
ATOM 5590 C C . THR B 1 241 ? 8.312 -20.734 0.659 1 98.19 241 THR B C 1
ATOM 5592 O O . THR B 1 241 ? 9.203 -20.141 1.26 1 98.19 241 THR B O 1
ATOM 5595 N N . ILE B 1 242 ? 8.352 -22.016 0.392 1 96.56 242 ILE B N 1
ATOM 5596 C CA . ILE B 1 242 ? 9.5 -22.828 0.777 1 96.56 242 ILE B CA 1
ATOM 5597 C C . ILE B 1 242 ? 10.758 -22.297 0.094 1 96.56 242 ILE B C 1
ATOM 5599 O O . ILE B 1 242 ? 11.789 -22.109 0.741 1 96.56 242 ILE B O 1
ATOM 5603 N N . ALA B 1 243 ? 10.672 -22.094 -1.159 1 97.5 243 ALA B N 1
ATOM 5604 C CA . ALA B 1 243 ? 11.797 -21.531 -1.898 1 97.5 243 ALA B CA 1
ATOM 5605 C C . ALA B 1 243 ? 12.203 -20.172 -1.334 1 97.5 243 ALA B C 1
ATOM 5607 O O . ALA B 1 243 ? 13.383 -19.922 -1.073 1 97.5 243 ALA B O 1
ATOM 5608 N N . THR B 1 244 ? 11.25 -19.25 -1.099 1 98 244 THR B N 1
ATOM 5609 C CA . THR B 1 244 ? 11.508 -17.906 -0.579 1 98 244 THR B CA 1
ATOM 5610 C C . THR B 1 244 ? 12.203 -17.984 0.781 1 98 244 THR B C 1
ATOM 5612 O O . THR B 1 244 ? 13.203 -17.312 1.01 1 98 244 THR B O 1
ATOM 5615 N N . ALA B 1 245 ? 11.672 -18.844 1.627 1 97.94 245 ALA B N 1
ATOM 5616 C CA . ALA B 1 245 ? 12.219 -19 2.973 1 97.94 245 ALA B CA 1
ATOM 5617 C C . ALA B 1 245 ? 13.672 -19.453 2.926 1 97.94 245 ALA B C 1
ATOM 5619 O O . ALA B 1 245 ? 14.484 -19.078 3.771 1 97.94 245 ALA B O 1
ATOM 5620 N N . SER B 1 246 ? 14.023 -20.25 1.965 1 97.25 246 SER B N 1
ATOM 5621 C CA . SER B 1 246 ? 15.375 -20.781 1.862 1 97.25 246 SER B CA 1
ATOM 5622 C C . SER B 1 246 ? 16.375 -19.688 1.524 1 97.25 246 SER B C 1
ATOM 5624 O O . SER B 1 246 ? 17.578 -19.844 1.754 1 97.25 246 SER B O 1
ATOM 5626 N N . PHE B 1 247 ? 15.922 -18.578 0.975 1 97.12 247 PHE B N 1
ATOM 5627 C CA . PHE B 1 247 ? 16.797 -17.453 0.646 1 97.12 247 PHE B CA 1
ATOM 5628 C C . PHE B 1 247 ? 16.859 -16.469 1.806 1 97.12 247 PHE B C 1
ATOM 5630 O O . PHE B 1 247 ? 17.719 -15.594 1.836 1 97.12 247 PHE B O 1
ATOM 5637 N N . ALA B 1 248 ? 15.93 -16.656 2.744 1 97.31 248 ALA B N 1
ATOM 5638 C CA . ALA B 1 248 ? 15.852 -15.742 3.877 1 97.31 248 ALA B CA 1
ATOM 5639 C C . ALA B 1 248 ? 16.859 -16.125 4.961 1 97.31 248 ALA B C 1
ATOM 5641 O O . ALA B 1 248 ? 17.406 -17.234 4.953 1 97.31 248 ALA B O 1
ATOM 5642 N N . GLY B 1 249 ? 17.328 -15.18 5.77 1 96.38 249 GLY B N 1
ATOM 5643 C CA . GLY B 1 249 ? 18.016 -15.508 7.012 1 96.38 249 GLY B CA 1
ATOM 5644 C C . GLY B 1 249 ? 17.078 -15.977 8.102 1 96.38 249 GLY B C 1
ATOM 5645 O O . GLY B 1 249 ? 16.562 -17.094 8.055 1 96.38 249 GLY B O 1
ATOM 5646 N N . THR B 1 250 ? 16.797 -15.102 8.992 1 98.19 250 THR B N 1
ATOM 5647 C CA . THR B 1 250 ? 15.758 -15.367 9.984 1 98.19 250 THR B CA 1
ATOM 5648 C C . THR B 1 250 ? 14.375 -15.016 9.438 1 98.19 250 THR B C 1
ATOM 5650 O O . THR B 1 250 ? 14.219 -13.992 8.758 1 98.19 250 THR B O 1
ATOM 5653 N N . TYR B 1 251 ? 13.383 -15.938 9.641 1 98.75 251 TYR B N 1
ATOM 5654 C CA . TYR B 1 251 ? 12.055 -15.648 9.094 1 98.75 251 TYR B CA 1
ATOM 5655 C C . TYR B 1 251 ? 10.961 -16.266 9.953 1 98.75 251 TYR B C 1
ATOM 5657 O O . TYR B 1 251 ? 11.234 -17.156 10.773 1 98.75 251 TYR B O 1
ATOM 5665 N N . ILE B 1 252 ? 9.758 -15.781 9.836 1 98.88 252 ILE B N 1
ATOM 5666 C CA . ILE B 1 252 ? 8.516 -16.391 10.297 1 98.88 252 ILE B CA 1
ATOM 5667 C C . ILE B 1 252 ? 7.445 -16.266 9.211 1 98.88 252 ILE B C 1
ATOM 5669 O O . ILE B 1 252 ? 7.32 -15.211 8.57 1 98.88 252 ILE B O 1
ATOM 5673 N N . ILE B 1 253 ? 6.789 -17.312 8.953 1 98.81 253 ILE B N 1
ATOM 5674 C CA . ILE B 1 253 ? 5.723 -17.328 7.957 1 98.81 253 ILE B CA 1
ATOM 5675 C C . ILE B 1 253 ? 4.367 -17.203 8.648 1 98.81 253 ILE B C 1
ATOM 5677 O O . ILE B 1 253 ? 4.078 -17.938 9.602 1 98.81 253 ILE B O 1
ATOM 5681 N N . VAL B 1 254 ? 3.59 -16.219 8.203 1 98.75 254 VAL B N 1
ATOM 5682 C CA . VAL B 1 254 ? 2.232 -16.047 8.711 1 98.75 254 VAL B CA 1
ATOM 5683 C C . VAL B 1 254 ? 1.227 -16.281 7.586 1 98.75 254 VAL B C 1
ATOM 5685 O O . VAL B 1 254 ? 1.396 -15.766 6.477 1 98.75 254 VAL B O 1
ATOM 5688 N N . LYS B 1 255 ? 0.199 -16.984 7.902 1 97.5 255 LYS B N 1
ATOM 5689 C CA . LYS B 1 255 ? -0.75 -17.422 6.883 1 97.5 255 LYS B CA 1
ATOM 5690 C C . LYS B 1 255 ? -1.803 -16.359 6.613 1 97.5 255 LYS B C 1
ATOM 5692 O O . LYS B 1 255 ? -2.295 -16.234 5.492 1 97.5 255 LYS B O 1
ATOM 5697 N N . ASP B 1 256 ? -2.189 -15.609 7.66 1 96.5 256 ASP B N 1
ATOM 5698 C CA . ASP B 1 256 ? -3.316 -14.688 7.555 1 96.5 256 ASP B CA 1
ATOM 5699 C C . ASP B 1 256 ? -3.25 -13.617 8.641 1 96.5 256 ASP B C 1
ATOM 5701 O O . ASP B 1 256 ? -2.27 -13.539 9.383 1 96.5 256 ASP B O 1
ATOM 5705 N N . MET B 1 257 ? -4.281 -12.805 8.68 1 96.81 257 MET B N 1
ATOM 5706 C CA . MET B 1 257 ? -4.352 -11.688 9.617 1 96.81 257 MET B CA 1
ATOM 5707 C C . MET B 1 257 ? -4.352 -12.188 11.055 1 96.81 257 MET B C 1
ATOM 5709 O O . MET B 1 257 ? -3.777 -11.547 11.938 1 96.81 257 MET B O 1
ATOM 5713 N N . THR B 1 258 ? -5.027 -13.297 11.273 1 97.19 258 THR B N 1
ATOM 5714 C CA . THR B 1 258 ? -5.098 -13.852 12.625 1 97.19 258 THR B CA 1
ATOM 5715 C C . THR B 1 258 ? -3.703 -14.188 13.148 1 97.19 258 THR B C 1
ATOM 5717 O O . THR B 1 258 ? -3.354 -13.828 14.273 1 97.19 258 THR B O 1
ATOM 5720 N N . GLU B 1 259 ? -2.914 -14.828 12.336 1 98.19 259 GLU B N 1
ATOM 5721 C CA . GLU B 1 259 ? -1.557 -15.188 12.742 1 98.19 259 GLU B CA 1
ATOM 5722 C C . GLU B 1 259 ? -0.669 -13.953 12.844 1 98.19 259 GLU B C 1
ATOM 5724 O O . GLU B 1 259 ? 0.172 -13.859 13.742 1 98.19 259 GLU B O 1
ATOM 5729 N N . ALA B 1 260 ? -0.852 -13.023 11.953 1 98.56 260 ALA B N 1
ATOM 5730 C CA . ALA B 1 260 ? -0.103 -11.766 12.023 1 98.56 260 ALA B CA 1
ATOM 5731 C C . ALA B 1 260 ? -0.404 -11.023 13.32 1 98.56 260 ALA B C 1
ATOM 5733 O O . ALA B 1 260 ? 0.506 -10.5 13.969 1 98.56 260 ALA B O 1
ATOM 5734 N N . MET B 1 261 ? -1.676 -10.977 13.695 1 98.25 261 MET B N 1
ATOM 5735 C CA . MET B 1 261 ? -2.094 -10.344 14.938 1 98.25 261 MET B CA 1
ATOM 5736 C C . MET B 1 261 ? -1.44 -11.016 16.141 1 98.25 261 MET B C 1
ATOM 5738 O O . MET B 1 261 ? -1.025 -10.344 17.094 1 98.25 261 MET B O 1
ATOM 5742 N N . TYR B 1 262 ? -1.371 -12.328 16.062 1 98.5 262 TYR B N 1
ATOM 5743 C CA . TYR B 1 262 ? -0.74 -13.102 17.141 1 98.5 262 TYR B CA 1
ATOM 5744 C C . TYR B 1 262 ? 0.718 -12.695 17.312 1 98.5 262 TYR B C 1
ATOM 5746 O O . TYR B 1 262 ? 1.178 -12.477 18.438 1 98.5 262 TYR B O 1
ATOM 5754 N N . VAL B 1 263 ? 1.457 -12.547 16.219 1 98.75 263 VAL B N 1
ATOM 5755 C CA . VAL B 1 263 ? 2.863 -12.164 16.25 1 98.75 263 VAL B CA 1
ATOM 5756 C C . VAL B 1 263 ? 3.002 -10.742 16.781 1 98.75 263 VAL B C 1
ATOM 5758 O O . VAL B 1 263 ? 3.844 -10.477 17.641 1 98.75 263 VAL B O 1
ATOM 5761 N N . CYS B 1 264 ? 2.178 -9.852 16.312 1 98.56 264 CYS B N 1
ATOM 5762 C CA . CYS B 1 264 ? 2.236 -8.453 16.719 1 98.56 264 CYS B CA 1
ATOM 5763 C C . CYS B 1 264 ? 1.886 -8.297 18.188 1 98.56 264 CYS B C 1
ATOM 5765 O O . CYS B 1 264 ? 2.48 -7.48 18.891 1 98.56 264 CYS B O 1
ATOM 5767 N N . ASP B 1 265 ? 0.889 -9.055 18.656 1 98.25 265 ASP B N 1
ATOM 5768 C CA . ASP B 1 265 ? 0.54 -9.055 20.078 1 98.25 265 ASP B CA 1
ATOM 5769 C C . ASP B 1 265 ? 1.728 -9.477 20.938 1 98.25 265 ASP B C 1
ATOM 5771 O O . ASP B 1 265 ? 1.985 -8.883 21.984 1 98.25 265 ASP B O 1
ATOM 5775 N N . TYR B 1 266 ? 2.422 -10.477 20.484 1 98.56 266 TYR B N 1
ATOM 5776 C CA . TYR B 1 266 ? 3.604 -10.93 21.203 1 98.56 266 TYR B CA 1
ATOM 5777 C C . TYR B 1 266 ? 4.664 -9.836 21.266 1 98.56 266 TYR B C 1
ATOM 5779 O O . TYR B 1 266 ? 5.273 -9.609 22.312 1 98.56 266 TYR B O 1
ATOM 5787 N N . ILE B 1 267 ? 4.898 -9.188 20.141 1 98.25 267 ILE B N 1
ATOM 5788 C CA . ILE B 1 267 ? 5.879 -8.109 20.062 1 98.25 267 ILE B CA 1
ATOM 5789 C C . ILE B 1 267 ? 5.566 -7.047 21.109 1 98.25 267 ILE B C 1
ATOM 5791 O O . ILE B 1 267 ? 6.473 -6.496 21.75 1 98.25 267 ILE B O 1
ATOM 5795 N N . LEU B 1 268 ? 4.277 -6.805 21.328 1 97.81 268 LEU B N 1
ATOM 5796 C CA . LEU B 1 268 ? 3.859 -5.754 22.25 1 97.81 268 LEU B CA 1
ATOM 5797 C C . LEU B 1 268 ? 3.623 -6.316 23.656 1 97.81 268 LEU B C 1
ATOM 5799 O O . LEU B 1 268 ? 2.982 -5.672 24.484 1 97.81 268 LEU B O 1
ATOM 5803 N N . GLY B 1 269 ? 3.977 -7.531 23.922 1 95.75 269 GLY B N 1
ATOM 5804 C CA . GLY B 1 269 ? 3.883 -8.133 25.234 1 95.75 269 GLY B CA 1
ATOM 5805 C C . GLY B 1 269 ? 2.463 -8.5 25.625 1 95.75 269 GLY B C 1
ATOM 5806 O O . GLY B 1 269 ? 2.115 -8.484 26.812 1 95.75 269 GLY B O 1
ATOM 5807 N N . GLY B 1 270 ? 1.641 -8.672 24.641 1 95.88 270 GLY B N 1
ATOM 5808 C CA . GLY B 1 270 ? 0.265 -9.07 24.891 1 95.88 270 GLY B CA 1
ATOM 5809 C C . GLY B 1 270 ? -0.692 -7.898 24.984 1 95.88 270 GLY B C 1
ATOM 5810 O O . GLY B 1 270 ? -1.875 -8.078 25.281 1 95.88 270 GLY B O 1
ATOM 5811 N N . GLU B 1 271 ? -0.293 -6.75 24.625 1 94.62 271 GLU B N 1
ATOM 5812 C CA . GLU B 1 271 ? -1.073 -5.547 24.906 1 94.62 271 GLU B CA 1
ATOM 5813 C C . GLU B 1 271 ? -1.906 -5.133 23.688 1 94.62 271 GLU B C 1
ATOM 5815 O O . GLU B 1 271 ? -2.734 -4.227 23.781 1 94.62 271 GLU B O 1
ATOM 5820 N N . LEU B 1 272 ? -1.58 -5.773 22.531 1 94.81 272 LEU B N 1
ATOM 5821 C CA . LEU B 1 272 ? -2.354 -5.402 21.359 1 94.81 272 LEU B CA 1
ATOM 5822 C C . LEU B 1 272 ? -3.801 -5.867 21.484 1 94.81 272 LEU B C 1
ATOM 5824 O O . LEU B 1 272 ? -4.719 -5.047 21.484 1 94.81 272 LEU B O 1
ATOM 5828 N N . ASN B 1 273 ? -3.979 -7.184 21.688 1 93.31 273 ASN B N 1
ATOM 5829 C CA . ASN B 1 273 ? -5.332 -7.707 21.859 1 93.31 273 ASN B CA 1
ATOM 5830 C C . ASN B 1 273 ? -5.352 -8.922 22.781 1 93.31 273 ASN B C 1
ATOM 5832 O O . ASN B 1 273 ? -6.387 -9.578 22.922 1 93.31 273 ASN B O 1
ATOM 5836 N N . GLY B 1 274 ? -4.27 -9.352 23.281 1 93.75 274 GLY B N 1
ATOM 5837 C CA . GLY B 1 274 ? -4.164 -10.414 24.266 1 93.75 274 GLY B CA 1
ATOM 5838 C C . GLY B 1 274 ? -4.184 -11.805 23.656 1 93.75 274 GLY B C 1
ATOM 5839 O O . GLY B 1 274 ? -4.359 -12.797 24.359 1 93.75 274 GLY B O 1
ATOM 5840 N N . SER B 1 275 ? -4.004 -11.883 22.375 1 92.44 275 SER B N 1
ATOM 5841 C CA . SER B 1 275 ? -4.105 -13.172 21.703 1 92.44 275 SER B CA 1
ATOM 5842 C C . SER B 1 275 ? -2.854 -14.016 21.922 1 92.44 275 SER B C 1
ATOM 5844 O O . SER B 1 275 ? -2.914 -15.242 21.891 1 92.44 275 SER B O 1
ATOM 5846 N N . SER B 1 276 ? -1.682 -13.289 22.078 1 91.44 276 SER B N 1
ATOM 5847 C CA . SER B 1 276 ? -0.433 -14.023 22.25 1 91.44 276 SER B CA 1
ATOM 5848 C C . SER B 1 276 ? -0.264 -14.5 23.688 1 91.44 276 SER B C 1
ATOM 5850 O O . SER B 1 276 ? -0.991 -14.062 24.578 1 91.44 276 SER B O 1
ATOM 5852 N N . SER B 1 277 ? 0.56 -15.539 23.922 1 88.62 277 SER B N 1
ATOM 5853 C CA . SER B 1 277 ? 0.777 -16.125 25.234 1 88.62 277 SER B CA 1
ATOM 5854 C C . SER B 1 277 ? 2.264 -16.219 25.562 1 88.62 277 SER B C 1
ATOM 5856 O O . SER B 1 277 ? 3.012 -15.258 25.359 1 88.62 277 SER B O 1
ATOM 5858 N N . THR B 1 278 ? 2.682 -17.375 26 1 94.31 278 THR B N 1
ATOM 5859 C CA . THR B 1 278 ? 4.07 -17.562 26.422 1 94.31 278 THR B CA 1
ATOM 5860 C C . THR B 1 278 ? 4.961 -17.828 25.203 1 94.31 278 THR B C 1
ATOM 5862 O O . THR B 1 278 ? 4.465 -18.109 24.109 1 94.31 278 THR B O 1
ATOM 5865 N N . LYS B 1 279 ? 6.234 -17.656 25.438 1 96.88 279 LYS B N 1
ATOM 5866 C CA . LYS B 1 279 ? 7.211 -17.969 24.406 1 96.88 279 LYS B CA 1
ATOM 5867 C C . LYS B 1 279 ? 7.051 -19.406 23.906 1 96.88 279 LYS B C 1
ATOM 5869 O O . LYS B 1 279 ? 7.137 -19.672 22.703 1 96.88 279 LYS B O 1
ATOM 5874 N N . GLU B 1 280 ? 6.801 -20.312 24.812 1 97 280 GLU B N 1
ATOM 5875 C CA . GLU B 1 280 ? 6.617 -21.719 24.469 1 97 280 GLU B CA 1
ATOM 5876 C C . GLU B 1 280 ? 5.398 -21.906 23.578 1 97 280 GLU B C 1
ATOM 5878 O O . GLU B 1 280 ? 5.457 -22.656 22.594 1 97 280 GLU B O 1
ATOM 5883 N N . ALA B 1 281 ? 4.375 -21.234 23.922 1 97.31 281 ALA B N 1
ATOM 5884 C CA . ALA B 1 281 ? 3.156 -21.328 23.125 1 97.31 281 ALA B CA 1
ATOM 5885 C C . ALA B 1 281 ? 3.377 -20.75 21.719 1 97.31 281 ALA B C 1
ATOM 5887 O O . ALA B 1 281 ? 2.885 -21.297 20.734 1 97.31 281 ALA B O 1
ATOM 5888 N N . PHE B 1 282 ? 4.102 -19.688 21.719 1 98.19 282 PHE B N 1
ATOM 5889 C CA . PHE B 1 282 ? 4.434 -19.047 20.453 1 98.19 282 PHE B CA 1
ATOM 5890 C C . PHE B 1 282 ? 5.223 -19.984 19.562 1 98.19 282 PHE B C 1
ATOM 5892 O O . PHE B 1 282 ? 4.879 -20.172 18.391 1 98.19 282 PHE B O 1
ATOM 5899 N N . MET B 1 283 ? 6.195 -20.609 20.094 1 98.12 283 MET B N 1
ATOM 5900 C CA . MET B 1 283 ? 7.062 -21.516 19.344 1 98.12 283 MET B CA 1
ATOM 5901 C C . MET B 1 283 ? 6.297 -22.734 18.875 1 98.12 283 MET B C 1
ATOM 5903 O O . MET B 1 283 ? 6.555 -23.266 17.781 1 98.12 283 MET B O 1
ATOM 5907 N N . GLU B 1 284 ? 5.406 -23.188 19.672 1 97.81 284 GLU B N 1
ATOM 5908 C CA . GLU B 1 284 ? 4.594 -24.328 19.281 1 97.81 284 GLU B CA 1
ATOM 5909 C C . GLU B 1 284 ? 3.666 -23.984 18.125 1 97.81 284 GLU B C 1
ATOM 5911 O O . GLU B 1 284 ? 3.521 -24.766 17.172 1 97.81 284 GLU B O 1
ATOM 5916 N N . LYS B 1 285 ? 3.053 -22.859 18.188 1 97.38 285 LYS B N 1
ATOM 5917 C CA . LYS B 1 285 ? 2.107 -22.422 17.172 1 97.38 285 LYS B CA 1
ATOM 5918 C C . LYS B 1 285 ? 2.785 -22.297 15.805 1 97.38 285 LYS B C 1
ATOM 5920 O O . LYS B 1 285 ? 2.199 -22.672 14.781 1 97.38 285 LYS B O 1
ATOM 5925 N N . PHE B 1 286 ? 4.016 -21.812 15.828 1 98.31 286 PHE B N 1
ATOM 5926 C CA . PHE B 1 286 ? 4.703 -21.531 14.57 1 98.31 286 PHE B CA 1
ATOM 5927 C C . PHE B 1 286 ? 5.832 -22.531 14.344 1 98.31 286 PHE B C 1
ATOM 5929 O O . PHE B 1 286 ? 6.816 -22.219 13.672 1 98.31 286 PHE B O 1
ATOM 5936 N N . LYS B 1 287 ? 5.785 -23.734 14.781 1 97.25 287 LYS B N 1
ATOM 5937 C CA . LYS B 1 287 ? 6.848 -24.734 14.789 1 97.25 287 LYS B CA 1
ATOM 5938 C C . LYS B 1 287 ? 7.277 -25.078 13.367 1 97.25 287 LYS B C 1
ATOM 5940 O O . LYS B 1 287 ? 8.445 -25.391 13.125 1 97.25 287 LYS B O 1
ATOM 5945 N N . ASN B 1 288 ? 6.406 -25 12.383 1 97 288 ASN B N 1
ATOM 5946 C CA . ASN B 1 288 ? 6.723 -25.344 11 1 97 288 ASN B CA 1
ATOM 5947 C C . ASN B 1 288 ? 6.988 -24.109 10.156 1 97 288 ASN B C 1
ATOM 5949 O O . ASN B 1 288 ? 7.277 -24.203 8.969 1 97 288 ASN B O 1
ATOM 5953 N N . ALA B 1 289 ? 6.906 -22.938 10.789 1 98.44 289 ALA B N 1
ATOM 5954 C CA . ALA B 1 289 ? 6.82 -21.719 10 1 98.44 289 ALA B CA 1
ATOM 5955 C C . ALA B 1 289 ? 7.945 -20.75 10.367 1 98.44 289 ALA B C 1
ATOM 5957 O O . ALA B 1 289 ? 7.828 -19.531 10.148 1 98.44 289 ALA B O 1
ATOM 5958 N N . THR B 1 290 ? 9.016 -21.234 10.992 1 98.56 290 THR B N 1
ATOM 5959 C CA . THR B 1 290 ? 10.109 -20.359 11.352 1 98.56 290 THR B CA 1
ATOM 5960 C C . THR B 1 290 ? 11.453 -20.953 10.93 1 98.56 290 THR B C 1
ATOM 5962 O O . THR B 1 290 ? 11.547 -22.156 10.664 1 98.56 290 THR B O 1
ATOM 5965 N N . SER B 1 291 ? 12.445 -20.062 10.836 1 98 291 SER B N 1
ATOM 5966 C CA . SER B 1 291 ? 13.805 -20.516 10.562 1 98 291 SER B CA 1
ATOM 5967 C C . SER B 1 291 ? 14.383 -21.297 11.742 1 98 291 SER B C 1
ATOM 5969 O O . SER B 1 291 ? 13.898 -21.172 12.867 1 98 291 SER B O 1
ATOM 5971 N N . GLU B 1 292 ? 15.391 -22.094 11.43 1 95.5 292 GLU B N 1
ATOM 5972 C CA . GLU B 1 292 ? 16.109 -22.812 12.492 1 95.5 292 GLU B CA 1
ATOM 5973 C C . GLU B 1 292 ? 16.719 -21.828 13.492 1 95.5 292 GLU B C 1
ATOM 5975 O O . GLU B 1 292 ? 17.312 -20.828 13.094 1 95.5 292 GLU B O 1
ATOM 5980 N N . GLY B 1 293 ? 16.516 -22.094 14.75 1 96.31 293 GLY B N 1
ATOM 5981 C CA . GLY B 1 293 ? 17.109 -21.266 15.789 1 96.31 293 GLY B CA 1
ATOM 5982 C C . GLY B 1 293 ? 16.328 -19.984 16.062 1 96.31 293 GLY B C 1
ATOM 5983 O O . GLY B 1 293 ? 16.781 -19.125 16.812 1 96.31 293 GLY B O 1
ATOM 5984 N N . PHE B 1 294 ? 15.141 -19.875 15.562 1 98.31 294 PHE B N 1
ATOM 5985 C CA . PHE B 1 294 ? 14.305 -18.703 15.742 1 98.31 294 PHE B CA 1
ATOM 5986 C C . PHE B 1 294 ? 14 -18.469 17.219 1 98.31 294 PHE B C 1
ATOM 5988 O O . PHE B 1 294 ? 13.664 -19.406 17.938 1 98.31 294 PHE B O 1
ATOM 5995 N N . ASP B 1 295 ? 14.188 -17.266 17.656 1 98.31 295 ASP B N 1
ATOM 5996 C CA . ASP B 1 295 ? 13.828 -16.797 18.984 1 98.31 295 ASP B CA 1
ATOM 5997 C C . ASP B 1 295 ? 13 -15.516 18.906 1 98.31 295 ASP B C 1
ATOM 5999 O O . ASP B 1 295 ? 13.523 -14.453 18.578 1 98.31 295 ASP B O 1
ATOM 6003 N N . PRO B 1 296 ? 11.703 -15.602 19.312 1 98 296 PRO B N 1
ATOM 6004 C CA . PRO B 1 296 ? 10.844 -14.438 19.125 1 98 296 PRO B CA 1
ATOM 6005 C C . PRO B 1 296 ? 11.273 -13.242 19.984 1 98 296 PRO B C 1
ATOM 6007 O O . PRO B 1 296 ? 11 -12.094 19.625 1 98 296 PRO B O 1
ATOM 6010 N N . ASP B 1 297 ? 11.938 -13.391 21.062 1 97.56 297 ASP B N 1
ATOM 6011 C CA . ASP B 1 297 ? 12.398 -12.289 21.906 1 97.56 297 ASP B CA 1
ATOM 6012 C C . ASP B 1 297 ? 13.555 -11.547 21.25 1 97.56 297 ASP B C 1
ATOM 6014 O O . ASP B 1 297 ? 13.719 -10.344 21.453 1 97.56 297 ASP B O 1
ATOM 6018 N N . ARG B 1 298 ? 14.266 -12.234 20.484 1 97.75 298 ARG B N 1
ATOM 6019 C CA . ARG B 1 298 ? 15.445 -11.672 19.844 1 97.75 298 ARG B CA 1
ATOM 6020 C C . ARG B 1 298 ? 15.141 -11.266 18.406 1 97.75 298 ARG B C 1
ATOM 6022 O O . ARG B 1 298 ? 15.602 -10.227 17.938 1 97.75 298 ARG B O 1
ATOM 6029 N N . ASP B 1 299 ? 14.367 -12.055 17.75 1 98.31 299 ASP B N 1
ATOM 6030 C CA . ASP B 1 299 ? 14.305 -11.992 16.281 1 98.31 299 ASP B CA 1
ATOM 6031 C C . ASP B 1 299 ? 13.156 -11.094 15.828 1 98.31 299 ASP B C 1
ATOM 6033 O O . ASP B 1 299 ? 13.047 -10.773 14.641 1 98.31 299 ASP B O 1
ATOM 6037 N N . LEU B 1 300 ? 12.344 -10.602 16.75 1 98.44 300 LEU B N 1
ATOM 6038 C CA . LEU B 1 300 ? 11.227 -9.75 16.344 1 98.44 300 LEU B CA 1
ATOM 6039 C C . LEU B 1 300 ? 11.5 -8.289 16.703 1 98.44 300 LEU B C 1
ATOM 6041 O O . LEU B 1 300 ? 10.57 -7.488 16.797 1 98.44 300 LEU B O 1
ATOM 6045 N N . VAL B 1 301 ? 12.758 -7.934 16.812 1 98.12 301 VAL B N 1
ATOM 6046 C CA . VAL B 1 301 ? 13.188 -6.57 17.109 1 98.12 301 VAL B CA 1
ATOM 6047 C C . VAL B 1 301 ? 13.219 -5.75 15.812 1 98.12 301 VAL B C 1
ATOM 6049 O O . VAL B 1 301 ? 12.859 -4.57 15.812 1 98.12 301 VAL B O 1
ATOM 6052 N N . LYS B 1 302 ? 13.727 -6.27 14.742 1 97.81 302 LYS B N 1
ATOM 6053 C CA . LYS B 1 302 ? 13.719 -5.73 13.383 1 97.81 302 LYS B CA 1
ATOM 6054 C C . LYS B 1 302 ? 13 -6.68 12.43 1 97.81 302 LYS B C 1
ATOM 6056 O O . LYS B 1 302 ? 13.398 -7.836 12.273 1 97.81 302 LYS B O 1
ATOM 6061 N N . VAL B 1 303 ? 11.977 -6.121 11.805 1 98.38 303 VAL B N 1
ATOM 6062 C CA . VAL B 1 303 ? 11.195 -7.023 10.969 1 98.38 303 VAL B CA 1
ATOM 6063 C C . VAL B 1 303 ? 10.945 -6.387 9.602 1 98.38 303 VAL B C 1
ATOM 6065 O O . VAL B 1 303 ? 10.836 -5.164 9.492 1 98.38 303 VAL B O 1
ATOM 6068 N N . GLY B 1 304 ? 10.992 -7.18 8.547 1 96.88 304 GLY B N 1
ATOM 6069 C CA . GLY B 1 304 ? 10.609 -6.805 7.191 1 96.88 304 GLY B CA 1
ATOM 6070 C C . GLY B 1 304 ? 9.508 -7.676 6.617 1 96.88 304 GLY B C 1
ATOM 6071 O O . GLY B 1 304 ? 9.43 -8.867 6.914 1 96.88 304 GLY B O 1
ATOM 6072 N N . ILE B 1 305 ? 8.711 -7.086 5.738 1 96.81 305 ILE B N 1
ATOM 6073 C CA . ILE B 1 305 ? 7.562 -7.801 5.195 1 96.81 305 ILE B CA 1
ATOM 6074 C C . ILE B 1 305 ? 7.879 -8.281 3.779 1 96.81 305 ILE B C 1
ATOM 6076 O O . ILE B 1 305 ? 8.438 -7.531 2.973 1 96.81 305 ILE B O 1
ATOM 6080 N N . ALA B 1 306 ? 7.594 -9.477 3.473 1 96.44 306 ALA B N 1
ATOM 6081 C CA . ALA B 1 306 ? 7.535 -10.062 2.137 1 96.44 306 ALA B CA 1
ATOM 6082 C C . ALA B 1 306 ? 6.324 -10.977 1.987 1 96.44 306 ALA B C 1
ATOM 6084 O O . ALA B 1 306 ? 5.695 -11.352 2.98 1 96.44 306 ALA B O 1
ATOM 6085 N N . ASN B 1 307 ? 5.949 -11.234 0.772 1 97.12 307 ASN B N 1
ATOM 6086 C CA . ASN B 1 307 ? 4.758 -12.055 0.587 1 97.12 307 ASN B CA 1
ATOM 6087 C C . ASN B 1 307 ? 4.918 -13.016 -0.59 1 97.12 307 ASN B C 1
ATOM 6089 O O . ASN B 1 307 ? 5.578 -12.688 -1.579 1 97.12 307 ASN B O 1
ATOM 6093 N N . GLN B 1 308 ? 4.301 -14.211 -0.333 1 97.69 308 GLN B N 1
ATOM 6094 C CA . GLN B 1 308 ? 4.016 -15.039 -1.502 1 97.69 308 GLN B CA 1
ATOM 6095 C C . GLN B 1 308 ? 3.271 -14.242 -2.57 1 97.69 308 GLN B C 1
ATOM 6097 O O . GLN B 1 308 ? 2.35 -13.484 -2.26 1 97.69 308 GLN B O 1
ATOM 6102 N N . THR B 1 309 ? 3.627 -14.422 -3.834 1 97.81 309 THR B N 1
ATOM 6103 C CA . THR B 1 309 ? 3.184 -13.547 -4.91 1 97.81 309 THR B CA 1
ATOM 6104 C C . THR B 1 309 ? 1.685 -13.695 -5.152 1 97.81 309 THR B C 1
ATOM 6106 O O . THR B 1 309 ? 1.063 -12.844 -5.793 1 97.81 309 THR B O 1
ATOM 6109 N N . THR B 1 310 ? 1.041 -14.773 -4.645 1 97.62 310 THR B N 1
ATOM 6110 C CA . THR B 1 310 ? -0.327 -15.102 -5.035 1 97.62 310 THR B CA 1
ATOM 6111 C C . THR B 1 310 ? -1.287 -14.883 -3.869 1 97.62 310 THR B C 1
ATOM 6113 O O . THR B 1 310 ? -2.432 -15.336 -3.906 1 97.62 310 THR B O 1
ATOM 6116 N N . MET B 1 311 ? -0.805 -14.242 -2.771 1 97.62 311 MET B N 1
ATOM 6117 C CA . MET B 1 311 ? -1.678 -14 -1.628 1 97.62 311 MET B CA 1
ATOM 6118 C C . MET B 1 311 ? -2.68 -12.891 -1.934 1 97.62 311 MET B C 1
ATOM 6120 O O . MET B 1 311 ? -2.562 -12.203 -2.951 1 97.62 311 MET B O 1
ATOM 6124 N N . LEU B 1 312 ? -3.723 -12.844 -1.07 1 96.19 312 LEU B N 1
ATOM 6125 C CA . LEU B 1 312 ? -4.703 -11.773 -1.209 1 96.19 312 LEU B CA 1
ATOM 6126 C C . LEU B 1 312 ? -4.062 -10.406 -0.968 1 96.19 312 LEU B C 1
ATOM 6128 O O . LEU B 1 312 ? -3.557 -10.141 0.124 1 96.19 312 LEU B O 1
ATOM 6132 N N . LYS B 1 313 ? -4.109 -9.562 -1.977 1 94.19 313 LYS B N 1
ATOM 6133 C CA . LYS B 1 313 ? -3.449 -8.266 -1.963 1 94.19 313 LYS B CA 1
ATOM 6134 C C . LYS B 1 313 ? -3.914 -7.426 -0.776 1 94.19 313 LYS B C 1
ATOM 6136 O O . LYS B 1 313 ? -3.094 -6.863 -0.047 1 94.19 313 LYS B O 1
ATOM 6141 N N . GLY B 1 314 ? -5.27 -7.27 -0.604 1 92.38 314 GLY B N 1
ATOM 6142 C CA . GLY B 1 314 ? -5.816 -6.496 0.499 1 92.38 314 GLY B CA 1
ATOM 6143 C C . GLY B 1 314 ? -5.297 -6.938 1.854 1 92.38 314 GLY B C 1
ATOM 6144 O O . GLY B 1 314 ? -4.926 -6.105 2.684 1 92.38 314 GLY B O 1
ATOM 6145 N N . GLU B 1 315 ? -5.207 -8.172 2.064 1 95.12 315 GLU B N 1
ATOM 6146 C CA . GLU B 1 315 ? -4.73 -8.711 3.336 1 95.12 315 GLU B CA 1
ATOM 6147 C C . GLU B 1 315 ? -3.24 -8.445 3.521 1 95.12 315 GLU B C 1
ATOM 6149 O O . GLU B 1 315 ? -2.791 -8.148 4.633 1 95.12 315 GLU B O 1
ATOM 6154 N N . THR B 1 316 ? -2.484 -8.602 2.467 1 95.69 316 THR B N 1
ATOM 6155 C CA . THR B 1 316 ? -1.052 -8.328 2.496 1 95.69 316 THR B CA 1
ATOM 6156 C C . THR B 1 316 ? -0.782 -6.895 2.939 1 95.69 316 THR B C 1
ATOM 6158 O O . THR B 1 316 ? 0.086 -6.648 3.779 1 95.69 316 THR B O 1
ATOM 6161 N N . GLU B 1 317 ? -1.512 -6.016 2.377 1 91.62 317 GLU B N 1
ATOM 6162 C CA . GLU B 1 317 ? -1.374 -4.605 2.734 1 91.62 317 GLU B CA 1
ATOM 6163 C C . GLU B 1 317 ? -1.753 -4.367 4.191 1 91.62 317 GLU B C 1
ATOM 6165 O O . GLU B 1 317 ? -1.084 -3.611 4.898 1 91.62 317 GLU B O 1
ATOM 6170 N N . GLU B 1 318 ? -2.797 -4.98 4.648 1 93.44 318 GLU B N 1
ATOM 6171 C CA . GLU B 1 318 ? -3.248 -4.844 6.031 1 93.44 318 GLU B CA 1
ATOM 6172 C C . GLU B 1 318 ? -2.209 -5.391 7.008 1 93.44 318 GLU B C 1
ATOM 6174 O O . GLU B 1 318 ? -1.975 -4.801 8.062 1 93.44 318 GLU B O 1
ATOM 6179 N N . ILE B 1 319 ? -1.635 -6.461 6.668 1 96.75 319 ILE B N 1
ATOM 6180 C CA . ILE B 1 319 ? -0.601 -7.055 7.512 1 96.75 319 ILE B CA 1
ATOM 6181 C C . ILE B 1 319 ? 0.603 -6.117 7.586 1 96.75 319 ILE B C 1
ATOM 6183 O O . ILE B 1 319 ? 1.145 -5.879 8.664 1 96.75 319 ILE B O 1
ATOM 6187 N N . GLY B 1 320 ? 1.02 -5.625 6.441 1 94.94 320 GLY B N 1
ATOM 6188 C CA . GLY B 1 320 ? 2.094 -4.648 6.438 1 94.94 320 GLY B CA 1
ATOM 6189 C C . GLY B 1 320 ? 1.831 -3.471 7.359 1 94.94 320 GLY B C 1
ATOM 6190 O O . GLY B 1 320 ? 2.697 -3.088 8.148 1 94.94 320 GLY B O 1
ATOM 6191 N N . ARG B 1 321 ? 0.65 -2.924 7.363 1 91.06 321 ARG B N 1
ATOM 6192 C CA . ARG B 1 321 ? 0.272 -1.791 8.203 1 91.06 321 ARG B CA 1
ATOM 6193 C C . ARG B 1 321 ? 0.263 -2.18 9.68 1 91.06 321 ARG B C 1
ATOM 6195 O O . ARG B 1 321 ? 0.703 -1.407 10.531 1 91.06 321 ARG B O 1
ATOM 6202 N N . LEU B 1 322 ? -0.308 -3.318 9.906 1 95.25 322 LEU B N 1
ATOM 6203 C CA . LEU B 1 322 ? -0.373 -3.818 11.273 1 95.25 322 LEU B CA 1
ATOM 6204 C C . LEU B 1 322 ? 1.022 -3.912 11.883 1 95.25 322 LEU B C 1
ATOM 6206 O O . LEU B 1 322 ? 1.245 -3.457 13.008 1 95.25 322 LEU B O 1
ATOM 6210 N N . VAL B 1 323 ? 1.931 -4.473 11.133 1 97.38 323 VAL B N 1
ATOM 6211 C CA . VAL B 1 323 ? 3.285 -4.664 11.641 1 97.38 323 VAL B CA 1
ATOM 6212 C C . VAL B 1 323 ? 3.971 -3.309 11.812 1 97.38 323 VAL B C 1
ATOM 6214 O O . VAL B 1 323 ? 4.648 -3.068 12.812 1 97.38 323 VAL B O 1
ATOM 6217 N N . GLU B 1 324 ? 3.818 -2.445 10.859 1 94.31 324 GLU B N 1
ATOM 6218 C CA . GLU B 1 324 ? 4.391 -1.106 10.953 1 94.31 324 GLU B CA 1
ATOM 6219 C C . GLU B 1 324 ? 3.906 -0.387 12.203 1 94.31 324 GLU B C 1
ATOM 6221 O O . GLU B 1 324 ? 4.711 0.153 12.969 1 94.31 324 GLU B O 1
ATOM 6226 N N . ARG B 1 325 ? 2.604 -0.395 12.43 1 92.81 325 ARG B N 1
ATOM 6227 C CA . ARG B 1 325 ? 2.014 0.25 13.594 1 92.81 325 ARG B CA 1
ATOM 6228 C C . ARG B 1 325 ? 2.543 -0.365 14.883 1 92.81 325 ARG B C 1
ATOM 6230 O O . ARG B 1 325 ? 2.787 0.346 15.859 1 92.81 325 ARG B O 1
ATOM 6237 N N . THR B 1 326 ? 2.645 -1.646 14.828 1 96.81 326 THR B N 1
ATOM 6238 C CA . THR B 1 326 ? 3.164 -2.365 15.984 1 96.81 326 THR B CA 1
ATOM 6239 C C . THR B 1 326 ? 4.578 -1.898 16.328 1 96.81 326 THR B C 1
ATOM 6241 O O . THR B 1 326 ? 4.879 -1.611 17.484 1 96.81 326 THR B O 1
ATOM 6244 N N . MET B 1 327 ? 5.43 -1.768 15.32 1 96.88 327 MET B N 1
ATOM 6245 C CA . MET B 1 327 ? 6.809 -1.339 15.531 1 96.88 327 MET B CA 1
ATOM 6246 C C . MET B 1 327 ? 6.867 0.124 15.953 1 96.88 327 MET B C 1
ATOM 6248 O O . MET B 1 327 ? 7.703 0.505 16.781 1 96.88 327 MET B O 1
ATOM 6252 N N . MET B 1 328 ? 5.965 0.894 15.43 1 93.62 328 MET B N 1
ATOM 6253 C CA . MET B 1 328 ? 5.867 2.287 15.852 1 93.62 328 MET B CA 1
ATOM 6254 C C . MET B 1 328 ? 5.48 2.385 17.328 1 93.62 328 MET B C 1
ATOM 6256 O O . MET B 1 328 ? 6.027 3.207 18.062 1 93.62 328 MET B O 1
ATOM 6260 N N . GLN B 1 329 ? 4.52 1.596 17.719 1 94.5 329 GLN B N 1
ATOM 6261 C CA . GLN B 1 329 ? 4.055 1.595 19.094 1 94.5 329 GLN B CA 1
ATOM 6262 C C . GLN B 1 329 ? 5.164 1.16 20.047 1 94.5 329 GLN B C 1
ATOM 6264 O O . GLN B 1 329 ? 5.324 1.735 21.125 1 94.5 329 GLN B O 1
ATOM 6269 N N . LYS B 1 330 ? 5.902 0.195 19.625 1 96.5 330 LYS B N 1
ATOM 6270 C CA . LYS B 1 330 ? 6.914 -0.369 20.516 1 96.5 330 LYS B CA 1
ATOM 6271 C C . LYS B 1 330 ? 8.156 0.515 20.562 1 96.5 330 LYS B C 1
ATOM 6273 O O . LYS B 1 330 ? 8.734 0.723 21.625 1 96.5 330 LYS B O 1
ATOM 6278 N N . TYR B 1 331 ? 8.531 1.081 19.422 1 95.75 331 TYR B N 1
ATOM 6279 C CA . TYR B 1 331 ? 9.852 1.71 19.359 1 95.75 331 TYR B CA 1
ATOM 6280 C C . TYR B 1 331 ? 9.727 3.203 19.094 1 95.75 331 TYR B C 1
ATOM 6282 O O . TYR B 1 331 ? 10.727 3.928 19.094 1 95.75 331 TYR B O 1
ATOM 6290 N N . GLY B 1 332 ? 8.508 3.676 18.859 1 92.5 332 GLY B N 1
ATOM 6291 C CA . GLY B 1 332 ? 8.289 5.074 18.531 1 92.5 332 GLY B CA 1
ATOM 6292 C C . GLY B 1 332 ? 8.266 5.348 17.047 1 92.5 332 GLY B C 1
ATOM 6293 O O . GLY B 1 332 ? 9.008 4.723 16.281 1 92.5 332 GLY B O 1
ATOM 6294 N N . VAL B 1 333 ? 7.488 6.266 16.625 1 88.69 333 VAL B N 1
ATOM 6295 C CA . VAL B 1 333 ? 7.266 6.605 15.219 1 88.69 333 VAL B CA 1
ATOM 6296 C C . VAL B 1 333 ? 8.578 7.062 14.586 1 88.69 333 VAL B C 1
ATOM 6298 O O . VAL B 1 333 ? 8.891 6.684 13.453 1 88.69 333 VAL B O 1
ATOM 6301 N N . GLN B 1 334 ? 9.359 7.781 15.25 1 84.56 334 GLN B N 1
ATOM 6302 C CA . GLN B 1 334 ? 10.578 8.375 14.711 1 84.56 334 GLN B CA 1
ATOM 6303 C C . GLN B 1 334 ? 11.641 7.309 14.453 1 84.56 334 GLN B C 1
ATOM 6305 O O . GLN B 1 334 ? 12.586 7.535 13.695 1 84.56 334 GLN B O 1
ATOM 6310 N N . ASN B 1 335 ? 11.469 6.152 15.102 1 90.5 335 ASN B N 1
ATOM 6311 C CA . ASN B 1 335 ? 12.484 5.109 15.016 1 90.5 335 ASN B CA 1
ATOM 6312 C C . ASN B 1 335 ? 12.039 3.965 14.109 1 90.5 335 ASN B C 1
ATOM 6314 O O . ASN B 1 335 ? 12.758 2.975 13.953 1 90.5 335 ASN B O 1
ATOM 6318 N N . VAL B 1 336 ? 10.984 4.043 13.484 1 91.25 336 VAL B N 1
ATOM 6319 C CA . VAL B 1 336 ? 10.359 2.914 12.805 1 91.25 336 VAL B CA 1
ATOM 6320 C C . VAL B 1 336 ? 11.242 2.457 11.641 1 91.25 336 VAL B C 1
ATOM 6322 O O . VAL B 1 336 ? 11.312 1.263 11.336 1 91.25 336 VAL B O 1
ATOM 6325 N N . THR B 1 337 ? 12.023 3.367 11 1 87.81 337 THR B N 1
ATOM 6326 C CA . THR B 1 337 ? 12.828 3.016 9.836 1 87.81 337 THR B CA 1
ATOM 6327 C C . THR B 1 337 ? 13.977 2.09 10.227 1 87.81 337 THR B C 1
ATOM 6329 O O . THR B 1 337 ? 14.562 1.422 9.375 1 87.81 337 THR B O 1
ATOM 6332 N N . ASP B 1 338 ? 14.258 2.059 11.516 1 92.5 338 ASP B N 1
ATOM 6333 C CA . ASP B 1 338 ? 15.32 1.187 12.016 1 92.5 338 ASP B CA 1
ATOM 6334 C C . ASP B 1 338 ? 14.766 -0.19 12.383 1 92.5 338 ASP B C 1
ATOM 6336 O O . ASP B 1 338 ? 15.531 -1.136 12.578 1 92.5 338 ASP B O 1
ATOM 6340 N N . HIS B 1 339 ? 13.43 -0.291 12.422 1 95.94 339 HIS B N 1
ATOM 6341 C CA . HIS B 1 339 ? 12.852 -1.513 12.969 1 95.94 339 HIS B CA 1
ATOM 6342 C C . HIS B 1 339 ? 11.883 -2.152 11.977 1 95.94 339 HIS B C 1
ATOM 6344 O O . HIS B 1 339 ? 11.344 -3.23 12.242 1 95.94 339 HIS B O 1
ATOM 6350 N N . PHE B 1 340 ? 11.711 -1.45 10.852 1 95.06 340 PHE B N 1
ATOM 6351 C CA . PHE B 1 340 ? 10.688 -1.946 9.938 1 95.06 340 PHE B CA 1
ATOM 6352 C C . PHE B 1 340 ? 11.047 -1.621 8.492 1 95.06 340 PHE B C 1
ATOM 6354 O O . PHE B 1 340 ? 11.508 -0.517 8.195 1 95.06 340 PHE B O 1
ATOM 6361 N N . LEU B 1 341 ? 10.914 -2.672 7.676 1 90.75 341 LEU B N 1
ATOM 6362 C CA . LEU B 1 341 ? 11.023 -2.527 6.23 1 90.75 341 LEU B CA 1
ATOM 6363 C C . LEU B 1 341 ? 9.812 -3.141 5.531 1 90.75 341 LEU B C 1
ATOM 6365 O O . LEU B 1 341 ? 9.391 -4.25 5.867 1 90.75 341 LEU B O 1
ATOM 6369 N N . SER B 1 342 ? 9.227 -2.389 4.605 1 84.94 342 SER B N 1
ATOM 6370 C CA . SER B 1 342 ? 8.078 -2.941 3.893 1 84.94 342 SER B CA 1
ATOM 6371 C C . SER B 1 342 ? 8.312 -2.959 2.387 1 84.94 342 SER B C 1
ATOM 6373 O O . SER B 1 342 ? 8.781 -1.972 1.815 1 84.94 342 SER B O 1
ATOM 6375 N N . PHE B 1 343 ? 8.109 -4.102 1.758 1 82.5 343 PHE B N 1
ATOM 6376 C CA . PHE B 1 343 ? 8.102 -4.242 0.307 1 82.5 343 PHE B CA 1
ATOM 6377 C C . PHE B 1 343 ? 6.953 -5.141 -0.143 1 82.5 343 PHE B C 1
ATOM 6379 O O . PHE B 1 343 ? 6.852 -6.289 0.29 1 82.5 343 PHE B O 1
ATOM 6386 N N . ASN B 1 344 ? 6.094 -4.594 -0.896 1 86.25 344 ASN B N 1
ATOM 6387 C CA . ASN B 1 344 ? 5 -5.391 -1.452 1 86.25 344 ASN B CA 1
ATOM 6388 C C . ASN B 1 344 ? 5.477 -6.258 -2.613 1 86.25 344 ASN B C 1
ATOM 6390 O O . ASN B 1 344 ? 5.91 -5.742 -3.645 1 86.25 344 ASN B O 1
ATOM 6394 N N . THR B 1 345 ? 5.289 -7.559 -2.439 1 92.12 345 THR B N 1
ATOM 6395 C CA . THR B 1 345 ? 5.844 -8.453 -3.449 1 92.12 345 THR B CA 1
ATOM 6396 C C . THR B 1 345 ? 4.734 -9.188 -4.191 1 92.12 345 THR B C 1
ATOM 6398 O O . THR B 1 345 ? 4.988 -10.188 -4.863 1 92.12 345 THR B O 1
ATOM 6401 N N . ILE B 1 346 ? 3.488 -8.758 -4.02 1 94.31 346 ILE B N 1
ATOM 6402 C CA . ILE B 1 346 ? 2.408 -9.297 -4.836 1 94.31 346 ILE B CA 1
ATOM 6403 C C . ILE B 1 346 ? 2.699 -9.031 -6.312 1 94.31 346 ILE B C 1
ATOM 6405 O O . ILE B 1 346 ? 3.131 -7.941 -6.68 1 94.31 346 ILE B O 1
ATOM 6409 N N . CYS B 1 347 ? 2.527 -10.094 -7.105 1 94.06 347 CYS B N 1
ATOM 6410 C CA . CYS B 1 347 ? 2.871 -9.898 -8.508 1 94.06 347 CYS B CA 1
ATOM 6411 C C . CYS B 1 347 ? 1.735 -9.219 -9.266 1 94.06 347 CYS B C 1
ATOM 6413 O O . CYS B 1 347 ? 0.596 -9.203 -8.797 1 94.06 347 CYS B O 1
ATOM 6415 N N . ASP B 1 348 ? 2.061 -8.695 -10.375 1 89.06 348 ASP B N 1
ATOM 6416 C CA . ASP B 1 348 ? 1.132 -7.934 -11.203 1 89.06 348 ASP B CA 1
ATOM 6417 C C . ASP B 1 348 ? -0.051 -8.797 -11.641 1 89.06 348 ASP B C 1
ATOM 6419 O O . ASP B 1 348 ? -1.199 -8.344 -11.602 1 89.06 348 ASP B O 1
ATOM 6423 N N . ALA B 1 349 ? 0.21 -10.008 -12 1 94.5 349 ALA B N 1
ATOM 6424 C CA . ALA B 1 349 ? -0.836 -10.914 -12.477 1 94.5 349 ALA B CA 1
ATOM 6425 C C . ALA B 1 349 ? -1.873 -11.172 -11.383 1 94.5 349 ALA B C 1
ATOM 6427 O O . ALA B 1 349 ? -3.074 -11.219 -11.656 1 94.5 349 ALA B O 1
ATOM 6428 N N . THR B 1 350 ? -1.42 -11.414 -10.164 1 96.81 350 THR B N 1
ATOM 6429 C CA . THR B 1 350 ? -2.318 -11.633 -9.039 1 96.81 350 THR B CA 1
ATOM 6430 C C . THR B 1 350 ? -3.178 -10.391 -8.789 1 96.81 350 THR B C 1
ATOM 6432 O O . THR B 1 350 ? -4.398 -10.5 -8.641 1 96.81 350 THR B O 1
ATOM 6435 N N . GLN B 1 351 ? -2.572 -9.266 -8.805 1 92.62 351 GLN B N 1
ATOM 6436 C CA . GLN B 1 351 ? -3.297 -8.016 -8.602 1 92.62 351 GLN B CA 1
ATOM 6437 C C . GLN B 1 351 ? -4.371 -7.82 -9.664 1 92.62 351 GLN B C 1
ATOM 6439 O O . GLN B 1 351 ? -5.52 -7.512 -9.344 1 92.62 351 GLN B O 1
ATOM 6444 N N . GLU B 1 352 ? -4.051 -7.953 -10.883 1 94 352 GLU B N 1
ATOM 6445 C CA . GLU B 1 352 ? -4.965 -7.738 -12 1 94 352 GLU B CA 1
ATOM 6446 C C . GLU B 1 352 ? -6.168 -8.68 -11.914 1 94 352 GLU B C 1
ATOM 6448 O O . GLU B 1 352 ? -7.301 -8.266 -12.164 1 94 352 GLU B O 1
ATOM 6453 N N . ARG B 1 353 ? -5.926 -9.875 -11.594 1 97.5 353 ARG B N 1
ATOM 6454 C CA . ARG B 1 353 ? -7.004 -10.859 -11.539 1 97.5 353 ARG B CA 1
ATOM 6455 C C . ARG B 1 353 ? -7.922 -10.594 -10.352 1 97.5 353 ARG B C 1
ATOM 6457 O O . ARG B 1 353 ? -9.141 -10.758 -10.453 1 97.5 353 ARG B O 1
ATOM 6464 N N . GLN B 1 354 ? -7.344 -10.234 -9.242 1 97.31 354 GLN B N 1
ATOM 6465 C CA . GLN B 1 354 ? -8.18 -9.891 -8.102 1 97.31 354 GLN B CA 1
ATOM 6466 C C . GLN B 1 354 ? -9.008 -8.641 -8.383 1 97.31 354 GLN B C 1
ATOM 6468 O O . GLN B 1 354 ? -10.203 -8.594 -8.07 1 97.31 354 GLN B O 1
ATOM 6473 N N . ASP B 1 355 ? -8.406 -7.641 -9 1 94.81 355 ASP B N 1
ATOM 6474 C CA . ASP B 1 355 ? -9.156 -6.453 -9.398 1 94.81 355 ASP B CA 1
ATOM 6475 C C . ASP B 1 355 ? -10.305 -6.82 -10.336 1 94.81 355 ASP B C 1
ATOM 6477 O O . ASP B 1 355 ? -11.422 -6.328 -10.18 1 94.81 355 ASP B O 1
ATOM 6481 N N . ALA B 1 356 ? -10.047 -7.637 -11.328 1 97.81 356 ALA B N 1
ATOM 6482 C CA . ALA B 1 356 ? -11.062 -8.094 -12.266 1 97.81 356 ALA B CA 1
ATOM 6483 C C . ALA B 1 356 ? -12.188 -8.836 -11.547 1 97.81 356 ALA B C 1
ATOM 6485 O O . ALA B 1 356 ? -13.359 -8.688 -11.891 1 97.81 356 ALA B O 1
ATOM 6486 N N . MET B 1 357 ? -11.852 -9.594 -10.578 1 98.19 357 MET B N 1
ATOM 6487 C CA . MET B 1 357 ? -12.844 -10.344 -9.82 1 98.19 357 MET B CA 1
ATOM 6488 C C . MET B 1 357 ? -13.75 -9.406 -9.031 1 98.19 357 MET B C 1
ATOM 6490 O O . MET B 1 357 ? -14.969 -9.602 -8.984 1 98.19 357 MET B O 1
ATOM 6494 N N . TYR B 1 358 ? -13.125 -8.398 -8.43 1 96.56 358 TYR B N 1
ATOM 6495 C CA . TYR B 1 358 ? -13.922 -7.445 -7.664 1 96.56 358 TYR B CA 1
ATOM 6496 C C . TYR B 1 358 ? -14.898 -6.707 -8.57 1 96.56 358 TYR B C 1
ATOM 6498 O O . TYR B 1 358 ? -16.016 -6.363 -8.156 1 96.56 358 TYR B O 1
ATOM 6506 N N . LYS B 1 359 ? -14.523 -6.438 -9.75 1 96.31 359 LYS B N 1
ATOM 6507 C CA . LYS B 1 359 ? -15.438 -5.844 -10.727 1 96.31 359 LYS B CA 1
ATOM 6508 C C . LYS B 1 359 ? -16.531 -6.828 -11.125 1 96.31 359 LYS B C 1
ATOM 6510 O O . LYS B 1 359 ? -17.703 -6.453 -11.227 1 96.31 359 LYS B O 1
ATOM 6515 N N . LEU B 1 360 ? -16.188 -8.039 -11.289 1 98 360 LEU B N 1
ATOM 6516 C CA . LEU B 1 360 ? -17.109 -9.07 -11.742 1 98 360 LEU B CA 1
ATOM 6517 C C . LEU B 1 360 ? -18.188 -9.328 -10.703 1 98 360 LEU B C 1
ATOM 6519 O O . LEU B 1 360 ? -19.375 -9.453 -11.047 1 98 360 LEU B O 1
ATOM 6523 N N . VAL B 1 361 ? -17.812 -9.367 -9.461 1 97.5 361 VAL B N 1
ATOM 6524 C CA . VAL B 1 361 ? -18.75 -9.711 -8.406 1 97.5 361 VAL B CA 1
ATOM 6525 C C . VAL B 1 361 ? -19.734 -8.562 -8.188 1 97.5 361 VAL B C 1
ATOM 6527 O O . VAL B 1 361 ? -20.75 -8.727 -7.523 1 97.5 361 VAL B O 1
ATOM 6530 N N . ASP B 1 362 ? -19.469 -7.449 -8.672 1 93.94 362 ASP B N 1
ATOM 6531 C CA . ASP B 1 362 ? -20.375 -6.305 -8.562 1 93.94 362 ASP B CA 1
ATOM 6532 C C . ASP B 1 362 ? -21.453 -6.348 -9.641 1 93.94 362 ASP B C 1
ATOM 6534 O O . ASP B 1 362 ? -22.438 -5.617 -9.562 1 93.94 362 ASP B O 1
ATOM 6538 N N . GLU B 1 363 ? -21.312 -7.219 -10.617 1 95.38 363 GLU B N 1
ATOM 6539 C CA . GLU B 1 363 ? -22.312 -7.395 -11.664 1 95.38 363 GLU B CA 1
ATOM 6540 C C . GLU B 1 363 ? -23.484 -8.242 -11.172 1 95.38 363 GLU B C 1
ATOM 6542 O O . GLU B 1 363 ? -23.391 -8.875 -10.117 1 95.38 363 GLU B O 1
ATOM 6547 N N . ASP B 1 364 ? -24.609 -8.086 -11.914 1 95.56 364 ASP B N 1
ATOM 6548 C CA . ASP B 1 364 ? -25.781 -8.906 -11.594 1 95.56 364 ASP B CA 1
ATOM 6549 C C . ASP B 1 364 ? -25.625 -10.32 -12.133 1 95.56 364 ASP B C 1
ATOM 6551 O O . ASP B 1 364 ? -25.953 -10.594 -13.289 1 95.56 364 ASP B O 1
ATOM 6555 N N . LEU B 1 365 ? -25.156 -11.242 -11.305 1 98 365 LEU B N 1
ATOM 6556 C CA . LEU B 1 365 ? -24.859 -12.617 -11.688 1 98 365 LEU B CA 1
ATOM 6557 C C . LEU B 1 365 ? -25.703 -13.602 -10.883 1 98 365 LEU B C 1
ATOM 6559 O O . LEU B 1 365 ? -26 -13.359 -9.719 1 98 365 LEU B O 1
ATOM 6563 N N . ASP B 1 366 ? -26.047 -14.656 -11.547 1 97.69 366 ASP B N 1
ATOM 6564 C CA . ASP B 1 366 ? -26.734 -15.734 -10.844 1 97.69 366 ASP B CA 1
ATOM 6565 C C . ASP B 1 366 ? -25.75 -16.641 -10.117 1 97.69 366 ASP B C 1
ATOM 6567 O O . ASP B 1 366 ? -26.062 -17.188 -9.055 1 97.69 366 ASP B O 1
ATOM 6571 N N . LEU B 1 367 ? -24.641 -16.859 -10.688 1 98.25 367 LEU B N 1
ATOM 6572 C CA . LEU B 1 367 ? -23.578 -17.672 -10.102 1 98.25 367 LEU B CA 1
ATOM 6573 C C . LEU B 1 367 ? -22.234 -17.359 -10.75 1 98.25 367 LEU B C 1
ATOM 6575 O O . LEU B 1 367 ? -22.172 -16.641 -11.758 1 98.25 367 LEU B O 1
ATOM 6579 N N . ILE B 1 368 ? -21.109 -17.875 -10.133 1 98.81 368 ILE B N 1
ATOM 6580 C CA . ILE B 1 368 ? -19.766 -17.688 -10.664 1 98.81 368 ILE B CA 1
ATOM 6581 C C . ILE B 1 368 ? -19.062 -19.031 -10.773 1 98.81 368 ILE B C 1
ATOM 6583 O O . ILE B 1 368 ? -19.141 -19.859 -9.859 1 98.81 368 ILE B O 1
ATOM 6587 N N . LEU B 1 369 ? -18.453 -19.281 -11.883 1 98.81 369 LEU B N 1
ATOM 6588 C CA . LEU B 1 369 ? -17.594 -20.438 -12.094 1 98.81 369 LEU B CA 1
ATOM 6589 C C . LEU B 1 369 ? -16.125 -20.031 -12.039 1 98.81 369 LEU B C 1
ATOM 6591 O O . LEU B 1 369 ? -15.664 -19.234 -12.844 1 98.81 369 LEU B O 1
ATOM 6595 N N . VAL B 1 370 ? -15.391 -20.562 -11.078 1 98.81 370 VAL B N 1
ATOM 6596 C CA . VAL B 1 370 ? -13.961 -20.328 -10.914 1 98.81 370 VAL B CA 1
ATOM 6597 C C . VAL B 1 370 ? -13.18 -21.562 -11.352 1 98.81 370 VAL B C 1
ATOM 6599 O O . VAL B 1 370 ? -13.273 -22.609 -10.727 1 98.81 370 VAL B O 1
ATOM 6602 N N . VAL B 1 371 ? -12.367 -21.422 -12.406 1 98.75 371 VAL B N 1
ATOM 6603 C CA . VAL B 1 371 ? -11.695 -22.578 -12.977 1 98.75 371 VAL B CA 1
ATOM 6604 C C . VAL B 1 371 ? -10.195 -22.484 -12.719 1 98.75 371 VAL B C 1
ATOM 6606 O O . VAL B 1 371 ? -9.562 -21.469 -13.023 1 98.75 371 VAL B O 1
ATOM 6609 N N . GLY B 1 372 ? -9.617 -23.578 -12.148 1 98.38 372 GLY B N 1
ATOM 6610 C CA . GLY B 1 372 ? -8.188 -23.641 -11.906 1 98.38 372 GLY B CA 1
ATOM 6611 C C . GLY B 1 372 ? -7.793 -24.797 -10.992 1 98.38 372 GLY B C 1
ATOM 6612 O O . GLY B 1 372 ? -8.648 -25.391 -10.336 1 98.38 372 GLY B O 1
ATOM 6613 N N . GLY B 1 373 ? -6.543 -25.062 -10.93 1 97.56 373 GLY B N 1
ATOM 6614 C CA . GLY B 1 373 ? -6.047 -26.156 -10.117 1 97.56 373 GLY B CA 1
ATOM 6615 C C . GLY B 1 373 ? -6.383 -26.016 -8.648 1 97.56 373 GLY B C 1
ATOM 6616 O O . GLY B 1 373 ? -6.391 -24.906 -8.117 1 97.56 373 GLY B O 1
ATOM 6617 N N . TRP B 1 374 ? -6.547 -27.125 -7.945 1 96.44 374 TRP B N 1
ATOM 6618 C CA . TRP B 1 374 ? -6.973 -27.125 -6.551 1 96.44 374 TRP B CA 1
ATOM 6619 C C . TRP B 1 374 ? -5.809 -26.781 -5.625 1 96.44 374 TRP B C 1
ATOM 6621 O O . TRP B 1 374 ? -6.012 -26.5 -4.441 1 96.44 374 TRP B O 1
ATOM 6631 N N . ASN B 1 375 ? -4.633 -26.859 -6.152 1 95.06 375 ASN B N 1
ATOM 6632 C CA . ASN B 1 375 ? -3.467 -26.453 -5.375 1 95.06 375 ASN B CA 1
ATOM 6633 C C . ASN B 1 375 ? -2.973 -25.062 -5.789 1 95.06 375 ASN B C 1
ATOM 6635 O O . ASN B 1 375 ? -1.859 -24.672 -5.438 1 95.06 375 ASN B O 1
ATOM 6639 N N . SER B 1 376 ? -3.736 -24.391 -6.582 1 96.38 376 SER B N 1
ATOM 6640 C CA . SER B 1 376 ? -3.4 -23.047 -7.016 1 96.38 376 SER B CA 1
ATOM 6641 C C . SER B 1 376 ? -3.82 -22.016 -5.98 1 96.38 376 SER B C 1
ATOM 6643 O O . SER B 1 376 ? -5.012 -21.766 -5.793 1 96.38 376 SER B O 1
ATOM 6645 N N . SER B 1 377 ? -2.857 -21.375 -5.41 1 96.19 377 SER B N 1
ATOM 6646 C CA . SER B 1 377 ? -3.123 -20.344 -4.422 1 96.19 377 SER B CA 1
ATOM 6647 C C . SER B 1 377 ? -3.885 -19.172 -5.043 1 96.19 377 SER B C 1
ATOM 6649 O O . SER B 1 377 ? -4.863 -18.688 -4.473 1 96.19 377 SER B O 1
ATOM 6651 N N . ASN B 1 378 ? -3.484 -18.672 -6.16 1 96.88 378 ASN B N 1
ATOM 6652 C CA . ASN B 1 378 ? -4.172 -17.594 -6.871 1 96.88 378 ASN B CA 1
ATOM 6653 C C . ASN B 1 378 ? -5.641 -17.922 -7.102 1 96.88 378 ASN B C 1
ATOM 6655 O O . ASN B 1 378 ? -6.516 -17.078 -6.875 1 96.88 378 ASN B O 1
ATOM 6659 N N . THR B 1 379 ? -5.953 -19.141 -7.555 1 97.75 379 THR B N 1
ATOM 6660 C CA . THR B 1 379 ? -7.32 -19.547 -7.836 1 97.75 379 THR B CA 1
ATOM 6661 C C . THR B 1 379 ? -8.156 -19.578 -6.555 1 97.75 379 THR B C 1
ATOM 6663 O O . THR B 1 379 ? -9.305 -19.141 -6.551 1 97.75 379 THR B O 1
ATOM 6666 N N . SER B 1 380 ? -7.57 -20.094 -5.562 1 97.06 380 SER B N 1
ATOM 6667 C CA . SER B 1 380 ? -8.273 -20.172 -4.285 1 97.06 380 SER B CA 1
ATOM 6668 C C . SER B 1 380 ? -8.727 -18.781 -3.818 1 97.06 380 SER B C 1
ATOM 6670 O O . SER B 1 380 ? -9.828 -18.641 -3.277 1 97.06 380 SER B O 1
ATOM 6672 N N . HIS B 1 381 ? -7.914 -17.797 -4.008 1 97.5 381 HIS B N 1
ATOM 6673 C CA . HIS B 1 381 ? -8.258 -16.453 -3.545 1 97.5 381 HIS B CA 1
ATOM 6674 C C . HIS B 1 381 ? -9.336 -15.828 -4.418 1 97.5 381 HIS B C 1
ATOM 6676 O O . HIS B 1 381 ? -10.133 -15.016 -3.945 1 97.5 381 HIS B O 1
ATOM 6682 N N . LEU B 1 382 ? -9.391 -16.172 -5.711 1 98.38 382 LEU B N 1
ATOM 6683 C CA . LEU B 1 382 ? -10.508 -15.742 -6.539 1 98.38 382 LEU B CA 1
ATOM 6684 C C . LEU B 1 382 ? -11.82 -16.328 -6.031 1 98.38 382 LEU B C 1
ATOM 6686 O O . LEU B 1 382 ? -12.836 -15.625 -5.957 1 98.38 382 LEU B O 1
ATOM 6690 N N . GLN B 1 383 ? -11.758 -17.609 -5.641 1 98.31 383 GLN B N 1
ATOM 6691 C CA . GLN B 1 383 ? -12.93 -18.25 -5.047 1 98.31 383 GLN B CA 1
ATOM 6692 C C . GLN B 1 383 ? -13.344 -17.562 -3.758 1 98.31 383 GLN B C 1
ATOM 6694 O O . GLN B 1 383 ? -14.539 -17.359 -3.508 1 98.31 383 GLN B O 1
ATOM 6699 N N . GLU B 1 384 ? -12.352 -17.219 -3.002 1 97.44 384 GLU B N 1
ATOM 6700 C CA . GLU B 1 384 ? -12.586 -16.531 -1.732 1 97.44 384 GLU B CA 1
ATOM 6701 C C . GLU B 1 384 ? -13.367 -15.242 -1.938 1 97.44 384 GLU B C 1
ATOM 6703 O O . GLU B 1 384 ? -14.328 -14.969 -1.213 1 97.44 384 GLU B O 1
ATOM 6708 N N . ILE B 1 385 ? -12.992 -14.414 -2.875 1 97.44 385 ILE B N 1
ATOM 6709 C CA . ILE B 1 385 ? -13.633 -13.141 -3.162 1 97.44 385 ILE B CA 1
ATOM 6710 C C . ILE B 1 385 ? -15.102 -13.367 -3.521 1 97.44 385 ILE B C 1
ATOM 6712 O O . ILE B 1 385 ? -15.977 -12.641 -3.057 1 97.44 385 ILE B O 1
ATOM 6716 N N . SER B 1 386 ? -15.398 -14.383 -4.293 1 97.44 386 SER B N 1
ATOM 6717 C CA . SER B 1 386 ? -16.766 -14.703 -4.699 1 97.44 386 SER B CA 1
ATOM 6718 C C . SER B 1 386 ? -17.609 -15.125 -3.502 1 97.44 386 SER B C 1
ATOM 6720 O O . SER B 1 386 ? -18.734 -14.656 -3.34 1 97.44 386 SER B O 1
ATOM 6722 N N . GLU B 1 387 ? -17.078 -15.992 -2.689 1 96.69 387 GLU B N 1
ATOM 6723 C CA . GLU B 1 387 ? -17.797 -16.484 -1.515 1 96.69 387 GLU B CA 1
ATOM 6724 C C . GLU B 1 387 ? -18.078 -15.344 -0.528 1 96.69 387 GLU B C 1
ATOM 6726 O O . GLU B 1 387 ? -19.172 -15.266 0.039 1 96.69 387 GLU B O 1
ATOM 6731 N N . ASP B 1 388 ? -17.094 -14.547 -0.358 1 94.94 388 ASP B N 1
ATOM 6732 C CA . ASP B 1 388 ? -17.234 -13.445 0.59 1 94.94 388 ASP B CA 1
ATOM 6733 C C . ASP B 1 388 ? -18.328 -12.477 0.147 1 94.94 388 ASP B C 1
ATOM 6735 O O . ASP B 1 388 ? -18.953 -11.812 0.98 1 94.94 388 ASP B O 1
ATOM 6739 N N . ARG B 1 389 ? -18.531 -12.32 -1.137 1 95 389 ARG B N 1
ATOM 6740 C CA . ARG B 1 389 ? -19.578 -11.445 -1.665 1 95 389 ARG B CA 1
ATOM 6741 C C . ARG B 1 389 ? -20.953 -12.102 -1.572 1 95 389 ARG B C 1
ATOM 6743 O O . ARG B 1 389 ? -21.969 -11.453 -1.795 1 95 389 ARG B O 1
ATOM 6750 N N . GLY B 1 390 ? -21.047 -13.43 -1.31 1 95.31 390 GLY B N 1
ATOM 6751 C CA . GLY B 1 390 ? -22.297 -14.148 -1.107 1 95.31 390 GLY B CA 1
ATOM 6752 C C . GLY B 1 390 ? -22.906 -14.648 -2.4 1 95.31 390 GLY B C 1
ATOM 6753 O O . GLY B 1 390 ? -24.094 -14.977 -2.441 1 95.31 390 GLY B O 1
ATOM 6754 N N . ILE B 1 391 ? -22.203 -14.711 -3.439 1 96.62 391 ILE B N 1
ATOM 6755 C CA . ILE B 1 391 ? -22.688 -15.242 -4.715 1 96.62 391 ILE B CA 1
ATOM 6756 C C . ILE B 1 391 ? -22.375 -16.734 -4.805 1 96.62 391 ILE B C 1
ATOM 6758 O O . ILE B 1 391 ? -21.25 -17.156 -4.551 1 96.62 391 ILE B O 1
ATOM 6762 N N . PRO B 1 392 ? -23.375 -17.531 -5.172 1 97.44 392 PRO B N 1
ATOM 6763 C CA . PRO B 1 392 ? -23.016 -18.938 -5.402 1 97.44 392 PRO B CA 1
ATOM 6764 C C . PRO B 1 392 ? -21.844 -19.094 -6.371 1 97.44 392 PRO B C 1
ATOM 6766 O O . PRO B 1 392 ? -21.859 -18.531 -7.469 1 97.44 392 PRO B O 1
ATOM 6769 N N . SER B 1 393 ? -20.812 -19.812 -5.922 1 98.5 393 SER B N 1
ATOM 6770 C CA . SER B 1 393 ? -19.609 -19.938 -6.734 1 98.5 393 SER B CA 1
ATOM 6771 C C . SER B 1 393 ? -19.031 -21.344 -6.641 1 98.5 393 SER B C 1
ATOM 6773 O O . SER B 1 393 ? -19.125 -22 -5.598 1 98.5 393 SER B O 1
ATOM 6775 N N . TYR B 1 394 ? -18.438 -21.844 -7.734 1 98.69 394 TYR B N 1
ATOM 6776 C CA . TYR B 1 394 ? -17.969 -23.203 -7.867 1 98.69 394 TYR B CA 1
ATOM 6777 C C . TYR B 1 394 ? -16.547 -23.25 -8.414 1 98.69 394 TYR B C 1
ATOM 6779 O O . TYR B 1 394 ? -16.312 -22.953 -9.586 1 98.69 394 TYR B O 1
ATOM 6787 N N . TRP B 1 395 ? -15.609 -23.688 -7.582 1 98.75 395 TRP B N 1
ATOM 6788 C CA . TRP B 1 395 ? -14.203 -23.828 -7.961 1 98.75 395 TRP B CA 1
ATOM 6789 C C . TRP B 1 395 ? -13.914 -25.234 -8.453 1 98.75 395 TRP B C 1
ATOM 6791 O O . TRP B 1 395 ? -13.961 -26.203 -7.68 1 98.75 395 TRP B O 1
ATOM 6801 N N . ILE B 1 396 ? -13.562 -25.312 -9.734 1 98.75 396 ILE B N 1
ATOM 6802 C CA . ILE B 1 396 ? -13.297 -26.625 -10.328 1 98.75 396 ILE B CA 1
ATOM 6803 C C . ILE B 1 396 ? -11.938 -26.609 -11.031 1 98.75 396 ILE B C 1
ATOM 6805 O O . ILE B 1 396 ? -11.492 -25.562 -11.508 1 98.75 396 ILE B O 1
ATOM 6809 N N . ASP B 1 397 ? -11.328 -27.781 -11.133 1 98.12 397 ASP B N 1
ATOM 6810 C CA . ASP B 1 397 ? -10.016 -27.844 -11.773 1 98.12 397 ASP B CA 1
ATOM 6811 C C . ASP B 1 397 ? -10.141 -28.297 -13.234 1 98.12 397 ASP B C 1
ATOM 6813 O O . ASP B 1 397 ? -9.195 -28.156 -14.016 1 98.12 397 ASP B O 1
ATOM 6817 N N . SER B 1 398 ? -11.297 -28.859 -13.562 1 97.19 398 SER B N 1
ATOM 6818 C CA . SER B 1 398 ? -11.523 -29.328 -14.922 1 97.19 398 SER B CA 1
ATOM 6819 C C . SER B 1 398 ? -13.008 -29.594 -15.18 1 97.19 398 SER B C 1
ATOM 6821 O O . SER B 1 398 ? -13.812 -29.594 -14.242 1 97.19 398 SER B O 1
ATOM 6823 N N . GLU B 1 399 ? -13.281 -29.844 -16.453 1 97.81 399 GLU B N 1
ATOM 6824 C CA . GLU B 1 399 ? -14.641 -30.156 -16.859 1 97.81 399 GLU B CA 1
ATOM 6825 C C . GLU B 1 399 ? -15.117 -31.469 -16.25 1 97.81 399 GLU B C 1
ATOM 6827 O O . GLU B 1 399 ? -16.328 -31.734 -16.203 1 97.81 399 GLU B O 1
ATOM 6832 N N . LYS B 1 400 ? -14.234 -32.25 -15.812 1 97.19 400 LYS B N 1
ATOM 6833 C CA . LYS B 1 400 ? -14.562 -33.562 -15.266 1 97.19 400 LYS B CA 1
ATOM 6834 C C . LYS B 1 400 ? -15.367 -33.438 -13.977 1 97.19 400 LYS B C 1
ATOM 6836 O O . LYS B 1 400 ? -15.977 -34.406 -13.516 1 97.19 400 LYS B O 1
ATOM 6841 N N . ARG B 1 401 ? -15.336 -32.219 -13.398 1 98.31 401 ARG B N 1
ATOM 6842 C CA . ARG B 1 401 ? -16.047 -31.984 -12.156 1 98.31 401 ARG B CA 1
ATOM 6843 C C . ARG B 1 401 ? -17.531 -31.75 -12.406 1 98.31 401 ARG B C 1
ATOM 6845 O O . ARG B 1 401 ? -18.344 -31.719 -11.469 1 98.31 401 ARG B O 1
ATOM 6852 N N . ILE B 1 402 ? -17.922 -31.641 -13.641 1 98.5 402 ILE B N 1
ATOM 6853 C CA . ILE B 1 402 ? -19.297 -31.312 -14 1 98.5 402 ILE B CA 1
ATOM 6854 C C . ILE B 1 402 ? -19.984 -32.531 -14.578 1 98.5 402 ILE B C 1
ATOM 6856 O O . ILE B 1 402 ? -19.516 -33.125 -15.555 1 98.5 402 ILE B O 1
ATOM 6860 N N . GLY B 1 403 ? -21.172 -32.875 -14.008 1 94.75 403 GLY B N 1
ATOM 6861 C CA . GLY B 1 403 ? -21.938 -34 -14.484 1 94.75 403 GLY B CA 1
ATOM 6862 C C . GLY B 1 403 ? -21.406 -35.344 -13.953 1 94.75 403 GLY B C 1
ATOM 6863 O O . GLY B 1 403 ? -20.516 -35.375 -13.109 1 94.75 403 GLY B O 1
ATOM 6864 N N . PRO B 1 404 ? -21.969 -36.344 -14.422 1 93.31 404 PRO B N 1
ATOM 6865 C CA . PRO B 1 404 ? -23.172 -36.438 -15.266 1 93.31 404 PRO B CA 1
ATOM 6866 C C . PRO B 1 404 ? -24.406 -35.844 -14.602 1 93.31 404 PRO B C 1
ATOM 6868 O O . PRO B 1 404 ? -24.5 -35.812 -13.375 1 93.31 404 PRO B O 1
ATOM 6871 N N . GLY B 1 405 ? -25.266 -35.438 -15.375 1 94.12 405 GLY B N 1
ATOM 6872 C CA . GLY B 1 405 ? -26.438 -34.75 -14.844 1 94.12 405 GLY B CA 1
ATOM 6873 C C . GLY B 1 405 ? -26.141 -33.344 -14.359 1 94.12 405 GLY B C 1
ATOM 6874 O O . GLY B 1 405 ? -25.062 -32.812 -14.609 1 94.12 405 GLY B O 1
ATOM 6875 N N . ASN B 1 406 ? -27.141 -32.75 -13.656 1 97.12 406 ASN B N 1
ATOM 6876 C CA . ASN B 1 406 ? -26.984 -31.406 -13.141 1 97.12 406 ASN B CA 1
ATOM 6877 C C . ASN B 1 406 ? -26.344 -31.406 -11.758 1 97.12 406 ASN B C 1
ATOM 6879 O O . ASN B 1 406 ? -26.969 -30.984 -10.781 1 97.12 406 ASN B O 1
ATOM 6883 N N . ARG B 1 407 ? -25.141 -31.891 -11.805 1 97.88 407 ARG B N 1
ATOM 6884 C CA . ARG B 1 407 ? -24.328 -31.969 -10.586 1 97.88 407 ARG B CA 1
ATOM 6885 C C . ARG B 1 407 ? -22.938 -31.391 -10.812 1 97.88 407 ARG B C 1
ATOM 6887 O O . ARG B 1 407 ? -22.406 -31.438 -11.93 1 97.88 407 ARG B O 1
ATOM 6894 N N . ILE B 1 408 ? -22.312 -30.938 -9.695 1 98.38 408 ILE B N 1
ATOM 6895 C CA . ILE B 1 408 ? -20.984 -30.359 -9.797 1 98.38 408 ILE B CA 1
ATOM 6896 C C . ILE B 1 408 ? -20.203 -30.641 -8.508 1 98.38 408 ILE B C 1
ATOM 6898 O O . ILE B 1 408 ? -20.734 -30.469 -7.406 1 98.38 408 ILE B O 1
ATOM 6902 N N . ALA B 1 409 ? -19.078 -31.203 -8.656 1 98.44 409 ALA B N 1
ATOM 6903 C CA . ALA B 1 409 ? -18.141 -31.344 -7.547 1 98.44 409 ALA B CA 1
ATOM 6904 C C . ALA B 1 409 ? -17.156 -30.172 -7.523 1 98.44 409 ALA B C 1
ATOM 6906 O O . ALA B 1 409 ? -16.469 -29.906 -8.516 1 98.44 409 ALA B O 1
ATOM 6907 N N . HIS B 1 410 ? -17.094 -29.406 -6.379 1 98.38 410 HIS B N 1
ATOM 6908 C CA . HIS B 1 410 ? -16.297 -28.188 -6.344 1 98.38 410 HIS B CA 1
ATOM 6909 C C . HIS B 1 410 ? -15.688 -27.969 -4.965 1 98.38 410 HIS B C 1
ATOM 6911 O O . HIS B 1 410 ? -16.109 -28.594 -3.988 1 98.38 410 HIS B O 1
ATOM 6917 N N . LYS B 1 411 ? -14.672 -27.156 -4.945 1 97.75 411 LYS B N 1
ATOM 6918 C CA . LYS B 1 411 ? -14.055 -26.797 -3.668 1 97.75 411 LYS B CA 1
ATOM 6919 C C . LYS B 1 411 ? -14.547 -25.453 -3.168 1 97.75 411 LYS B C 1
ATOM 6921 O O . LYS B 1 411 ? -14.82 -24.547 -3.967 1 97.75 411 LYS B O 1
ATOM 6926 N N . LEU B 1 412 ? -14.625 -25.359 -1.843 1 95.56 412 LEU B N 1
ATOM 6927 C CA . LEU B 1 412 ? -14.859 -24.094 -1.178 1 95.56 412 LEU B CA 1
ATOM 6928 C C . LEU B 1 412 ? -13.547 -23.391 -0.85 1 95.56 412 LEU B C 1
ATOM 6930 O O . LEU B 1 412 ? -12.477 -24 -0.932 1 95.56 412 LEU B O 1
ATOM 6934 N N . LYS B 1 413 ? -13.625 -22.141 -0.47 1 91.44 413 LYS B N 1
ATOM 6935 C CA . LYS B 1 413 ? -12.43 -21.344 -0.228 1 91.44 413 LYS B CA 1
ATOM 6936 C C . LYS B 1 413 ? -11.562 -21.969 0.856 1 91.44 413 LYS B C 1
ATOM 6938 O O . LYS B 1 413 ? -10.336 -21.828 0.836 1 91.44 413 LYS B O 1
ATOM 6943 N N . HIS B 1 414 ? -12.109 -22.703 1.758 1 88 414 HIS B N 1
ATOM 6944 C CA . HIS B 1 414 ? -11.336 -23.281 2.85 1 88 414 HIS B CA 1
ATOM 6945 C C . HIS B 1 414 ? -10.805 -24.672 2.475 1 88 414 HIS B C 1
ATOM 6947 O O . HIS B 1 414 ? -10.156 -25.328 3.287 1 88 414 HIS B O 1
ATOM 6953 N N . GLY B 1 415 ? -11.156 -25.156 1.315 1 90.06 415 GLY B N 1
ATOM 6954 C CA . GLY B 1 415 ? -10.508 -26.344 0.803 1 90.06 415 GLY B CA 1
ATOM 6955 C C . GLY B 1 415 ? -11.406 -27.562 0.799 1 90.06 415 GLY B C 1
ATOM 6956 O O . GLY B 1 415 ? -11.055 -28.609 0.245 1 90.06 415 GLY B O 1
ATOM 6957 N N . GLU B 1 416 ? -12.57 -27.453 1.287 1 92.25 416 GLU B N 1
ATOM 6958 C CA . GLU B 1 416 ? -13.492 -28.578 1.367 1 92.25 416 GLU B CA 1
ATOM 6959 C C . GLU B 1 416 ? -14.086 -28.906 0 1 92.25 416 GLU B C 1
ATOM 6961 O O . GLU B 1 416 ? -14.453 -28 -0.756 1 92.25 416 GLU B O 1
ATOM 6966 N N . LEU B 1 417 ? -14.109 -30.219 -0.29 1 96.44 417 LEU B N 1
ATOM 6967 C CA . LEU B 1 417 ? -14.75 -30.703 -1.509 1 96.44 417 LEU B CA 1
ATOM 6968 C C . LEU B 1 417 ? -16.234 -30.938 -1.281 1 96.44 417 LEU B C 1
ATOM 6970 O O . LEU B 1 417 ? -16.625 -31.609 -0.324 1 96.44 417 LEU B O 1
ATOM 6974 N N . VAL B 1 418 ? -17.031 -30.359 -2.125 1 97.25 418 VAL B N 1
ATOM 6975 C CA . VAL B 1 418 ? -18.469 -30.438 -1.98 1 97.25 418 VAL B CA 1
ATOM 6976 C C . VAL B 1 418 ? -19.109 -30.844 -3.312 1 97.25 418 VAL B C 1
ATOM 6978 O O . VAL B 1 418 ? -18.641 -30.422 -4.375 1 97.25 418 VAL B O 1
ATOM 6981 N N . GLU B 1 419 ? -20.141 -31.625 -3.201 1 97.56 419 GLU B N 1
ATOM 6982 C CA . GLU B 1 419 ? -20.969 -31.938 -4.367 1 97.56 419 GLU B CA 1
ATOM 6983 C C . GLU B 1 419 ? -22.312 -31.234 -4.277 1 97.56 419 GLU B C 1
ATOM 6985 O O . GLU B 1 419 ? -23.016 -31.344 -3.264 1 97.56 419 GLU B O 1
ATOM 6990 N N . THR B 1 420 ? -22.656 -30.531 -5.293 1 97.81 420 THR B N 1
ATOM 6991 C CA . THR B 1 420 ? -23.922 -29.812 -5.324 1 97.81 420 THR B CA 1
ATOM 6992 C C . THR B 1 420 ? -24.828 -30.328 -6.445 1 97.81 420 THR B C 1
ATOM 6994 O O . THR B 1 420 ? -24.406 -30.406 -7.602 1 97.81 420 THR B O 1
ATOM 6997 N N . GLU B 1 421 ? -26.078 -30.625 -6.094 1 97.19 421 GLU B N 1
ATOM 6998 C CA . GLU B 1 421 ? -27.078 -31.062 -7.07 1 97.19 421 GLU B CA 1
ATOM 6999 C C . GLU B 1 421 ? -27.953 -29.891 -7.527 1 97.19 421 GLU B C 1
ATOM 7001 O O . GLU B 1 421 ? -28.156 -28.938 -6.773 1 97.19 421 GLU B O 1
ATOM 7006 N N . ASN B 1 422 ? -28.375 -29.984 -8.758 1 96.31 422 ASN B N 1
ATOM 7007 C CA . ASN B 1 422 ? -29.266 -28.984 -9.344 1 96.31 422 ASN B CA 1
ATOM 7008 C C . ASN B 1 422 ? -28.703 -27.578 -9.18 1 96.31 422 ASN B C 1
ATOM 7010 O O . ASN B 1 422 ? -29.406 -26.672 -8.719 1 96.31 422 ASN B O 1
ATOM 7014 N N . TRP B 1 423 ? -27.391 -27.484 -9.539 1 97.19 423 TRP B N 1
ATOM 7015 C CA . TRP B 1 423 ? -26.672 -26.219 -9.352 1 97.19 423 TRP B CA 1
ATOM 7016 C C . TRP B 1 423 ? -27.016 -25.234 -10.469 1 97.19 423 TRP B C 1
ATOM 7018 O O . TRP B 1 423 ? -26.828 -24.031 -10.32 1 97.19 423 TRP B O 1
ATOM 7028 N N . LEU B 1 424 ? -27.484 -25.719 -11.602 1 97.69 424 LEU B N 1
ATOM 7029 C CA . LEU B 1 424 ? -27.938 -24.875 -12.695 1 97.69 424 LEU B CA 1
ATOM 7030 C C . LEU B 1 424 ? -29.469 -24.828 -12.758 1 97.69 424 LEU B C 1
ATOM 7032 O O . LEU B 1 424 ? -30.094 -25.859 -13.031 1 97.69 424 LEU B O 1
ATOM 7036 N N . PRO B 1 425 ? -30.016 -23.719 -12.617 1 94.56 425 PRO B N 1
ATOM 7037 C CA . PRO B 1 425 ? -31.469 -23.641 -12.719 1 94.56 425 PRO B CA 1
ATOM 7038 C C . PRO B 1 425 ? -31.969 -23.781 -14.156 1 94.56 425 PRO B C 1
ATOM 7040 O O . PRO B 1 425 ? -31.203 -23.578 -15.102 1 94.56 425 PRO B O 1
ATOM 7043 N N . GLU B 1 426 ? -33.281 -24.031 -14.281 1 91.44 426 GLU B N 1
ATOM 7044 C CA . GLU B 1 426 ? -33.875 -24.234 -15.602 1 91.44 426 GLU B CA 1
ATOM 7045 C C . GLU B 1 426 ? -34.094 -22.922 -16.328 1 91.44 426 GLU B C 1
ATOM 7047 O O . GLU B 1 426 ? -34.031 -22.875 -17.562 1 91.44 426 GLU B O 1
ATOM 7052 N N . CYS B 1 427 ? -34.25 -21.906 -15.625 1 93.5 427 CYS B N 1
ATOM 7053 C CA . CYS B 1 427 ? -34.469 -20.594 -16.219 1 93.5 427 CYS B CA 1
ATOM 7054 C C . CYS B 1 427 ? -33.188 -20.031 -16.797 1 93.5 427 CYS B C 1
ATOM 7056 O O . CYS B 1 427 ? -32.094 -20.562 -16.562 1 93.5 427 CYS B O 1
ATOM 7058 N N . PRO B 1 428 ? -33.344 -19.031 -17.656 1 95.44 428 PRO B N 1
ATOM 7059 C CA . PRO B 1 428 ? -32.125 -18.359 -18.156 1 95.44 428 PRO B CA 1
ATOM 7060 C C . PRO B 1 428 ? -31.266 -17.781 -17.047 1 95.44 428 PRO B C 1
ATOM 7062 O O . PRO B 1 428 ? -31.797 -17.25 -16.062 1 95.44 428 PRO B O 1
ATOM 7065 N N . ILE B 1 429 ? -29.969 -17.922 -17.266 1 97.31 429 ILE B N 1
ATOM 7066 C CA . ILE B 1 429 ? -29.094 -17.469 -16.188 1 97.31 429 ILE B CA 1
ATOM 7067 C C . ILE B 1 429 ? -27.938 -16.656 -16.766 1 97.31 429 ILE B C 1
ATOM 7069 O O . ILE B 1 429 ? -27.594 -16.812 -17.938 1 97.31 429 ILE B O 1
ATOM 7073 N N . THR B 1 430 ? -27.359 -15.844 -15.93 1 98.44 430 THR B N 1
ATOM 7074 C CA . THR B 1 430 ? -26.109 -15.141 -16.188 1 98.44 430 THR B CA 1
ATOM 7075 C C . THR B 1 430 ? -25 -15.664 -15.273 1 98.44 430 THR B C 1
ATOM 7077 O O . THR B 1 430 ? -25.109 -15.602 -14.047 1 98.44 430 THR B O 1
ATOM 7080 N N . ILE B 1 431 ? -23.938 -16.156 -15.93 1 98.5 431 ILE B N 1
ATOM 7081 C CA . ILE B 1 431 ? -22.844 -16.781 -15.188 1 98.5 431 ILE B CA 1
ATOM 7082 C C . ILE B 1 431 ? -21.578 -15.945 -15.312 1 98.5 431 ILE B C 1
ATOM 7084 O O . ILE B 1 431 ? -21.156 -15.602 -16.422 1 98.5 431 ILE B O 1
ATOM 7088 N N . GLY B 1 432 ? -20.969 -15.57 -14.148 1 98.75 432 GLY B N 1
ATOM 7089 C CA . GLY B 1 432 ? -19.609 -15.055 -14.18 1 98.75 432 GLY B CA 1
ATOM 7090 C C . GLY B 1 432 ? -18.562 -16.141 -14.281 1 98.75 432 GLY B C 1
ATOM 7091 O O . GLY B 1 432 ? -18.672 -17.188 -13.633 1 98.75 432 GLY B O 1
ATOM 7092 N N . VAL B 1 433 ? -17.547 -15.938 -15.094 1 98.81 433 VAL B N 1
ATOM 7093 C CA . VAL B 1 433 ? -16.5 -16.938 -15.289 1 98.81 433 VAL B CA 1
ATOM 7094 C C . VAL B 1 433 ? -15.133 -16.297 -15.125 1 98.81 433 VAL B C 1
ATOM 7096 O O . VAL B 1 433 ? -14.891 -15.195 -15.633 1 98.81 433 VAL B O 1
ATOM 7099 N N . THR B 1 434 ? -14.297 -16.922 -14.367 1 98.81 434 THR B N 1
ATOM 7100 C CA . THR B 1 434 ? -12.898 -16.531 -14.234 1 98.81 434 THR B CA 1
ATOM 7101 C C . THR B 1 434 ? -12.008 -17.75 -14.102 1 98.81 434 THR B C 1
ATOM 7103 O O . THR B 1 434 ? -12.492 -18.875 -14.039 1 98.81 434 THR B O 1
ATOM 7106 N N . SER B 1 435 ? -10.758 -17.562 -14.234 1 98.62 435 SER B N 1
ATOM 7107 C CA . SER B 1 435 ? -9.797 -18.641 -14.07 1 98.62 435 SER B CA 1
ATOM 7108 C C . SER B 1 435 ? -8.477 -18.141 -13.5 1 98.62 435 SER B C 1
ATOM 7110 O O . SER B 1 435 ? -8.102 -16.984 -13.711 1 98.62 435 SER B O 1
ATOM 7112 N N . GLY B 1 436 ? -7.812 -19.031 -12.773 1 98 436 GLY B N 1
ATOM 7113 C CA . GLY B 1 436 ? -6.535 -18.688 -12.172 1 98 436 GLY B CA 1
ATOM 7114 C C . GLY B 1 436 ? -5.438 -18.453 -13.188 1 98 436 GLY B C 1
ATOM 7115 O O . GLY B 1 436 ? -5.578 -18.812 -14.359 1 98 436 GLY B O 1
ATOM 7116 N N . ALA B 1 437 ? -4.293 -18 -12.711 1 97.75 437 ALA B N 1
ATOM 7117 C CA . ALA B 1 437 ? -3.162 -17.594 -13.547 1 97.75 437 ALA B CA 1
ATOM 7118 C C . ALA B 1 437 ? -2.504 -18.812 -14.195 1 97.75 437 ALA B C 1
ATOM 7120 O O . ALA B 1 437 ? -1.751 -18.672 -15.164 1 97.75 437 ALA B O 1
ATOM 7121 N N . SER B 1 438 ? -2.793 -20.016 -13.742 1 97.94 438 SER B N 1
ATOM 7122 C CA . SER B 1 438 ? -2.174 -21.219 -14.266 1 97.94 438 SER B CA 1
ATOM 7123 C C . SER B 1 438 ? -3.137 -21.984 -15.164 1 97.94 438 SER B C 1
ATOM 7125 O O . SER B 1 438 ? -2.871 -23.141 -15.531 1 97.94 438 SER B O 1
ATOM 7127 N N . THR B 1 439 ? -4.207 -21.438 -15.547 1 98.31 439 THR B N 1
ATOM 7128 C CA . THR B 1 439 ? -5.258 -22.188 -16.219 1 98.31 439 THR B CA 1
ATOM 7129 C C . THR B 1 439 ? -5.332 -21.828 -17.703 1 98.31 439 THR B C 1
ATOM 7131 O O . THR B 1 439 ? -5.617 -20.688 -18.047 1 98.31 439 THR B O 1
ATOM 7134 N N . PRO B 1 440 ? -5.188 -22.812 -18.547 1 97.69 440 PRO B N 1
ATOM 7135 C CA . PRO B 1 440 ? -5.363 -22.547 -19.984 1 97.69 440 PRO B CA 1
ATOM 7136 C C . PRO B 1 440 ? -6.805 -22.188 -20.344 1 97.69 440 PRO B C 1
ATOM 7138 O O . PRO B 1 440 ? -7.742 -22.703 -19.719 1 97.69 440 PRO B O 1
ATOM 7141 N N . ASP B 1 441 ? -6.938 -21.453 -21.422 1 97.56 441 ASP B N 1
ATOM 7142 C CA . ASP B 1 441 ? -8.266 -21.109 -21.922 1 97.56 441 ASP B CA 1
ATOM 7143 C C . ASP B 1 441 ? -9.055 -22.359 -22.297 1 97.56 441 ASP B C 1
ATOM 7145 O O . ASP B 1 441 ? -10.273 -22.391 -22.125 1 97.56 441 ASP B O 1
ATOM 7149 N N . LYS B 1 442 ? -8.398 -23.312 -22.781 1 97.69 442 LYS B N 1
ATOM 7150 C CA . LYS B 1 442 ? -9.031 -24.547 -23.219 1 97.69 442 LYS B CA 1
ATOM 7151 C C . LYS B 1 442 ? -9.758 -25.234 -22.062 1 97.69 442 LYS B C 1
ATOM 7153 O O . LYS B 1 442 ? -10.82 -25.828 -22.25 1 97.69 442 LYS B O 1
ATOM 7158 N N . VAL B 1 443 ? -9.219 -25.156 -20.922 1 97.94 443 VAL B N 1
ATOM 7159 C CA . VAL B 1 443 ? -9.82 -25.766 -19.75 1 97.94 443 VAL B CA 1
ATOM 7160 C C . VAL B 1 443 ? -11.133 -25.062 -19.406 1 97.94 443 VAL B C 1
ATOM 7162 O O . VAL B 1 443 ? -12.117 -25.719 -19.047 1 97.94 443 VAL B O 1
ATOM 7165 N N . VAL B 1 444 ? -11.141 -23.797 -19.531 1 98.38 444 VAL B N 1
ATOM 7166 C CA . VAL B 1 444 ? -12.344 -23 -19.297 1 98.38 444 VAL B CA 1
ATOM 7167 C C . VAL B 1 444 ? -13.406 -23.344 -20.328 1 98.38 444 VAL B C 1
ATOM 7169 O O . VAL B 1 444 ? -14.578 -23.531 -19.984 1 98.38 444 VAL B O 1
ATOM 7172 N N . GLU B 1 445 ? -12.969 -23.391 -21.547 1 98.19 445 GLU B N 1
ATOM 7173 C CA . GLU B 1 445 ? -13.883 -23.75 -22.625 1 98.19 445 GLU B CA 1
ATOM 7174 C C . GLU B 1 445 ? -14.539 -25.109 -22.359 1 98.19 445 GLU B C 1
ATOM 7176 O O . GLU B 1 445 ? -15.758 -25.25 -22.484 1 98.19 445 GLU B O 1
ATOM 7181 N N . ASP B 1 446 ? -13.734 -26.078 -22.031 1 98.06 446 ASP B N 1
ATOM 7182 C CA . ASP B 1 446 ? -14.242 -27.438 -21.781 1 98.06 446 ASP B CA 1
ATOM 7183 C C . ASP B 1 446 ? -15.281 -27.422 -20.656 1 98.06 446 ASP B C 1
ATOM 7185 O O . ASP B 1 446 ? -16.281 -28.141 -20.734 1 98.06 446 ASP B O 1
ATOM 7189 N N . ALA B 1 447 ? -15.062 -26.672 -19.656 1 98.38 447 ALA B N 1
ATOM 7190 C CA . ALA B 1 447 ? -16.016 -26.547 -18.562 1 98.38 447 ALA B CA 1
ATOM 7191 C C . ALA B 1 447 ? -17.328 -25.922 -19.047 1 98.38 447 ALA B C 1
ATOM 7193 O O . ALA B 1 447 ? -18.406 -26.406 -18.719 1 98.38 447 ALA B O 1
ATOM 7194 N N . LEU B 1 448 ? -17.219 -24.875 -19.812 1 98.38 448 LEU B N 1
ATOM 7195 C CA . LEU B 1 448 ? -18.391 -24.156 -20.297 1 98.38 448 LEU B CA 1
ATOM 7196 C C . LEU B 1 448 ? -19.219 -25.047 -21.219 1 98.38 448 LEU B C 1
ATOM 7198 O O . LEU B 1 448 ? -20.453 -25 -21.203 1 98.38 448 LEU B O 1
ATOM 7202 N N . ILE B 1 449 ? -18.578 -25.828 -22.016 1 98 449 ILE B N 1
ATOM 7203 C CA . ILE B 1 449 ? -19.281 -26.734 -22.922 1 98 449 ILE B CA 1
ATOM 7204 C C . ILE B 1 449 ? -20.172 -27.672 -22.109 1 98 449 ILE B C 1
ATOM 7206 O O . ILE B 1 449 ? -21.312 -27.953 -22.484 1 98 449 ILE B O 1
ATOM 7210 N N . LYS B 1 450 ? -19.641 -28.156 -20.984 1 98.19 450 LYS B N 1
ATOM 7211 C CA . LYS B 1 450 ? -20.453 -29 -20.109 1 98.19 450 LYS B CA 1
ATOM 7212 C C . LYS B 1 450 ? -21.672 -28.25 -19.594 1 98.19 450 LYS B C 1
ATOM 7214 O O . LYS B 1 450 ? -22.75 -28.812 -19.484 1 98.19 450 LYS B O 1
ATOM 7219 N N . VAL B 1 451 ? -21.484 -27.031 -19.234 1 98 451 VAL B N 1
ATOM 7220 C CA . VAL B 1 451 ? -22.578 -26.188 -18.75 1 98 451 VAL B CA 1
ATOM 7221 C C . VAL B 1 451 ? -23.656 -26.047 -19.828 1 98 451 VAL B C 1
ATOM 7223 O O . VAL B 1 451 ? -24.844 -26.219 -19.547 1 98 451 VAL B O 1
ATOM 7226 N N . PHE B 1 452 ? -23.219 -25.781 -21.031 1 97.25 452 PHE B N 1
ATOM 7227 C CA . PHE B 1 452 ? -24.141 -25.625 -22.156 1 97.25 452 PHE B CA 1
ATOM 7228 C C . PHE B 1 452 ? -24.922 -26.906 -22.406 1 97.25 452 PHE B C 1
ATOM 7230 O O . PHE B 1 452 ? -26.109 -26.875 -22.703 1 97.25 452 PHE B O 1
ATOM 7237 N N . ASP B 1 453 ? -24.203 -27.969 -22.266 1 96.31 453 ASP B N 1
ATOM 7238 C CA . ASP B 1 453 ? -24.828 -29.266 -22.516 1 96.31 453 ASP B CA 1
ATOM 7239 C C . ASP B 1 453 ? -25.938 -29.547 -21.5 1 96.31 453 ASP B C 1
ATOM 7241 O O . ASP B 1 453 ? -27.016 -30.016 -21.859 1 96.31 453 ASP B O 1
ATOM 7245 N N . ILE B 1 454 ? -25.719 -29.25 -20.281 1 96.56 454 ILE B N 1
ATOM 7246 C CA . ILE B 1 454 ? -26.703 -29.484 -19.234 1 96.56 454 ILE B CA 1
ATOM 7247 C C . ILE B 1 454 ? -27.938 -28.609 -19.469 1 96.56 454 ILE B C 1
ATOM 7249 O O . ILE B 1 454 ? -29.062 -29.078 -19.359 1 96.56 454 ILE B O 1
ATOM 7253 N N . LYS B 1 455 ? -27.688 -27.391 -19.797 1 95.75 455 LYS B N 1
ATOM 7254 C CA . LYS B 1 455 ? -28.766 -26.453 -20.016 1 95.75 455 LYS B CA 1
ATOM 7255 C C . LYS B 1 455 ? -29.594 -26.828 -21.25 1 95.75 455 LYS B C 1
ATOM 7257 O O . LYS B 1 455 ? -30.812 -26.688 -21.25 1 95.75 455 LYS B O 1
ATOM 7262 N N . ARG B 1 456 ? -28.969 -27.328 -22.203 1 92.69 456 ARG B N 1
ATOM 7263 C CA . ARG B 1 456 ? -29.656 -27.766 -23.406 1 92.69 456 ARG B CA 1
ATOM 7264 C C . ARG B 1 456 ? -30.516 -29 -23.141 1 92.69 456 ARG B C 1
ATOM 7266 O O . ARG B 1 456 ? -31.641 -29.094 -23.641 1 92.69 456 ARG B O 1
ATOM 7273 N N . GLU B 1 457 ? -29.984 -29.891 -22.391 1 91.31 457 GLU B N 1
ATOM 7274 C CA . GLU B 1 457 ? -30.719 -31.094 -22.047 1 91.31 457 GLU B CA 1
ATOM 7275 C C . GLU B 1 457 ? -31.953 -30.781 -21.219 1 91.31 457 GLU B C 1
ATOM 7277 O O . GLU B 1 457 ? -33 -31.391 -21.391 1 91.31 457 GLU B O 1
ATOM 7282 N N . ALA B 1 458 ? -31.844 -29.875 -20.391 1 86.75 458 ALA B N 1
ATOM 7283 C CA . ALA B 1 458 ? -32.969 -29.453 -19.578 1 86.75 458 ALA B CA 1
ATOM 7284 C C . ALA B 1 458 ? -34.062 -28.812 -20.422 1 86.75 458 ALA B C 1
ATOM 7286 O O . ALA B 1 458 ? -35.25 -28.984 -20.156 1 86.75 458 ALA B O 1
ATOM 7287 N N . ALA B 1 459 ? -33.656 -28.125 -21.344 1 83.69 459 ALA B N 1
ATOM 7288 C CA . ALA B 1 459 ? -34.625 -27.453 -22.234 1 83.69 459 ALA B CA 1
ATOM 7289 C C . ALA B 1 459 ? -35.375 -28.469 -23.078 1 83.69 459 ALA B C 1
ATOM 7291 O O . ALA B 1 459 ? -36.531 -28.266 -23.406 1 83.69 459 ALA B O 1
ATOM 7292 N N . LEU B 1 460 ? -34.719 -29.516 -23.422 1 83.62 460 LEU B N 1
ATOM 7293 C CA . LEU B 1 460 ? -35.344 -30.547 -24.234 1 83.62 460 LEU B CA 1
ATOM 7294 C C . LEU B 1 460 ? -36.344 -31.359 -23.422 1 83.62 460 LEU B C 1
ATOM 7296 O O . LEU B 1 460 ? -37.312 -31.906 -23.984 1 83.62 460 LEU B O 1
ATOM 7300 N N . GLN B 1 461 ? -36.219 -31.469 -22.203 1 74.31 461 GLN B N 1
ATOM 7301 C CA . GLN B 1 461 ? -37.125 -32.219 -21.328 1 74.31 461 GLN B CA 1
ATOM 7302 C C . GLN B 1 461 ? -38.406 -31.406 -21.062 1 74.31 461 GLN B C 1
ATOM 7304 O O . GLN B 1 461 ? -39.469 -31.984 -20.844 1 74.31 461 GLN B O 1
ATOM 7309 N N . VAL B 1 462 ? -38.406 -30.094 -21.172 1 67.38 462 VAL B N 1
ATOM 7310 C CA . VAL B 1 462 ? -39.562 -29.25 -20.906 1 67.38 462 VAL B CA 1
ATOM 7311 C C . VAL B 1 462 ? -40.344 -29.031 -22.219 1 67.38 462 VAL B C 1
ATOM 7313 O O . VAL B 1 462 ? -41.531 -28.688 -22.188 1 67.38 462 VAL B O 1
ATOM 7316 N N . ALA B 1 463 ? -39.656 -29.312 -23.188 1 58.56 463 ALA B N 1
ATOM 7317 C CA . ALA B 1 463 ? -40.375 -29.203 -24.453 1 58.56 463 ALA B CA 1
ATOM 7318 C C . ALA B 1 463 ? -41.156 -30.484 -24.75 1 58.56 463 ALA B C 1
ATOM 7320 O O . ALA B 1 463 ? -40.656 -31.594 -24.5 1 58.56 463 ALA B O 1
#

Solvent-accessible surface area (backbone atoms only — not comparable to full-atom values): 50755 Å² total; per-residue (Å²): 140,90,80,87,83,69,90,77,89,72,85,74,80,74,89,85,83,83,90,77,89,74,82,79,80,79,78,80,74,79,77,79,84,80,74,80,75,82,72,80,72,77,72,78,76,73,77,72,71,58,75,92,75,59,56,56,64,62,49,49,55,52,48,67,68,36,89,46,39,42,67,84,58,79,85,45,60,71,63,37,49,53,54,46,48,72,67,32,51,36,69,62,58,49,52,21,58,76,45,79,26,35,48,71,59,92,57,38,32,40,36,46,39,83,38,54,20,58,31,72,49,48,50,48,22,54,42,36,52,51,25,48,45,68,75,39,74,82,50,58,33,35,21,74,49,65,55,56,50,22,67,69,62,48,51,51,40,43,75,67,56,42,38,64,50,52,69,56,96,89,35,73,46,66,81,78,61,51,57,78,25,36,39,32,35,16,26,56,43,64,34,53,68,58,52,50,54,43,57,74,54,58,30,37,36,38,42,26,46,21,48,60,52,48,29,42,34,52,52,34,37,52,24,36,76,69,66,19,21,29,41,30,40,30,51,61,84,38,62,44,38,43,17,41,54,54,46,31,56,49,37,38,48,27,72,47,66,70,50,44,49,32,53,46,6,45,72,54,74,28,68,70,76,51,75,30,78,51,71,68,56,50,49,60,76,41,63,82,24,48,34,92,86,69,43,74,88,68,48,63,63,22,36,22,43,38,34,41,42,43,54,60,64,73,58,53,53,50,45,51,50,50,51,49,51,44,41,20,70,73,64,32,55,59,44,27,79,78,29,44,46,65,50,86,34,60,32,68,64,47,51,46,32,51,55,22,47,58,57,50,69,70,48,93,56,68,32,35,44,34,35,22,22,91,78,22,59,47,28,40,48,55,42,36,57,39,52,74,72,67,44,56,62,43,34,26,64,45,39,80,34,53,39,84,70,60,31,36,45,26,39,47,66,90,63,52,78,44,76,42,70,66,73,67,69,91,59,75,44,36,34,34,36,43,34,16,48,56,20,47,45,30,51,50,40,50,32,48,52,52,52,51,50,50,55,50,52,54,52,56,70,75,95,139,88,82,77,94,76,94,73,92,77,78,80,92,78,84,88,88,78,89,75,83,90,82,87,87,79,79,86,74,82,74,78,77,75,73,83,76,75,78,80,72,78,71,76,73,72,77,72,71,57,76,92,75,58,59,56,65,62,49,49,55,51,48,67,68,36,90,47,38,42,68,84,58,78,85,43,58,70,65,37,49,52,53,45,49,73,68,30,51,36,69,62,56,50,50,21,59,74,46,77,25,34,49,69,59,93,56,39,32,41,37,45,39,83,36,54,21,58,31,70,48,47,50,50,20,54,44,34,53,50,24,48,44,68,75,38,74,82,50,57,34,35,21,72,49,67,55,55,48,22,68,70,62,49,49,51,40,44,75,67,56,42,37,66,51,51,68,56,95,88,36,72,47,64,81,78,63,50,56,80,26,34,38,32,36,15,25,55,42,63,33,54,70,59,50,50,54,42,57,76,52,58,30,36,36,38,43,25,45,21,48,59,52,48,28,40,34,52,52,33,37,51,25,36,75,68,65,20,21,30,41,31,41,30,51,61,85,38,62,45,39,41,17,41,53,52,45,30,56,49,36,38,47,28,71,48,67,70,50,44,49,32,53,46,6,45,74,56,71,28,68,70,76,50,74,29,78,50,72,67,56,51,50,62,75,42,62,82,25,48,35,89,87,68,41,77,88,68,48,63,63,22,36,23,42,38,34,38,43,42,56,60,62,72,57,52,53,51,48,52,50,51,50,49,51,44,42,21,71,72,63,33,55,59,44,27,78,79,30,44,46,65,50,88,33,60,33,69,64,46,51,47,32,50,52,23,45,60,56,50,69,70,48,93,57,68,32,34,41,35,34,23,23,91,77,22,59,48,28,41,48,54,42,35,56,38,51,74,72,68,44,55,63,43,33,26,65,46,40,81,32,53,39,82,69,59,31,38,46,26,39,47,66,89,64,50,79,42,75,41,70,65,73,68,67,90,60,73,44,35,37,35,36,43,34,15,47,57,20,48,45,30,51,52,39,49,33,50,51,53,53,52,50,50,56,50,53,53,52,57,70,76,94

Organism: Gossypium tomentosum (NCBI:txid34277)

Secondary structure (DSSP, 8-state):
--------------------------------------------------GGG--HHHHHHHHHHSTTEESS--S-HHHHHHHHHHHH--HHHHHHHHTTTEEEETTEEEEE-SS-S--HHHHHHHHHHHHHHHH-SSS-EEESS-SSS-HHHHHHHHHTTEEEPPEETTEE-GGG--TT-EEEEPTT---HHHHHHHHHHT-EEEE---HHHHHHHHHHHHHHHTT-EEEEES-TTSHHHHHHHHH-SSEEEE-SHHHHHHHHHHHTTT-SSS----HHHHHHHTTTSB-TT--HHHHTSSEEEEE-TTS-HHHHHHHHHHHHHHHHHHH-GGGHHHHEEE-----HHHHHHHHHHHHHTTS--SEEEEES-TT-HHHHHHHHHHHHHT--EEEESSGGGB-SSSEEEEE-TTS-EEEEES-S-SS-EEEEEEE-TT--HHHHHHHHHHHHHHHHHHHHHH-/--------------------------------------------------GGG--HHHHHHHHHHSTTEESS--S-HHHHHHHHHHHH--HHHHHHHHTTTEEEETTEEEEE-SS-S--HHHHHHHHHHHHHHHH-SSS-EEESS-SSS-HHHHHHHHHTTEEEPPEETTEE-GGG--TT-EEEEPTT---HHHHHHHHHHT-EEEE---HHHHHHHHHHHHHHHTT-EEEEES-TTSHHHHHHHHH-SSEEEE-SHHHHHHHHHHHTTT-SSS----HHHHHHHTTTSB-TT--HHHHTSSEEEEE-TTS-HHHHHHHHHHHHHHHHHHH-GGGHHHHEEE-----HHHHHHHHHHHHHTTS--SEEEEES-TT-HHHHHHHHHHHHHT--EEEESSGGGB-SSSEEEEE-TTS-EEEEES-S-SS-EEEEEEE-TT--HHHHHHHHHHHHHHHHHHHHHH-

pLDDT: mean 87.08, std 23.77, range [13.8, 98.88]

Radius of gyration: 36.31 Å; Cα contacts (8 Å, |Δi|>4): 1559; chains: 2; bounding box: 85×160×66 Å

Foldseek 3Di:
DDDDPDDCPDDPDDDDDDDDDDDDDDDDDDDDDPPPPVPPVPPPPPPPPPLQPDQLPVVVVVLCVDPLEAAQADPCQVVLVVVCCVVFADPVCVVCVVVVQWDDDVLEIEHEFPAFAADPLLVQLLSRLSRVCVVPVPAQEEEQDQLAQAPVSSVVSVVSRHYYQDDDPRHGDCVVDAQAHEYEYHQLGAASSVSVVCVVNNHRYHYSHGVLLVVLLVQLLVCQVLLAEEAEADDLPDRSNNRSVNSHNWYFYDPFPVRLQQLLCVLVVCPSPNNYDDQVVNCVVRVSGTDPPDGSVPRQQAHEYGYDQQDDQVGSVVSLVSSLVSNCVNPNPVCSVSRYYYDYSHDPSLVSQLVSLVVLLVDDFQAEEEEAHLSDSNSLVSLVSNVVSPHHYFYYSALVQQDDAQKGWGAHSVRDIDIDHPPDDQGRGYYYYHYGNNHGPVRSNSNVVSVSVNNVVSVVVVD/DPDDDDDDPDDDDDDDDDDDDDDDDDDDDDDPPPPPPPPPPPPPPPPPPPLQPDQLPVVVVVLCPDPLEAAQADPCQVVLVVVCCVVFADPVCVVCVVVVQWDDDVLEIEHEFPAFAADPLLVQLLSRLSRVCVVPVPAQEEEQDQLAQAPVSSVVSVVSRHYYQDDDPRHGDCVVDAQAHEYEYHQLGAASSVSVVCVVRNHRYHYSHGVLLVVLLVQLLVCQVLLAEEAEADDLPDRSNNRSVNSHNWYFYDPFPVRLQQLLCVLVVCPSPNNHDDQVVNCVVRVSGTDPPDGSVPRQQAHEYGYDQQADQVGSVVSLVSSLVSNCVVPNPVCSVSRYYYDYSHDPSLVSQLVSLVVLLVDDFQAEEEEAHLSDSNSLVSLVSNVVSPHHYFYYSALVQQDDAQKGWGAHSVRDIDIDHPPDDQGRGYYYYHYGNNHGPVRVNSNVVSVSVNNVVSVVVVD